Protein AF-A0A498HG40-F1 (afdb_monomer)

Foldseek 3Di:
DDDDDDDDDPPVVVVVVVVVVVVVVVVLVVLLQDPVSLLVLLLVLLVLLQVLLVLLVVVLVVCCVVCVVDPCDLSNVLSVLSNVLSNLSSVCSVCVVVLVVDPPCLVSVCSLCVSLLSVLLSLLSVLLLLVVVLCVLVVHDSPVSVVVSVVVSVVLVVVLVVLSVVCVVPVDVVSVLVNLLSSLVSLQVSLVSLCVRLVSSLVVLVPDPQPDPLSVVLSVVSVVLSVLSNVLSNVSSVLSNVVSPDVVSDLSDSSRSVVVSVSSVSVSVSSVSCSVCVCSNSPPPVPPDPDDDDDDDPPPDDDDDDDDDDDDDDDDDDDDDDDDDDDDPDADDFDQAAQVRHGFPPLPDDDPLNVQLLVLVLVLLAQQAPVNLVVCCVVLLVVPQDDDALVVLLVVQQVDDASNGPRDDGRVNQLLVLLLVSCCVRVVLPLLLSLLSNQLQSLLCCCPVSVPNDDNSQADAAKDFHQAADDPPHPSSVSNVNHPQCPPPQHNHLARVHAFQQACVPTRMGHHSLVSSLSVCVVLVWPHDPLSSLLSNHLRHCCCLPVNPPNRNHHPVNVVSSVSSNSSNSSSRRSNYPDGDPCVVCVVVNVVSSVLGNDDFRLQWDAFPLRDIGGQEEAECAPPADPLSLVLLLLLVVLPHQEYAEEPVRVHLQSLLVSVVVVCVPDDNPVSHAYEYEDQDDPVCLVCSVVRLVVSCVSNVHQAHAEYEHAELDNCLDPDDDDDPPPDPVVVVVSLVSLLSNLVVVVVCCVVVRYVFYAYEHDDPVRLVSSVVRHPHRHREYEYADWLLAHPVVRLVSCVVVSHAYAHDCLLWDDDDDDDPDPDDDDDDDDPDDDPPDPDPDLTCNVVQQPDPLLVVQCVVVVAGSLLLGSLLCSSSRHRYHDYDSDSVCSSRNVVNSVDHDDPVSNVVSNPDDDNDDSSDDDDPDDPDDDDDDDDDDDDDDDDDDDDDDDDDD

Solvent-accessible surface area (backbone atoms only — not comparable to full-atom values): 55090 Å² total; per-residue (Å²): 139,91,85,84,85,88,90,85,65,80,68,58,58,57,52,53,52,54,48,54,57,50,52,58,55,54,52,52,51,56,42,31,70,32,68,66,44,36,51,50,48,35,49,51,50,18,52,52,29,39,50,42,12,52,51,18,44,52,49,33,52,54,47,46,74,72,44,62,92,54,74,91,42,74,68,48,50,41,24,48,42,46,21,51,30,24,43,52,49,14,48,50,40,69,41,40,78,58,47,77,68,39,78,63,61,61,60,36,50,51,62,63,49,47,38,59,56,49,44,50,56,41,51,52,51,51,36,48,52,38,41,45,52,47,31,52,77,65,77,41,88,58,78,65,53,61,61,46,54,52,49,54,52,49,52,55,51,51,51,53,52,52,51,52,53,46,43,67,75,50,82,48,72,70,57,55,38,49,50,36,46,47,55,13,52,54,24,42,54,50,16,52,39,24,50,55,31,34,46,52,41,39,61,54,57,68,73,49,88,68,87,44,74,68,54,50,52,41,49,48,52,46,42,53,49,25,53,50,54,22,50,54,24,43,52,49,18,53,46,28,49,44,37,49,80,34,81,92,44,37,77,90,47,90,71,48,38,54,63,39,44,53,55,53,45,53,57,48,50,52,45,59,54,40,70,76,47,44,67,57,64,71,67,50,57,98,78,69,67,97,68,86,91,82,80,91,76,86,81,82,84,88,86,82,91,80,91,90,86,86,90,88,87,90,89,89,89,83,92,84,87,81,81,93,73,89,84,76,86,90,65,86,80,81,67,86,44,40,82,85,72,44,55,72,81,54,85,82,61,95,53,97,55,42,69,56,36,53,50,40,51,39,53,26,40,34,59,62,33,56,70,47,30,54,50,48,52,66,62,58,70,67,66,83,63,74,92,78,53,75,65,58,51,42,64,56,35,54,79,47,76,71,71,64,48,86,81,65,94,63,44,43,44,49,52,27,48,33,22,16,51,56,44,38,70,73,46,72,81,47,61,59,58,34,47,36,36,57,46,30,70,60,23,53,50,39,53,35,72,74,58,65,46,45,58,62,51,60,32,54,59,78,38,47,67,40,43,27,45,83,59,81,70,38,85,76,43,80,35,33,81,70,14,77,50,58,81,28,87,64,16,50,35,93,44,36,78,54,54,78,47,61,24,59,90,77,53,49,50,42,52,26,14,30,54,48,32,29,46,54,41,57,78,70,61,49,76,58,54,70,47,40,47,49,30,26,48,44,69,46,24,49,31,42,82,74,70,57,46,73,60,63,32,38,30,75,67,51,60,56,30,47,54,54,36,62,57,49,48,50,34,59,70,56,44,58,59,92,73,79,70,64,57,79,82,46,43,68,59,53,51,55,48,50,49,50,52,71,60,75,55,65,67,56,52,46,74,32,71,82,72,49,74,44,49,24,48,27,45,26,47,70,95,37,52,62,71,52,30,24,54,29,49,43,45,34,50,75,74,65,46,37,22,44,37,52,32,66,85,55,75,34,44,46,38,50,12,52,28,46,62,51,42,54,70,60,93,46,54,74,90,65,44,45,35,35,38,27,48,79,64,47,93,92,40,73,94,40,56,67,57,52,52,52,49,48,28,60,38,36,69,44,87,56,34,50,32,41,22,39,50,50,82,64,62,60,86,86,67,85,90,77,84,76,81,77,88,46,85,61,55,52,55,48,50,52,52,52,50,55,52,48,50,56,52,55,53,48,37,44,78,68,58,45,23,75,35,46,27,36,15,66,67,51,65,70,56,49,65,54,48,68,75,73,52,90,68,77,51,29,33,44,36,34,80,30,33,64,43,28,65,55,62,69,50,54,54,54,30,53,78,65,49,18,40,41,32,21,35,54,33,63,43,46,71,75,76,79,79,72,101,74,85,86,77,83,89,81,88,87,75,95,86,68,92,76,82,76,90,73,93,68,80,39,52,20,69,57,60,54,64,36,65,73,42,41,54,52,10,61,73,73,73,52,47,37,68,30,49,48,47,34,53,38,42,78,70,70,24,27,30,22,52,62,62,74,45,65,72,55,48,60,48,62,67,68,43,59,90,64,80,79,51,73,68,55,50,50,57,46,71,67,47,74,72,76,57,70,72,89,65,86,82,77,102,78,87,89,75,88,80,81,86,88,86,79,85,88,83,91,84,80,90,88,81,82,88,86,89,89,82,90,83,136

Secondary structure (DSSP, 8-state):
--------SHHHHHHHHHHHHHHHHHHHHHHHH-HHHHHHHHHHHHHHHHHHHHHHHHHHHHHHHH--SS-S-HHHHHHHHHHHHHHHHHHHHHTHHHHTT-SSHHHHHHHHHHHHHHHHHHHHHHHHHHHHHHHHTTT---TTHHHHHHHHHHHHHHHHHHHHHHHHH---HHHHHHHHHHHHHHHHHHHHHIIIIIHHHHHHHHTS---SHHHHHHHHHHHHHHHHHHHHHHHHHHHHHHTTT-GGG-TTSTT-HHHHHHHHHHHHHHHHHHHHHHHHHHTTGGGT-------TTTTS----------------------------TT-----SS-TTSS-TT-TTS--TTHHHHHHHHHHHHHH--HHHHHHHHHHHTT--S----HHHHHHHGGG---SS-TT--S-HHHHHHHHHHHHHHHSTT-HHHHHHHHHGGGGGGGGSGGGT---GGGTSS---BSSS---TTSTTGGGGGGSTTTT-TTTSSSSTTS-TT--GGGS-BPSSHHHHHHHHHHHTT----HHHHHHHHHTT-HHHHTT-TTGGG--HHHHHHHHHHHHHHHHHHH---SS---HHHHHHHHHHHHHHHHSSSTTSEEE-TTSPEEESB-EE-TT--THHHHHHHHHHHHHT--EEE--GGGS-HHHHHHHHHHHTTTT--GGGSEEEEEE---TT-GGGHHHHHHHHHHHHT-S-EEEEEE--SSTTTTS-----S-S-HHHHHHHHHHHHHHHHHHHHHHHTTSEEEEEEES--HHHHHHHTTT-SSPPSEEEEE-BTTB--HHHHHHHHTTT-EEEEESTT----PPPPTT---------TT-------S----HHHHTT-HHHHHHHHHHT--HHHHHHHHHHHTTEEEE---S-HHHHHHHTTTSS----HHHHHHHHT------SS----S----SS-----------------------

InterPro domains:
  IPR007828 Inositol oxygenase [PF05153] (355-596)
  IPR007828 Inositol oxygenase [PTHR12588] (314-596)
  IPR009457 THH1/TOM1/TOM3 domain [PF06454] (24-266)
  IPR018170 Aldo/keto reductase, conserved site [PS00062] (746-763)
  IPR018170 Aldo/keto reductase, conserved site [PS00798] (640-657)
  IPR020471 Aldo-keto reductase [PR00069] (636-660)
  IPR020471 Aldo-keto reductase [PR00069] (695-713)
  IPR020471 Aldo-keto reductase [PR00069] (746-763)
  IPR020471 Aldo-keto reductase [PR00069] (780-809)
  IPR023210 NADP-dependent oxidoreductase domain [PF00248] (617-913)
  IPR036812 NAD(P)-dependent oxidoreductase domain superfamily [G3DSA:3.20.20.100] (594-922)
  IPR036812 NAD(P)-dependent oxidoreductase domain superfamily [SSF51430] (606-917)

Organism: Malus domestica (NCBI:txid3750)

Structure (mmCIF, N/CA/C/O backbone):
data_AF-A0A498HG40-F1
#
_entry.id   AF-A0A498HG40-F1
#
loop_
_atom_site.group_PDB
_atom_site.id
_atom_site.type_symbol
_atom_site.label_atom_id
_atom_site.label_alt_id
_atom_site.label_comp_id
_atom_site.label_asym_id
_atom_site.label_entity_id
_atom_site.label_seq_id
_atom_site.pdbx_PDB_ins_code
_atom_site.Cartn_x
_atom_site.Cartn_y
_atom_site.Cartn_z
_atom_site.occupancy
_atom_site.B_iso_or_equiv
_atom_site.auth_seq_id
_atom_site.auth_comp_id
_atom_site.auth_asym_id
_atom_site.auth_atom_id
_atom_site.pdbx_PDB_model_num
ATOM 1 N N . MET A 1 1 ? 36.862 45.050 0.882 1.00 31.53 1 MET A N 1
ATOM 2 C CA . MET A 1 1 ? 37.352 44.914 2.279 1.00 31.53 1 MET A CA 1
ATOM 3 C C . MET A 1 1 ? 36.394 44.006 3.042 1.00 31.53 1 MET A C 1
ATOM 5 O O . MET A 1 1 ? 35.261 43.888 2.597 1.00 31.53 1 MET A O 1
ATOM 9 N N . ALA A 1 2 ? 36.835 43.334 4.112 1.00 32.28 2 ALA A N 1
ATOM 10 C CA . ALA A 1 2 ? 36.114 42.191 4.690 1.00 32.28 2 ALA A CA 1
ATOM 11 C C . ALA A 1 2 ? 35.944 42.245 6.222 1.00 32.28 2 ALA A C 1
ATOM 13 O O . ALA A 1 2 ? 36.834 42.729 6.922 1.00 32.28 2 ALA A O 1
ATOM 14 N N . ARG A 1 3 ? 34.803 41.708 6.685 1.00 33.25 3 ARG A N 1
ATOM 15 C CA . ARG A 1 3 ? 34.363 41.220 8.023 1.00 33.25 3 ARG A CA 1
ATOM 16 C C . ARG A 1 3 ? 32.827 41.095 7.924 1.00 33.25 3 ARG A C 1
ATOM 18 O O . ARG A 1 3 ? 32.237 41.919 7.237 1.00 33.25 3 ARG A O 1
ATOM 25 N N . SER A 1 4 ? 32.111 40.133 8.505 1.00 28.52 4 SER A N 1
ATOM 26 C CA . SER A 1 4 ? 32.387 38.983 9.399 1.00 28.52 4 SER A CA 1
ATOM 27 C C . SER A 1 4 ? 31.379 37.853 9.052 1.00 28.52 4 SER A C 1
ATOM 29 O O . SER A 1 4 ? 30.491 38.088 8.244 1.00 28.52 4 SER A O 1
ATOM 31 N N . GLY A 1 5 ? 31.397 36.622 9.579 1.00 33.91 5 GLY A N 1
ATOM 32 C CA . GLY A 1 5 ? 32.303 35.963 10.528 1.00 33.91 5 GLY A CA 1
ATOM 33 C C . GLY A 1 5 ? 31.543 35.228 11.652 1.00 33.91 5 GLY A C 1
ATOM 34 O O . GLY A 1 5 ? 31.063 35.885 12.567 1.00 33.91 5 GLY A O 1
ATOM 35 N N . GLY A 1 6 ? 31.514 33.886 11.607 1.00 34.53 6 GLY A N 1
ATOM 36 C CA . GLY A 1 6 ? 30.994 32.995 12.666 1.00 34.53 6 GLY A CA 1
ATOM 37 C C . GLY A 1 6 ? 29.565 32.472 12.440 1.00 34.53 6 GLY A C 1
ATOM 38 O O . GLY A 1 6 ? 28.659 33.262 12.203 1.00 34.53 6 GLY A O 1
ATOM 39 N N . GLY A 1 7 ? 29.356 31.146 12.530 1.00 29.42 7 GLY A N 1
ATOM 40 C CA . GLY A 1 7 ? 28.008 30.551 12.417 1.00 29.42 7 GLY A CA 1
ATOM 41 C C . GLY A 1 7 ? 27.875 29.067 12.026 1.00 29.42 7 GLY A C 1
ATOM 42 O O . GLY A 1 7 ? 26.762 28.648 11.736 1.00 29.42 7 GLY A O 1
ATOM 43 N N . GLY A 1 8 ? 28.947 28.261 11.989 1.00 32.81 8 GLY A N 1
ATOM 44 C CA . GLY A 1 8 ? 28.880 26.864 11.520 1.00 32.81 8 GLY A CA 1
ATOM 45 C C . GLY A 1 8 ? 29.565 25.865 12.452 1.00 32.81 8 GLY A C 1
ATOM 46 O O . GLY A 1 8 ? 30.775 25.698 12.363 1.00 32.81 8 GLY A O 1
ATOM 47 N N . VAL A 1 9 ? 28.786 25.203 13.320 1.00 33.31 9 VAL A N 1
ATOM 48 C CA . VAL A 1 9 ? 29.216 24.029 14.116 1.00 33.31 9 VAL A CA 1
ATOM 49 C C . VAL A 1 9 ? 28.061 23.022 14.258 1.00 33.31 9 VAL A C 1
ATOM 51 O O . VAL A 1 9 ? 28.154 21.905 13.762 1.00 33.31 9 VAL A O 1
ATOM 54 N N . GLY A 1 10 ? 26.931 23.431 14.851 1.00 30.80 10 GLY A N 1
ATOM 55 C CA . GLY A 1 10 ? 25.881 22.505 15.319 1.00 30.80 10 GLY A CA 1
ATOM 56 C C . GLY A 1 10 ? 25.034 21.772 14.264 1.00 30.80 10 GLY A C 1
ATOM 57 O O . GLY A 1 10 ? 24.233 20.923 14.636 1.00 30.80 10 GLY A O 1
ATOM 58 N N . VAL A 1 11 ? 25.170 22.069 12.966 1.00 40.25 11 VAL A N 1
ATOM 59 C CA . VAL A 1 11 ? 24.397 21.379 11.906 1.00 40.25 11 VAL A CA 1
ATOM 60 C C . VAL A 1 11 ? 25.060 20.062 11.482 1.00 40.25 11 VAL A C 1
ATOM 62 O O . VAL A 1 11 ? 24.370 19.102 11.148 1.00 40.25 11 VAL A O 1
ATOM 65 N N . VAL A 1 12 ? 26.396 19.996 11.525 1.00 37.78 12 VAL A N 1
ATOM 66 C CA . VAL A 1 12 ? 27.163 18.821 11.072 1.00 37.78 12 VAL A CA 1
ATOM 67 C C . VAL A 1 12 ? 26.974 17.641 12.029 1.00 37.78 12 VAL A C 1
ATOM 69 O O . VAL A 1 12 ? 26.798 16.507 11.596 1.00 37.78 12 VAL A O 1
ATOM 72 N N . GLU A 1 13 ? 26.956 17.915 13.332 1.00 33.75 13 GLU A N 1
ATOM 73 C CA . GLU A 1 13 ? 26.888 16.904 14.392 1.00 33.75 13 GLU A CA 1
ATOM 74 C C . GLU A 1 13 ? 25.561 16.120 14.359 1.00 33.75 13 GLU A C 1
ATOM 76 O O . GLU A 1 13 ? 25.566 14.889 14.356 1.00 33.75 13 GLU A O 1
ATOM 81 N N . SER A 1 14 ? 24.427 16.811 14.193 1.00 38.19 14 SER A N 1
ATOM 82 C CA . SER A 1 14 ? 23.105 16.181 14.043 1.00 38.19 14 SER A CA 1
ATOM 83 C C . SER A 1 14 ? 22.982 15.325 12.777 1.00 38.19 14 SER A C 1
ATOM 85 O O . SER A 1 14 ? 22.364 14.260 12.814 1.00 38.19 14 SER A O 1
ATOM 87 N N . ALA A 1 15 ? 23.586 15.754 11.661 1.00 38.78 15 ALA A N 1
ATOM 88 C CA . ALA A 1 15 ? 23.595 14.980 10.419 1.00 38.78 15 ALA A CA 1
ATOM 89 C C . ALA A 1 15 ? 24.419 13.687 10.562 1.00 38.78 15 ALA A C 1
ATOM 91 O O . ALA A 1 15 ? 23.970 12.618 10.150 1.00 38.78 15 ALA A O 1
ATOM 92 N N . VAL A 1 16 ? 25.583 13.764 11.218 1.00 35.75 16 VAL A N 1
ATOM 93 C CA . VAL A 1 16 ? 26.427 12.598 11.524 1.00 35.75 16 VAL A CA 1
ATOM 94 C C . VAL A 1 16 ? 25.701 11.610 12.445 1.00 35.75 16 VAL A C 1
ATOM 96 O O . VAL A 1 16 ? 25.764 10.405 12.209 1.00 35.75 16 VAL A O 1
ATOM 99 N N . ILE A 1 17 ? 24.961 12.081 13.454 1.00 38.44 17 ILE A N 1
ATOM 100 C CA . ILE A 1 17 ? 24.176 11.206 14.344 1.00 38.44 17 ILE A CA 1
ATOM 101 C C . ILE A 1 17 ? 23.050 10.491 13.575 1.00 38.44 17 ILE A C 1
ATOM 103 O O . ILE A 1 17 ? 22.880 9.281 13.726 1.00 38.44 17 ILE A O 1
ATOM 107 N N . ALA A 1 18 ? 22.320 11.200 12.707 1.00 40.78 18 ALA A N 1
ATOM 108 C CA . ALA A 1 18 ? 21.257 10.607 11.890 1.00 40.78 18 ALA A CA 1
ATOM 109 C C . ALA A 1 18 ? 21.782 9.567 10.878 1.00 40.78 18 ALA A C 1
ATOM 111 O O . ALA A 1 18 ? 21.130 8.546 10.658 1.00 40.78 18 ALA A O 1
ATOM 112 N N . TYR A 1 19 ? 22.968 9.799 10.307 1.00 34.22 19 TYR A N 1
ATOM 113 C CA . TYR A 1 19 ? 23.645 8.857 9.411 1.00 34.22 19 TYR A CA 1
ATOM 114 C C . TYR A 1 19 ? 24.019 7.556 10.145 1.00 34.22 19 TYR A C 1
ATOM 116 O O . TYR A 1 19 ? 23.587 6.475 9.749 1.00 34.22 19 TYR A O 1
ATOM 124 N N . ASN A 1 20 ? 24.710 7.664 11.289 1.00 32.84 20 ASN A N 1
ATOM 125 C CA . ASN A 1 20 ? 25.095 6.508 12.113 1.00 32.84 20 ASN A CA 1
ATOM 126 C C . ASN A 1 20 ? 23.885 5.683 12.601 1.00 32.84 20 ASN A C 1
ATOM 128 O O . ASN A 1 20 ? 23.981 4.464 12.727 1.00 32.84 20 ASN A O 1
ATOM 132 N N . LEU A 1 21 ? 22.738 6.322 12.863 1.00 37.69 21 LEU A N 1
ATOM 133 C CA . LEU A 1 21 ? 21.505 5.624 13.252 1.00 37.69 21 LEU A CA 1
ATOM 134 C C . LEU A 1 21 ? 20.853 4.845 12.096 1.00 37.69 21 LEU A C 1
ATOM 136 O O . LEU A 1 21 ? 20.223 3.820 12.358 1.00 37.69 21 LEU A O 1
ATOM 140 N N . ARG A 1 22 ? 21.012 5.282 10.836 1.00 41.16 22 ARG A N 1
ATOM 141 C CA . ARG A 1 22 ? 20.603 4.488 9.663 1.00 41.16 22 ARG A CA 1
ATOM 142 C C . ARG A 1 22 ? 21.548 3.300 9.453 1.00 41.16 22 ARG A C 1
ATOM 144 O O . ARG A 1 22 ? 21.054 2.175 9.384 1.00 41.16 22 ARG A O 1
ATOM 151 N N . ASP A 1 23 ? 22.864 3.518 9.463 1.00 44.03 23 ASP A N 1
ATOM 152 C CA . ASP A 1 23 ? 23.874 2.451 9.315 1.00 44.03 23 ASP A CA 1
ATOM 153 C C . ASP A 1 23 ? 23.737 1.348 10.377 1.00 44.03 23 ASP A C 1
ATOM 155 O O . ASP A 1 23 ? 23.832 0.162 10.069 1.00 44.03 23 ASP A O 1
ATOM 159 N N . ALA A 1 24 ? 23.437 1.708 11.630 1.00 42.06 24 ALA A N 1
ATOM 160 C CA . ALA A 1 24 ? 23.195 0.732 12.695 1.00 42.06 24 ALA A CA 1
ATOM 161 C C . ALA A 1 24 ? 21.988 -0.194 12.417 1.00 42.06 24 ALA A C 1
ATOM 163 O O . ALA A 1 24 ? 21.926 -1.299 12.960 1.00 42.06 24 ALA A O 1
ATOM 164 N N . SER A 1 25 ? 21.037 0.240 11.579 1.00 49.00 25 SER A N 1
ATOM 165 C CA . SER A 1 25 ? 19.825 -0.516 11.237 1.00 49.00 25 SER A CA 1
ATOM 166 C C . SER A 1 25 ? 19.986 -1.422 10.009 1.00 49.00 25 SER A C 1
ATOM 168 O O . SER A 1 25 ? 19.467 -2.536 10.028 1.00 49.00 25 SER A O 1
ATOM 170 N N . SER A 1 26 ? 20.752 -1.024 8.986 1.00 51.34 26 SER A N 1
ATOM 171 C CA . SER A 1 26 ? 21.118 -1.902 7.858 1.00 51.34 26 SER A CA 1
ATOM 172 C C . SER A 1 26 ? 22.049 -3.025 8.323 1.00 51.34 26 SER A C 1
ATOM 174 O O . SER A 1 26 ? 21.718 -4.203 8.178 1.00 51.34 26 SER A O 1
ATOM 176 N N . TRP A 1 27 ? 23.116 -2.657 9.043 1.00 63.59 27 TRP A N 1
ATOM 177 C CA . TRP A 1 27 ? 24.066 -3.566 9.698 1.00 63.59 27 TRP A CA 1
ATOM 178 C C . TRP A 1 27 ? 23.381 -4.676 10.512 1.00 63.59 27 TRP A C 1
ATOM 180 O O . TRP A 1 27 ? 23.816 -5.831 10.509 1.00 63.59 27 TRP A O 1
ATOM 190 N N . TRP A 1 28 ? 22.275 -4.344 11.189 1.00 53.25 28 TRP A N 1
ATOM 191 C CA . TRP A 1 28 ? 21.486 -5.298 11.966 1.00 53.25 28 TRP A CA 1
ATOM 192 C C . TRP A 1 28 ? 20.894 -6.414 11.096 1.00 53.25 28 TRP A C 1
ATOM 194 O O . TRP A 1 28 ? 20.878 -7.574 11.510 1.00 53.25 28 TRP A O 1
ATOM 204 N N . HIS A 1 29 ? 20.423 -6.098 9.889 1.00 56.69 29 HIS A N 1
ATOM 205 C CA . HIS A 1 29 ? 19.893 -7.090 8.955 1.00 56.69 29 HIS A CA 1
ATOM 206 C C . HIS A 1 29 ? 21.012 -7.880 8.264 1.00 56.69 29 HIS A C 1
ATOM 208 O O . HIS A 1 29 ? 20.934 -9.110 8.235 1.00 56.69 29 HIS A O 1
ATOM 214 N N . ASP A 1 30 ? 22.089 -7.220 7.831 1.00 60.56 30 ASP A N 1
ATOM 215 C CA . ASP A 1 30 ? 23.233 -7.863 7.163 1.00 60.56 30 ASP A CA 1
ATOM 216 C C . ASP A 1 30 ? 23.893 -8.944 8.040 1.00 60.56 30 ASP A C 1
ATOM 218 O O . ASP A 1 30 ? 24.197 -10.056 7.590 1.00 60.56 30 ASP A O 1
ATOM 222 N N . ILE A 1 31 ? 24.077 -8.646 9.331 1.00 61.94 31 ILE A N 1
ATOM 223 C CA . ILE A 1 31 ? 24.662 -9.580 10.302 1.00 61.94 31 ILE A CA 1
ATOM 224 C C . ILE A 1 31 ? 23.658 -10.664 10.734 1.00 61.94 31 ILE A C 1
ATOM 226 O O . ILE A 1 31 ? 24.079 -11.791 11.012 1.00 61.94 31 ILE A O 1
ATOM 230 N N . ASN A 1 32 ? 22.345 -10.390 10.743 1.00 58.56 32 ASN A N 1
ATOM 231 C CA . ASN A 1 32 ? 21.338 -11.433 10.983 1.00 58.56 32 ASN A CA 1
ATOM 232 C C . ASN A 1 32 ? 21.266 -12.449 9.830 1.00 58.56 32 ASN A C 1
ATOM 234 O O . ASN A 1 32 ? 21.242 -13.657 10.082 1.00 58.56 32 ASN A O 1
ATOM 238 N N . ALA A 1 33 ? 21.271 -11.975 8.582 1.00 58.12 33 ALA A N 1
ATOM 239 C CA . ALA A 1 33 ? 21.147 -12.820 7.396 1.00 58.12 33 ALA A CA 1
ATOM 240 C C . ALA A 1 33 ? 22.417 -13.639 7.099 1.00 58.12 33 ALA A C 1
ATOM 242 O O . ALA A 1 33 ? 22.323 -14.786 6.667 1.00 58.12 33 ALA A O 1
ATOM 243 N N . SER A 1 34 ? 23.611 -13.084 7.340 1.00 70.06 34 SER A N 1
ATOM 244 C CA . SER A 1 34 ? 24.876 -13.711 6.935 1.00 70.06 34 SER A CA 1
ATOM 245 C C . SER A 1 34 ? 25.234 -14.974 7.749 1.00 70.06 34 SER A C 1
ATOM 247 O O . SER A 1 34 ? 25.531 -14.876 8.948 1.00 70.06 34 SER A O 1
ATOM 249 N N . PRO A 1 35 ? 25.373 -16.162 7.117 1.00 69.06 35 PRO A N 1
ATOM 250 C CA . PRO A 1 35 ? 25.795 -17.387 7.806 1.00 69.06 35 PRO A CA 1
ATOM 251 C C . PRO A 1 35 ? 27.213 -17.306 8.392 1.00 69.06 35 PRO A C 1
ATOM 253 O O . PRO A 1 35 ? 27.547 -18.017 9.345 1.00 69.06 35 PRO A O 1
ATOM 256 N N . ILE A 1 36 ? 28.070 -16.435 7.849 1.00 74.62 36 ILE A N 1
ATOM 257 C CA . ILE A 1 36 ? 29.424 -16.192 8.368 1.00 74.62 36 ILE A CA 1
ATOM 258 C C . ILE A 1 36 ? 29.340 -15.432 9.694 1.00 74.62 36 ILE A C 1
ATOM 260 O O . ILE A 1 36 ? 29.999 -15.820 10.663 1.00 74.62 36 ILE A O 1
ATOM 264 N N . TRP A 1 37 ? 28.499 -14.398 9.772 1.00 73.94 37 TRP A N 1
ATOM 265 C CA . TRP A 1 37 ? 28.264 -13.664 11.013 1.00 73.94 37 TRP A CA 1
ATOM 266 C C . TRP A 1 37 ? 27.525 -14.501 12.056 1.00 73.94 37 TRP A C 1
ATOM 268 O O . TRP A 1 37 ? 27.991 -14.547 13.193 1.00 73.94 37 TRP A O 1
ATOM 278 N N . GLN A 1 38 ? 26.491 -15.260 11.673 1.00 71.06 38 GLN A N 1
ATOM 279 C CA . GLN A 1 38 ? 25.861 -16.272 12.535 1.00 71.06 38 GLN A CA 1
ATOM 280 C C . GLN A 1 38 ? 26.912 -17.200 13.164 1.00 71.06 38 GLN A C 1
ATOM 282 O O . GLN A 1 38 ? 26.961 -17.365 14.383 1.00 71.06 38 GLN A O 1
ATOM 287 N N . ASN A 1 39 ? 27.805 -17.775 12.348 1.00 78.50 39 ASN A N 1
ATOM 288 C CA . ASN A 1 39 ? 28.881 -18.626 12.852 1.00 78.50 39 ASN A CA 1
ATOM 289 C C . ASN A 1 39 ? 29.815 -17.876 13.815 1.00 78.50 39 ASN A C 1
ATOM 291 O O . ASN A 1 39 ? 30.082 -18.394 14.899 1.00 78.50 39 ASN A O 1
ATOM 295 N N . ARG A 1 40 ? 30.291 -16.675 13.463 1.00 82.12 40 ARG A N 1
ATOM 296 C CA . ARG A 1 40 ? 31.191 -15.874 14.317 1.00 82.12 40 ARG A CA 1
ATOM 297 C C . ARG A 1 40 ? 30.546 -15.508 15.657 1.00 82.12 40 ARG A C 1
ATOM 299 O O . ARG A 1 40 ? 31.189 -15.664 16.691 1.00 82.12 40 ARG A O 1
ATOM 306 N N . ILE A 1 41 ? 29.277 -15.101 15.647 1.00 81.19 41 ILE A N 1
ATOM 307 C CA . ILE A 1 41 ? 28.490 -14.749 16.835 1.00 81.19 41 ILE A CA 1
ATOM 308 C C . ILE A 1 41 ? 28.355 -15.940 17.785 1.00 81.19 41 ILE A C 1
ATOM 310 O O . ILE A 1 41 ? 28.714 -15.824 18.956 1.00 81.19 41 ILE A O 1
ATOM 314 N N . PHE A 1 42 ? 27.908 -17.104 17.301 1.00 82.19 42 PHE A N 1
ATOM 315 C CA . PHE A 1 42 ? 27.742 -18.267 18.178 1.00 82.19 42 PHE A CA 1
ATOM 316 C C . PHE A 1 42 ? 29.081 -18.787 18.728 1.00 82.19 42 PHE A C 1
ATOM 318 O O . PHE A 1 42 ? 29.130 -19.207 19.881 1.00 82.19 42 PHE A O 1
ATOM 325 N N . HIS A 1 43 ? 30.187 -18.679 17.980 1.00 85.31 43 HIS A N 1
ATOM 326 C CA . HIS A 1 43 ? 31.521 -18.978 18.521 1.00 85.31 43 HIS A CA 1
ATOM 327 C C . HIS A 1 43 ? 31.978 -17.946 19.569 1.00 85.31 43 HIS A C 1
ATOM 329 O O . HIS A 1 43 ? 32.560 -18.331 20.582 1.00 85.31 43 HIS A O 1
ATOM 335 N N . ALA A 1 44 ? 31.686 -16.654 19.382 1.00 85.56 44 ALA A N 1
ATOM 336 C CA . ALA A 1 44 ? 31.992 -15.618 20.371 1.00 85.56 44 ALA A CA 1
ATOM 337 C C . ALA A 1 44 ? 31.206 -15.824 21.680 1.00 85.56 44 ALA A C 1
ATOM 339 O O . ALA A 1 44 ? 31.798 -15.790 22.760 1.00 85.56 44 ALA A O 1
ATOM 340 N N . LEU A 1 45 ? 29.905 -16.130 21.590 1.00 84.19 45 LEU A N 1
ATOM 341 C CA . LEU A 1 45 ? 29.074 -16.502 22.742 1.00 84.19 45 LEU A CA 1
ATOM 342 C C . LEU A 1 45 ? 29.588 -17.782 23.422 1.00 84.19 45 LEU A C 1
ATOM 344 O O . LEU A 1 45 ? 29.717 -17.818 24.646 1.00 84.19 45 LEU A O 1
ATOM 348 N N . ALA A 1 46 ? 29.946 -18.815 22.649 1.00 88.69 46 ALA A N 1
ATOM 349 C CA . ALA A 1 46 ? 30.517 -20.052 23.182 1.00 88.69 46 ALA A CA 1
ATOM 350 C C . ALA A 1 46 ? 31.798 -19.803 23.995 1.00 88.69 46 ALA A C 1
ATOM 352 O O . ALA A 1 46 ? 31.937 -20.334 25.101 1.00 88.69 46 ALA A O 1
ATOM 353 N N . ILE A 1 47 ? 32.709 -18.969 23.480 1.00 89.88 47 ILE A N 1
ATOM 354 C CA . ILE A 1 47 ? 33.939 -18.563 24.173 1.00 89.88 47 ILE A CA 1
ATOM 355 C C . ILE A 1 47 ? 33.605 -17.768 25.441 1.00 89.88 47 ILE A C 1
ATOM 357 O O . ILE A 1 47 ? 34.174 -18.047 26.494 1.00 89.88 47 ILE A O 1
ATOM 361 N N . LEU A 1 48 ? 32.667 -16.820 25.374 1.00 87.38 48 LEU A N 1
ATOM 362 C CA . LEU A 1 48 ? 32.307 -15.957 26.501 1.00 87.38 48 LEU A CA 1
ATOM 363 C C . LEU A 1 48 ? 31.707 -16.750 27.676 1.00 87.38 48 LEU A C 1
ATOM 365 O O . LEU A 1 48 ? 32.215 -16.654 28.796 1.00 87.38 48 LEU A O 1
ATOM 369 N N . TYR A 1 49 ? 30.716 -17.613 27.429 1.00 86.75 49 TYR A N 1
ATOM 370 C CA . TYR A 1 49 ? 30.179 -18.504 28.468 1.00 86.75 49 TYR A CA 1
ATOM 371 C C . TYR A 1 49 ? 31.200 -19.548 28.938 1.00 86.75 49 TYR A C 1
ATOM 373 O O . TYR A 1 49 ? 31.238 -19.878 30.125 1.00 86.75 49 TYR A O 1
ATOM 381 N N . GLY A 1 50 ? 32.086 -20.020 28.053 1.00 91.50 50 GLY A N 1
ATOM 382 C CA . GLY A 1 50 ? 33.205 -20.889 28.425 1.00 91.50 50 GLY A CA 1
ATOM 383 C C . GLY A 1 50 ? 34.169 -20.211 29.407 1.00 91.50 50 GLY A C 1
ATOM 384 O O . GLY A 1 50 ? 34.559 -20.810 30.410 1.00 91.50 50 GLY A O 1
ATOM 385 N N . LEU A 1 51 ? 34.495 -18.934 29.184 1.00 90.12 51 LEU A N 1
ATOM 386 C CA . LEU A 1 51 ? 35.298 -18.121 30.102 1.00 90.12 51 LEU A CA 1
ATOM 387 C C . LEU A 1 51 ? 34.581 -17.897 31.441 1.00 90.12 51 LEU A C 1
ATOM 389 O O . LEU A 1 51 ? 35.207 -18.067 32.488 1.00 90.12 51 LEU A O 1
ATOM 393 N N . VAL A 1 52 ? 33.279 -17.585 31.437 1.00 86.69 52 VAL A N 1
ATOM 394 C CA . VAL A 1 52 ? 32.466 -17.475 32.667 1.00 86.69 52 VAL A CA 1
ATOM 395 C C . VAL A 1 52 ? 32.493 -18.786 33.461 1.00 86.69 52 VAL A C 1
ATOM 397 O O . VAL A 1 52 ? 32.775 -18.767 34.663 1.00 86.69 52 VAL A O 1
ATOM 400 N N . ALA A 1 53 ? 32.291 -19.930 32.800 1.00 91.06 53 ALA A N 1
ATOM 401 C CA . ALA A 1 53 ? 32.334 -21.249 33.427 1.00 91.06 53 ALA A CA 1
ATOM 402 C C . ALA A 1 53 ? 33.721 -21.565 34.020 1.00 91.06 53 ALA A C 1
ATOM 404 O O . ALA A 1 53 ? 33.818 -21.987 35.176 1.00 91.06 53 ALA A O 1
ATOM 405 N N . VAL A 1 54 ? 34.808 -21.294 33.286 1.00 91.94 54 VAL A N 1
ATOM 406 C CA . VAL A 1 54 ? 36.188 -21.457 33.782 1.00 91.94 54 VAL A CA 1
ATOM 407 C C . VAL A 1 54 ? 36.458 -20.550 34.984 1.00 91.94 54 VAL A C 1
ATOM 409 O O . VAL A 1 54 ? 37.033 -21.005 35.975 1.00 91.94 54 VAL A O 1
ATOM 412 N N . VAL A 1 55 ? 36.012 -19.289 34.964 1.00 87.75 55 VAL A N 1
ATOM 413 C CA . VAL A 1 55 ? 36.155 -18.386 36.116 1.00 87.75 55 VAL A CA 1
ATOM 414 C C . VAL A 1 55 ? 35.345 -18.898 37.312 1.00 87.75 55 VAL A C 1
ATOM 416 O O . VAL A 1 55 ? 35.874 -18.899 38.425 1.00 87.75 55 VAL A O 1
ATOM 419 N N . ALA A 1 56 ? 34.120 -19.393 37.113 1.00 86.19 56 ALA A N 1
ATOM 420 C CA . ALA A 1 56 ? 33.296 -19.977 38.174 1.00 86.19 56 ALA A CA 1
ATOM 421 C C . ALA A 1 56 ? 33.962 -21.212 38.810 1.00 86.19 56 ALA A C 1
ATOM 423 O O . ALA A 1 56 ? 34.080 -21.279 40.037 1.00 86.19 56 ALA A O 1
ATOM 424 N N . LEU A 1 57 ? 34.498 -22.124 37.993 1.00 91.56 57 LEU A N 1
ATOM 425 C CA . LEU A 1 57 ? 35.276 -23.282 38.444 1.00 91.56 57 LEU A CA 1
ATOM 426 C C . LEU A 1 57 ? 36.539 -22.860 39.214 1.00 91.56 57 LEU A C 1
ATOM 428 O O . LEU A 1 57 ? 36.830 -23.402 40.280 1.00 91.56 57 LEU A O 1
ATOM 432 N N . VAL A 1 58 ? 37.263 -21.844 38.735 1.00 88.94 58 VAL A N 1
ATOM 433 C CA . VAL A 1 58 ? 38.438 -21.296 39.429 1.00 88.94 58 VAL A CA 1
ATOM 434 C C . VAL A 1 58 ? 38.060 -20.659 40.771 1.00 88.94 58 VAL A C 1
ATOM 436 O O . VAL A 1 58 ? 38.808 -20.824 41.737 1.00 88.94 58 VAL A O 1
ATOM 439 N N . GLN A 1 59 ? 36.912 -19.977 40.896 1.00 84.00 59 GLN A N 1
ATOM 440 C CA . GLN A 1 59 ? 36.440 -19.504 42.207 1.00 84.00 59 GLN A CA 1
ATOM 441 C C . GLN A 1 59 ? 36.046 -20.674 43.119 1.00 84.00 59 GLN A C 1
ATOM 443 O O . GLN A 1 59 ? 36.447 -20.678 44.282 1.00 84.00 59 GLN A O 1
ATOM 448 N N . LEU A 1 60 ? 35.337 -21.688 42.610 1.00 86.94 60 LEU A N 1
ATOM 449 C CA . LEU A 1 60 ? 34.968 -22.889 43.367 1.00 86.94 60 LEU A CA 1
ATOM 450 C C . LEU A 1 60 ? 36.206 -23.595 43.943 1.00 86.94 60 LEU A C 1
ATOM 452 O O . LEU A 1 60 ? 36.273 -23.824 45.151 1.00 86.94 60 LEU A O 1
ATOM 456 N N . ILE A 1 61 ? 37.219 -23.853 43.109 1.00 87.00 61 ILE A N 1
ATOM 457 C CA . ILE A 1 61 ? 38.497 -24.455 43.519 1.00 87.00 61 ILE A CA 1
ATOM 458 C C . ILE A 1 61 ? 39.211 -23.562 44.545 1.00 87.00 61 ILE A C 1
ATOM 460 O O . ILE A 1 61 ? 39.630 -24.046 45.596 1.00 87.00 61 ILE A O 1
ATOM 464 N N . ARG A 1 62 ? 39.300 -22.245 44.308 1.00 86.12 62 ARG A N 1
ATOM 465 C CA . ARG A 1 62 ? 39.914 -21.294 45.259 1.00 86.12 62 ARG A CA 1
ATOM 466 C C . ARG A 1 62 ? 39.202 -21.255 46.610 1.00 86.12 62 ARG A C 1
ATOM 468 O O . ARG A 1 62 ? 39.864 -21.081 47.629 1.00 86.12 62 ARG A O 1
ATOM 475 N N . ILE A 1 63 ? 37.878 -21.397 46.641 1.00 80.31 63 ILE A N 1
ATOM 476 C CA . ILE A 1 63 ? 37.102 -21.438 47.886 1.00 80.31 63 ILE A CA 1
ATOM 477 C C . ILE A 1 63 ? 37.302 -22.791 48.578 1.00 80.31 63 ILE A C 1
ATOM 479 O O . ILE A 1 63 ? 37.559 -22.807 49.778 1.00 80.31 63 ILE A O 1
ATOM 483 N N . GLN A 1 64 ? 37.269 -23.909 47.847 1.00 84.31 64 GLN A N 1
ATOM 484 C CA . GLN A 1 64 ? 37.512 -25.242 48.407 1.00 84.31 64 GLN A CA 1
ATOM 485 C C . GLN A 1 64 ? 38.920 -25.378 49.008 1.00 84.31 64 GLN A C 1
ATOM 487 O O . GLN A 1 64 ? 39.051 -25.904 50.107 1.00 84.31 64 GLN A O 1
ATOM 492 N N . LEU A 1 65 ? 39.954 -24.850 48.344 1.00 82.94 65 LEU A N 1
ATOM 493 C CA . LEU A 1 65 ? 41.332 -24.848 48.854 1.00 82.94 65 LEU A CA 1
ATOM 494 C C . LEU A 1 65 ? 41.541 -23.880 50.031 1.00 82.94 65 LEU A C 1
ATOM 496 O O . LEU A 1 65 ? 42.399 -24.121 50.874 1.00 82.94 65 LEU A O 1
ATOM 500 N N . ARG A 1 66 ? 40.783 -22.776 50.101 1.00 80.75 66 ARG A N 1
ATOM 501 C CA . ARG A 1 66 ? 40.909 -21.775 51.177 1.00 80.75 66 ARG A CA 1
ATOM 502 C C . ARG A 1 66 ? 40.127 -22.140 52.439 1.00 80.75 66 ARG A C 1
ATOM 504 O O . ARG A 1 66 ? 40.513 -21.716 53.524 1.00 80.75 66 ARG A O 1
ATOM 511 N N . VAL A 1 67 ? 39.011 -22.851 52.293 1.00 75.25 67 VAL A N 1
ATOM 512 C CA . VAL A 1 67 ? 38.142 -23.312 53.387 1.00 75.25 67 VAL A CA 1
ATOM 513 C C . VAL A 1 67 ? 37.656 -24.747 53.111 1.00 75.25 67 VAL A C 1
ATOM 515 O O . VAL A 1 67 ? 36.487 -24.945 52.751 1.00 75.25 67 VAL A O 1
ATOM 518 N N . PRO A 1 68 ? 38.541 -25.755 53.259 1.00 76.69 68 PRO A N 1
ATOM 519 C CA . PRO A 1 68 ? 38.178 -27.165 53.112 1.00 76.69 68 PRO A CA 1
ATOM 520 C C . PRO A 1 68 ? 37.342 -27.675 54.297 1.00 76.69 68 PRO A C 1
ATOM 522 O O . PRO A 1 68 ? 36.451 -28.489 54.082 1.00 76.69 68 PRO A O 1
ATOM 525 N N . GLU A 1 69 ? 37.574 -27.138 55.505 1.00 75.25 69 GLU A N 1
ATOM 526 C CA . GLU A 1 69 ? 36.880 -27.490 56.764 1.00 75.25 69 GLU A CA 1
ATOM 527 C C . GLU A 1 69 ? 35.348 -27.390 56.657 1.00 75.25 69 GLU A C 1
ATOM 529 O O . GLU A 1 69 ? 34.594 -28.143 57.268 1.00 75.25 69 GLU A O 1
ATOM 534 N N . TYR A 1 70 ? 34.884 -26.409 55.883 1.00 70.44 70 TYR A N 1
ATOM 535 C CA . TYR A 1 70 ? 33.473 -26.145 55.647 1.00 70.44 70 TYR A CA 1
ATOM 536 C C . TYR A 1 70 ? 33.048 -26.914 54.398 1.00 70.44 70 TYR A C 1
ATOM 538 O O . TYR A 1 70 ? 33.672 -26.758 53.351 1.00 70.44 70 TYR A O 1
ATOM 546 N N . GLY A 1 71 ? 31.970 -27.697 54.478 1.00 79.06 71 GLY A N 1
ATOM 547 C CA . GLY A 1 71 ? 31.452 -28.487 53.353 1.00 79.06 71 GLY A CA 1
ATOM 548 C C . GLY A 1 71 ? 30.877 -27.652 52.197 1.00 79.06 71 GLY A C 1
ATOM 549 O O . GLY A 1 71 ? 31.340 -26.550 51.890 1.00 79.06 71 GLY A O 1
ATOM 550 N N . TRP A 1 72 ? 29.841 -28.170 51.535 1.00 81.38 72 TRP A N 1
ATOM 551 C CA . TRP A 1 72 ? 29.148 -27.477 50.443 1.00 81.38 72 TRP A CA 1
ATOM 552 C C . TRP A 1 72 ? 28.307 -26.298 50.957 1.00 81.38 72 TRP A C 1
ATOM 554 O O . TRP A 1 72 ? 27.123 -26.427 51.252 1.00 81.38 72 TRP A O 1
ATOM 564 N N . THR A 1 73 ? 28.935 -25.127 51.075 1.00 80.62 73 THR A N 1
ATOM 565 C CA . THR A 1 73 ? 28.253 -23.868 51.411 1.00 80.62 73 THR A CA 1
ATOM 566 C C . THR A 1 73 ? 27.472 -23.317 50.216 1.00 80.62 73 THR A C 1
ATOM 568 O O . THR A 1 73 ? 27.823 -23.583 49.065 1.00 80.62 73 THR A O 1
ATOM 571 N N . THR A 1 74 ? 26.474 -22.464 50.471 1.00 75.56 74 THR A N 1
ATOM 572 C CA . THR A 1 74 ? 25.671 -21.767 49.444 1.00 75.56 74 THR A CA 1
ATOM 573 C C . THR A 1 74 ? 26.535 -21.113 48.359 1.00 75.56 74 THR A C 1
ATOM 575 O O . THR A 1 74 ? 26.203 -21.185 47.182 1.00 75.56 74 THR A O 1
ATOM 578 N N . GLN A 1 75 ? 27.689 -20.542 48.727 1.00 75.00 75 GLN A N 1
ATOM 579 C CA . GLN A 1 75 ? 28.628 -19.947 47.773 1.00 75.00 75 GLN A CA 1
ATOM 580 C C . GLN A 1 75 ? 29.340 -20.993 46.891 1.00 75.00 75 GLN A C 1
ATOM 582 O O . GLN A 1 75 ? 29.523 -20.754 45.698 1.00 75.00 75 GLN A O 1
ATOM 587 N N . LYS A 1 76 ? 29.736 -22.153 47.441 1.00 82.75 76 LYS A N 1
ATOM 588 C CA . LYS A 1 76 ? 30.310 -23.251 46.638 1.00 82.75 76 LYS A CA 1
ATOM 589 C C . LYS A 1 76 ? 29.261 -23.815 45.676 1.00 82.75 76 LYS A C 1
ATOM 591 O O . LYS A 1 76 ? 29.563 -23.996 44.502 1.00 82.75 76 LYS A O 1
ATOM 596 N N . VAL A 1 77 ? 28.025 -24.010 46.144 1.00 86.12 77 VAL A N 1
ATOM 597 C CA . VAL A 1 77 ? 26.901 -24.454 45.301 1.00 86.12 77 VAL A CA 1
ATOM 598 C C . VAL A 1 77 ? 26.617 -23.437 44.189 1.00 86.12 77 VAL A C 1
ATOM 600 O O . VAL A 1 77 ? 26.538 -23.831 43.033 1.00 86.12 77 VAL A O 1
ATOM 603 N N . PHE A 1 78 ? 26.565 -22.135 44.491 1.00 84.94 78 PHE A N 1
ATOM 604 C CA . PHE A 1 78 ? 26.361 -21.090 43.480 1.00 84.94 78 PHE A CA 1
ATOM 605 C C . PHE A 1 78 ? 27.440 -21.115 42.383 1.00 84.94 78 PHE A C 1
ATOM 607 O O . PHE A 1 78 ? 27.106 -21.147 41.199 1.00 84.94 78 PHE A O 1
ATOM 614 N N . HIS A 1 79 ? 28.730 -21.163 42.740 1.00 85.31 79 HIS A N 1
ATOM 615 C CA . HIS A 1 79 ? 29.805 -21.235 41.739 1.00 85.31 79 HIS A CA 1
ATOM 616 C C . HIS A 1 79 ? 29.821 -22.564 40.963 1.00 85.31 79 HIS A C 1
ATOM 618 O O . HIS A 1 79 ? 30.155 -22.562 39.782 1.00 85.31 79 HIS A O 1
ATOM 624 N N . PHE A 1 80 ? 29.428 -23.681 41.584 1.00 90.44 80 PHE A N 1
ATOM 625 C CA . PHE A 1 80 ? 29.254 -24.959 40.887 1.00 90.44 80 PHE A CA 1
ATOM 626 C C . PHE A 1 80 ? 28.110 -24.907 39.868 1.00 90.44 80 PHE A C 1
ATOM 628 O O . PHE A 1 80 ? 28.305 -25.303 38.722 1.00 90.44 80 PHE A O 1
ATOM 635 N N . LEU A 1 81 ? 26.950 -24.358 40.241 1.00 88.00 81 LEU A N 1
ATOM 636 C CA . LEU A 1 81 ? 25.822 -24.205 39.323 1.00 88.00 81 LEU A CA 1
ATOM 637 C C . LEU A 1 81 ? 26.168 -23.269 38.151 1.00 88.00 81 LEU A C 1
ATOM 639 O O . LEU A 1 81 ? 25.919 -23.638 37.011 1.00 88.00 81 LEU A O 1
ATOM 643 N N . ASN A 1 82 ? 26.848 -22.139 38.393 1.00 86.12 82 ASN A N 1
ATOM 644 C CA . ASN A 1 82 ? 27.345 -21.259 37.319 1.00 86.12 82 ASN A CA 1
ATOM 645 C C . ASN A 1 82 ? 28.321 -21.975 36.366 1.00 86.12 82 ASN A C 1
ATOM 647 O O . ASN A 1 82 ? 28.294 -21.732 35.163 1.00 86.12 82 ASN A O 1
ATOM 651 N N . PHE A 1 83 ? 29.190 -22.852 36.882 1.00 91.50 83 PHE A N 1
ATOM 652 C CA . PHE A 1 83 ? 30.066 -23.672 36.039 1.00 91.50 83 PHE A CA 1
ATOM 653 C C . PHE A 1 83 ? 29.261 -24.651 35.168 1.00 91.50 83 PHE A C 1
ATOM 655 O O . PHE A 1 83 ? 29.547 -24.778 33.980 1.00 91.50 83 PHE A O 1
ATOM 662 N N . VAL A 1 84 ? 28.233 -25.300 35.728 1.00 89.62 84 VAL A N 1
ATOM 663 C CA . VAL A 1 84 ? 27.377 -26.246 34.994 1.00 89.62 84 VAL A CA 1
ATOM 664 C C . VAL A 1 84 ? 26.519 -25.538 33.941 1.00 89.62 84 VAL A C 1
ATOM 666 O O . VAL A 1 84 ? 26.583 -25.917 32.775 1.00 89.62 84 VAL A O 1
ATOM 669 N N . VAL A 1 85 ? 25.761 -24.499 34.314 1.00 89.31 85 VAL A N 1
ATOM 670 C CA . VAL A 1 85 ? 24.870 -23.746 33.405 1.00 89.31 85 VAL A CA 1
ATOM 671 C C . VAL A 1 85 ? 25.641 -23.259 32.180 1.00 89.31 85 VAL A C 1
ATOM 673 O O . VAL A 1 85 ? 25.241 -23.518 31.044 1.00 89.31 85 VAL A O 1
ATOM 676 N N . ASN A 1 86 ? 26.792 -22.627 32.406 1.00 88.00 86 ASN A N 1
ATOM 677 C CA . ASN A 1 86 ? 27.526 -21.949 31.343 1.00 88.00 86 ASN A CA 1
ATOM 678 C C . ASN A 1 86 ? 28.493 -22.866 30.598 1.00 88.00 86 ASN A C 1
ATOM 680 O O . ASN A 1 86 ? 28.749 -22.642 29.418 1.00 88.00 86 ASN A O 1
ATOM 684 N N . GLY A 1 87 ? 28.928 -23.967 31.220 1.00 90.94 87 GLY A N 1
ATOM 685 C CA . GLY A 1 87 ? 29.555 -25.078 30.510 1.00 90.94 87 GLY A CA 1
ATOM 686 C C . GLY A 1 87 ? 28.595 -25.733 29.510 1.00 90.94 87 GLY A C 1
ATOM 687 O O . GLY A 1 87 ? 28.963 -25.927 28.352 1.00 90.94 87 GLY A O 1
ATOM 688 N N . VAL A 1 88 ? 27.346 -26.011 29.912 1.00 88.44 88 VAL A N 1
ATOM 689 C CA . VAL A 1 88 ? 26.334 -26.593 29.009 1.00 88.44 88 VAL A CA 1
ATOM 690 C C . VAL A 1 88 ? 25.922 -25.592 27.927 1.00 88.44 88 VAL A C 1
ATOM 692 O O . VAL A 1 88 ? 25.914 -25.956 26.754 1.00 88.44 88 VAL A O 1
ATOM 695 N N . ARG A 1 89 ? 25.649 -24.325 28.269 1.00 86.81 89 ARG A N 1
ATOM 696 C CA . ARG A 1 89 ? 25.287 -23.294 27.278 1.00 86.81 89 ARG A CA 1
ATOM 697 C C . ARG A 1 89 ? 26.415 -23.032 26.268 1.00 86.81 89 ARG A C 1
ATOM 699 O O . ARG A 1 89 ? 26.151 -22.959 25.071 1.00 86.81 89 ARG A O 1
ATOM 706 N N . SER A 1 90 ? 27.672 -22.986 26.721 1.00 90.38 90 SER A N 1
ATOM 707 C CA . SER A 1 90 ? 28.848 -22.932 25.838 1.00 90.38 90 SER A CA 1
ATOM 708 C C . SER A 1 90 ? 28.884 -24.130 24.878 1.00 90.38 90 SER A C 1
ATOM 710 O O . SER A 1 90 ? 28.992 -23.939 23.667 1.00 90.38 90 SER A O 1
ATOM 712 N N . ALA A 1 91 ? 28.695 -25.356 25.383 1.00 88.69 91 ALA A N 1
ATOM 713 C CA . ALA A 1 91 ? 28.668 -26.562 24.553 1.00 88.69 91 ALA A CA 1
ATOM 714 C C . ALA A 1 91 ? 27.521 -26.564 23.521 1.00 88.69 91 ALA A C 1
ATOM 716 O O . ALA A 1 91 ? 27.743 -26.954 22.375 1.00 88.69 91 ALA A O 1
ATOM 717 N N . VAL A 1 92 ? 26.324 -26.086 23.885 1.00 86.56 92 VAL A N 1
ATOM 718 C CA . VAL A 1 92 ? 25.184 -25.943 22.958 1.00 86.56 92 VAL A CA 1
ATOM 719 C C . VAL A 1 92 ? 25.520 -24.991 21.804 1.00 86.56 92 VAL A C 1
ATOM 721 O O . VAL A 1 92 ? 25.226 -25.313 20.654 1.00 86.56 92 VAL A O 1
ATOM 724 N N . PHE A 1 93 ? 26.196 -23.867 22.067 1.00 86.75 93 PHE A N 1
ATOM 725 C CA . PHE A 1 93 ? 26.620 -22.943 21.008 1.00 86.75 93 PHE A CA 1
ATOM 726 C C . PHE A 1 93 ? 27.743 -23.503 20.116 1.00 86.75 93 PHE A C 1
ATOM 728 O O . PHE A 1 93 ? 27.701 -23.288 18.903 1.00 86.75 93 PHE A O 1
ATOM 735 N N . VAL A 1 94 ? 28.703 -24.261 20.672 1.00 87.75 94 VAL A N 1
ATOM 736 C CA . VAL A 1 94 ? 29.740 -24.962 19.880 1.00 87.75 94 VAL A CA 1
ATOM 737 C C . VAL A 1 94 ? 29.109 -25.990 18.939 1.00 87.75 94 VAL A C 1
ATOM 739 O O . VAL A 1 94 ? 29.393 -25.996 17.743 1.00 87.75 94 VAL A O 1
ATOM 742 N N . PHE A 1 95 ? 28.235 -26.851 19.462 1.00 86.06 95 PHE A N 1
ATOM 743 C CA . PHE A 1 95 ? 27.673 -27.986 18.724 1.00 86.06 95 PHE A CA 1
ATOM 744 C C . PHE A 1 95 ? 26.315 -27.684 18.068 1.00 86.06 95 PHE A C 1
ATOM 746 O O . PHE A 1 95 ? 25.554 -28.606 17.775 1.00 86.06 95 PHE A O 1
ATOM 753 N N . ARG A 1 96 ? 25.980 -26.408 17.823 1.00 80.12 96 ARG A N 1
ATOM 754 C CA . ARG A 1 96 ? 24.619 -25.992 17.426 1.00 80.12 96 ARG A CA 1
ATOM 755 C C . ARG A 1 96 ? 24.080 -26.720 16.184 1.00 80.12 96 ARG A C 1
ATOM 757 O O . ARG A 1 96 ? 22.928 -27.144 16.173 1.00 80.12 96 ARG A O 1
ATOM 764 N N . TRP A 1 97 ? 24.934 -26.950 15.182 1.00 76.75 97 TRP A N 1
ATOM 765 C CA . TRP A 1 97 ? 24.581 -27.656 13.942 1.00 76.75 97 TRP A CA 1
ATOM 766 C C . TRP A 1 97 ? 24.323 -29.156 14.150 1.00 76.75 97 TRP A C 1
ATOM 768 O O . TRP A 1 97 ? 23.552 -29.760 13.406 1.00 76.75 97 TRP A O 1
ATOM 778 N N . GLN A 1 98 ? 24.965 -29.768 15.148 1.00 83.38 98 GLN A N 1
ATOM 779 C CA . GLN A 1 98 ? 24.700 -31.138 15.577 1.00 83.38 98 GLN A CA 1
ATOM 780 C C . GLN A 1 98 ? 23.418 -31.192 16.420 1.00 83.38 98 GLN A C 1
ATOM 782 O O . GLN A 1 98 ? 22.579 -32.054 16.180 1.00 83.38 98 GLN A O 1
ATOM 787 N N . VAL A 1 99 ? 23.227 -30.236 17.339 1.00 80.81 99 VAL A N 1
ATOM 788 C CA . VAL A 1 99 ? 22.029 -30.112 18.193 1.00 80.81 99 VAL A CA 1
ATOM 789 C C . VAL A 1 99 ? 20.752 -29.951 17.362 1.00 80.81 99 VAL A C 1
ATOM 791 O O . VAL A 1 99 ? 19.758 -30.617 17.639 1.00 80.81 99 VAL A O 1
ATOM 794 N N . GLN A 1 100 ? 20.785 -29.147 16.294 1.00 75.00 100 GLN A N 1
ATOM 795 C CA . GLN A 1 100 ? 19.663 -29.001 15.354 1.00 75.00 100 GLN A CA 1
ATOM 796 C C . GLN A 1 100 ? 19.257 -30.308 14.656 1.00 75.00 100 GLN A C 1
ATOM 798 O O . GLN A 1 100 ? 18.111 -30.415 14.227 1.00 75.00 100 GLN A O 1
ATOM 803 N N . LYS A 1 101 ? 20.178 -31.276 14.544 1.00 79.62 101 LYS A N 1
ATOM 804 C CA . LYS A 1 101 ? 20.000 -32.569 13.860 1.00 79.62 101 LYS A CA 1
ATOM 805 C C . LYS A 1 101 ? 19.783 -33.740 14.834 1.00 79.62 101 LYS A C 1
ATOM 807 O O . LYS A 1 101 ? 19.842 -34.897 14.421 1.00 79.62 101 LYS A O 1
ATOM 812 N N . LEU A 1 102 ? 19.559 -33.467 16.124 1.00 80.56 102 LEU A N 1
ATOM 813 C CA . LEU A 1 102 ? 19.245 -34.498 17.116 1.00 80.56 102 LEU A CA 1
ATOM 814 C C . LEU A 1 102 ? 17.788 -34.951 16.990 1.00 80.56 102 LEU A C 1
ATOM 816 O O . LEU A 1 102 ? 16.868 -34.232 17.376 1.00 80.56 102 LEU A O 1
ATOM 820 N N . HIS A 1 103 ? 17.595 -36.188 16.540 1.00 72.69 103 HIS A N 1
ATOM 821 C CA . HIS A 1 103 ? 16.313 -36.879 16.634 1.00 72.69 103 HIS A CA 1
ATOM 822 C C . HIS A 1 103 ? 16.314 -37.895 17.796 1.00 72.69 103 HIS A C 1
ATOM 824 O O . HIS A 1 103 ? 17.335 -38.546 18.033 1.00 72.69 103 HIS A O 1
ATOM 830 N N . PRO A 1 104 ? 15.180 -38.082 18.501 1.00 81.25 104 PRO A N 1
ATOM 831 C CA . PRO A 1 104 ? 13.909 -37.376 18.318 1.00 81.25 104 PRO A CA 1
ATOM 832 C C . PRO A 1 104 ? 13.957 -35.929 18.847 1.00 81.25 104 PRO A C 1
ATOM 834 O O . PRO A 1 104 ? 14.658 -35.648 19.816 1.00 81.25 104 PRO A O 1
ATOM 837 N N . GLU A 1 105 ? 13.168 -35.029 18.245 1.00 75.94 105 GLU A N 1
ATOM 838 C CA . GLU A 1 105 ? 13.166 -33.569 18.506 1.00 75.94 105 GLU A CA 1
ATOM 839 C C . GLU A 1 105 ? 13.084 -33.180 19.991 1.00 75.94 105 GLU A C 1
ATOM 841 O O . GLU A 1 105 ? 13.662 -32.187 20.429 1.00 75.94 105 GLU A O 1
ATOM 846 N N . ILE A 1 106 ? 12.396 -33.986 20.798 1.00 81.88 106 ILE A N 1
ATOM 847 C CA . ILE A 1 106 ? 12.283 -33.801 22.247 1.00 81.88 106 ILE A CA 1
ATOM 848 C C . ILE A 1 106 ? 13.645 -33.809 22.970 1.00 81.88 106 ILE A C 1
ATOM 850 O O . ILE A 1 106 ? 13.807 -33.094 23.953 1.00 81.88 106 ILE A O 1
ATOM 854 N N . VAL A 1 107 ? 14.660 -34.522 22.464 1.00 82.94 107 VAL A N 1
ATOM 855 C CA . VAL A 1 107 ? 16.034 -34.471 23.006 1.00 82.94 107 VAL A CA 1
ATOM 856 C C . VAL A 1 107 ? 16.656 -33.088 22.789 1.00 82.94 107 VAL A C 1
ATOM 858 O O . VAL A 1 107 ? 17.303 -32.554 23.688 1.00 82.94 107 VAL A O 1
ATOM 861 N N . LYS A 1 108 ? 16.413 -32.483 21.622 1.00 82.56 108 LYS A N 1
ATOM 862 C CA . LYS A 1 108 ? 16.831 -31.120 21.270 1.00 82.56 108 LYS A CA 1
ATOM 863 C C . LYS A 1 108 ? 16.103 -30.078 22.129 1.00 82.56 108 LYS A C 1
ATOM 865 O O . LYS A 1 108 ? 16.772 -29.213 22.685 1.00 82.56 108 LYS A O 1
ATOM 870 N N . HIS A 1 109 ? 14.790 -30.209 22.343 1.00 81.94 109 HIS A N 1
ATOM 871 C CA . HIS A 1 109 ? 14.053 -29.343 23.279 1.00 81.94 109 HIS A CA 1
ATOM 872 C C . HIS A 1 109 ? 14.594 -29.434 24.716 1.00 81.94 109 HIS A C 1
ATOM 874 O O . HIS A 1 109 ? 14.907 -28.408 25.312 1.00 81.94 109 HIS A O 1
ATOM 880 N N . ILE A 1 110 ? 14.798 -30.645 25.251 1.00 85.44 110 ILE A N 1
ATOM 881 C CA . ILE A 1 110 ? 15.379 -30.838 26.592 1.00 85.44 110 ILE A CA 1
ATOM 882 C C . ILE A 1 110 ? 16.765 -30.178 26.696 1.00 85.44 110 ILE A C 1
ATOM 884 O O . ILE A 1 110 ? 17.075 -29.559 27.713 1.00 85.44 110 ILE A O 1
ATOM 888 N N . LEU A 1 111 ? 17.601 -30.276 25.656 1.00 83.19 111 LEU A N 1
ATOM 889 C CA . LEU A 1 111 ? 18.949 -29.699 25.661 1.00 83.19 111 LEU A CA 1
ATOM 890 C C . LEU A 1 111 ? 18.955 -28.157 25.646 1.00 83.19 111 LEU A C 1
ATOM 892 O O . LEU A 1 111 ? 19.851 -27.558 26.241 1.00 83.19 111 LEU A O 1
ATOM 896 N N . LEU A 1 112 ? 17.968 -27.526 25.000 1.00 82.44 112 LEU A N 1
ATOM 897 C CA . LEU A 1 112 ? 17.797 -26.066 24.955 1.00 82.44 112 LEU A CA 1
ATOM 898 C C . LEU A 1 112 ? 17.158 -25.519 26.248 1.00 82.44 112 LEU A C 1
ATOM 900 O O . LEU A 1 112 ? 17.629 -24.527 26.806 1.00 82.44 112 LEU A O 1
ATOM 904 N N . ASP A 1 113 ? 16.153 -26.216 26.786 1.00 84.44 113 ASP A N 1
ATOM 905 C CA . ASP A 1 113 ? 15.450 -25.833 28.018 1.00 84.44 113 ASP A CA 1
ATOM 906 C C . ASP A 1 113 ? 16.326 -25.992 29.284 1.00 84.44 113 ASP A C 1
ATOM 908 O O . ASP A 1 113 ? 16.213 -25.218 30.241 1.00 84.44 113 ASP A O 1
ATOM 912 N N . MET A 1 114 ? 17.205 -27.002 29.328 1.00 83.12 114 MET A N 1
ATOM 913 C CA . MET A 1 114 ? 17.976 -27.369 30.530 1.00 83.12 114 MET A CA 1
ATOM 914 C C . MET A 1 114 ? 18.880 -26.251 31.095 1.00 83.12 114 MET A C 1
ATOM 916 O O . MET A 1 114 ? 18.835 -26.029 32.311 1.00 83.12 114 MET A O 1
ATOM 920 N N . PRO A 1 115 ? 19.674 -25.511 30.290 1.00 84.69 115 PRO A N 1
ATOM 921 C CA . PRO A 1 115 ? 20.413 -24.339 30.765 1.00 84.69 115 PRO A CA 1
ATOM 922 C C . PRO A 1 115 ? 19.507 -23.280 31.396 1.00 84.69 115 PRO A C 1
ATOM 924 O O . PRO A 1 115 ? 19.851 -22.722 32.434 1.00 84.69 115 PRO A O 1
ATOM 927 N N . SER A 1 116 ? 18.335 -23.033 30.808 1.00 82.38 116 SER A N 1
ATOM 928 C CA . SER A 1 116 ? 17.355 -22.049 31.284 1.00 82.38 116 SER A CA 1
ATOM 929 C C . SER A 1 116 ? 16.748 -22.444 32.636 1.00 82.38 116 SER A C 1
ATOM 931 O O . SER A 1 116 ? 16.625 -21.610 33.536 1.00 82.38 116 SER A O 1
ATOM 933 N N . LEU A 1 117 ? 16.451 -23.733 32.819 1.00 85.25 117 LEU A N 1
ATOM 934 C CA . LEU A 1 117 ? 15.960 -24.300 34.075 1.00 85.25 117 LEU A CA 1
ATOM 935 C C . LEU A 1 117 ? 17.017 -24.230 35.198 1.00 85.25 117 LEU A C 1
ATOM 937 O O . LEU A 1 117 ? 16.727 -23.777 36.306 1.00 85.25 117 LEU A O 1
ATOM 941 N N . ALA A 1 118 ? 18.267 -24.601 34.905 1.00 84.38 118 ALA A N 1
ATOM 942 C CA . ALA A 1 118 ? 19.364 -24.546 35.876 1.00 84.38 118 ALA A CA 1
ATOM 943 C C . ALA A 1 118 ? 19.819 -23.103 36.198 1.00 84.38 118 ALA A C 1
ATOM 945 O O . ALA A 1 118 ? 20.230 -22.818 37.330 1.00 84.38 118 ALA A O 1
ATOM 946 N N . PHE A 1 119 ? 19.698 -22.171 35.247 1.00 85.31 119 PHE A N 1
ATOM 947 C CA . PHE A 1 119 ? 19.899 -20.735 35.468 1.00 85.31 119 PHE A CA 1
ATOM 948 C C . PHE A 1 119 ? 18.897 -20.197 36.503 1.00 85.31 119 PHE A C 1
ATOM 950 O O . PHE A 1 119 ? 19.310 -19.579 37.485 1.00 85.31 119 PHE A O 1
ATOM 957 N N . PHE A 1 120 ? 17.604 -20.531 36.385 1.00 87.44 120 PHE A N 1
ATOM 958 C CA . PHE A 1 120 ? 16.606 -20.171 37.402 1.00 87.44 120 PHE A CA 1
ATOM 959 C C . PHE A 1 120 ? 17.007 -20.648 38.809 1.00 87.44 120 PHE A C 1
ATOM 961 O O . PHE A 1 120 ? 17.034 -19.839 39.736 1.00 87.44 120 PHE A O 1
ATOM 968 N N . THR A 1 121 ? 17.404 -21.915 38.982 1.00 89.44 121 THR A N 1
ATOM 969 C CA . THR A 1 121 ? 17.866 -22.432 40.288 1.00 89.44 121 THR A CA 1
ATOM 970 C C . THR A 1 121 ? 19.081 -21.677 40.826 1.00 89.44 121 THR A C 1
ATOM 972 O O . THR A 1 121 ? 19.149 -21.380 42.022 1.00 89.44 121 THR A O 1
ATOM 975 N N . THR A 1 122 ? 20.023 -21.326 39.949 1.00 87.56 122 THR A N 1
ATOM 976 C CA . THR A 1 122 ? 21.247 -20.585 40.291 1.00 87.56 122 THR A CA 1
ATOM 977 C C . THR A 1 122 ? 20.935 -19.207 40.874 1.00 87.56 122 THR A C 1
ATOM 979 O O . THR A 1 122 ? 21.506 -18.814 41.893 1.00 87.56 122 THR A O 1
ATOM 982 N N . TYR A 1 123 ? 19.988 -18.487 40.275 1.00 85.25 123 TYR A N 1
ATOM 983 C CA . TYR A 1 123 ? 19.619 -17.136 40.695 1.00 85.25 123 TYR A CA 1
ATOM 984 C C . TYR A 1 123 ? 18.570 -17.124 41.817 1.00 85.25 123 TYR A C 1
ATOM 986 O O . TYR A 1 123 ? 18.661 -16.303 42.730 1.00 85.25 123 TYR A O 1
ATOM 994 N N . ALA A 1 124 ? 17.667 -18.106 41.873 1.00 87.25 124 ALA A N 1
ATOM 995 C CA . ALA A 1 124 ? 16.809 -18.335 43.036 1.00 87.25 124 ALA A CA 1
ATOM 996 C C . ALA A 1 124 ? 17.630 -18.634 44.312 1.00 87.25 124 ALA A C 1
ATOM 998 O O . ALA A 1 124 ? 17.224 -18.250 45.410 1.00 87.25 124 ALA A O 1
ATOM 999 N N . LEU A 1 125 ? 18.815 -19.250 44.183 1.00 86.00 125 LEU A N 1
ATOM 1000 C CA . LEU A 1 125 ? 19.757 -19.461 45.291 1.00 86.00 125 LEU A CA 1
ATOM 1001 C C . LEU A 1 125 ? 20.379 -18.137 45.784 1.00 86.00 125 LEU A C 1
ATOM 1003 O O . LEU A 1 125 ? 20.646 -17.987 46.978 1.00 86.00 125 LEU A O 1
ATOM 1007 N N . LEU A 1 126 ? 20.567 -17.158 44.890 1.00 83.56 126 LEU A N 1
ATOM 1008 C CA . LEU A 1 126 ? 21.021 -15.805 45.234 1.00 83.56 126 LEU A CA 1
ATOM 1009 C C . LEU A 1 126 ? 19.909 -14.994 45.925 1.00 83.56 126 LEU A C 1
ATOM 1011 O O . LEU A 1 126 ? 20.174 -14.365 46.951 1.00 83.56 126 LEU A O 1
ATOM 1015 N N . VAL A 1 127 ? 18.661 -15.083 45.446 1.00 85.62 127 VAL A N 1
ATOM 1016 C CA . VAL A 1 127 ? 17.483 -14.499 46.124 1.00 85.62 127 VAL A CA 1
ATOM 1017 C C . VAL A 1 127 ? 17.297 -15.104 47.521 1.00 85.62 127 VAL A C 1
ATOM 1019 O O . VAL A 1 127 ? 17.118 -14.360 48.486 1.00 85.62 127 VAL A O 1
ATOM 1022 N N . LEU A 1 128 ? 17.412 -16.432 47.662 1.00 86.31 128 LEU A N 1
ATOM 1023 C CA . LEU A 1 128 ? 17.398 -17.116 48.962 1.00 86.31 128 LEU A CA 1
ATOM 1024 C C . LEU A 1 128 ? 18.485 -16.564 49.894 1.00 86.31 128 LEU A C 1
ATOM 1026 O O . LEU A 1 128 ? 18.205 -16.253 51.049 1.00 86.31 128 LEU A O 1
ATOM 1030 N N . PHE A 1 129 ? 19.717 -16.414 49.404 1.00 81.44 129 PHE A N 1
ATOM 1031 C CA . PHE A 1 129 ? 20.829 -15.896 50.201 1.00 81.44 129 PHE A CA 1
ATOM 1032 C C . PHE A 1 129 ? 20.590 -14.450 50.679 1.00 81.44 129 PHE A C 1
ATOM 1034 O O . PHE A 1 129 ? 20.922 -14.104 51.814 1.00 81.44 129 PHE A O 1
ATOM 1041 N N . TRP A 1 130 ? 19.959 -13.606 49.859 1.00 81.56 130 TRP A N 1
ATOM 1042 C CA . TRP A 1 130 ? 19.554 -12.256 50.266 1.00 81.56 130 TRP A CA 1
ATOM 1043 C C . TRP A 1 130 ? 18.386 -12.246 51.251 1.00 81.56 130 TRP A C 1
ATOM 1045 O O . TRP A 1 130 ? 18.386 -11.433 52.176 1.00 81.56 130 TRP A O 1
ATOM 1055 N N . ALA A 1 131 ? 17.427 -13.165 51.107 1.00 83.56 131 ALA A N 1
ATOM 1056 C CA . ALA A 1 131 ? 16.372 -13.367 52.092 1.00 83.56 131 ALA A CA 1
ATOM 1057 C C . ALA A 1 131 ? 16.957 -13.812 53.445 1.00 83.56 131 ALA A C 1
ATOM 1059 O O . ALA A 1 131 ? 16.620 -13.213 54.466 1.00 83.56 131 ALA A O 1
ATOM 1060 N N . GLU A 1 132 ? 17.881 -14.783 53.462 1.00 80.31 132 GLU A N 1
ATOM 1061 C CA . GLU A 1 132 ? 18.592 -15.215 54.675 1.00 80.31 132 GLU A CA 1
ATOM 1062 C C . GLU A 1 132 ? 19.267 -14.028 55.378 1.00 80.31 132 GLU A C 1
ATOM 1064 O O . GLU A 1 132 ? 19.011 -13.803 56.561 1.00 80.31 132 GLU A O 1
ATOM 1069 N N . ILE A 1 133 ? 20.038 -13.208 54.650 1.00 73.62 133 ILE A N 1
ATOM 1070 C CA . ILE A 1 133 ? 20.665 -11.994 55.203 1.00 73.62 133 ILE A CA 1
ATOM 1071 C C . ILE A 1 133 ? 19.619 -11.009 55.747 1.00 73.62 133 ILE A C 1
ATOM 1073 O O . ILE A 1 133 ? 19.780 -10.489 56.852 1.00 73.62 133 ILE A O 1
ATOM 1077 N N . TYR A 1 134 ? 18.555 -10.726 54.988 1.00 76.50 134 TYR A N 1
ATOM 1078 C CA . TYR A 1 134 ? 17.539 -9.742 55.371 1.00 76.50 134 TYR A CA 1
ATOM 1079 C C . TYR A 1 134 ? 16.784 -10.144 56.647 1.00 76.50 134 TYR A C 1
ATOM 1081 O O . TYR A 1 134 ? 16.567 -9.306 57.524 1.00 76.50 134 TYR A O 1
ATOM 1089 N N . TYR A 1 135 ? 16.405 -11.418 56.782 1.00 78.75 135 TYR A N 1
ATOM 1090 C CA . TYR A 1 135 ? 15.721 -11.910 57.979 1.00 78.75 135 TYR A CA 1
ATOM 1091 C C . TYR A 1 135 ? 16.675 -12.047 59.178 1.00 78.75 135 TYR A C 1
ATOM 1093 O O . TYR A 1 135 ? 16.301 -11.641 60.280 1.00 78.75 135 TYR A O 1
ATOM 1101 N N . GLN A 1 136 ? 17.928 -12.482 58.976 1.00 74.38 136 GLN A N 1
ATOM 1102 C CA . GLN A 1 136 ? 18.959 -12.505 60.030 1.00 74.38 136 GLN A CA 1
ATOM 1103 C C . GLN A 1 136 ? 19.243 -11.104 60.589 1.00 74.38 136 GLN A C 1
ATOM 1105 O O . GLN A 1 136 ? 19.243 -10.913 61.804 1.00 74.38 136 GLN A O 1
ATOM 1110 N N . ALA A 1 137 ? 19.394 -10.099 59.721 1.00 67.88 137 ALA A N 1
ATOM 1111 C CA . ALA A 1 137 ? 19.591 -8.702 60.118 1.00 67.88 137 ALA A CA 1
ATOM 1112 C C . ALA A 1 137 ? 18.379 -8.082 60.847 1.00 67.88 137 ALA A C 1
ATOM 1114 O O . ALA A 1 137 ? 18.505 -7.024 61.462 1.00 67.88 137 ALA A O 1
ATOM 1115 N N . ARG A 1 138 ? 17.214 -8.741 60.799 1.00 73.69 138 ARG A N 1
ATOM 1116 C CA . ARG A 1 138 ? 15.997 -8.391 61.546 1.00 73.69 138 ARG A CA 1
ATOM 1117 C C . ARG A 1 138 ? 15.699 -9.346 62.712 1.00 73.69 138 ARG A C 1
ATOM 1119 O O . ARG A 1 138 ? 14.608 -9.271 63.273 1.00 73.69 138 ARG A O 1
ATOM 1126 N N . THR A 1 13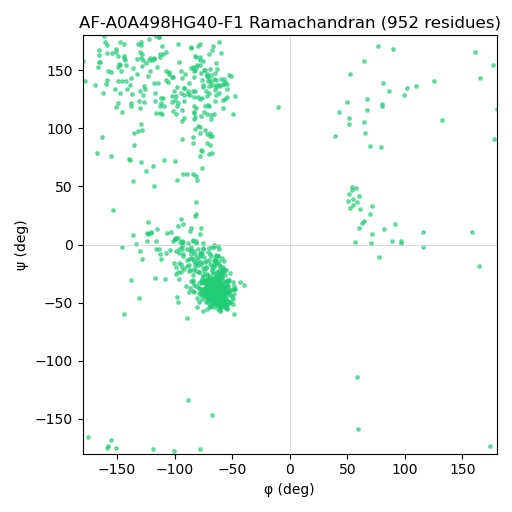9 ? 16.632 -10.242 63.051 1.00 75.75 139 THR A N 1
ATOM 1127 C CA . THR A 1 139 ? 16.491 -11.285 64.088 1.00 75.75 139 THR A CA 1
ATOM 1128 C C . THR A 1 139 ? 15.215 -12.132 63.950 1.00 75.75 139 THR A C 1
ATOM 1130 O O . THR A 1 139 ? 14.585 -12.494 64.939 1.00 75.75 139 THR A O 1
ATOM 1133 N N . VAL A 1 140 ? 14.820 -12.439 62.711 1.00 76.31 140 VAL A N 1
ATOM 1134 C CA . VAL A 1 140 ? 13.698 -13.333 62.380 1.00 76.31 140 VAL A CA 1
ATOM 1135 C C . VAL A 1 140 ? 14.252 -14.707 61.990 1.00 76.31 140 VAL A C 1
ATOM 1137 O O . VAL A 1 140 ? 15.302 -14.786 61.352 1.00 76.31 140 VAL A O 1
ATOM 1140 N N . SER A 1 141 ? 13.545 -15.786 62.348 1.00 78.94 141 SER A N 1
ATOM 1141 C CA . SER A 1 141 ? 13.894 -17.150 61.918 1.00 78.94 141 SER A CA 1
ATOM 1142 C C . SER A 1 141 ? 14.001 -17.250 60.389 1.00 78.94 141 SER A C 1
ATOM 1144 O O . SER A 1 141 ? 13.169 -16.725 59.646 1.00 78.94 141 SER A O 1
ATOM 1146 N N . THR A 1 142 ? 15.026 -17.968 59.928 1.00 80.19 142 THR A N 1
ATOM 1147 C CA . THR A 1 142 ? 15.253 -18.306 58.515 1.00 80.19 142 THR A CA 1
ATOM 1148 C C . THR A 1 142 ? 14.843 -19.739 58.163 1.00 80.19 142 THR A C 1
ATOM 1150 O O . THR A 1 142 ? 15.037 -20.166 57.026 1.00 80.19 142 THR A O 1
ATOM 1153 N N . ASP A 1 143 ? 14.288 -20.497 59.111 1.00 80.19 143 ASP A N 1
ATOM 1154 C CA . ASP A 1 143 ? 14.194 -21.965 59.032 1.00 80.19 143 ASP A CA 1
ATOM 1155 C C . ASP A 1 143 ? 13.284 -22.442 57.889 1.00 80.19 143 ASP A C 1
ATOM 1157 O O . ASP A 1 143 ? 13.551 -23.461 57.253 1.00 80.19 143 ASP A O 1
ATOM 1161 N N . GLY A 1 144 ? 12.254 -21.658 57.556 1.00 81.31 144 GLY A N 1
ATOM 1162 C CA . GLY A 1 144 ? 11.362 -21.923 56.423 1.00 81.31 144 GLY A CA 1
ATOM 1163 C C . GLY A 1 144 ? 11.936 -21.578 55.040 1.00 81.31 144 GLY A C 1
ATOM 1164 O O . GLY A 1 144 ? 11.397 -22.046 54.036 1.00 81.31 144 GLY A O 1
ATOM 1165 N N . LEU A 1 145 ? 13.023 -20.802 54.939 1.00 84.50 145 LEU A N 1
ATOM 1166 C CA . LEU A 1 145 ? 13.511 -20.283 53.651 1.00 84.50 145 LEU A CA 1
ATOM 1167 C C . LEU A 1 145 ? 14.121 -21.377 52.761 1.00 84.50 145 LEU A C 1
ATOM 1169 O O . LEU A 1 145 ? 13.790 -21.463 51.579 1.00 84.50 145 LEU A O 1
ATOM 1173 N N . ARG A 1 146 ? 14.969 -22.252 53.321 1.00 85.12 146 ARG A N 1
ATOM 1174 C CA . ARG A 1 146 ? 15.601 -23.350 52.560 1.00 85.12 146 ARG A CA 1
ATOM 1175 C C . ARG A 1 146 ? 14.590 -24.410 52.101 1.00 85.12 146 ARG A C 1
ATOM 1177 O O . ARG A 1 146 ? 14.618 -24.739 50.915 1.00 85.12 146 ARG A O 1
ATOM 1184 N N . PRO A 1 147 ? 13.655 -24.893 52.948 1.00 89.50 147 PRO A N 1
ATOM 1185 C CA . PRO A 1 147 ? 12.547 -25.732 52.494 1.00 89.50 147 PRO A CA 1
ATOM 1186 C C . PRO A 1 147 ? 11.697 -25.063 51.409 1.00 89.50 147 PRO A C 1
ATOM 1188 O O . PRO A 1 147 ? 11.324 -25.729 50.446 1.00 89.50 147 PRO A O 1
ATOM 1191 N N . SER A 1 148 ? 11.440 -23.752 51.508 1.00 85.88 148 SER A N 1
ATOM 1192 C CA . SER A 1 148 ? 10.683 -23.012 50.485 1.00 85.88 148 SER A CA 1
ATOM 1193 C C . SER A 1 148 ? 11.410 -22.980 49.138 1.00 85.88 148 SER A C 1
ATOM 1195 O O . SER A 1 148 ? 10.813 -23.322 48.122 1.00 85.88 148 SER A O 1
ATOM 1197 N N . PHE A 1 149 ? 12.708 -22.653 49.116 1.00 89.25 149 PHE A N 1
ATOM 1198 C CA . PHE A 1 149 ? 13.533 -22.703 47.901 1.00 89.25 149 PHE A CA 1
ATOM 1199 C C . PHE A 1 149 ? 13.539 -24.100 47.264 1.00 89.25 149 PHE A C 1
ATOM 1201 O O . PHE A 1 149 ? 13.337 -24.220 46.055 1.00 89.25 149 PHE A O 1
ATOM 1208 N N . LEU A 1 150 ? 13.722 -25.156 48.066 1.00 89.38 150 LEU A N 1
ATOM 1209 C CA . LEU A 1 150 ? 13.704 -26.536 47.571 1.00 89.38 150 LEU A CA 1
ATOM 1210 C C . LEU A 1 150 ? 12.327 -26.920 47.012 1.00 89.38 150 LEU A C 1
ATOM 1212 O O . LEU A 1 150 ? 12.259 -27.531 45.951 1.00 89.38 150 LEU A O 1
ATOM 1216 N N . THR A 1 151 ? 11.243 -26.509 47.674 1.00 90.88 151 THR A N 1
ATOM 1217 C CA . THR A 1 151 ? 9.862 -26.776 47.237 1.00 90.88 151 THR A CA 1
ATOM 1218 C C . THR A 1 151 ? 9.550 -26.064 45.922 1.00 90.88 151 THR A C 1
ATOM 1220 O O . THR A 1 151 ? 9.040 -26.690 44.999 1.00 90.88 151 THR A O 1
ATOM 1223 N N . VAL A 1 152 ? 9.907 -24.781 45.794 1.00 89.94 152 VAL A N 1
ATOM 1224 C CA . VAL A 1 152 ? 9.701 -23.999 44.563 1.00 89.94 152 VAL A CA 1
ATOM 1225 C C . VAL A 1 152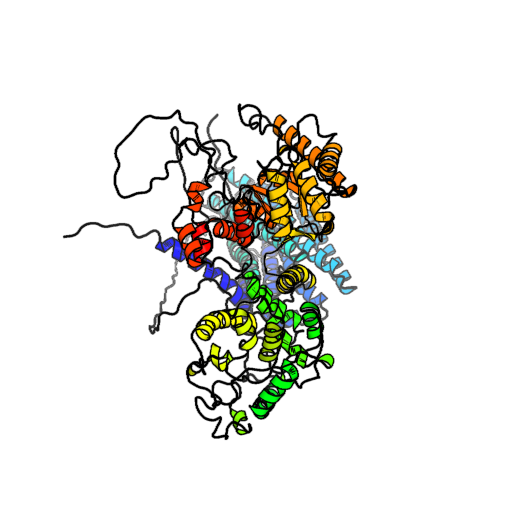 ? 10.473 -24.606 43.391 1.00 89.94 152 VAL A C 1
ATOM 1227 O O . VAL A 1 152 ? 9.892 -24.813 42.329 1.00 89.94 152 VAL A O 1
ATOM 1230 N N . ASN A 1 153 ? 11.748 -24.964 43.579 1.00 90.69 153 ASN A N 1
ATOM 1231 C CA . ASN A 1 153 ? 12.525 -25.611 42.519 1.00 90.69 153 ASN A CA 1
ATOM 1232 C C . ASN A 1 153 ? 11.967 -26.999 42.172 1.00 90.69 153 ASN A C 1
ATOM 1234 O O . ASN A 1 153 ? 11.822 -27.306 40.993 1.00 90.69 153 ASN A O 1
ATOM 1238 N N . ALA A 1 154 ? 11.581 -27.811 43.161 1.00 92.50 154 ALA A N 1
ATOM 1239 C CA . ALA A 1 154 ? 10.970 -29.115 42.912 1.00 92.50 154 ALA A CA 1
ATOM 1240 C C . ALA A 1 154 ? 9.667 -28.999 42.102 1.00 92.50 154 ALA A C 1
ATOM 1242 O O . ALA A 1 154 ? 9.490 -29.742 41.142 1.00 92.50 154 ALA A O 1
ATOM 1243 N N . VAL A 1 155 ? 8.791 -28.040 42.426 1.00 93.25 155 VAL A N 1
ATOM 1244 C CA . VAL A 1 155 ? 7.561 -27.776 41.657 1.00 93.25 155 VAL A CA 1
ATOM 1245 C C . VAL A 1 155 ? 7.885 -27.349 40.224 1.00 93.25 155 VAL A C 1
ATOM 1247 O O . VAL A 1 155 ? 7.313 -27.908 39.290 1.00 93.25 155 VAL A O 1
ATOM 1250 N N . VAL A 1 156 ? 8.826 -26.419 40.028 1.00 93.00 156 VAL A N 1
ATOM 1251 C CA . VAL A 1 156 ? 9.208 -25.943 38.686 1.00 93.00 156 VAL A CA 1
ATOM 1252 C C . VAL A 1 156 ? 9.784 -27.079 37.829 1.00 93.00 156 VAL A C 1
ATOM 1254 O O . VAL A 1 156 ? 9.374 -27.252 36.683 1.00 93.00 156 VAL A O 1
ATOM 1257 N N . TYR A 1 157 ? 10.666 -27.909 38.394 1.00 92.56 157 TYR A N 1
ATOM 1258 C CA . TYR A 1 157 ? 11.249 -29.062 37.699 1.00 92.56 157 TYR A CA 1
ATOM 1259 C C . TYR A 1 157 ? 10.208 -30.153 37.403 1.00 92.56 157 TYR A C 1
ATOM 1261 O O . TYR A 1 157 ? 10.221 -30.718 36.313 1.00 92.56 157 TYR A O 1
ATOM 1269 N N . VAL A 1 158 ? 9.290 -30.448 38.332 1.00 94.06 158 VAL A N 1
ATOM 1270 C CA . VAL A 1 158 ? 8.220 -31.442 38.118 1.00 94.06 158 VAL A CA 1
ATOM 1271 C C . VAL A 1 158 ? 7.274 -31.008 36.997 1.00 94.06 158 VAL A C 1
ATOM 1273 O O . VAL A 1 158 ? 6.907 -31.845 36.174 1.00 94.06 158 VAL A O 1
ATOM 1276 N N . ILE A 1 159 ? 6.921 -29.720 36.921 1.00 92.38 159 ILE A N 1
ATOM 1277 C CA . ILE A 1 159 ? 6.108 -29.184 35.820 1.00 92.38 159 ILE A CA 1
ATOM 1278 C C . ILE A 1 159 ? 6.862 -29.322 34.490 1.00 92.38 159 ILE A C 1
ATOM 1280 O O . ILE A 1 159 ? 6.316 -29.912 33.559 1.00 92.38 159 ILE A O 1
ATOM 1284 N N . GLN A 1 160 ? 8.126 -28.884 34.413 1.00 90.25 160 GLN A N 1
ATOM 1285 C CA . GLN A 1 160 ? 8.899 -28.972 33.166 1.00 90.25 160 GLN A CA 1
ATOM 1286 C C . GLN A 1 160 ? 9.073 -30.423 32.685 1.00 90.25 160 GLN A C 1
ATOM 1288 O O . GLN A 1 160 ? 8.849 -30.723 31.514 1.00 90.25 160 GLN A O 1
ATOM 1293 N N . ILE A 1 161 ? 9.396 -31.350 33.595 1.00 91.00 161 ILE A N 1
ATOM 1294 C CA . ILE A 1 161 ? 9.540 -32.778 33.276 1.00 91.00 161 ILE A CA 1
ATOM 1295 C C . ILE A 1 161 ? 8.206 -33.375 32.809 1.00 91.00 161 ILE A C 1
ATOM 1297 O O . ILE A 1 161 ? 8.189 -34.135 31.842 1.00 91.00 161 ILE A O 1
ATOM 1301 N N . ALA A 1 162 ? 7.080 -33.016 33.435 1.00 90.38 162 ALA A N 1
ATOM 1302 C CA . ALA A 1 162 ? 5.764 -33.456 32.976 1.00 90.38 162 ALA A CA 1
ATOM 1303 C C . ALA A 1 162 ? 5.452 -32.942 31.558 1.00 90.38 162 ALA A C 1
ATOM 1305 O O . ALA A 1 162 ? 4.946 -33.699 30.731 1.00 90.38 162 ALA A O 1
ATOM 1306 N N . MET A 1 163 ? 5.803 -31.692 31.245 1.00 88.56 163 MET A N 1
ATOM 1307 C CA . MET A 1 163 ? 5.604 -31.111 29.913 1.00 88.56 163 MET A CA 1
ATOM 1308 C C . MET A 1 163 ? 6.484 -31.792 28.855 1.00 88.56 163 MET A C 1
ATOM 1310 O O . MET A 1 163 ? 5.966 -32.168 27.803 1.00 88.56 163 MET A O 1
ATOM 1314 N N . TRP A 1 164 ? 7.760 -32.069 29.151 1.00 89.19 164 TRP A N 1
ATOM 1315 C CA . TRP A 1 164 ? 8.628 -32.873 28.278 1.00 89.19 164 TRP A CA 1
ATOM 1316 C C . TRP A 1 164 ? 8.088 -34.293 28.045 1.00 89.19 164 TRP A C 1
ATOM 1318 O O . TRP A 1 164 ? 8.113 -34.778 26.916 1.00 89.19 164 TRP A O 1
ATOM 1328 N N . LEU A 1 165 ? 7.565 -34.961 29.080 1.00 88.44 165 LEU A N 1
ATOM 1329 C CA . LEU A 1 165 ? 6.990 -36.309 28.959 1.00 88.44 165 LEU A CA 1
ATOM 1330 C C . LEU A 1 165 ? 5.707 -36.330 28.113 1.00 88.44 165 LEU A C 1
ATOM 1332 O O . LEU A 1 165 ? 5.492 -37.273 27.351 1.00 88.44 165 LEU A O 1
ATOM 1336 N N . ILE A 1 166 ? 4.868 -35.294 28.201 1.00 85.44 166 ILE A N 1
ATOM 1337 C CA . ILE A 1 166 ? 3.671 -35.183 27.355 1.00 85.44 166 ILE A CA 1
ATOM 1338 C C . ILE A 1 166 ? 4.071 -34.862 25.904 1.00 85.44 166 ILE A C 1
ATOM 1340 O O . ILE A 1 166 ? 3.537 -35.495 24.995 1.00 85.44 166 ILE A O 1
ATOM 1344 N N . LEU A 1 167 ? 5.049 -33.972 25.677 1.00 83.25 167 LEU A N 1
ATOM 1345 C CA . LEU A 1 167 ? 5.609 -33.696 24.343 1.00 83.25 167 LEU A CA 1
ATOM 1346 C C . LEU A 1 167 ? 6.247 -34.942 23.706 1.00 83.25 167 LEU A C 1
ATOM 1348 O O . LEU A 1 167 ? 6.059 -35.170 22.512 1.00 83.25 167 LEU A O 1
ATOM 1352 N N . TRP A 1 168 ? 6.942 -35.775 24.493 1.00 84.00 168 TRP A N 1
ATOM 1353 C CA . TRP A 1 168 ? 7.460 -37.077 24.049 1.00 84.00 168 TRP A CA 1
ATOM 1354 C C . TRP A 1 168 ? 6.330 -38.004 23.577 1.00 84.00 168 TRP A C 1
ATOM 1356 O O . TRP A 1 168 ? 6.475 -38.702 22.576 1.00 84.00 168 TRP A O 1
ATOM 1366 N N . TRP A 1 169 ? 5.201 -38.031 24.295 1.00 81.00 169 TRP A N 1
ATOM 1367 C CA . TRP A 1 169 ? 4.069 -38.905 23.972 1.00 81.00 169 TRP A CA 1
ATOM 1368 C C . TRP A 1 169 ? 3.267 -38.407 22.758 1.00 81.00 169 TRP A C 1
ATOM 1370 O O . TRP A 1 169 ? 2.877 -39.211 21.910 1.00 81.00 169 TRP A O 1
ATOM 1380 N N . LYS A 1 170 ? 2.999 -37.097 22.668 1.00 77.81 170 LYS A N 1
ATOM 1381 C CA . LYS A 1 170 ? 2.372 -36.434 21.512 1.00 77.81 170 LYS A CA 1
ATOM 1382 C C . LYS A 1 170 ? 2.880 -34.988 21.367 1.00 77.81 170 LYS A C 1
ATOM 1384 O O . LYS A 1 170 ? 2.609 -34.177 22.255 1.00 77.81 170 LYS A O 1
ATOM 1389 N N . PRO A 1 171 ? 3.484 -34.609 20.225 1.00 71.81 171 PRO A N 1
ATOM 1390 C CA . PRO A 1 171 ? 3.790 -33.213 19.930 1.00 71.81 171 PRO A CA 1
ATOM 1391 C C . PRO A 1 171 ? 2.493 -32.450 19.614 1.00 71.81 171 PRO A C 1
ATOM 1393 O O . PRO A 1 171 ? 1.984 -32.476 18.496 1.00 71.81 171 PRO A O 1
ATOM 1396 N N . ILE A 1 172 ? 1.927 -31.791 20.626 1.00 78.44 172 ILE A N 1
ATOM 1397 C CA . ILE A 1 172 ? 0.779 -30.886 20.484 1.00 78.44 172 ILE A CA 1
ATOM 1398 C C . ILE A 1 172 ? 1.333 -29.454 20.418 1.00 78.44 172 ILE A C 1
ATOM 1400 O O . ILE A 1 172 ? 1.928 -29.028 21.408 1.00 78.44 172 ILE A O 1
ATOM 1404 N N . PRO A 1 173 ? 1.126 -28.677 19.333 1.00 75.62 173 PRO A N 1
ATOM 1405 C CA . PRO A 1 173 ? 1.708 -27.334 19.198 1.00 75.62 173 PRO A CA 1
ATOM 1406 C C . PRO A 1 173 ? 1.389 -26.395 20.372 1.00 75.62 173 PRO A C 1
ATOM 1408 O O . PRO A 1 173 ? 2.279 -25.739 20.903 1.00 75.62 173 PRO A O 1
ATOM 1411 N N . VAL A 1 174 ? 0.150 -26.437 20.877 1.00 78.69 174 VAL A N 1
ATOM 1412 C CA . VAL A 1 174 ? -0.300 -25.672 22.059 1.00 78.69 174 VAL A CA 1
ATOM 1413 C C . VAL A 1 174 ? 0.571 -25.932 23.300 1.00 78.69 174 VAL A C 1
ATOM 1415 O O . VAL A 1 174 ? 0.757 -25.041 24.124 1.00 78.69 174 VAL A O 1
ATOM 1418 N N . LEU A 1 175 ? 1.141 -27.134 23.447 1.00 78.06 175 LEU A N 1
ATOM 1419 C CA . LEU A 1 175 ? 1.996 -27.474 24.585 1.00 78.06 175 LEU A CA 1
ATOM 1420 C C . LEU A 1 175 ? 3.402 -26.853 24.479 1.00 78.06 175 LEU A C 1
ATOM 1422 O O . LEU A 1 175 ? 4.003 -26.550 25.508 1.00 78.06 175 LEU A O 1
ATOM 1426 N N . LEU A 1 176 ? 3.896 -26.591 23.263 1.00 73.44 176 LEU A N 1
ATOM 1427 C CA . LEU A 1 176 ? 5.126 -25.818 23.050 1.00 73.44 176 LEU A CA 1
ATOM 1428 C C . LEU A 1 176 ? 4.911 -24.352 23.455 1.00 73.44 176 LEU A C 1
ATOM 1430 O O . LEU A 1 176 ? 5.708 -23.804 24.216 1.00 73.44 176 LEU A O 1
ATOM 1434 N N . THR A 1 177 ? 3.783 -23.752 23.052 1.00 80.25 177 THR A N 1
ATOM 1435 C CA . THR A 1 177 ? 3.366 -22.409 23.497 1.00 80.25 177 THR A CA 1
ATOM 1436 C C . THR A 1 177 ? 3.259 -22.327 25.022 1.00 80.25 177 THR A C 1
ATOM 1438 O O . THR A 1 177 ? 3.762 -21.384 25.633 1.00 80.25 177 THR A O 1
ATOM 1441 N N . LEU A 1 178 ? 2.669 -23.342 25.664 1.00 83.56 178 LEU A N 1
ATOM 1442 C CA . LEU A 1 178 ? 2.593 -23.420 27.126 1.00 83.56 178 LEU A CA 1
ATOM 1443 C C . LEU A 1 178 ? 3.978 -23.536 27.789 1.00 83.56 178 LEU A C 1
ATOM 1445 O O . LEU A 1 178 ? 4.159 -22.966 28.862 1.00 83.56 178 LEU A O 1
ATOM 1449 N N . SER A 1 179 ? 4.959 -24.211 27.172 1.00 82.50 179 SER A N 1
ATOM 1450 C CA . SER A 1 179 ? 6.339 -24.288 27.694 1.00 82.50 179 SER A CA 1
ATOM 1451 C C . SER A 1 179 ? 7.016 -22.911 27.696 1.00 82.50 179 SER A C 1
ATOM 1453 O O . SER A 1 179 ? 7.536 -22.469 28.723 1.00 82.50 179 SER A O 1
ATOM 1455 N N . LYS A 1 180 ? 6.908 -22.169 26.584 1.00 82.62 180 LYS A N 1
ATOM 1456 C CA . LYS A 1 180 ? 7.408 -20.786 26.471 1.00 82.62 180 LYS A CA 1
ATOM 1457 C C . LYS A 1 180 ? 6.751 -19.862 27.510 1.00 82.62 180 LYS A C 1
ATOM 1459 O O . LYS A 1 180 ? 7.440 -19.150 28.243 1.00 82.62 180 LYS A O 1
ATOM 1464 N N . MET A 1 181 ? 5.425 -19.951 27.665 1.00 86.31 181 MET A N 1
ATOM 1465 C CA . MET A 1 181 ? 4.669 -19.201 28.681 1.00 86.31 181 MET A CA 1
ATOM 1466 C C . MET A 1 181 ? 5.060 -19.565 30.122 1.00 86.31 181 MET A C 1
ATOM 1468 O O . MET A 1 181 ? 5.114 -18.688 30.987 1.00 86.31 181 MET A O 1
ATOM 1472 N N . PHE A 1 182 ? 5.369 -20.835 30.397 1.00 89.44 182 PHE A N 1
ATOM 1473 C CA . PHE A 1 182 ? 5.831 -21.276 31.711 1.00 89.44 182 PHE A CA 1
ATOM 1474 C C . PHE A 1 182 ? 7.199 -20.672 32.061 1.00 89.44 182 PHE A C 1
ATOM 1476 O O . PHE A 1 182 ? 7.345 -20.088 33.138 1.00 89.44 182 PHE A O 1
ATOM 1483 N N . PHE A 1 183 ? 8.172 -20.698 31.141 1.00 84.62 183 PHE A N 1
ATOM 1484 C CA . PHE A 1 183 ? 9.468 -20.040 31.350 1.00 84.62 183 PHE A CA 1
ATOM 1485 C C . PHE A 1 183 ? 9.361 -18.514 31.491 1.00 84.62 183 PHE A C 1
ATOM 1487 O O . PHE A 1 183 ? 10.100 -17.930 32.293 1.00 84.62 183 PHE A O 1
ATOM 1494 N N . ALA A 1 184 ? 8.426 -17.860 30.792 1.00 87.00 184 ALA A N 1
ATOM 1495 C CA . ALA A 1 184 ? 8.128 -16.443 31.005 1.00 87.00 184 ALA A CA 1
ATOM 1496 C C . ALA A 1 184 ? 7.645 -16.183 32.447 1.00 87.00 184 ALA A C 1
ATOM 1498 O O . ALA A 1 184 ? 8.222 -15.356 33.156 1.00 87.00 184 ALA A O 1
ATOM 1499 N N . GLY A 1 185 ? 6.664 -16.957 32.930 1.00 88.69 185 GLY A N 1
ATOM 1500 C CA . GLY A 1 185 ? 6.152 -16.857 34.303 1.00 88.69 185 GLY A CA 1
ATOM 1501 C C . GLY A 1 185 ? 7.216 -17.123 35.377 1.00 88.69 185 GLY A C 1
ATOM 1502 O O . GLY A 1 185 ? 7.335 -16.359 36.335 1.00 88.69 185 GLY A O 1
ATOM 1503 N N . VAL A 1 186 ? 8.044 -18.158 35.199 1.00 89.94 186 VAL A N 1
ATOM 1504 C CA . VAL A 1 186 ? 9.187 -18.461 36.083 1.00 89.94 186 VAL A CA 1
ATOM 1505 C C . VAL A 1 186 ? 10.185 -17.292 36.123 1.00 89.94 186 VAL A C 1
ATOM 1507 O O . VAL A 1 186 ? 10.668 -16.929 37.199 1.00 89.94 186 VAL A O 1
ATOM 1510 N N . SER A 1 187 ? 10.437 -16.647 34.980 1.00 88.81 187 SER A N 1
ATOM 1511 C CA . SER A 1 187 ? 11.315 -15.471 34.887 1.00 88.81 187 SER A CA 1
ATOM 1512 C C . SER A 1 187 ? 10.727 -14.249 35.607 1.00 88.81 187 SER A C 1
ATOM 1514 O O . SER A 1 187 ? 11.447 -13.565 36.335 1.00 88.81 187 SER A O 1
ATOM 1516 N N . LEU A 1 188 ? 9.413 -14.015 35.500 1.00 91.00 188 LEU A N 1
ATOM 1517 C CA . LEU A 1 188 ? 8.722 -12.947 36.233 1.00 91.00 188 LEU A CA 1
ATOM 1518 C C . LEU A 1 188 ? 8.828 -13.128 37.755 1.00 91.00 188 LEU A C 1
ATOM 1520 O O . LEU A 1 188 ? 9.138 -12.176 38.474 1.00 91.00 188 LEU A O 1
ATOM 1524 N N . PHE A 1 189 ? 8.619 -14.348 38.262 1.00 88.88 189 PHE A N 1
ATOM 1525 C CA . PHE A 1 189 ? 8.769 -14.631 39.693 1.00 88.88 189 PHE A CA 1
ATOM 1526 C C . PHE A 1 189 ? 10.216 -14.464 40.180 1.00 88.88 189 PHE A C 1
ATOM 1528 O O . PHE A 1 189 ? 10.422 -13.994 41.301 1.00 88.88 189 PHE A O 1
ATOM 1535 N N . ALA A 1 190 ? 11.217 -14.775 39.348 1.00 87.44 190 ALA A N 1
ATOM 1536 C CA . ALA A 1 190 ? 12.616 -14.491 39.660 1.00 87.44 190 ALA A CA 1
ATOM 1537 C C . ALA A 1 190 ? 12.887 -12.977 39.753 1.00 87.44 190 ALA A C 1
ATOM 1539 O O . ALA A 1 190 ? 13.422 -12.526 40.768 1.00 87.44 190 ALA A O 1
ATOM 1540 N N . ALA A 1 191 ? 12.442 -12.181 38.769 1.00 89.06 191 ALA A N 1
ATOM 1541 C CA . ALA A 1 191 ? 12.561 -10.718 38.795 1.00 89.06 191 ALA A CA 1
ATOM 1542 C C . ALA A 1 191 ? 11.912 -10.116 40.056 1.00 89.06 191 ALA A C 1
ATOM 1544 O O . ALA A 1 191 ? 12.550 -9.362 40.793 1.00 89.06 191 ALA A O 1
ATOM 1545 N N . LEU A 1 192 ? 10.674 -10.515 40.373 1.00 90.44 192 LEU A N 1
ATOM 1546 C CA . LEU A 1 192 ? 9.985 -10.091 41.596 1.00 90.44 192 LEU A CA 1
ATOM 1547 C C . LEU A 1 192 ? 10.742 -10.511 42.868 1.00 90.44 192 LEU A C 1
ATOM 1549 O O . LEU A 1 192 ? 10.788 -9.745 43.829 1.00 90.44 192 LEU A O 1
ATOM 1553 N N . GLY A 1 193 ? 11.389 -11.680 42.873 1.00 88.38 193 GLY A N 1
ATOM 1554 C CA . GLY A 1 193 ? 12.273 -12.123 43.954 1.00 88.38 193 GLY A CA 1
ATOM 1555 C C . GLY A 1 193 ? 13.467 -11.187 44.179 1.00 88.38 193 GLY A C 1
ATOM 1556 O O . GLY A 1 193 ? 13.734 -10.803 45.322 1.00 88.38 193 GLY A O 1
ATOM 1557 N N . PHE A 1 194 ? 14.140 -10.763 43.104 1.00 88.06 194 PHE A N 1
ATOM 1558 C CA . PHE A 1 194 ? 15.231 -9.782 43.167 1.00 88.06 194 PHE A CA 1
ATOM 1559 C C . PHE A 1 194 ? 14.749 -8.409 43.637 1.00 88.06 194 PHE A C 1
ATOM 1561 O O . PHE A 1 194 ? 15.331 -7.854 44.570 1.00 88.06 194 PHE A O 1
ATOM 1568 N N . LEU A 1 195 ? 13.652 -7.893 43.077 1.00 88.81 195 LEU A N 1
ATOM 1569 C CA . LEU A 1 195 ? 13.078 -6.607 43.483 1.00 88.81 195 LEU A CA 1
ATOM 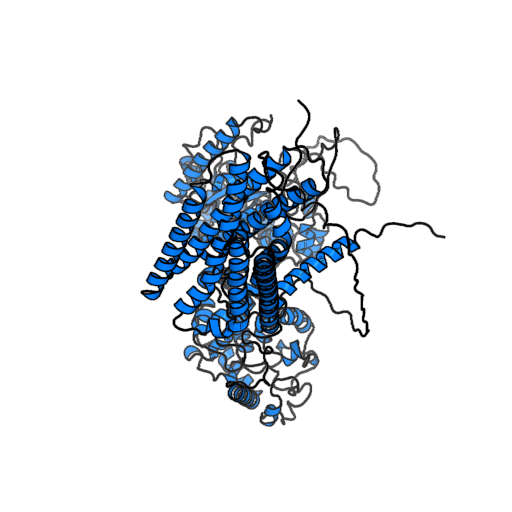1570 C C . LEU A 1 195 ? 12.675 -6.607 44.967 1.00 88.81 195 LEU A C 1
ATOM 1572 O O . LEU A 1 195 ? 13.009 -5.681 45.707 1.00 88.81 195 LEU A O 1
ATOM 1576 N N . LEU A 1 196 ? 12.008 -7.669 45.432 1.00 88.31 196 LEU A N 1
ATOM 1577 C CA . LEU A 1 196 ? 11.548 -7.782 46.815 1.00 88.31 196 LEU A CA 1
ATOM 1578 C C . LEU A 1 196 ? 12.702 -7.955 47.804 1.00 88.31 196 LEU A C 1
ATOM 1580 O O . LEU A 1 196 ? 12.778 -7.192 48.765 1.00 88.31 196 LEU A O 1
ATOM 1584 N N . TYR A 1 197 ? 13.587 -8.938 47.623 1.00 84.75 197 TYR A N 1
ATOM 1585 C CA . TYR A 1 197 ? 14.622 -9.232 48.624 1.00 84.75 197 TYR A CA 1
ATOM 1586 C C . TYR A 1 197 ? 15.888 -8.392 48.446 1.00 84.75 197 TYR A C 1
ATOM 1588 O O . TYR A 1 197 ? 16.435 -7.921 49.443 1.00 84.75 197 TYR A O 1
ATOM 1596 N N . GLY A 1 198 ? 16.305 -8.119 47.209 1.00 82.88 198 GLY A N 1
ATOM 1597 C CA . GLY A 1 198 ? 17.409 -7.206 46.904 1.00 82.88 198 GLY A CA 1
ATOM 1598 C C . GLY A 1 198 ? 17.071 -5.762 47.242 1.00 82.88 198 GLY A C 1
ATOM 1599 O O . GLY A 1 198 ? 17.808 -5.121 47.990 1.00 82.88 198 GLY A O 1
ATOM 1600 N N . GLY A 1 199 ? 15.901 -5.280 46.810 1.00 83.56 199 GLY A N 1
ATOM 1601 C CA . GLY A 1 199 ? 15.421 -3.935 47.137 1.00 83.56 199 GLY A CA 1
ATOM 1602 C C . GLY A 1 199 ? 15.274 -3.720 48.647 1.00 83.56 199 GLY A C 1
ATOM 1603 O O . GLY A 1 199 ? 15.778 -2.735 49.187 1.00 83.56 199 GLY A O 1
ATOM 1604 N N . ARG A 1 200 ? 14.681 -4.679 49.377 1.00 83.62 200 ARG A N 1
ATOM 1605 C CA . ARG A 1 200 ? 14.607 -4.618 50.852 1.00 83.62 200 ARG A CA 1
ATOM 1606 C C . ARG A 1 200 ? 15.983 -4.652 51.520 1.00 83.62 200 ARG A C 1
ATOM 1608 O O . ARG A 1 200 ? 16.180 -3.929 52.495 1.00 83.62 200 ARG A O 1
ATOM 1615 N N . LEU A 1 201 ? 16.925 -5.454 51.021 1.00 78.75 201 LEU A 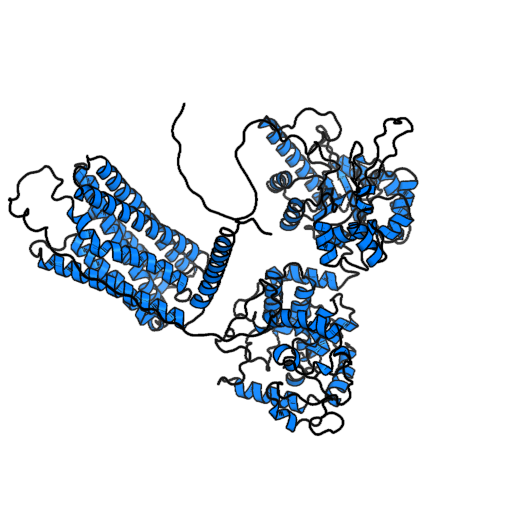N 1
ATOM 1616 C CA . LEU A 1 201 ? 18.294 -5.520 51.541 1.00 78.75 201 LEU A CA 1
ATOM 1617 C C . LEU A 1 201 ? 19.061 -4.210 51.282 1.00 78.75 201 LEU A C 1
ATOM 1619 O O . LEU A 1 201 ? 19.714 -3.698 52.190 1.00 78.75 201 LEU A O 1
ATOM 1623 N N . PHE A 1 202 ? 18.925 -3.625 50.092 1.00 81.56 202 PHE A N 1
ATOM 1624 C CA . PHE A 1 202 ? 19.508 -2.336 49.718 1.00 81.56 202 PHE A CA 1
ATOM 1625 C C . PHE A 1 202 ? 18.964 -1.184 50.579 1.00 81.56 202 PHE A C 1
ATOM 1627 O O . PHE A 1 202 ? 19.743 -0.483 51.228 1.00 81.56 202 PHE A O 1
ATOM 1634 N N . LEU A 1 203 ? 17.635 -1.047 50.683 1.00 80.75 203 LEU A N 1
ATOM 1635 C CA . LEU A 1 203 ? 16.974 -0.035 51.522 1.00 80.75 203 LEU A CA 1
ATOM 1636 C C . LEU A 1 203 ? 17.300 -0.203 53.016 1.00 80.75 203 LEU A C 1
ATOM 1638 O O . LEU A 1 203 ? 17.390 0.779 53.751 1.00 80.75 203 LEU A O 1
ATOM 1642 N N . MET A 1 204 ? 17.498 -1.438 53.488 1.00 74.81 204 MET A N 1
ATOM 1643 C CA . MET A 1 204 ? 17.959 -1.704 54.853 1.00 74.81 204 MET A CA 1
ATOM 1644 C C . MET A 1 204 ? 19.421 -1.273 55.048 1.00 74.81 204 MET A C 1
ATOM 1646 O O . MET A 1 204 ? 19.740 -0.641 56.052 1.00 74.81 204 MET A O 1
ATOM 1650 N N . LEU A 1 205 ? 20.305 -1.563 54.087 1.00 70.25 205 LEU A N 1
ATOM 1651 C CA . LEU A 1 205 ? 21.719 -1.178 54.135 1.00 70.25 205 LEU A CA 1
ATOM 1652 C C . LEU A 1 205 ? 21.938 0.341 54.018 1.00 70.25 205 LEU A C 1
ATOM 1654 O O . LEU A 1 205 ? 22.883 0.848 54.620 1.00 70.25 205 LEU A O 1
ATOM 1658 N N . GLN A 1 206 ? 21.064 1.072 53.314 1.00 73.75 206 GLN A N 1
ATOM 1659 C CA . GLN A 1 206 ? 21.075 2.544 53.269 1.00 73.75 206 GLN A CA 1
ATOM 1660 C C . GLN A 1 206 ? 20.829 3.198 54.640 1.00 73.75 206 GLN A C 1
ATOM 1662 O O . GLN A 1 206 ? 21.361 4.273 54.904 1.00 73.75 206 GLN A O 1
ATOM 1667 N N . ARG A 1 207 ? 20.038 2.567 55.521 1.00 70.50 207 ARG A N 1
ATOM 1668 C CA . ARG A 1 207 ? 19.607 3.154 56.808 1.00 70.50 207 ARG A CA 1
ATOM 1669 C C . ARG A 1 207 ? 20.672 3.127 57.911 1.00 70.50 207 ARG A C 1
ATOM 1671 O O . ARG A 1 207 ? 20.475 3.751 58.949 1.00 70.50 207 ARG A O 1
ATOM 1678 N N . PHE A 1 208 ? 21.789 2.427 57.714 1.00 62.25 208 PHE A N 1
ATOM 1679 C CA . PHE A 1 208 ? 22.907 2.426 58.663 1.00 62.25 208 PHE A CA 1
ATOM 1680 C C . PHE A 1 208 ? 23.931 3.513 58.299 1.00 62.25 208 PHE A C 1
ATOM 1682 O O . PHE A 1 208 ? 24.334 3.574 57.138 1.00 62.25 208 PHE A O 1
ATOM 1689 N N . PRO A 1 209 ? 24.448 4.317 59.252 1.00 55.25 209 PRO A N 1
ATOM 1690 C CA . PRO A 1 209 ? 25.439 5.353 58.952 1.00 55.25 209 PRO A CA 1
ATOM 1691 C C . PRO A 1 209 ? 26.686 4.771 58.256 1.00 55.25 209 PRO A C 1
ATOM 1693 O O . PRO A 1 209 ? 27.314 3.814 58.725 1.00 55.25 209 PRO A O 1
ATOM 1696 N N . VAL A 1 210 ? 27.037 5.315 57.084 1.00 55.06 210 VAL A N 1
ATOM 1697 C CA . VAL A 1 210 ? 27.984 4.686 56.138 1.00 55.06 210 VAL A CA 1
ATOM 1698 C C . VAL A 1 210 ? 29.408 5.253 56.256 1.00 55.06 210 VAL A C 1
ATOM 1700 O O . VAL A 1 210 ? 30.019 5.717 55.288 1.00 55.06 210 VAL A O 1
ATOM 1703 N N . GLU A 1 211 ? 29.957 5.190 57.469 1.00 50.19 211 GLU A N 1
ATOM 1704 C CA . GLU A 1 211 ? 31.227 5.833 57.849 1.00 50.19 211 GLU A CA 1
ATOM 1705 C C . GLU A 1 211 ? 32.459 5.333 57.069 1.00 50.19 211 GLU A C 1
ATOM 1707 O O . GLU A 1 211 ? 33.415 6.081 56.872 1.00 50.19 211 GLU A O 1
ATOM 1712 N N . SER A 1 212 ? 32.454 4.093 56.560 1.00 59.97 212 SER A N 1
ATOM 1713 C CA . SER A 1 212 ? 33.602 3.525 55.833 1.00 59.97 212 SER A CA 1
ATOM 1714 C C . SER A 1 212 ? 33.396 3.445 54.314 1.00 59.97 212 SER A C 1
ATOM 1716 O O . SER A 1 212 ? 32.345 3.031 53.817 1.00 59.97 212 SER A O 1
ATOM 1718 N N . LYS A 1 213 ? 34.457 3.757 53.548 1.00 55.09 213 LYS A N 1
ATOM 1719 C CA . LYS A 1 213 ? 34.480 3.606 52.075 1.00 55.09 213 LYS A CA 1
ATOM 1720 C C . LYS A 1 213 ? 34.151 2.170 51.626 1.00 55.09 213 LYS A C 1
ATOM 1722 O O . LYS A 1 213 ? 33.514 1.981 50.595 1.00 55.09 213 LYS A O 1
ATOM 1727 N N . GLY A 1 214 ? 34.524 1.165 52.426 1.00 57.41 214 GLY A N 1
ATOM 1728 C CA . GLY A 1 214 ? 34.197 -0.242 52.169 1.00 57.41 214 GLY A CA 1
ATOM 1729 C C . GLY A 1 214 ? 32.703 -0.569 52.292 1.00 57.41 214 GLY A C 1
ATOM 1730 O O . GLY A 1 214 ? 32.200 -1.362 51.501 1.00 57.41 214 GLY A O 1
ATOM 1731 N N . ARG A 1 215 ? 31.975 0.061 53.230 1.00 59.34 215 ARG A N 1
ATOM 1732 C CA . ARG A 1 215 ? 30.518 -0.124 53.376 1.00 59.34 215 ARG A CA 1
ATOM 1733 C C . ARG A 1 215 ? 29.756 0.536 52.217 1.00 59.34 215 ARG A C 1
ATOM 1735 O O . ARG A 1 215 ? 28.852 -0.091 51.678 1.00 59.34 215 ARG A O 1
ATOM 1742 N N . ARG A 1 216 ? 30.191 1.721 51.754 1.00 64.25 216 ARG A N 1
ATOM 1743 C CA . ARG A 1 216 ? 29.659 2.371 50.533 1.00 64.25 216 ARG A CA 1
ATOM 1744 C C . ARG A 1 216 ? 29.779 1.477 49.296 1.00 64.25 216 ARG A C 1
ATOM 1746 O O . ARG A 1 216 ? 28.776 1.241 48.633 1.00 64.25 216 ARG A O 1
ATOM 1753 N N . LYS A 1 217 ? 30.968 0.916 49.034 1.00 65.06 217 LYS A N 1
ATOM 1754 C CA . LYS A 1 217 ? 31.171 0.021 47.882 1.00 65.06 217 LYS A CA 1
ATOM 1755 C C . LYS A 1 217 ? 30.252 -1.208 47.932 1.00 65.06 217 LYS A C 1
ATOM 1757 O O . LYS A 1 217 ? 29.669 -1.564 46.920 1.00 65.06 217 LYS A O 1
ATOM 1762 N N . LYS A 1 218 ? 30.078 -1.812 49.112 1.00 64.56 218 LYS A N 1
ATOM 1763 C CA . LYS A 1 218 ? 29.218 -2.993 49.308 1.00 64.56 218 LYS A CA 1
ATOM 1764 C C . LYS A 1 218 ? 27.724 -2.692 49.137 1.00 64.56 218 LYS A C 1
ATOM 1766 O O . LYS A 1 218 ? 27.007 -3.515 48.583 1.00 64.56 218 LYS A O 1
ATOM 1771 N N . LEU A 1 219 ? 27.264 -1.509 49.554 1.00 69.81 219 LEU A N 1
ATOM 1772 C CA . LEU A 1 219 ? 25.904 -1.036 49.267 1.00 69.81 219 LEU A CA 1
ATOM 1773 C C . LEU A 1 219 ? 25.682 -0.869 47.754 1.00 69.81 219 LEU A C 1
ATOM 1775 O O . LEU A 1 219 ? 24.676 -1.338 47.230 1.00 69.81 219 LEU A O 1
ATOM 1779 N N . GLN A 1 220 ? 26.642 -0.259 47.051 1.00 70.19 220 GLN A N 1
ATOM 1780 C CA . GLN A 1 220 ? 26.605 -0.128 45.591 1.00 70.19 220 GLN A CA 1
ATOM 1781 C C . GLN A 1 220 ? 26.629 -1.497 44.894 1.00 70.19 220 GLN A C 1
ATOM 1783 O O . GLN A 1 220 ? 25.852 -1.714 43.977 1.00 70.19 220 GLN A O 1
ATOM 1788 N N . GLU A 1 221 ? 27.459 -2.442 45.348 1.00 71.44 221 GLU A N 1
ATOM 1789 C CA . GLU A 1 221 ? 27.503 -3.815 44.819 1.00 71.44 221 GLU A CA 1
ATOM 1790 C C . GLU A 1 221 ? 26.152 -4.542 44.972 1.00 71.44 221 GLU A C 1
ATOM 1792 O O . GLU A 1 221 ? 25.715 -5.190 44.026 1.00 71.44 221 GLU A O 1
ATOM 1797 N N . VAL A 1 222 ? 25.455 -4.411 46.110 1.00 74.00 222 VAL A N 1
ATOM 1798 C CA . VAL A 1 222 ? 24.100 -4.982 46.287 1.00 74.00 222 VAL A CA 1
ATOM 1799 C C . VAL A 1 222 ? 23.070 -4.285 45.392 1.00 74.00 222 VAL A C 1
ATOM 1801 O O . VAL A 1 222 ? 22.242 -4.964 44.788 1.00 74.00 222 VAL A O 1
ATOM 1804 N N . GLY A 1 223 ? 23.138 -2.955 45.268 1.00 76.94 223 GLY A N 1
ATOM 1805 C CA . GLY A 1 223 ? 22.262 -2.181 44.384 1.00 76.94 223 GLY A CA 1
ATOM 1806 C C . GLY A 1 223 ? 22.418 -2.588 42.918 1.00 76.94 223 GLY A C 1
ATOM 1807 O O . GLY A 1 223 ? 21.455 -3.044 42.313 1.00 76.94 223 GLY A O 1
ATOM 1808 N N . TYR A 1 224 ? 23.643 -2.527 42.382 1.00 77.69 224 TYR A N 1
ATOM 1809 C CA . TYR A 1 224 ? 23.931 -2.904 40.994 1.00 77.69 224 TYR A CA 1
ATOM 1810 C C . TYR A 1 224 ? 23.503 -4.336 40.679 1.00 77.69 224 TYR A C 1
ATOM 1812 O O . TYR A 1 224 ? 22.873 -4.553 39.653 1.00 77.69 224 TYR A O 1
ATOM 1820 N N . VAL A 1 225 ? 23.786 -5.306 41.558 1.00 78.75 225 VAL A N 1
ATOM 1821 C CA . VAL A 1 225 ? 23.330 -6.686 41.331 1.00 78.75 225 VAL A CA 1
ATOM 1822 C C . VAL A 1 225 ? 21.804 -6.780 41.361 1.00 78.75 225 VAL A C 1
ATOM 1824 O O . VAL A 1 225 ? 21.236 -7.466 40.524 1.00 78.75 225 VAL A O 1
ATOM 1827 N N . THR A 1 226 ? 21.122 -6.060 42.259 1.00 81.69 226 THR A N 1
ATOM 1828 C CA . THR A 1 226 ? 19.648 -6.069 42.309 1.00 81.69 226 THR A CA 1
ATOM 1829 C C . THR A 1 226 ? 19.057 -5.554 41.000 1.00 81.69 226 THR A C 1
ATOM 1831 O O . THR A 1 226 ? 18.174 -6.199 40.442 1.00 81.69 226 THR A O 1
ATOM 1834 N N . THR A 1 227 ? 19.564 -4.425 40.499 1.00 82.81 227 THR A N 1
ATOM 1835 C CA . THR A 1 227 ? 19.106 -3.815 39.245 1.00 82.81 227 THR A CA 1
ATOM 1836 C C . THR A 1 227 ? 19.420 -4.693 38.036 1.00 82.81 227 THR A C 1
ATOM 1838 O O . THR A 1 227 ? 18.536 -4.899 37.215 1.00 82.81 227 THR A O 1
ATOM 1841 N N . ILE A 1 228 ? 20.635 -5.249 37.936 1.00 80.62 228 ILE A N 1
ATOM 1842 C CA . ILE A 1 228 ? 21.032 -6.117 36.816 1.00 80.62 228 ILE A CA 1
ATOM 1843 C C . ILE A 1 228 ? 20.149 -7.375 36.778 1.00 80.62 228 ILE A C 1
ATOM 1845 O O . ILE A 1 228 ? 19.459 -7.583 35.782 1.00 80.62 228 ILE A O 1
ATOM 1849 N N . CYS A 1 229 ? 20.079 -8.143 37.874 1.00 80.75 229 CYS A N 1
ATOM 1850 C CA . CYS A 1 229 ? 19.268 -9.363 37.927 1.00 80.75 229 CYS A CA 1
ATOM 1851 C C . CYS A 1 229 ? 17.784 -9.077 37.646 1.00 80.75 229 CYS A C 1
ATOM 1853 O O . CYS A 1 229 ? 17.135 -9.815 36.907 1.00 80.75 229 CYS A O 1
ATOM 1855 N N . PHE A 1 230 ? 17.228 -8.001 38.218 1.00 87.00 230 PHE A N 1
ATOM 1856 C CA . PHE A 1 230 ? 15.839 -7.610 37.967 1.00 87.00 230 PHE A CA 1
ATOM 1857 C C . PHE A 1 230 ? 15.588 -7.331 36.480 1.00 87.00 230 PHE A C 1
ATOM 1859 O O . PHE A 1 230 ? 14.663 -7.904 35.905 1.00 87.00 230 PHE A O 1
ATOM 1866 N N . THR A 1 231 ? 16.425 -6.497 35.855 1.00 83.69 231 THR A N 1
ATOM 1867 C CA . THR A 1 231 ? 16.279 -6.120 34.447 1.00 83.69 231 THR A CA 1
ATOM 1868 C C . THR A 1 231 ? 16.447 -7.322 33.521 1.00 83.69 231 THR A C 1
ATOM 1870 O O . THR A 1 231 ? 15.603 -7.520 32.651 1.00 83.69 231 THR A O 1
ATOM 1873 N N . CYS A 1 232 ? 17.460 -8.171 33.721 1.00 79.94 232 CYS A N 1
ATOM 1874 C CA . CYS A 1 232 ? 17.676 -9.337 32.860 1.00 79.94 232 CYS A CA 1
ATOM 1875 C C . CYS A 1 232 ? 16.533 -10.365 32.971 1.00 79.94 232 CYS A C 1
ATOM 1877 O O . CYS A 1 232 ? 16.040 -10.837 31.944 1.00 79.94 232 CYS A O 1
ATOM 1879 N N . PHE A 1 233 ? 16.021 -10.658 34.176 1.00 84.38 233 PHE A N 1
ATOM 1880 C CA . PHE A 1 233 ? 14.851 -11.537 34.326 1.00 84.38 233 PHE A CA 1
ATOM 1881 C C . PHE A 1 233 ? 13.544 -10.911 33.804 1.00 84.38 233 PHE A C 1
ATOM 1883 O O . PHE A 1 233 ? 12.688 -11.639 33.293 1.00 84.38 233 PHE A O 1
ATOM 1890 N N . LEU A 1 234 ? 13.388 -9.583 33.867 1.00 86.38 234 LEU A N 1
ATOM 1891 C CA . LEU A 1 234 ? 12.240 -8.877 33.290 1.00 86.38 234 LEU A CA 1
ATOM 1892 C C . LEU A 1 234 ? 12.276 -8.886 31.753 1.00 86.38 234 LEU A C 1
ATOM 1894 O O . LEU A 1 234 ? 11.286 -9.262 31.129 1.00 86.38 234 LEU A O 1
ATOM 1898 N N . VAL A 1 235 ? 13.419 -8.559 31.140 1.00 81.25 235 VAL A N 1
ATOM 1899 C CA . VAL A 1 235 ? 13.627 -8.659 29.682 1.00 81.25 235 VAL A CA 1
ATOM 1900 C C . VAL A 1 235 ? 13.401 -10.096 29.213 1.00 81.25 235 VAL A C 1
ATOM 1902 O O . VAL A 1 235 ? 12.668 -10.317 28.251 1.00 81.25 235 VAL A O 1
ATOM 1905 N N . ARG A 1 236 ? 13.932 -11.088 29.940 1.00 80.94 236 ARG A N 1
ATOM 1906 C CA . ARG A 1 236 ? 13.687 -12.514 29.680 1.00 80.94 236 ARG A CA 1
ATOM 1907 C C . ARG A 1 236 ? 12.198 -12.870 29.718 1.00 80.94 236 ARG A C 1
ATOM 1909 O O . ARG A 1 236 ? 11.735 -13.578 28.829 1.00 80.94 236 ARG A O 1
ATOM 1916 N N . CYS A 1 237 ? 11.443 -12.376 30.701 1.00 85.81 237 CYS A N 1
ATOM 1917 C CA . CYS A 1 237 ? 9.992 -12.568 30.750 1.00 85.81 237 CYS A CA 1
ATOM 1918 C C . CYS A 1 237 ? 9.296 -11.963 29.522 1.00 85.81 237 CYS A C 1
ATOM 1920 O O . CYS A 1 237 ? 8.452 -12.618 28.918 1.00 85.81 237 CYS A O 1
ATOM 1922 N N . ILE A 1 238 ? 9.643 -10.727 29.151 1.00 83.75 238 ILE A N 1
ATOM 1923 C CA . ILE A 1 238 ? 9.012 -10.002 28.040 1.00 83.75 238 ILE A CA 1
ATOM 1924 C C . ILE A 1 238 ? 9.288 -10.705 26.704 1.00 83.75 238 ILE A C 1
ATOM 1926 O O . ILE A 1 238 ? 8.353 -10.977 25.953 1.00 83.75 238 ILE A O 1
ATOM 1930 N N . MET A 1 239 ? 10.543 -11.068 26.429 1.00 77.44 239 MET A N 1
ATOM 1931 C CA . MET A 1 239 ? 10.918 -11.775 25.199 1.00 77.44 239 MET A CA 1
ATOM 1932 C C . MET A 1 239 ? 10.274 -13.168 25.115 1.00 77.44 239 MET A C 1
ATOM 1934 O O . MET A 1 239 ? 9.723 -13.520 24.077 1.00 77.44 239 MET A O 1
ATOM 1938 N N . MET A 1 240 ? 10.245 -13.936 26.214 1.00 79.06 240 MET A N 1
ATOM 1939 C CA . MET A 1 240 ? 9.565 -15.243 26.241 1.00 79.06 240 MET A CA 1
ATOM 1940 C C . MET A 1 240 ? 8.037 -15.134 26.113 1.00 79.06 240 MET A C 1
ATOM 1942 O O . MET A 1 240 ? 7.397 -16.080 25.655 1.00 79.06 240 MET A O 1
ATOM 1946 N N . CYS A 1 241 ? 7.443 -13.984 26.455 1.00 80.12 241 CYS A N 1
ATOM 1947 C CA . CYS A 1 241 ? 6.050 -13.695 26.119 1.00 80.12 241 CYS A CA 1
ATOM 1948 C C . CYS A 1 241 ? 5.855 -13.450 24.617 1.00 80.12 241 CYS A C 1
ATOM 1950 O O . CYS A 1 241 ? 4.934 -14.030 24.051 1.00 80.12 241 CYS A O 1
ATOM 1952 N N . PHE A 1 242 ? 6.704 -12.655 23.954 1.00 76.50 242 PHE A N 1
ATOM 1953 C CA . PHE A 1 242 ? 6.607 -12.457 22.498 1.00 76.50 242 PHE A CA 1
ATOM 1954 C C . PHE A 1 242 ? 6.814 -13.769 21.725 1.00 76.50 242 PHE A C 1
ATOM 1956 O O . PHE A 1 242 ? 6.011 -14.094 20.856 1.00 76.50 242 PHE A O 1
ATOM 1963 N N . ASN A 1 243 ? 7.787 -14.584 22.141 1.00 71.44 243 ASN A N 1
ATOM 1964 C CA . ASN A 1 243 ? 8.075 -15.918 21.600 1.00 71.44 243 ASN A CA 1
ATOM 1965 C C . ASN A 1 243 ? 6.863 -16.894 21.626 1.00 71.44 243 ASN A C 1
ATOM 1967 O O . ASN A 1 243 ? 6.809 -17.882 20.892 1.00 71.44 243 ASN A O 1
ATOM 1971 N N . ALA A 1 244 ? 5.865 -16.650 22.482 1.00 69.69 244 ALA A N 1
ATOM 1972 C CA . ALA A 1 244 ? 4.644 -17.459 22.540 1.00 69.69 244 ALA A CA 1
ATOM 1973 C C . ALA A 1 244 ? 3.563 -17.050 21.515 1.00 69.69 244 ALA A C 1
ATOM 1975 O O . ALA A 1 244 ? 2.602 -17.799 21.337 1.00 69.69 244 ALA A O 1
ATOM 1976 N N . PHE A 1 245 ? 3.700 -15.892 20.858 1.00 70.75 245 PHE A N 1
ATOM 1977 C CA . PHE A 1 245 ? 2.704 -15.340 19.926 1.00 70.75 245 PHE A CA 1
ATOM 1978 C C . PHE A 1 245 ? 3.271 -14.942 18.553 1.00 70.75 245 PHE A C 1
ATOM 1980 O O . PHE A 1 245 ? 2.487 -14.707 17.636 1.00 70.75 245 PHE A O 1
ATOM 1987 N N . ASP A 1 246 ? 4.595 -14.886 18.403 1.00 66.06 246 ASP A N 1
ATOM 1988 C CA . ASP A 1 246 ? 5.301 -14.594 17.154 1.00 66.06 246 ASP A CA 1
ATOM 1989 C C . ASP A 1 246 ? 6.503 -15.545 17.004 1.00 66.06 246 ASP A C 1
ATOM 1991 O O . ASP A 1 246 ? 7.382 -15.592 17.868 1.00 66.06 246 ASP A O 1
ATOM 1995 N N . GLU A 1 247 ? 6.544 -16.318 15.915 1.00 57.56 247 GLU A N 1
ATOM 1996 C CA . GLU A 1 247 ? 7.639 -17.260 15.631 1.00 57.56 247 GLU A CA 1
ATOM 1997 C C . GLU A 1 247 ? 8.938 -16.546 15.208 1.00 57.56 247 GLU A C 1
ATOM 1999 O O . GLU A 1 247 ? 10.021 -17.108 15.370 1.00 57.56 247 GLU A O 1
ATOM 2004 N N . ALA A 1 248 ? 8.865 -15.288 14.752 1.00 54.25 248 ALA A N 1
ATOM 2005 C CA . ALA A 1 248 ? 10.041 -14.452 14.490 1.00 54.25 248 ALA A CA 1
ATOM 2006 C C . ALA A 1 248 ? 10.675 -13.880 15.778 1.00 54.25 248 ALA A C 1
ATOM 2008 O O . ALA A 1 248 ? 11.770 -13.317 15.738 1.00 54.25 248 ALA A O 1
ATOM 2009 N N . ALA A 1 249 ? 10.020 -14.041 16.934 1.00 54.41 249 ALA A N 1
ATOM 2010 C CA . ALA A 1 249 ? 10.520 -13.615 18.243 1.00 54.41 249 ALA A CA 1
ATOM 2011 C C . ALA A 1 249 ? 11.206 -14.749 19.042 1.00 54.41 249 ALA A C 1
ATOM 2013 O O . ALA A 1 249 ? 11.388 -14.624 20.258 1.00 54.41 249 ALA A O 1
ATOM 2014 N N . ASP A 1 250 ? 11.568 -15.867 18.399 1.00 59.34 250 ASP A N 1
ATOM 2015 C CA . ASP A 1 250 ? 12.059 -17.055 19.105 1.00 59.34 250 ASP A CA 1
ATOM 2016 C C . ASP A 1 250 ? 13.550 -17.005 19.486 1.00 59.34 250 ASP A C 1
ATOM 2018 O O . ASP A 1 250 ? 14.440 -17.313 18.692 1.00 59.34 250 ASP A O 1
ATOM 2022 N N . LEU A 1 251 ? 13.799 -16.658 20.757 1.00 56.66 251 LEU A N 1
ATOM 2023 C CA . LEU A 1 251 ? 15.126 -16.601 21.387 1.00 56.66 251 LEU A CA 1
ATOM 2024 C C . LEU A 1 251 ? 15.893 -17.933 21.391 1.00 56.66 251 LEU A C 1
ATOM 2026 O O . LEU A 1 251 ? 17.123 -17.924 21.425 1.00 56.66 251 LEU A O 1
ATOM 2030 N N . ASP A 1 252 ? 15.196 -19.072 21.403 1.00 53.50 252 ASP A N 1
ATOM 2031 C CA . ASP A 1 252 ? 15.839 -20.391 21.445 1.00 53.50 252 ASP A CA 1
ATOM 2032 C C . ASP A 1 252 ? 16.024 -20.976 20.025 1.00 53.50 252 ASP A C 1
ATOM 2034 O O . ASP A 1 252 ? 16.666 -22.016 19.842 1.00 53.50 252 ASP A O 1
ATOM 2038 N N . VAL A 1 253 ? 15.533 -20.277 18.989 1.00 51.81 253 VAL A N 1
ATOM 2039 C CA . VAL A 1 253 ? 15.773 -20.596 17.577 1.00 51.81 253 VAL A CA 1
ATOM 2040 C C . VAL A 1 253 ? 17.047 -19.913 17.077 1.00 51.81 253 VAL A C 1
ATOM 2042 O O . VAL A 1 253 ? 17.275 -18.709 17.187 1.00 51.81 253 VAL A O 1
ATOM 2045 N N . LEU A 1 254 ? 17.902 -20.716 16.450 1.00 55.31 254 LEU A N 1
ATOM 2046 C CA . LEU A 1 254 ? 19.275 -20.361 16.076 1.00 55.31 254 LEU A CA 1
ATOM 2047 C C . LEU A 1 254 ? 19.384 -19.456 14.826 1.00 55.31 254 LEU A C 1
ATOM 2049 O O . LEU A 1 254 ? 20.478 -19.305 14.282 1.00 55.31 254 LEU A O 1
ATOM 2053 N N . ASN A 1 255 ? 18.271 -18.857 14.387 1.00 53.47 255 ASN A N 1
ATOM 2054 C CA . ASN A 1 255 ? 18.145 -18.126 13.120 1.00 53.47 255 ASN A CA 1
ATOM 2055 C C . ASN A 1 255 ? 18.220 -16.592 13.277 1.00 53.47 255 ASN A C 1
ATOM 2057 O O . ASN A 1 255 ? 18.462 -15.907 12.288 1.00 53.47 255 ASN A O 1
ATOM 2061 N N . HIS A 1 256 ? 18.068 -16.049 14.493 1.00 61.78 256 HIS A N 1
ATOM 2062 C CA . HIS A 1 256 ? 18.196 -14.610 14.781 1.00 61.78 256 HIS A CA 1
ATOM 2063 C C . HIS A 1 256 ? 19.476 -14.315 15.582 1.00 61.78 256 HIS A C 1
ATOM 2065 O O . HIS A 1 256 ? 19.418 -14.043 16.786 1.00 61.78 256 HIS A O 1
ATOM 2071 N N . PRO A 1 257 ? 20.670 -14.394 14.962 1.00 61.50 257 PRO A N 1
ATOM 2072 C CA . PRO A 1 257 ? 21.937 -14.355 15.684 1.00 61.50 257 PRO A CA 1
ATOM 2073 C C . PRO A 1 257 ? 22.178 -13.031 16.410 1.00 61.50 257 PRO A C 1
ATOM 2075 O O . PRO A 1 257 ? 22.821 -13.072 17.448 1.00 61.50 257 PRO A O 1
ATOM 2078 N N . VAL A 1 258 ? 21.699 -11.875 15.928 1.00 63.22 258 VAL A N 1
ATOM 2079 C CA . VAL A 1 258 ? 21.995 -10.578 16.572 1.00 63.22 258 VAL A CA 1
ATOM 2080 C C . VAL A 1 258 ? 21.046 -10.305 17.738 1.00 63.22 258 VAL A C 1
ATOM 2082 O O . VAL A 1 258 ? 21.484 -9.799 18.770 1.00 63.22 258 VAL A O 1
ATOM 2085 N N . LEU A 1 259 ? 19.781 -10.732 17.637 1.00 63.31 259 LEU A N 1
ATOM 2086 C CA . LEU A 1 259 ? 18.859 -10.734 18.778 1.00 63.31 259 LEU A CA 1
ATOM 2087 C C . LEU A 1 259 ? 19.386 -11.664 19.880 1.00 63.31 259 LEU A C 1
ATOM 2089 O O . LEU A 1 259 ? 19.509 -11.252 21.033 1.00 63.31 259 LEU A O 1
ATOM 2093 N N . ASN A 1 260 ? 19.808 -12.872 19.497 1.00 65.00 260 ASN A N 1
ATOM 2094 C CA . ASN A 1 260 ? 20.437 -13.830 20.401 1.00 65.00 260 ASN A CA 1
ATOM 2095 C C . ASN A 1 260 ? 21.774 -13.297 20.940 1.00 65.00 260 ASN A C 1
ATOM 2097 O O . ASN A 1 260 ? 22.052 -13.458 22.124 1.00 65.00 260 ASN A O 1
ATOM 2101 N N . PHE A 1 261 ? 22.582 -12.606 20.129 1.00 66.31 261 PHE A N 1
ATOM 2102 C CA . PHE A 1 261 ? 23.815 -11.962 20.582 1.00 66.31 261 PHE A CA 1
ATOM 2103 C C . PHE A 1 261 ? 23.526 -10.914 21.646 1.00 66.31 261 PHE A C 1
ATOM 2105 O O . PHE A 1 261 ? 24.123 -10.996 22.707 1.00 66.31 261 PHE A O 1
ATOM 2112 N N . ILE A 1 262 ? 22.595 -9.982 21.423 1.00 67.19 262 ILE A N 1
ATOM 2113 C CA . ILE A 1 262 ? 22.237 -8.978 22.433 1.00 67.19 262 ILE A CA 1
ATOM 2114 C C . ILE A 1 262 ? 21.685 -9.642 23.700 1.00 67.19 262 ILE A C 1
ATOM 2116 O O . ILE A 1 262 ? 22.159 -9.343 24.796 1.00 67.19 262 ILE A O 1
ATOM 2120 N N . TYR A 1 263 ? 20.741 -10.575 23.565 1.00 68.56 263 TYR A N 1
ATOM 2121 C CA . TYR A 1 263 ? 20.127 -11.265 24.699 1.00 68.56 263 TYR A CA 1
ATOM 2122 C C . TYR A 1 263 ? 21.161 -12.026 25.547 1.00 68.56 263 TYR A C 1
ATOM 2124 O O . TYR A 1 263 ? 21.293 -11.786 26.750 1.00 68.56 263 TYR A O 1
ATOM 2132 N N . TYR A 1 264 ? 21.952 -12.892 24.914 1.00 70.50 264 TYR A N 1
ATOM 2133 C CA . TYR A 1 264 ? 22.964 -13.696 25.591 1.00 70.50 264 TYR A CA 1
ATOM 2134 C C . TYR A 1 264 ? 24.223 -12.893 25.977 1.00 70.50 264 TYR A C 1
ATOM 2136 O O . TYR A 1 264 ? 24.942 -13.296 26.892 1.00 70.50 264 TYR A O 1
ATOM 2144 N N . LEU A 1 265 ? 24.503 -11.741 25.355 1.00 69.19 265 LEU A N 1
ATOM 2145 C CA . LEU A 1 265 ? 25.555 -10.818 25.799 1.00 69.19 265 LEU A CA 1
ATOM 2146 C C . LEU A 1 265 ? 25.143 -10.083 27.078 1.00 69.19 265 LEU A C 1
ATOM 2148 O O . LEU A 1 265 ? 25.980 -9.942 27.962 1.00 69.19 265 LEU A O 1
ATOM 2152 N N . PHE A 1 266 ? 23.882 -9.660 27.226 1.00 66.38 266 PHE A N 1
ATOM 2153 C CA . PHE A 1 266 ? 23.397 -9.097 28.494 1.00 66.38 266 PHE A CA 1
ATOM 2154 C C . PHE A 1 266 ? 23.437 -10.135 29.629 1.00 66.38 266 PHE A C 1
ATOM 2156 O O . PHE A 1 266 ? 23.982 -9.850 30.695 1.00 66.38 266 PHE A O 1
ATOM 2163 N N . ASP A 1 267 ? 22.945 -11.350 29.371 1.00 61.81 267 ASP A N 1
ATOM 2164 C CA . ASP A 1 267 ? 22.936 -12.483 30.313 1.00 61.81 267 ASP A CA 1
ATOM 2165 C C . ASP A 1 267 ? 24.369 -12.896 30.734 1.00 61.81 267 ASP A C 1
ATOM 2167 O O . ASP A 1 267 ? 24.678 -12.992 31.922 1.00 61.81 267 ASP A O 1
ATOM 2171 N N . SER A 1 268 ? 25.307 -13.023 29.787 1.00 63.56 268 SER A N 1
ATOM 2172 C CA . SER A 1 268 ? 26.715 -13.321 30.110 1.00 63.56 268 SER A CA 1
ATOM 2173 C C . SER A 1 268 ? 27.504 -12.133 30.679 1.00 63.56 268 SER A C 1
ATOM 2175 O O . SER A 1 268 ? 28.452 -12.349 31.438 1.00 63.56 268 SER A O 1
ATOM 2177 N N . ALA A 1 269 ? 27.138 -10.880 30.381 1.00 63.38 269 ALA A N 1
ATOM 2178 C CA . ALA A 1 269 ? 27.744 -9.698 31.001 1.00 63.38 269 ALA A CA 1
ATOM 2179 C C . ALA A 1 269 ? 27.334 -9.555 32.475 1.00 63.38 269 ALA A C 1
ATOM 2181 O O . ALA A 1 269 ? 28.172 -9.200 33.312 1.00 63.38 269 ALA A O 1
ATOM 2182 N N . GLU A 1 270 ? 26.085 -9.890 32.811 1.00 62.19 270 GLU A N 1
ATOM 2183 C CA . GLU A 1 270 ? 25.625 -10.065 34.189 1.00 62.19 270 GLU A CA 1
ATOM 2184 C C . GLU A 1 270 ? 26.494 -11.100 34.925 1.00 62.19 270 GLU A C 1
ATOM 2186 O O . GLU A 1 270 ? 27.079 -10.796 35.970 1.00 62.19 270 GLU A O 1
ATOM 2191 N N . GLU A 1 271 ? 26.672 -12.294 34.359 1.00 62.91 271 GLU A N 1
ATOM 2192 C CA . GLU A 1 271 ? 27.478 -13.354 34.974 1.00 62.91 271 GLU A CA 1
ATOM 2193 C C . GLU A 1 271 ? 28.965 -12.988 35.095 1.00 62.91 271 GLU A C 1
ATOM 2195 O O . GLU A 1 271 ? 29.582 -13.194 36.147 1.00 62.91 271 GLU A O 1
ATOM 2200 N N . ALA A 1 272 ? 29.548 -12.388 34.055 1.00 60.50 272 ALA A N 1
ATOM 2201 C CA . ALA A 1 272 ? 30.929 -11.911 34.056 1.00 60.50 272 ALA A CA 1
ATOM 2202 C C . ALA A 1 272 ? 31.157 -10.778 35.076 1.00 60.50 272 ALA A C 1
ATOM 2204 O O . ALA A 1 272 ? 32.256 -10.648 35.626 1.00 60.50 272 ALA A O 1
ATOM 2205 N N . TYR A 1 273 ? 30.126 -9.986 35.390 1.00 65.06 273 TYR A N 1
ATOM 2206 C CA . TYR A 1 273 ? 30.147 -9.038 36.503 1.00 65.06 273 TYR A CA 1
ATOM 2207 C C . TYR A 1 273 ? 30.030 -9.757 37.857 1.00 65.06 273 TYR A C 1
ATOM 2209 O O . TYR A 1 273 ? 30.784 -9.455 38.789 1.00 65.06 273 TYR A O 1
ATOM 2217 N N . LEU A 1 274 ? 29.109 -10.716 37.978 1.00 62.28 274 LEU A N 1
ATOM 2218 C CA . LEU A 1 274 ? 28.750 -11.397 39.223 1.00 62.28 274 LEU A CA 1
ATOM 2219 C C . LEU A 1 274 ? 29.808 -12.363 39.740 1.00 62.28 274 LEU A C 1
ATOM 2221 O O . LEU A 1 274 ? 30.251 -12.238 40.887 1.00 62.28 274 LEU A O 1
ATOM 2225 N N . VAL A 1 275 ? 30.215 -13.331 38.919 1.00 62.09 275 VAL A N 1
ATOM 2226 C CA . VAL A 1 275 ? 31.062 -14.459 39.331 1.00 62.09 275 VAL A CA 1
ATOM 2227 C C . VAL A 1 275 ? 32.393 -13.992 39.955 1.00 62.09 275 VAL A C 1
ATOM 2229 O O . VAL A 1 275 ? 32.794 -14.568 40.972 1.00 62.09 275 VAL A O 1
ATOM 2232 N N . PRO A 1 276 ? 33.068 -12.923 39.473 1.00 57.25 276 PRO A N 1
ATOM 2233 C CA . PRO A 1 276 ? 34.245 -12.367 40.146 1.00 57.25 276 PRO A CA 1
ATOM 2234 C C . PRO A 1 276 ? 33.923 -11.510 41.384 1.00 57.25 276 PRO A C 1
ATOM 2236 O O . PRO A 1 276 ? 34.739 -11.450 42.310 1.00 57.25 276 PRO A O 1
ATOM 2239 N N . ARG A 1 277 ? 32.778 -10.808 41.409 1.00 59.69 277 ARG A N 1
ATOM 2240 C CA . ARG A 1 277 ? 32.474 -9.760 42.408 1.00 59.69 277 ARG A CA 1
ATOM 2241 C C . ARG A 1 277 ? 31.681 -10.246 43.619 1.00 59.69 277 ARG A C 1
ATOM 2243 O O . ARG A 1 277 ? 31.836 -9.660 44.689 1.00 59.69 277 ARG A O 1
ATOM 2250 N N . LEU A 1 278 ? 30.922 -11.340 43.521 1.00 54.38 278 LEU A N 1
ATOM 2251 C CA . LEU A 1 278 ? 30.109 -11.884 44.624 1.00 54.38 278 LEU A CA 1
ATOM 2252 C C . LEU A 1 278 ? 30.910 -12.199 45.899 1.00 54.38 278 LEU A C 1
ATOM 2254 O O . LEU A 1 278 ? 30.363 -12.150 46.999 1.00 54.38 278 LEU A O 1
ATOM 2258 N N . ARG A 1 279 ? 32.233 -12.393 45.799 1.00 47.59 279 ARG A N 1
ATOM 2259 C CA . ARG A 1 279 ? 33.151 -12.451 46.952 1.00 47.59 279 ARG A CA 1
ATOM 2260 C C . ARG A 1 279 ? 33.034 -11.234 47.891 1.00 47.59 279 ARG A C 1
ATOM 2262 O O . ARG A 1 279 ? 33.281 -11.375 49.089 1.00 47.59 279 ARG A O 1
ATOM 2269 N N . ALA A 1 280 ? 32.676 -10.057 47.377 1.00 43.22 280 ALA A N 1
ATOM 2270 C CA . ALA A 1 280 ? 32.524 -8.829 48.155 1.00 43.22 280 ALA A CA 1
ATOM 2271 C C . ALA A 1 280 ? 31.143 -8.711 48.833 1.00 43.22 280 ALA A C 1
ATOM 2273 O O . ALA A 1 280 ? 31.100 -8.330 50.010 1.00 43.22 280 ALA A O 1
ATOM 2274 N N . SER A 1 281 ? 30.068 -9.114 48.137 1.00 42.22 281 SER A N 1
ATOM 2275 C CA . SER A 1 281 ? 28.668 -9.073 48.604 1.00 42.22 281 SER A CA 1
ATOM 2276 C C . SER A 1 281 ? 28.276 -10.250 49.506 1.00 42.22 281 SER A C 1
ATOM 2278 O O . SER A 1 281 ? 27.548 -10.058 50.475 1.00 42.22 281 SER A O 1
ATOM 2280 N N . MET A 1 282 ? 28.787 -11.462 49.258 1.00 46.56 282 MET A N 1
ATOM 2281 C CA . MET A 1 282 ? 28.572 -12.604 50.162 1.00 46.56 282 MET A CA 1
ATOM 2282 C C . MET A 1 282 ? 29.456 -12.498 51.416 1.00 46.56 282 MET A C 1
ATOM 2284 O O . MET A 1 282 ? 29.037 -12.840 52.517 1.00 46.56 282 MET A O 1
ATOM 2288 N N . GLY A 1 283 ? 30.659 -11.927 51.287 1.00 46.19 283 GLY A N 1
ATOM 2289 C CA . GLY A 1 283 ? 31.598 -11.696 52.391 1.00 46.19 283 GLY A CA 1
ATOM 2290 C C . GLY A 1 283 ? 31.323 -10.437 53.228 1.00 46.19 283 GLY A C 1
ATOM 2291 O O . GLY A 1 283 ? 32.272 -9.735 53.586 1.00 46.19 283 GLY A O 1
ATOM 2292 N N . VAL A 1 284 ? 30.058 -10.069 53.475 1.00 42.69 284 VAL A N 1
ATOM 2293 C CA . VAL A 1 284 ? 29.690 -8.841 54.222 1.00 42.69 284 VAL A CA 1
ATOM 2294 C C . VAL A 1 284 ? 29.386 -9.107 55.698 1.00 42.69 284 VAL A C 1
ATOM 2296 O O . VAL A 1 284 ? 29.863 -8.354 56.546 1.00 42.69 284 VAL A O 1
ATOM 2299 N N . PHE A 1 285 ? 28.616 -10.149 56.021 1.00 42.91 285 PHE A N 1
ATOM 2300 C CA . PHE A 1 285 ? 27.902 -10.201 57.306 1.00 42.91 285 PHE A CA 1
ATOM 2301 C C . PHE A 1 285 ? 28.666 -10.793 58.501 1.00 42.91 285 PHE A C 1
ATOM 2303 O O . PHE A 1 285 ? 28.311 -10.483 59.636 1.00 42.91 285 PHE A O 1
ATOM 2310 N N . ASN A 1 286 ? 29.815 -11.451 58.293 1.00 38.97 286 ASN A N 1
ATOM 2311 C CA . ASN A 1 286 ? 30.747 -11.812 59.382 1.00 38.97 286 ASN A CA 1
ATOM 2312 C C . ASN A 1 286 ? 31.320 -10.594 60.151 1.00 38.97 286 ASN A C 1
ATOM 2314 O O . ASN A 1 286 ? 32.080 -10.775 61.096 1.00 38.97 286 ASN A O 1
ATOM 2318 N N . GLY A 1 287 ? 31.000 -9.359 59.742 1.00 40.00 287 GLY A N 1
ATOM 2319 C CA . GLY A 1 287 ? 31.344 -8.120 60.447 1.00 40.00 287 GLY A CA 1
ATOM 2320 C C . GLY A 1 287 ? 30.141 -7.241 60.815 1.00 40.00 287 GLY A C 1
ATOM 2321 O O . GLY A 1 287 ? 30.332 -6.041 61.007 1.00 40.00 287 GLY A O 1
ATOM 2322 N N . LEU A 1 288 ? 28.916 -7.790 60.844 1.00 38.47 288 LEU A N 1
ATOM 2323 C CA . LEU A 1 288 ? 27.688 -7.041 61.166 1.00 38.47 288 LEU A CA 1
ATOM 2324 C C . LEU A 1 288 ? 26.786 -7.686 62.236 1.00 38.47 288 LEU A C 1
ATOM 2326 O O . LEU A 1 288 ? 25.843 -7.031 62.670 1.00 38.47 288 LEU A O 1
ATOM 2330 N N . CYS A 1 289 ? 27.077 -8.899 62.715 1.00 30.33 289 CYS A N 1
ATOM 2331 C CA . CYS A 1 289 ? 26.391 -9.464 63.883 1.00 30.33 289 CYS A CA 1
ATOM 2332 C C . CYS A 1 289 ? 27.030 -8.966 65.196 1.00 30.33 289 CYS A C 1
ATOM 2334 O O . CYS A 1 289 ? 28.199 -9.277 65.442 1.00 30.33 289 CYS A O 1
ATOM 2336 N N . PRO A 1 290 ? 26.301 -8.256 66.080 1.00 35.00 290 PRO A N 1
ATOM 2337 C CA . PRO A 1 290 ? 26.742 -7.992 67.446 1.00 35.00 290 PRO A CA 1
ATOM 2338 C C . PRO A 1 290 ? 26.523 -9.242 68.316 1.00 35.00 290 PRO A C 1
ATOM 2340 O O . PRO A 1 290 ? 25.581 -9.343 69.099 1.00 35.00 290 PRO A O 1
ATOM 2343 N N . SER A 1 291 ? 27.392 -10.236 68.155 1.00 32.34 291 SER A N 1
ATOM 2344 C CA . SER A 1 291 ? 27.480 -11.427 69.011 1.00 32.34 291 SER A CA 1
ATOM 2345 C C . SER A 1 291 ? 28.944 -11.863 69.058 1.00 32.34 291 SER A C 1
ATOM 2347 O O . SER A 1 291 ? 29.608 -11.885 68.025 1.00 32.34 291 SER A O 1
ATOM 2349 N N . GLY A 1 292 ? 29.483 -12.102 70.255 1.00 39.28 292 GLY A N 1
ATOM 2350 C CA . GLY A 1 292 ? 30.929 -12.260 70.455 1.00 39.28 292 GLY A CA 1
ATOM 2351 C C . GLY A 1 292 ? 31.510 -13.622 70.045 1.00 39.28 292 GLY A C 1
ATOM 2352 O O . GLY A 1 292 ? 30.794 -14.515 69.608 1.00 39.28 292 GLY A O 1
ATOM 2353 N N . VAL A 1 293 ? 32.814 -13.777 70.317 1.00 36.09 293 VAL A N 1
ATOM 2354 C CA . VAL A 1 293 ? 33.633 -15.008 70.200 1.00 36.09 293 VAL A CA 1
ATOM 2355 C C . VAL A 1 293 ? 34.119 -15.379 68.781 1.00 36.09 293 VAL A C 1
ATOM 2357 O O . VAL A 1 293 ? 33.568 -16.260 68.133 1.00 36.09 293 VAL A O 1
ATOM 2360 N N . ALA A 1 294 ? 35.246 -14.784 68.354 1.00 25.69 294 ALA A N 1
ATOM 2361 C CA . ALA A 1 294 ? 36.305 -15.431 67.547 1.00 25.69 294 ALA A CA 1
ATOM 2362 C C . ALA A 1 294 ? 37.603 -14.565 67.528 1.00 25.69 294 ALA A C 1
ATOM 2364 O O . ALA A 1 294 ? 37.491 -13.349 67.696 1.00 25.69 294 ALA A O 1
ATOM 2365 N N . PRO A 1 295 ? 38.826 -15.129 67.357 1.00 31.41 295 PRO A N 1
ATOM 2366 C CA . PRO A 1 295 ? 40.074 -14.430 67.726 1.00 31.41 295 PRO A CA 1
ATOM 2367 C C . PRO A 1 295 ? 40.706 -13.473 66.688 1.00 31.41 295 PRO A C 1
ATOM 2369 O O . PRO A 1 295 ? 40.374 -13.442 65.504 1.00 31.41 295 PRO A O 1
ATOM 2372 N N . GLU A 1 296 ? 41.695 -12.707 67.158 1.00 29.58 296 GLU A N 1
ATOM 2373 C CA . GLU A 1 296 ? 42.203 -11.454 66.570 1.00 29.58 296 GLU A CA 1
ATOM 2374 C C . GLU A 1 296 ? 43.222 -11.591 65.405 1.00 29.58 296 GLU A C 1
ATOM 2376 O O . GLU A 1 296 ? 44.004 -10.684 65.123 1.00 29.58 296 GLU A O 1
ATOM 2381 N N . THR A 1 297 ? 43.236 -12.705 64.669 1.00 31.20 297 THR A N 1
ATOM 2382 C CA . THR A 1 297 ? 44.259 -12.961 63.629 1.00 31.20 297 THR A CA 1
ATOM 2383 C C . THR A 1 297 ? 43.925 -12.411 62.234 1.00 31.20 297 THR A C 1
ATOM 2385 O O . THR A 1 297 ? 44.824 -12.235 61.411 1.00 31.20 297 THR A O 1
ATOM 2388 N N . LEU A 1 298 ? 42.664 -12.071 61.937 1.00 32.31 298 LEU A N 1
ATOM 2389 C CA . LEU A 1 298 ? 42.213 -11.768 60.565 1.00 32.31 298 LEU A CA 1
ATOM 2390 C C . LEU A 1 298 ? 42.401 -10.301 60.096 1.00 32.31 298 LEU A C 1
ATOM 2392 O O . LEU A 1 298 ? 41.855 -9.907 59.066 1.00 32.31 298 LEU A O 1
ATOM 2396 N N . ARG A 1 299 ? 43.154 -9.464 60.828 1.00 27.42 299 ARG A N 1
ATOM 2397 C CA . ARG A 1 299 ? 43.254 -8.003 60.574 1.00 27.42 299 ARG A CA 1
ATOM 2398 C C . ARG A 1 299 ? 44.450 -7.534 59.722 1.00 27.42 299 ARG A C 1
ATOM 2400 O O . ARG A 1 299 ? 44.524 -6.346 59.414 1.00 27.42 299 ARG A O 1
ATOM 2407 N N . ARG A 1 300 ? 45.376 -8.417 59.318 1.00 28.66 300 ARG A N 1
ATOM 2408 C CA . ARG A 1 300 ? 46.629 -8.060 58.601 1.00 28.66 300 ARG A CA 1
ATOM 2409 C C . ARG A 1 300 ? 46.833 -8.800 57.263 1.00 28.66 300 ARG A C 1
ATOM 2411 O O . ARG A 1 300 ? 47.809 -9.528 57.118 1.00 28.66 300 ARG A O 1
ATOM 2418 N N . GLN A 1 301 ? 45.966 -8.609 56.256 1.00 29.05 301 GLN A N 1
ATOM 2419 C CA . GLN A 1 301 ? 46.265 -9.141 54.904 1.00 29.05 301 GLN A CA 1
ATOM 2420 C C . GLN A 1 301 ? 45.629 -8.419 53.692 1.00 29.05 301 GLN A C 1
ATOM 2422 O O . GLN A 1 301 ? 45.400 -9.044 52.659 1.00 29.05 301 GLN A O 1
ATOM 2427 N N . THR A 1 302 ? 45.377 -7.101 53.767 1.00 27.36 302 THR A N 1
ATOM 2428 C CA . THR A 1 302 ? 44.751 -6.353 52.646 1.00 27.36 302 THR A CA 1
ATOM 2429 C C . THR A 1 302 ? 45.401 -4.994 52.336 1.00 27.36 302 THR A C 1
ATOM 2431 O O . THR A 1 302 ? 44.735 -3.961 52.287 1.00 27.36 302 THR A O 1
ATOM 2434 N N . ARG A 1 303 ? 46.717 -4.989 52.089 1.00 27.02 303 ARG A N 1
ATOM 2435 C CA . ARG A 1 303 ? 47.432 -3.924 51.357 1.00 27.02 303 ARG A CA 1
ATOM 2436 C C . ARG A 1 303 ? 48.571 -4.543 50.542 1.00 27.02 303 ARG A C 1
ATOM 2438 O O . ARG A 1 303 ? 49.492 -5.062 51.162 1.00 27.02 303 ARG A O 1
ATOM 2445 N N . SER A 1 304 ? 48.474 -4.484 49.206 1.00 24.81 304 SER A N 1
ATOM 2446 C CA . SER A 1 304 ? 49.568 -4.366 48.211 1.00 24.81 304 SER A CA 1
ATOM 2447 C C . SER A 1 304 ? 49.123 -4.784 46.796 1.00 24.81 304 SER A C 1
ATOM 2449 O O . SER A 1 304 ? 48.117 -5.473 46.646 1.00 24.81 304 SER A O 1
ATOM 2451 N N . VAL A 1 305 ? 49.951 -4.420 45.804 1.00 25.75 305 VAL A N 1
ATOM 2452 C CA . VAL A 1 305 ? 49.920 -4.782 44.365 1.00 25.75 305 VAL A CA 1
ATOM 2453 C C . VAL A 1 305 ? 48.937 -3.988 43.477 1.00 25.75 305 VAL A C 1
ATOM 2455 O O . VAL A 1 305 ? 47.823 -3.650 43.867 1.00 25.75 305 VAL A O 1
ATOM 2458 N N . PHE A 1 306 ? 49.433 -3.646 42.281 1.00 24.77 306 PHE A N 1
ATOM 2459 C CA . PHE A 1 306 ? 48.884 -2.774 41.229 1.00 24.77 306 PHE A CA 1
ATOM 2460 C C . PHE A 1 306 ? 49.567 -3.179 39.884 1.00 24.77 306 PHE A C 1
ATOM 2462 O O . PHE A 1 306 ? 50.407 -4.077 39.899 1.00 24.77 306 PHE A O 1
ATOM 2469 N N . ILE A 1 307 ? 49.324 -2.438 38.788 1.00 23.98 307 ILE A N 1
ATOM 2470 C CA . ILE A 1 307 ? 50.069 -2.431 37.491 1.00 23.98 307 ILE A CA 1
ATOM 2471 C C . ILE A 1 307 ? 49.750 -3.563 36.477 1.00 23.98 307 ILE A C 1
ATOM 2473 O O . ILE A 1 307 ? 49.982 -4.732 36.760 1.00 23.98 307 ILE A O 1
ATOM 2477 N N . ILE A 1 308 ? 49.295 -3.189 35.262 1.00 24.12 308 ILE A N 1
ATOM 2478 C CA . ILE A 1 308 ? 49.903 -3.414 33.910 1.00 24.12 308 ILE A CA 1
ATOM 2479 C C . ILE A 1 308 ? 48.991 -2.775 32.819 1.00 24.12 308 ILE A C 1
ATOM 2481 O O . ILE A 1 308 ? 47.834 -2.470 33.103 1.00 24.12 308 ILE A O 1
ATOM 2485 N N . ARG A 1 309 ? 49.532 -2.458 31.624 1.00 28.67 309 ARG A N 1
ATOM 2486 C CA . ARG A 1 309 ? 48.906 -1.656 30.537 1.00 28.67 309 ARG A CA 1
ATOM 2487 C C . ARG A 1 309 ? 48.800 -2.415 29.198 1.00 28.67 309 ARG A C 1
ATOM 2489 O O . ARG A 1 309 ? 49.608 -3.303 28.944 1.00 28.67 309 ARG A O 1
ATOM 2496 N N . ALA A 1 310 ? 47.909 -1.921 28.333 1.00 23.38 310 ALA A N 1
ATOM 2497 C CA . ALA A 1 310 ? 48.012 -1.849 26.861 1.00 23.38 310 ALA A CA 1
ATOM 2498 C C . ALA A 1 310 ? 47.865 -0.344 26.457 1.00 23.38 310 ALA A C 1
ATOM 2500 O O . ALA A 1 310 ? 47.431 0.426 27.318 1.00 23.38 310 ALA A O 1
ATOM 2501 N N . VAL A 1 311 ? 48.284 0.227 25.312 1.00 23.77 311 VAL A N 1
ATOM 2502 C CA . VAL A 1 311 ? 48.747 -0.215 23.964 1.00 23.77 311 VAL A CA 1
ATOM 2503 C C . VAL A 1 311 ? 47.667 -0.093 22.868 1.00 23.77 311 VAL A C 1
ATOM 2505 O O . VAL A 1 311 ? 46.516 -0.451 23.094 1.00 23.77 311 VAL A O 1
ATOM 2508 N N . GLU A 1 312 ? 48.072 0.455 21.712 1.00 25.20 312 GLU A N 1
ATOM 2509 C CA . GLU A 1 312 ? 47.274 0.948 20.568 1.00 25.20 312 GLU A CA 1
ATOM 2510 C C . GLU A 1 312 ? 47.803 0.375 19.231 1.00 25.20 312 GLU A C 1
ATOM 2512 O O . GLU A 1 312 ? 48.940 -0.102 19.187 1.00 25.20 312 GLU A O 1
ATOM 2517 N N . ALA A 1 313 ? 47.025 0.490 18.143 1.00 22.62 313 ALA A N 1
ATOM 2518 C CA . ALA A 1 313 ? 47.502 0.448 16.750 1.00 22.62 313 ALA A CA 1
ATOM 2519 C C . ALA A 1 313 ? 46.489 1.126 15.792 1.00 22.62 313 ALA A C 1
ATOM 2521 O O . ALA A 1 313 ? 45.284 0.950 15.960 1.00 22.62 313 ALA A O 1
ATOM 2522 N N . GLU A 1 314 ? 46.981 1.861 14.788 1.00 23.70 314 GLU A N 1
ATOM 2523 C CA . GLU A 1 314 ? 46.225 2.386 13.629 1.00 23.70 314 GLU A CA 1
ATOM 2524 C C . GLU A 1 314 ? 46.645 1.646 12.344 1.00 23.70 314 GLU A C 1
ATOM 2526 O O . GLU A 1 314 ? 47.751 1.110 12.298 1.00 23.70 314 GLU A O 1
ATOM 2531 N N . GLU A 1 315 ? 45.854 1.739 11.264 1.00 21.41 315 GLU A N 1
ATOM 2532 C CA . GLU A 1 315 ? 46.406 1.728 9.895 1.00 21.41 315 GLU A CA 1
ATOM 2533 C C . GLU A 1 315 ? 45.521 2.520 8.895 1.00 21.41 315 GLU A C 1
ATOM 2535 O O . GLU A 1 315 ? 44.424 2.962 9.238 1.00 21.41 315 GLU A O 1
ATOM 2540 N N . LYS A 1 316 ? 46.034 2.777 7.681 1.00 23.06 316 LYS A N 1
ATOM 2541 C CA . LYS A 1 316 ? 45.497 3.685 6.632 1.00 23.06 316 LYS A CA 1
ATOM 2542 C C . LYS A 1 316 ? 45.738 3.107 5.223 1.00 23.06 316 LYS A C 1
ATOM 2544 O O . LYS A 1 316 ? 46.532 2.182 5.133 1.00 23.06 316 LYS A O 1
ATOM 2549 N N . VAL A 1 317 ? 45.160 3.752 4.178 1.00 21.34 317 VAL A N 1
ATOM 2550 C CA . VAL A 1 317 ? 45.370 3.652 2.687 1.00 21.34 317 VAL A CA 1
ATOM 2551 C C . VAL A 1 317 ? 44.031 3.370 1.966 1.00 21.34 317 VAL A C 1
ATOM 2553 O O . VAL A 1 317 ? 43.255 2.581 2.486 1.00 21.34 317 VAL A O 1
ATOM 2556 N N . SER A 1 318 ? 43.672 3.928 0.794 1.00 21.25 318 SER A N 1
ATOM 2557 C CA . SER A 1 318 ? 44.053 5.172 0.073 1.00 21.25 318 SER A CA 1
ATOM 2558 C C . SER A 1 318 ? 42.985 5.511 -1.001 1.00 21.25 318 SER A C 1
ATOM 2560 O O . SER A 1 318 ? 42.015 4.778 -1.154 1.00 21.25 318 SER A O 1
ATOM 2562 N N . GLU A 1 319 ? 43.152 6.610 -1.746 1.00 24.80 319 GLU A N 1
ATOM 2563 C CA . GLU A 1 319 ? 42.162 7.167 -2.690 1.00 24.80 319 GLU A CA 1
ATOM 2564 C C . GLU A 1 319 ? 42.035 6.436 -4.045 1.00 24.80 319 GLU A C 1
ATOM 2566 O O . GLU A 1 319 ? 43.024 6.005 -4.633 1.00 24.80 319 GLU A O 1
ATOM 2571 N N . SER A 1 320 ? 40.815 6.438 -4.591 1.00 20.73 320 SER A N 1
ATOM 2572 C CA . SER A 1 320 ? 40.486 6.747 -5.999 1.00 20.73 320 SER A CA 1
ATOM 2573 C C . SER A 1 320 ? 38.999 7.156 -6.057 1.00 20.73 320 SER A C 1
ATOM 2575 O O . SER A 1 320 ? 38.294 6.971 -5.064 1.00 20.73 320 SER A O 1
ATOM 2577 N N . GLY A 1 321 ? 38.513 7.766 -7.143 1.00 25.47 321 GLY A N 1
ATOM 2578 C CA . GLY A 1 321 ? 37.126 8.249 -7.208 1.00 25.47 321 GLY A CA 1
ATOM 2579 C C . GLY A 1 321 ? 36.656 8.590 -8.620 1.00 25.47 321 GLY A C 1
ATOM 2580 O O . GLY A 1 321 ? 37.480 8.754 -9.517 1.00 25.47 321 GLY A O 1
ATOM 2581 N N . GLU A 1 322 ? 35.337 8.698 -8.793 1.00 24.28 322 GLU A N 1
ATOM 2582 C CA . GLU A 1 322 ? 34.684 8.942 -10.085 1.00 24.28 322 GLU A CA 1
ATOM 2583 C C . GLU A 1 322 ? 33.349 9.716 -9.931 1.00 24.28 322 GLU A C 1
ATOM 2585 O O . GLU A 1 322 ? 33.042 10.233 -8.859 1.00 24.28 322 GLU A O 1
ATOM 2590 N N . GLU A 1 323 ? 32.639 9.883 -11.047 1.00 25.28 323 GLU A N 1
ATOM 2591 C CA . GLU A 1 323 ? 31.692 10.953 -11.413 1.00 25.28 323 GLU A CA 1
ATOM 2592 C C . GLU A 1 323 ? 30.428 11.189 -10.538 1.00 25.28 323 GLU A C 1
ATOM 2594 O O . GLU A 1 323 ? 29.996 10.363 -9.739 1.00 25.28 323 GLU A O 1
ATOM 2599 N N . ASN A 1 324 ? 29.790 12.357 -10.733 1.00 28.36 324 ASN A N 1
ATOM 2600 C CA . ASN A 1 324 ? 28.531 12.741 -10.074 1.00 28.36 324 ASN A CA 1
ATOM 2601 C C . ASN A 1 324 ? 27.321 11.973 -10.649 1.00 28.36 324 ASN A C 1
ATOM 2603 O O . ASN A 1 324 ? 26.746 12.404 -11.652 1.00 28.36 324 ASN A O 1
ATOM 2607 N N . GLU A 1 325 ? 26.871 10.906 -9.985 1.00 27.22 325 GLU A N 1
ATOM 2608 C CA . GLU A 1 325 ? 25.576 10.277 -10.290 1.00 27.22 325 GLU A CA 1
ATOM 2609 C C . GLU A 1 325 ? 24.401 10.955 -9.543 1.00 27.22 325 GLU A C 1
ATOM 2611 O O . GLU A 1 325 ? 24.555 11.554 -8.475 1.00 27.22 325 GLU A O 1
ATOM 2616 N N . LEU A 1 326 ? 23.200 10.898 -10.130 1.00 30.27 326 LEU A N 1
ATOM 2617 C CA . LEU A 1 326 ? 21.983 11.533 -9.612 1.00 30.27 326 LEU A CA 1
ATOM 2618 C C . LEU A 1 326 ? 21.371 10.720 -8.456 1.00 30.27 326 LEU A C 1
ATOM 2620 O O . LEU A 1 326 ? 20.592 9.792 -8.672 1.00 30.27 326 LEU A O 1
ATOM 2624 N N . VAL A 1 327 ? 21.698 11.100 -7.219 1.00 27.98 327 VAL A N 1
ATOM 2625 C CA . VAL A 1 327 ? 21.169 10.458 -6.004 1.00 27.98 327 VAL A CA 1
ATOM 2626 C C . VAL A 1 327 ? 19.667 10.728 -5.837 1.00 27.98 327 VAL A C 1
ATOM 2628 O O . VAL A 1 327 ? 19.255 11.826 -5.459 1.00 27.98 327 VAL A O 1
ATOM 2631 N N . LEU A 1 328 ? 18.852 9.694 -6.052 1.00 33.75 328 LEU A N 1
ATOM 2632 C CA . LEU A 1 328 ? 17.470 9.612 -5.573 1.00 33.75 328 LEU A CA 1
ATOM 2633 C C . LEU A 1 328 ? 17.468 8.873 -4.222 1.00 33.75 328 LEU A C 1
ATOM 2635 O O . LEU A 1 328 ? 17.687 7.665 -4.170 1.00 33.75 328 LEU A O 1
ATOM 2639 N N . ASP A 1 329 ? 17.273 9.614 -3.127 1.00 35.50 329 ASP A N 1
ATOM 2640 C CA . ASP A 1 329 ? 17.369 9.108 -1.745 1.00 35.50 329 ASP A CA 1
ATOM 2641 C C . ASP A 1 329 ? 16.220 8.146 -1.374 1.00 35.50 329 ASP A C 1
ATOM 2643 O O . ASP A 1 329 ? 15.046 8.433 -1.613 1.00 35.50 329 ASP A O 1
ATOM 2647 N N . GLY A 1 330 ? 16.564 7.039 -0.706 1.00 37.62 330 GLY A N 1
ATOM 2648 C CA . GLY A 1 330 ? 15.644 6.294 0.163 1.00 37.62 330 GLY A CA 1
ATOM 2649 C C . GLY A 1 330 ? 14.915 5.067 -0.401 1.00 37.62 330 GLY A C 1
ATOM 2650 O O . GLY A 1 330 ? 14.112 4.495 0.333 1.00 37.62 330 GLY A O 1
ATOM 2651 N N . GLY A 1 331 ? 15.164 4.645 -1.645 1.00 42.31 331 GLY A N 1
ATOM 2652 C CA . GLY A 1 331 ? 14.533 3.449 -2.229 1.00 42.31 331 GLY A CA 1
ATOM 2653 C C . GLY A 1 331 ? 15.224 2.119 -1.882 1.00 42.31 331 GLY A C 1
ATOM 2654 O O . GLY A 1 331 ? 16.432 2.091 -1.654 1.00 42.31 331 GLY A O 1
ATOM 2655 N N . PHE A 1 332 ? 14.441 1.033 -1.879 1.00 44.00 332 PHE A N 1
ATOM 2656 C CA . PHE A 1 332 ? 14.807 -0.392 -1.851 1.00 44.00 332 PHE A CA 1
ATOM 2657 C C . PHE A 1 332 ? 16.296 -0.740 -2.057 1.00 44.00 332 PHE A C 1
ATOM 2659 O O . PHE A 1 332 ? 16.878 -0.514 -3.121 1.00 44.00 332 PHE A O 1
ATOM 2666 N N . VAL A 1 333 ? 16.886 -1.361 -1.029 1.00 53.16 333 VAL A N 1
ATOM 2667 C CA . VAL A 1 333 ? 18.278 -1.833 -1.018 1.00 53.16 333 VAL A CA 1
ATOM 2668 C C . VAL A 1 333 ? 18.370 -3.196 -1.699 1.00 53.16 333 VAL A C 1
ATOM 2670 O O . VAL A 1 333 ? 17.666 -4.125 -1.316 1.00 53.16 333 VAL A O 1
ATOM 2673 N N . GLU A 1 334 ? 19.266 -3.315 -2.677 1.00 54.34 334 GLU A N 1
ATOM 2674 C CA . GLU A 1 334 ? 19.511 -4.543 -3.441 1.00 54.34 334 GLU A CA 1
ATOM 2675 C C . GLU A 1 334 ? 20.241 -5.591 -2.564 1.00 54.34 334 GLU A C 1
ATOM 2677 O O . GLU A 1 334 ? 21.391 -5.355 -2.182 1.00 54.34 334 GLU A O 1
ATOM 2682 N N . PRO A 1 335 ? 19.619 -6.731 -2.195 1.00 52.44 335 PRO A N 1
ATOM 2683 C CA . PRO A 1 335 ? 20.288 -7.784 -1.432 1.00 52.44 335 PRO A CA 1
ATOM 2684 C C . PRO A 1 335 ? 21.447 -8.425 -2.221 1.00 52.44 335 PRO A C 1
ATOM 2686 O O . PRO A 1 335 ? 21.312 -8.692 -3.414 1.00 52.44 335 PRO A O 1
ATOM 2689 N N . PRO A 1 336 ? 22.578 -8.756 -1.565 1.00 48.38 336 PRO A N 1
ATOM 2690 C CA . PRO A 1 336 ? 23.791 -9.217 -2.249 1.00 48.38 336 PRO A CA 1
ATOM 2691 C C . PRO A 1 336 ? 23.700 -10.643 -2.823 1.00 48.38 336 PRO A C 1
ATOM 2693 O O . PRO A 1 336 ? 24.556 -11.038 -3.612 1.00 48.38 336 PRO A O 1
ATOM 2696 N N . THR A 1 337 ? 22.699 -11.431 -2.417 1.00 48.59 337 THR A N 1
ATOM 2697 C CA . THR A 1 337 ? 22.472 -12.810 -2.876 1.00 48.59 337 THR A CA 1
ATOM 2698 C C . THR A 1 337 ? 20.985 -13.135 -2.938 1.00 48.59 337 THR A C 1
ATOM 2700 O O . THR A 1 337 ? 20.220 -12.650 -2.102 1.00 48.59 337 THR A O 1
ATOM 2703 N N . ASN A 1 338 ? 20.605 -14.020 -3.861 1.00 53.94 338 ASN A N 1
ATOM 2704 C CA . ASN A 1 338 ? 19.258 -14.560 -4.020 1.00 53.94 338 ASN A CA 1
ATOM 2705 C C . ASN A 1 338 ? 18.780 -15.350 -2.782 1.00 53.94 338 ASN A C 1
ATOM 2707 O O . ASN A 1 338 ? 19.545 -15.644 -1.857 1.00 53.94 338 ASN A O 1
ATOM 2711 N N . ALA A 1 339 ? 17.513 -15.777 -2.790 1.00 49.25 339 ALA A N 1
ATOM 2712 C CA . ALA A 1 339 ? 16.901 -16.567 -1.714 1.00 49.25 339 ALA A CA 1
ATOM 2713 C C . ALA A 1 339 ? 17.552 -17.955 -1.469 1.00 49.25 339 ALA A C 1
ATOM 2715 O O . ALA A 1 339 ? 17.126 -18.688 -0.570 1.00 49.25 339 ALA A O 1
ATOM 2716 N N . PHE A 1 340 ? 18.568 -18.336 -2.250 1.00 46.78 340 PHE A N 1
ATOM 2717 C CA . PHE A 1 340 ? 19.332 -19.585 -2.159 1.00 46.78 340 PHE A CA 1
ATOM 2718 C C . PHE A 1 340 ? 20.799 -19.370 -1.734 1.00 46.78 340 PHE A C 1
ATOM 2720 O O . PHE A 1 340 ? 21.477 -20.341 -1.404 1.00 46.78 340 PHE A O 1
ATOM 2727 N N . GLY A 1 341 ? 21.269 -18.118 -1.650 1.00 45.56 341 GLY A N 1
ATOM 2728 C CA . GLY A 1 341 ? 22.628 -17.763 -1.224 1.00 45.56 341 GLY A CA 1
ATOM 2729 C C . GLY A 1 341 ? 23.661 -17.652 -2.354 1.00 45.56 341 GLY A C 1
ATOM 2730 O O . GLY A 1 341 ? 24.859 -17.686 -2.076 1.00 45.56 341 GLY A O 1
ATOM 2731 N N . HIS A 1 342 ? 23.217 -17.517 -3.605 1.00 54.72 342 HIS A N 1
ATOM 2732 C CA . HIS A 1 342 ? 24.061 -17.259 -4.780 1.00 54.72 342 HIS A CA 1
ATOM 2733 C C . HIS A 1 342 ? 23.895 -15.816 -5.269 1.00 54.72 342 HIS A C 1
ATOM 2735 O O . HIS A 1 342 ? 22.950 -15.136 -4.870 1.00 54.72 342 HIS A O 1
ATOM 2741 N N . THR A 1 343 ? 24.786 -15.327 -6.133 1.00 59.12 343 THR A N 1
ATOM 2742 C CA . THR A 1 343 ? 24.559 -14.058 -6.844 1.00 59.12 343 THR A CA 1
ATOM 2743 C C . THR A 1 343 ? 23.246 -14.152 -7.631 1.00 59.12 343 THR A C 1
ATOM 2745 O O . THR A 1 343 ? 22.933 -15.212 -8.171 1.00 59.12 343 THR A O 1
ATOM 2748 N N . PHE A 1 344 ? 22.458 -13.075 -7.700 1.00 51.09 344 PHE A N 1
ATOM 2749 C CA . PHE A 1 344 ? 21.254 -13.077 -8.540 1.00 51.09 344 PHE A CA 1
ATOM 2750 C C . PHE A 1 344 ? 21.633 -13.282 -10.008 1.00 51.09 344 PHE A C 1
ATOM 2752 O O . PHE A 1 344 ? 22.507 -12.582 -10.532 1.00 51.09 344 PHE A O 1
ATOM 2759 N N . ARG A 1 345 ? 20.954 -14.230 -10.660 1.00 62.25 345 ARG A N 1
ATOM 2760 C CA . ARG A 1 345 ? 21.191 -14.650 -12.047 1.00 62.25 345 ARG A CA 1
ATOM 2761 C C . ARG A 1 345 ? 22.651 -15.047 -12.323 1.00 62.25 345 ARG A C 1
ATOM 2763 O O . ARG A 1 345 ? 23.256 -14.629 -13.310 1.00 62.25 345 ARG A O 1
ATOM 2770 N N . ASP A 1 346 ? 23.213 -15.864 -11.430 1.00 63.62 346 ASP A N 1
ATOM 2771 C CA . ASP A 1 346 ? 24.551 -16.454 -11.562 1.00 63.62 346 ASP A CA 1
ATOM 2772 C C . ASP A 1 346 ? 24.534 -17.729 -12.424 1.00 63.62 346 ASP A C 1
ATOM 2774 O O . ASP A 1 346 ? 24.311 -18.841 -11.942 1.00 63.62 346 ASP A O 1
ATOM 2778 N N . TYR A 1 347 ? 24.777 -17.562 -13.724 1.00 59.66 347 TYR A N 1
ATOM 2779 C CA . TYR A 1 347 ? 24.826 -18.662 -14.696 1.00 59.66 347 TYR A CA 1
ATOM 2780 C C . TYR A 1 347 ? 26.117 -19.506 -14.619 1.00 59.66 347 TYR A C 1
ATOM 2782 O O . TYR A 1 347 ? 26.238 -20.506 -15.333 1.00 59.66 347 TYR A O 1
ATOM 2790 N N . ASP A 1 348 ? 27.081 -19.135 -13.763 1.00 59.91 348 ASP A N 1
ATOM 2791 C CA . ASP A 1 348 ? 28.381 -19.805 -13.639 1.00 59.91 348 ASP A CA 1
ATOM 2792 C C . ASP A 1 348 ? 28.554 -20.646 -12.360 1.00 59.91 348 ASP A C 1
ATOM 2794 O O . ASP A 1 348 ? 29.499 -21.439 -12.266 1.00 59.91 348 ASP A O 1
ATOM 2798 N N . VAL A 1 349 ? 27.612 -20.583 -11.416 1.00 55.56 349 VAL A N 1
ATOM 2799 C CA . VAL A 1 349 ? 27.543 -21.498 -10.264 1.00 55.56 349 VAL A CA 1
ATOM 2800 C C . VAL A 1 349 ? 27.183 -22.928 -10.699 1.00 55.56 349 VAL A C 1
ATOM 2802 O O . VAL A 1 349 ? 26.336 -23.167 -11.558 1.00 55.56 349 VAL A O 1
ATOM 2805 N N . SER A 1 350 ? 27.821 -23.926 -10.082 1.00 49.69 350 SER A N 1
ATOM 2806 C CA . SER A 1 350 ? 27.508 -25.343 -10.297 1.00 49.69 350 SER A CA 1
ATOM 2807 C C . SER A 1 350 ? 26.242 -25.760 -9.534 1.00 49.69 350 SER A C 1
ATOM 2809 O O . SER A 1 350 ? 26.308 -26.023 -8.331 1.00 49.69 350 SER A O 1
ATOM 2811 N N . SER A 1 351 ? 25.109 -25.856 -10.232 1.00 58.94 351 SER A N 1
ATOM 2812 C CA . SER A 1 351 ? 23.832 -26.365 -9.712 1.00 58.94 351 SER A CA 1
ATOM 2813 C C . SER A 1 351 ? 23.251 -27.444 -10.635 1.00 58.94 351 SER A C 1
ATOM 2815 O O . SER A 1 351 ? 23.588 -27.498 -11.816 1.00 58.94 351 SER A O 1
ATOM 2817 N N . GLU A 1 352 ? 22.335 -28.276 -10.127 1.00 56.53 352 GLU A N 1
ATOM 2818 C CA . GLU A 1 352 ? 21.650 -29.308 -10.932 1.00 56.53 352 GLU A CA 1
ATOM 2819 C C . GLU A 1 352 ? 20.742 -28.721 -12.036 1.00 56.53 352 GLU A C 1
ATOM 2821 O O . GLU A 1 352 ? 20.329 -29.448 -12.935 1.00 56.53 352 GLU A O 1
ATOM 2826 N N . ARG A 1 353 ? 20.455 -27.407 -12.008 1.00 62.38 353 ARG A N 1
ATOM 2827 C CA . ARG A 1 353 ? 19.711 -26.700 -13.066 1.00 62.38 353 ARG A CA 1
ATOM 2828 C C . ARG A 1 353 ? 20.587 -26.129 -14.181 1.00 62.38 353 ARG A C 1
ATOM 2830 O O . ARG A 1 353 ? 20.043 -25.842 -15.245 1.00 62.38 353 ARG A O 1
ATOM 2837 N N . ARG A 1 354 ? 21.900 -25.952 -13.970 1.00 69.62 354 ARG A N 1
ATOM 2838 C CA . ARG A 1 354 ? 22.779 -25.204 -14.893 1.00 69.62 354 ARG A CA 1
ATOM 2839 C C . ARG A 1 354 ? 22.662 -25.687 -16.341 1.00 69.62 354 ARG A C 1
ATOM 2841 O O . ARG A 1 354 ? 22.439 -24.877 -17.234 1.00 69.62 354 ARG A O 1
ATOM 2848 N N . ASP A 1 355 ? 22.760 -26.996 -16.552 1.00 71.19 355 ASP A N 1
ATOM 2849 C CA . ASP A 1 355 ? 22.733 -27.608 -17.885 1.00 71.19 355 ASP A CA 1
ATOM 2850 C C . ASP A 1 355 ? 21.381 -27.393 -18.596 1.00 71.19 355 ASP A C 1
ATOM 2852 O O . ASP A 1 355 ? 21.339 -27.221 -19.813 1.00 71.19 355 ASP A O 1
ATOM 2856 N N . GLY A 1 356 ? 20.278 -27.351 -17.838 1.00 78.88 356 GLY A N 1
ATOM 2857 C CA . GLY A 1 356 ? 18.942 -27.058 -18.362 1.00 78.88 356 GLY A CA 1
ATOM 2858 C C . GLY A 1 356 ? 18.766 -25.588 -18.745 1.00 78.88 356 GLY A C 1
ATOM 2859 O O . GLY A 1 356 ? 18.217 -25.297 -19.804 1.00 78.88 356 GLY A O 1
ATOM 2860 N N . VAL A 1 357 ? 19.286 -24.667 -17.928 1.00 81.69 357 VAL A N 1
ATOM 2861 C CA . VAL A 1 357 ? 19.238 -23.220 -18.198 1.00 81.69 357 VAL A CA 1
ATOM 2862 C C . VAL A 1 357 ? 20.143 -22.845 -19.382 1.00 81.69 357 VAL A C 1
ATOM 2864 O O . VAL A 1 357 ? 19.747 -22.045 -20.228 1.00 81.69 357 VAL A O 1
ATOM 2867 N N . GLU A 1 358 ? 21.327 -23.454 -19.516 1.00 84.44 358 GLU A N 1
ATOM 2868 C CA . GLU A 1 358 ? 22.192 -23.218 -20.682 1.00 84.44 358 GLU A CA 1
ATOM 2869 C C . GLU A 1 358 ? 21.569 -23.769 -21.982 1.00 84.44 358 GLU A C 1
ATOM 2871 O O . GLU A 1 358 ? 21.580 -23.076 -23.002 1.00 84.44 358 GLU A O 1
ATOM 2876 N N . GLU A 1 359 ? 20.953 -24.959 -21.956 1.00 87.94 359 GLU A N 1
ATOM 2877 C CA . GLU A 1 359 ? 20.228 -25.500 -23.118 1.00 87.94 359 GLU A CA 1
ATOM 2878 C C . GLU A 1 359 ? 18.969 -24.678 -23.451 1.00 87.94 359 GLU A C 1
ATOM 2880 O O . GLU A 1 359 ? 18.689 -24.443 -24.629 1.00 87.94 359 GLU A O 1
ATOM 2885 N N . PHE A 1 360 ? 18.253 -24.163 -22.443 1.00 91.69 360 PHE A N 1
ATOM 2886 C CA . PHE A 1 360 ? 17.153 -23.213 -22.630 1.00 91.69 360 PHE A CA 1
ATOM 2887 C C . PHE A 1 360 ? 17.617 -21.984 -23.424 1.00 91.69 360 PHE A C 1
ATOM 2889 O O . PHE A 1 360 ? 17.038 -21.665 -24.468 1.00 91.69 360 PHE A O 1
ATOM 2896 N N . TYR A 1 361 ? 18.684 -21.312 -22.970 1.00 91.19 361 TYR A N 1
ATOM 2897 C CA . TYR A 1 361 ? 19.178 -20.101 -23.629 1.00 91.19 361 TYR A CA 1
ATOM 2898 C C . TYR A 1 361 ? 19.765 -20.404 -25.008 1.00 91.19 361 TYR A C 1
ATOM 2900 O O . TYR A 1 361 ? 19.555 -19.620 -25.934 1.00 91.19 361 TYR A O 1
ATOM 2908 N N . ARG A 1 362 ? 20.403 -21.567 -25.205 1.00 93.69 362 ARG A N 1
ATOM 2909 C CA . ARG A 1 362 ? 20.816 -22.027 -26.539 1.00 93.69 362 ARG A CA 1
ATOM 2910 C C . ARG A 1 362 ? 19.623 -22.149 -27.488 1.00 93.69 362 ARG A C 1
ATOM 2912 O O . ARG A 1 362 ? 19.677 -21.620 -28.596 1.00 93.69 362 ARG A O 1
ATOM 2919 N N . ILE A 1 363 ? 18.546 -22.817 -27.073 1.00 94.75 363 ILE A N 1
ATOM 2920 C CA . ILE A 1 363 ? 17.352 -23.016 -27.907 1.00 94.75 363 ILE A CA 1
ATOM 2921 C C . ILE A 1 363 ? 16.650 -21.677 -28.193 1.00 94.75 363 ILE A C 1
ATOM 2923 O O . ILE A 1 363 ? 16.337 -21.404 -29.354 1.00 94.75 363 ILE A O 1
ATOM 2927 N N . ASN A 1 364 ? 16.459 -20.819 -27.183 1.00 95.81 364 ASN A N 1
ATOM 2928 C CA . ASN A 1 364 ? 15.919 -19.463 -27.356 1.00 95.81 364 ASN A CA 1
ATOM 2929 C C . ASN A 1 364 ? 16.745 -18.684 -28.401 1.00 95.81 364 ASN A C 1
ATOM 2931 O O . ASN A 1 364 ? 16.206 -18.259 -29.427 1.00 95.81 364 ASN A O 1
ATOM 2935 N N . HIS A 1 365 ? 18.065 -18.601 -28.208 1.00 96.25 365 HIS A N 1
ATOM 2936 C CA . HIS A 1 365 ? 18.965 -17.851 -29.084 1.00 96.25 365 HIS A CA 1
ATOM 2937 C C . HIS A 1 365 ? 19.002 -18.364 -30.523 1.00 96.25 365 HIS A C 1
ATOM 2939 O O . HIS A 1 365 ? 19.230 -17.565 -31.425 1.00 96.25 365 HIS A O 1
ATOM 2945 N N . ILE A 1 366 ? 18.771 -19.656 -30.771 1.00 95.94 366 ILE A N 1
ATOM 2946 C CA . ILE A 1 366 ? 18.753 -20.228 -32.126 1.00 95.94 366 ILE A CA 1
ATOM 2947 C C . ILE A 1 366 ? 17.478 -19.860 -32.889 1.00 95.94 366 ILE A C 1
ATOM 2949 O O . ILE A 1 366 ? 17.543 -19.543 -34.079 1.00 95.94 366 ILE A O 1
ATOM 2953 N N . TYR A 1 367 ? 16.316 -19.920 -32.232 1.00 96.44 367 TYR A N 1
ATOM 2954 C CA . TYR A 1 367 ? 15.021 -19.840 -32.915 1.00 96.44 367 TYR A CA 1
ATOM 2955 C C . TYR A 1 367 ? 14.362 -18.451 -32.879 1.00 96.44 367 TYR A C 1
ATOM 2957 O O . TYR A 1 367 ? 13.533 -18.160 -33.750 1.00 96.44 367 TYR A O 1
ATOM 2965 N N . GLN A 1 368 ? 14.756 -17.571 -31.951 1.00 97.06 368 GLN A N 1
ATOM 2966 C CA . GLN A 1 368 ? 14.344 -16.160 -31.913 1.00 97.06 368 GLN A CA 1
ATOM 2967 C C . GLN A 1 368 ? 14.972 -15.376 -33.079 1.00 97.06 368 GLN A C 1
ATOM 2969 O O . GLN A 1 368 ? 16.032 -14.761 -32.973 1.00 97.06 368 GLN A O 1
ATOM 2974 N N . SER A 1 369 ? 14.298 -15.428 -34.225 1.00 97.00 369 SER A N 1
ATOM 2975 C CA . SER A 1 369 ? 14.681 -14.775 -35.481 1.00 97.00 369 SER A CA 1
ATOM 2976 C C . SER A 1 369 ? 13.639 -13.744 -35.915 1.00 97.00 369 SER A C 1
ATOM 2978 O O . SER A 1 369 ? 12.475 -13.799 -35.511 1.00 97.00 369 SER A O 1
ATOM 2980 N N . VAL A 1 370 ? 14.026 -12.820 -36.791 1.00 97.50 370 VAL A N 1
ATOM 2981 C CA . VAL A 1 370 ? 13.165 -11.774 -37.361 1.00 97.50 370 VAL A CA 1
ATOM 2982 C C . VAL A 1 370 ? 11.873 -12.352 -37.950 1.00 97.50 370 VAL A C 1
ATOM 2984 O O . VAL A 1 370 ? 10.792 -11.801 -37.726 1.00 97.50 370 VAL A O 1
ATOM 2987 N N . ASP A 1 371 ? 11.956 -13.467 -38.678 1.00 97.31 371 ASP A N 1
ATOM 2988 C CA . ASP A 1 371 ? 10.787 -14.116 -39.282 1.00 97.31 371 ASP A CA 1
ATOM 2989 C C . ASP A 1 371 ? 9.943 -14.891 -38.258 1.00 97.31 371 ASP A C 1
ATOM 2991 O O . ASP A 1 371 ? 8.712 -14.906 -38.369 1.00 97.31 371 ASP A O 1
ATOM 2995 N N . PHE A 1 372 ? 10.566 -15.462 -37.218 1.00 97.69 372 PHE A N 1
ATOM 2996 C CA . PHE A 1 372 ? 9.846 -16.024 -36.073 1.00 97.69 372 PHE A CA 1
ATOM 2997 C C . PHE A 1 372 ? 9.021 -14.937 -35.372 1.00 97.69 372 PHE A C 1
ATOM 2999 O O . PHE A 1 372 ? 7.796 -15.040 -35.319 1.00 97.69 372 PHE A O 1
ATOM 3006 N N . VAL A 1 373 ? 9.665 -13.854 -34.928 1.00 97.62 373 VAL A N 1
ATOM 3007 C CA . VAL A 1 373 ? 9.034 -12.731 -34.215 1.00 97.62 373 VAL A CA 1
ATOM 3008 C C . VAL A 1 373 ? 7.902 -12.104 -35.029 1.00 97.62 373 VAL A C 1
ATOM 3010 O O . VAL A 1 373 ? 6.799 -11.914 -34.512 1.00 97.62 373 VAL A O 1
ATOM 3013 N N . LYS A 1 374 ? 8.119 -11.832 -36.325 1.00 97.62 374 LYS A N 1
ATOM 3014 C CA . LYS A 1 374 ? 7.075 -11.288 -37.216 1.00 97.62 374 LYS A CA 1
ATOM 3015 C C . LYS A 1 374 ? 5.863 -12.212 -37.322 1.00 97.62 374 LYS A C 1
ATOM 3017 O O . LYS A 1 374 ? 4.731 -11.725 -37.341 1.00 97.62 374 LYS A O 1
ATOM 3022 N N . ARG A 1 375 ? 6.074 -13.531 -37.389 1.00 97.75 375 ARG A N 1
ATOM 3023 C CA . ARG A 1 375 ? 4.989 -14.522 -37.394 1.00 97.75 375 ARG A CA 1
ATOM 3024 C C . ARG A 1 375 ? 4.243 -14.529 -36.059 1.00 97.75 375 ARG A C 1
ATOM 3026 O O . ARG A 1 375 ? 3.017 -14.479 -36.082 1.00 97.75 375 ARG A O 1
ATOM 3033 N N . MET A 1 376 ? 4.957 -14.533 -34.933 1.00 97.00 376 MET A N 1
ATOM 3034 C CA . MET A 1 376 ? 4.344 -14.556 -33.601 1.00 97.00 376 MET A CA 1
ATOM 3035 C C . MET A 1 376 ? 3.518 -13.291 -33.334 1.00 97.00 376 MET A C 1
ATOM 3037 O O . MET A 1 376 ? 2.326 -13.408 -33.054 1.00 97.00 376 MET A O 1
ATOM 3041 N N . ARG A 1 377 ? 4.076 -12.090 -33.562 1.00 95.56 377 ARG A N 1
ATOM 3042 C CA . ARG A 1 377 ? 3.332 -10.815 -33.464 1.00 95.56 377 ARG A CA 1
ATOM 3043 C C . ARG A 1 377 ? 2.096 -10.786 -34.370 1.00 95.56 377 ARG A C 1
ATOM 3045 O O . ARG A 1 377 ? 1.058 -10.275 -33.961 1.00 95.56 377 ARG A O 1
ATOM 3052 N N . LYS A 1 378 ? 2.170 -11.357 -35.581 1.00 96.06 378 LYS A N 1
ATOM 3053 C CA . LYS A 1 378 ? 1.031 -11.441 -36.517 1.00 96.06 378 LYS A CA 1
ATOM 3054 C C . LYS A 1 378 ? -0.061 -12.419 -36.066 1.00 96.06 378 LYS A C 1
ATOM 3056 O O . LYS A 1 378 ? -1.228 -12.205 -36.388 1.00 96.06 378 LYS A O 1
ATOM 3061 N N . GLU A 1 379 ? 0.294 -13.506 -35.386 1.00 95.25 379 GLU A N 1
ATOM 3062 C CA . GLU A 1 379 ? -0.694 -14.455 -34.871 1.00 95.25 379 GLU A CA 1
ATOM 3063 C C . GLU A 1 379 ? -1.317 -13.959 -33.564 1.00 95.25 379 GLU A C 1
ATOM 3065 O O . GLU A 1 379 ? -2.538 -13.867 -33.472 1.00 95.25 379 GLU A O 1
ATOM 3070 N N . TYR A 1 380 ? -0.485 -13.621 -32.581 1.00 95.12 380 TYR A N 1
ATOM 3071 C CA . TYR A 1 380 ? -0.908 -13.318 -31.216 1.00 95.12 380 TYR A CA 1
ATOM 3072 C C . TYR A 1 380 ? -1.374 -11.873 -31.028 1.00 95.12 380 TYR A C 1
ATOM 3074 O O . TYR A 1 380 ? -2.248 -11.632 -30.203 1.00 95.12 380 TYR A O 1
ATOM 3082 N N . GLY A 1 381 ? -0.901 -10.925 -31.845 1.00 92.94 381 GLY A N 1
ATOM 3083 C CA . GLY A 1 381 ? -1.367 -9.531 -31.841 1.00 92.94 381 GLY A CA 1
ATOM 3084 C C . GLY A 1 381 ? -2.826 -9.330 -32.276 1.00 92.94 381 GLY A C 1
ATOM 3085 O O . GLY A 1 381 ? -3.303 -8.202 -32.293 1.00 92.94 381 GLY A O 1
ATOM 3086 N N . LYS A 1 382 ? -3.551 -10.403 -32.619 1.00 92.94 382 LYS A N 1
ATOM 3087 C CA . LYS A 1 382 ? -5.014 -10.383 -32.771 1.00 92.94 382 LYS A CA 1
ATOM 3088 C C . LYS A 1 382 ? -5.763 -10.434 -31.436 1.00 92.94 382 LYS A C 1
ATOM 3090 O O . LYS A 1 382 ? -6.934 -10.071 -31.402 1.00 92.94 382 LYS A O 1
ATOM 3095 N N . LEU A 1 383 ? -5.116 -10.962 -30.390 1.00 92.44 383 LEU A N 1
ATOM 3096 C CA . LEU A 1 383 ? -5.691 -11.219 -29.065 1.00 92.44 383 LEU A CA 1
ATOM 3097 C C . LEU A 1 383 ? -6.964 -12.099 -29.094 1.00 92.44 383 LEU A C 1
ATOM 3099 O O . LEU A 1 383 ? -7.862 -11.944 -28.273 1.00 92.44 383 LEU A O 1
ATOM 3103 N N . ASP A 1 384 ? -7.029 -13.056 -30.028 1.00 91.88 384 ASP A N 1
ATOM 3104 C CA . ASP A 1 384 ? -8.192 -13.917 -30.313 1.00 91.88 384 ASP A CA 1
ATOM 3105 C C . ASP A 1 384 ? -8.196 -15.262 -29.548 1.00 91.88 384 ASP A C 1
ATOM 3107 O O . ASP A 1 384 ? -8.904 -16.192 -29.934 1.00 91.88 384 ASP A O 1
ATOM 3111 N N . LYS A 1 385 ? -7.399 -15.380 -28.474 1.00 89.62 385 LYS A N 1
ATOM 3112 C CA . LYS A 1 385 ? -7.147 -16.641 -27.748 1.00 89.62 385 LYS A CA 1
ATOM 3113 C C . LYS A 1 385 ? -8.149 -16.901 -26.607 1.00 89.62 385 LYS A C 1
ATOM 3115 O O . LYS A 1 385 ? -8.880 -17.886 -26.655 1.00 89.62 385 LYS A O 1
ATOM 3120 N N . VAL A 1 386 ? -8.184 -16.035 -25.585 1.00 88.88 386 VAL A N 1
ATOM 3121 C CA . VAL A 1 386 ? -9.034 -16.171 -24.380 1.00 88.88 386 VAL A CA 1
ATOM 3122 C C . VAL A 1 386 ? -9.408 -14.788 -23.835 1.00 88.88 386 VAL A C 1
ATOM 3124 O O . VAL A 1 386 ? -8.553 -13.906 -23.779 1.00 88.88 386 VAL A O 1
ATOM 3127 N N . GLU A 1 387 ? -10.647 -14.611 -23.368 1.00 87.69 387 GLU A N 1
ATOM 3128 C CA . GLU A 1 387 ? -11.056 -13.467 -22.539 1.00 87.69 387 GLU A CA 1
ATOM 3129 C C . GLU A 1 387 ? -11.064 -13.875 -21.054 1.00 87.69 387 GLU A C 1
ATOM 3131 O O . GLU A 1 387 ? -11.678 -14.878 -20.691 1.00 87.69 387 GLU A O 1
ATOM 3136 N N . MET A 1 388 ? -10.382 -13.111 -20.195 1.00 85.69 388 MET A N 1
ATOM 3137 C CA . MET A 1 388 ? -10.352 -13.309 -18.737 1.00 85.69 388 MET A CA 1
ATOM 3138 C C . MET A 1 388 ? -10.048 -11.994 -18.001 1.00 85.69 388 MET A C 1
ATOM 3140 O O . MET A 1 388 ? -9.605 -11.007 -18.600 1.00 85.69 388 MET A O 1
ATOM 3144 N N . SER A 1 389 ? -10.281 -11.932 -16.689 1.00 87.38 389 SER A N 1
ATOM 3145 C CA . SER A 1 389 ? -9.801 -10.817 -15.870 1.00 87.38 389 SER A CA 1
ATOM 3146 C C . SER A 1 389 ? -8.308 -10.931 -15.548 1.00 87.38 389 SER A C 1
ATOM 3148 O O . SER A 1 389 ? -7.720 -12.007 -15.559 1.00 87.38 389 SER A O 1
ATOM 3150 N N . ILE A 1 390 ? -7.703 -9.789 -15.205 1.00 90.25 390 ILE A N 1
ATOM 3151 C CA . ILE A 1 390 ? -6.311 -9.716 -14.740 1.00 90.25 390 ILE A CA 1
ATOM 3152 C C . ILE A 1 390 ? -6.106 -10.613 -13.511 1.00 90.25 390 ILE A C 1
ATOM 3154 O O . ILE A 1 390 ? -5.076 -11.262 -13.402 1.00 90.25 390 ILE A O 1
ATOM 3158 N N . TRP A 1 391 ? -7.093 -10.701 -12.614 1.00 89.56 391 TRP A N 1
ATOM 3159 C CA . TRP A 1 391 ? -6.959 -11.505 -11.401 1.00 89.56 391 TRP A CA 1
ATOM 3160 C C . TRP A 1 391 ? -7.099 -13.014 -11.659 1.00 89.56 391 TRP A C 1
ATOM 3162 O O . TRP A 1 391 ? -6.335 -13.795 -11.104 1.00 89.56 391 TRP A O 1
ATOM 3172 N N . GLU A 1 392 ? -8.000 -13.430 -12.555 1.00 87.81 392 GLU A N 1
ATOM 3173 C CA . GLU A 1 392 ? -8.060 -14.827 -13.022 1.00 87.81 392 GLU A CA 1
ATOM 3174 C C . GLU A 1 392 ? -6.760 -15.223 -13.743 1.00 87.81 392 GLU A C 1
ATOM 3176 O O . GLU A 1 392 ? -6.269 -16.332 -13.559 1.00 87.81 392 GLU A O 1
ATOM 3181 N N . CYS A 1 393 ? -6.152 -14.299 -14.497 1.00 88.31 393 CYS A N 1
ATOM 3182 C CA . CYS A 1 393 ? -4.837 -14.482 -15.114 1.00 88.31 393 CYS A CA 1
ATOM 3183 C C . CYS A 1 393 ? -3.738 -14.732 -14.058 1.00 88.31 393 CYS A C 1
ATOM 3185 O O . CYS A 1 393 ? -3.017 -15.727 -14.150 1.00 88.31 393 CYS A O 1
ATOM 3187 N N . CYS A 1 394 ? -3.677 -13.908 -13.000 1.00 89.31 394 CYS A N 1
ATOM 3188 C CA . CYS A 1 394 ? -2.795 -14.137 -11.848 1.00 89.31 394 CYS A CA 1
ATOM 3189 C C . CYS A 1 394 ? -3.030 -15.516 -11.201 1.00 89.31 394 CYS A C 1
ATOM 3191 O O . CYS A 1 394 ? -2.079 -16.234 -10.900 1.00 89.31 394 CYS A O 1
ATOM 3193 N N . GLU A 1 395 ? -4.292 -15.908 -10.992 1.00 86.62 395 GLU A N 1
ATOM 3194 C CA . GLU A 1 395 ? -4.641 -17.187 -10.361 1.00 86.62 395 GLU A CA 1
ATOM 3195 C C . GLU A 1 395 ? -4.306 -18.399 -11.258 1.00 86.62 395 GLU A C 1
ATOM 3197 O O . GLU A 1 395 ? -3.874 -19.433 -10.742 1.00 86.62 395 GLU A O 1
ATOM 3202 N N . HIS A 1 396 ? -4.390 -18.270 -12.587 1.00 84.00 396 HIS A N 1
ATOM 3203 C CA . HIS A 1 396 ? -3.962 -19.301 -13.543 1.00 84.00 396 HIS A CA 1
ATOM 3204 C C . HIS A 1 396 ? -2.439 -19.498 -13.606 1.00 84.00 396 HIS A C 1
ATOM 3206 O O . HIS A 1 396 ? -1.980 -20.626 -13.799 1.00 84.00 396 HIS A O 1
ATOM 3212 N N . LEU A 1 397 ? -1.645 -18.445 -13.396 1.00 79.38 397 LEU A N 1
ATOM 3213 C CA . LEU A 1 397 ? -0.176 -18.507 -13.456 1.00 79.38 397 LEU A CA 1
ATOM 3214 C C . LEU A 1 397 ? 0.479 -19.308 -12.321 1.00 79.38 397 LEU A C 1
ATOM 3216 O O . LEU A 1 397 ? 1.654 -19.650 -12.419 1.00 79.38 397 LEU A O 1
ATOM 3220 N N . ASN A 1 398 ? -0.289 -19.735 -11.314 1.00 76.75 398 ASN A N 1
ATOM 3221 C CA . ASN A 1 398 ? 0.134 -20.768 -10.359 1.00 76.75 398 ASN A CA 1
ATOM 3222 C C . ASN A 1 398 ? 0.523 -22.110 -11.016 1.00 76.75 398 ASN A C 1
ATOM 3224 O O . ASN A 1 398 ? 1.099 -22.968 -10.352 1.00 76.75 398 ASN A O 1
ATOM 3228 N N . GLN A 1 399 ? 0.171 -22.317 -12.288 1.00 72.12 399 GLN A N 1
ATOM 3229 C CA . GLN A 1 399 ? 0.451 -23.537 -13.054 1.00 72.12 399 GLN A CA 1
ATOM 3230 C C . GLN A 1 399 ? 1.749 -23.452 -13.880 1.00 72.12 399 GLN A C 1
ATOM 3232 O O . GLN A 1 399 ? 2.098 -24.421 -14.549 1.00 72.12 399 GLN A O 1
ATOM 3237 N N . VAL A 1 400 ? 2.454 -22.314 -13.852 1.00 74.25 400 VAL A N 1
ATOM 3238 C CA . VAL A 1 400 ? 3.684 -22.069 -14.621 1.00 74.25 400 VAL A CA 1
ATOM 3239 C C . VAL A 1 400 ? 4.868 -21.897 -13.665 1.00 74.25 400 VAL A C 1
ATOM 3241 O O . VAL A 1 400 ? 4.753 -21.222 -12.647 1.00 74.25 400 VAL A O 1
ATOM 3244 N N . VAL A 1 401 ? 6.014 -22.481 -14.018 1.00 73.94 401 VAL A N 1
ATOM 3245 C CA . VAL A 1 401 ? 7.321 -22.255 -13.378 1.00 73.94 401 VAL A CA 1
ATOM 3246 C C . VAL A 1 401 ? 8.299 -21.870 -14.484 1.00 73.94 401 VAL A C 1
ATOM 3248 O O . VAL A 1 401 ? 8.258 -22.462 -15.561 1.00 73.94 401 VAL A O 1
ATOM 3251 N N . ASP A 1 402 ? 9.128 -20.855 -14.252 1.00 74.69 402 ASP A N 1
ATOM 3252 C CA . ASP A 1 402 ? 10.053 -20.325 -15.259 1.00 74.69 402 ASP A CA 1
ATOM 3253 C C . ASP A 1 402 ? 11.276 -21.243 -15.437 1.00 74.69 402 ASP A C 1
ATOM 3255 O O . ASP A 1 402 ? 11.954 -21.568 -14.466 1.00 74.69 402 ASP A O 1
ATOM 3259 N N . GLU A 1 403 ? 11.568 -21.665 -16.669 1.00 76.31 403 GLU A N 1
ATOM 3260 C CA . GLU A 1 403 ? 12.766 -22.466 -16.990 1.00 76.31 403 GLU A CA 1
ATOM 3261 C C . GLU A 1 403 ? 14.023 -21.613 -17.251 1.00 76.31 403 GLU A C 1
ATOM 3263 O O . GLU A 1 403 ? 15.127 -22.153 -17.313 1.00 76.31 403 GLU A O 1
ATOM 3268 N N . SER A 1 404 ? 13.876 -20.292 -17.395 1.00 71.69 404 SER A N 1
ATOM 3269 C CA . SER A 1 404 ? 14.971 -19.359 -17.706 1.00 71.69 404 SER A CA 1
ATOM 3270 C C . SER A 1 404 ? 15.576 -18.666 -16.479 1.00 71.69 404 SER A C 1
ATOM 3272 O O . SER A 1 404 ? 16.671 -18.090 -16.568 1.00 71.69 404 SER A O 1
ATOM 3274 N N . ASP A 1 405 ? 14.864 -18.712 -15.350 1.00 70.06 405 ASP A N 1
ATOM 3275 C CA . ASP A 1 405 ? 15.231 -18.057 -14.098 1.00 70.06 405 ASP A CA 1
ATOM 3276 C C . ASP A 1 405 ? 15.903 -19.054 -13.129 1.00 70.06 405 ASP A C 1
ATOM 3278 O O . ASP A 1 405 ? 15.240 -19.963 -12.619 1.00 70.06 405 ASP A O 1
ATOM 3282 N N . PRO A 1 406 ? 17.210 -18.915 -12.831 1.00 60.31 406 PRO A N 1
ATOM 3283 C CA . PRO A 1 406 ? 17.871 -19.751 -11.830 1.00 60.31 406 PRO A CA 1
ATOM 3284 C C . PRO A 1 406 ? 17.421 -19.436 -10.390 1.00 60.31 406 PRO A C 1
ATOM 3286 O O . PRO A 1 406 ? 17.709 -20.229 -9.491 1.00 60.31 406 PRO A O 1
ATOM 3289 N N . ASP A 1 407 ? 16.727 -18.313 -10.162 1.00 59.78 407 ASP A N 1
ATOM 3290 C CA . ASP A 1 407 ? 16.407 -17.772 -8.837 1.00 59.78 407 ASP A CA 1
ATOM 3291 C C . ASP A 1 407 ? 14.967 -18.093 -8.360 1.00 59.78 407 ASP A C 1
ATOM 3293 O O . ASP A 1 407 ? 14.577 -17.636 -7.281 1.00 59.78 407 ASP A O 1
ATOM 3297 N N . LEU A 1 408 ? 14.179 -18.886 -9.109 1.00 61.59 408 LEU A N 1
ATOM 3298 C CA . LEU A 1 408 ? 12.767 -19.187 -8.802 1.00 61.59 408 LEU A CA 1
ATOM 3299 C C . LEU A 1 408 ? 12.472 -20.683 -8.538 1.00 61.59 408 LEU A C 1
ATOM 3301 O O . LEU A 1 408 ? 12.928 -21.568 -9.256 1.00 61.59 408 LEU A O 1
ATOM 3305 N N . ASP A 1 409 ? 11.635 -20.956 -7.530 1.00 59.03 409 ASP A N 1
ATOM 3306 C CA . ASP A 1 409 ? 11.045 -22.280 -7.219 1.00 59.03 409 ASP A CA 1
ATOM 3307 C C . ASP A 1 409 ? 9.528 -22.205 -6.933 1.00 59.03 409 ASP A C 1
ATOM 3309 O O . ASP A 1 409 ? 8.897 -23.207 -6.588 1.00 59.03 409 ASP A O 1
ATOM 3313 N N . GLU A 1 410 ? 8.935 -21.010 -7.003 1.00 64.50 410 GLU A N 1
ATOM 3314 C CA . GLU A 1 410 ? 7.629 -20.709 -6.405 1.00 64.50 410 GLU A CA 1
ATOM 3315 C C . GLU A 1 410 ? 6.569 -20.313 -7.455 1.00 64.50 410 GLU A C 1
ATOM 3317 O O . GLU A 1 410 ? 6.923 -19.940 -8.574 1.00 64.50 410 GLU A O 1
ATOM 3322 N N . PRO A 1 411 ? 5.260 -20.407 -7.136 1.00 68.00 411 PRO A N 1
ATOM 3323 C CA . PRO A 1 411 ? 4.194 -20.060 -8.076 1.00 68.00 411 PRO A CA 1
ATOM 3324 C C . PRO A 1 411 ? 4.223 -18.570 -8.438 1.00 68.00 411 PRO A C 1
ATOM 3326 O O . PRO A 1 411 ? 4.297 -17.720 -7.551 1.00 68.00 411 PRO A O 1
ATOM 3329 N N . GLN A 1 412 ? 4.081 -18.242 -9.725 1.00 77.12 412 GLN A N 1
ATOM 3330 C CA . GLN A 1 412 ? 4.309 -16.882 -10.243 1.00 77.12 412 GLN A CA 1
ATOM 3331 C C . GLN A 1 412 ? 3.443 -15.779 -9.605 1.00 77.12 412 GLN A C 1
ATOM 3333 O O . GLN A 1 412 ? 3.840 -14.616 -9.593 1.00 77.12 412 GLN A O 1
ATOM 3338 N N . ILE A 1 413 ? 2.283 -16.106 -9.020 1.00 82.25 413 ILE A N 1
ATOM 3339 C CA . ILE A 1 413 ? 1.471 -15.109 -8.302 1.00 82.25 413 ILE A CA 1
ATOM 3340 C C . ILE A 1 413 ? 2.203 -14.521 -7.082 1.00 82.25 413 ILE A C 1
ATOM 3342 O O . ILE A 1 413 ? 2.010 -13.347 -6.771 1.00 82.25 413 ILE A O 1
ATOM 3346 N N . GLU A 1 414 ? 3.066 -15.297 -6.417 1.00 84.38 414 GLU A N 1
ATOM 3347 C CA . GLU A 1 414 ? 3.884 -14.808 -5.300 1.00 84.38 414 GLU A CA 1
ATOM 3348 C C . GLU A 1 414 ? 4.933 -13.812 -5.808 1.00 84.38 414 GLU A C 1
ATOM 3350 O O . GLU A 1 414 ? 5.091 -12.756 -5.208 1.00 84.38 414 GLU A O 1
ATOM 3355 N N . HIS A 1 415 ? 5.575 -14.077 -6.954 1.00 85.81 415 HIS A N 1
ATOM 3356 C CA . HIS A 1 415 ? 6.528 -13.154 -7.586 1.00 85.81 415 HIS A CA 1
ATOM 3357 C C . HIS A 1 415 ? 5.864 -11.819 -7.954 1.00 85.81 415 HIS A C 1
ATOM 3359 O O . HIS A 1 415 ? 6.352 -10.762 -7.548 1.00 85.81 415 HIS A O 1
ATOM 3365 N N . LEU A 1 416 ? 4.715 -11.860 -8.641 1.00 90.38 416 LEU A N 1
ATOM 3366 C CA . LEU A 1 416 ? 3.930 -10.669 -8.994 1.00 90.38 416 LEU A CA 1
ATOM 3367 C C . LEU A 1 416 ? 3.568 -9.830 -7.758 1.00 90.38 416 LEU A C 1
ATOM 3369 O O . LEU A 1 416 ? 3.689 -8.604 -7.770 1.00 90.38 416 LEU A O 1
ATOM 3373 N N . LEU A 1 417 ? 3.127 -10.485 -6.679 1.00 91.06 417 LEU A N 1
ATOM 3374 C CA . LEU A 1 417 ? 2.732 -9.815 -5.441 1.00 91.06 417 LEU A CA 1
ATOM 3375 C C . LEU A 1 417 ? 3.928 -9.347 -4.602 1.00 91.06 417 LEU A C 1
ATOM 3377 O O . LEU A 1 417 ? 3.813 -8.314 -3.948 1.00 91.06 417 LEU A O 1
ATOM 3381 N N . GLN A 1 418 ? 5.071 -10.035 -4.638 1.00 89.81 418 GLN A N 1
ATOM 3382 C CA . GLN A 1 418 ? 6.314 -9.591 -3.999 1.00 89.81 418 GLN A CA 1
ATOM 3383 C C . GLN A 1 418 ? 6.844 -8.324 -4.672 1.00 89.81 418 GLN A C 1
ATOM 3385 O O . GLN A 1 418 ? 7.026 -7.319 -3.982 1.00 89.81 418 GLN A O 1
ATOM 3390 N N . THR A 1 419 ? 6.969 -8.311 -6.005 1.00 90.88 419 THR A N 1
ATOM 3391 C CA . THR A 1 419 ? 7.371 -7.117 -6.765 1.00 90.88 419 THR A CA 1
ATOM 3392 C C . THR A 1 419 ? 6.396 -5.962 -6.506 1.00 90.88 419 THR A C 1
ATOM 3394 O O . THR A 1 419 ? 6.813 -4.840 -6.206 1.00 90.88 419 THR A O 1
ATOM 3397 N N . ALA A 1 420 ? 5.084 -6.225 -6.539 1.00 92.81 420 ALA A N 1
ATOM 3398 C CA . ALA A 1 420 ? 4.071 -5.189 -6.364 1.00 92.81 420 ALA A CA 1
ATOM 3399 C C . ALA A 1 420 ? 3.954 -4.648 -4.925 1.00 92.81 420 ALA A C 1
ATOM 3401 O O . ALA A 1 420 ? 3.821 -3.432 -4.766 1.00 92.81 420 ALA A O 1
ATOM 3402 N N . GLU A 1 421 ? 4.012 -5.485 -3.882 1.00 92.94 421 GLU A N 1
ATOM 3403 C CA . GLU A 1 421 ? 3.970 -5.021 -2.484 1.00 92.94 421 GLU A CA 1
ATOM 3404 C C . GLU A 1 421 ? 5.299 -4.375 -2.056 1.00 92.94 421 GLU A C 1
ATOM 3406 O O . GLU A 1 421 ? 5.283 -3.423 -1.274 1.00 92.94 421 GLU A O 1
ATOM 3411 N N . ALA A 1 422 ? 6.443 -4.822 -2.590 1.00 88.56 422 ALA A N 1
ATOM 3412 C CA . ALA A 1 422 ? 7.737 -4.191 -2.332 1.00 88.56 422 ALA A CA 1
ATOM 3413 C C . ALA A 1 422 ? 7.798 -2.770 -2.919 1.00 88.56 422 ALA A C 1
ATOM 3415 O O . ALA A 1 422 ? 8.182 -1.840 -2.210 1.00 88.56 422 ALA A O 1
ATOM 3416 N N . ILE A 1 423 ? 7.323 -2.567 -4.157 1.00 88.94 423 ILE A N 1
ATOM 3417 C CA . ILE A 1 423 ? 7.152 -1.218 -4.723 1.00 88.94 423 ILE A CA 1
ATOM 3418 C C . ILE A 1 423 ? 6.146 -0.419 -3.887 1.00 88.94 423 ILE A C 1
ATOM 3420 O O . ILE A 1 423 ? 6.424 0.719 -3.525 1.00 88.94 423 ILE A O 1
ATOM 3424 N N . ARG A 1 424 ? 4.998 -1.005 -3.522 1.00 88.75 424 ARG A N 1
ATOM 3425 C CA . ARG A 1 424 ? 3.945 -0.332 -2.738 1.00 88.75 424 ARG A CA 1
ATOM 3426 C C . ARG A 1 424 ? 4.404 0.131 -1.354 1.00 88.75 424 ARG A C 1
ATOM 3428 O O . ARG A 1 424 ? 3.861 1.102 -0.828 1.00 88.75 424 ARG A O 1
ATOM 3435 N N . LYS A 1 425 ? 5.374 -0.552 -0.750 1.00 82.44 425 LYS A N 1
ATOM 3436 C CA . LYS A 1 425 ? 5.978 -0.170 0.531 1.00 82.44 425 LYS A CA 1
ATOM 3437 C C . LYS A 1 425 ? 6.771 1.136 0.417 1.00 82.44 425 LYS A C 1
ATOM 3439 O O . LYS A 1 425 ? 6.636 1.997 1.287 1.00 82.44 425 LYS A O 1
ATOM 3444 N N . ASP A 1 426 ? 7.563 1.272 -0.643 1.00 78.75 426 ASP A N 1
ATOM 3445 C CA . ASP A 1 426 ? 8.541 2.354 -0.804 1.00 78.75 426 ASP A CA 1
ATOM 3446 C C . ASP A 1 426 ? 7.978 3.531 -1.643 1.00 78.75 426 ASP A C 1
ATOM 3448 O O . ASP A 1 426 ? 8.285 4.690 -1.368 1.00 78.75 426 ASP A O 1
ATOM 3452 N N . TYR A 1 427 ? 7.056 3.260 -2.577 1.00 79.50 427 TYR A N 1
ATOM 3453 C CA . TYR A 1 427 ? 6.347 4.233 -3.427 1.00 79.50 427 TYR A CA 1
ATOM 3454 C C . TYR A 1 427 ? 4.812 4.247 -3.213 1.00 79.50 427 TYR A C 1
ATOM 3456 O O . TYR A 1 427 ? 4.061 4.223 -4.185 1.00 79.50 427 TYR A O 1
ATOM 3464 N N . PRO A 1 428 ? 4.273 4.337 -1.979 1.00 72.75 428 PRO A N 1
ATOM 3465 C CA . PRO A 1 428 ? 2.866 4.029 -1.656 1.00 72.75 428 PRO A CA 1
ATOM 3466 C C . PRO A 1 428 ? 1.773 4.836 -2.387 1.00 72.75 428 PRO A C 1
ATOM 3468 O O . PRO A 1 428 ? 0.597 4.466 -2.307 1.00 72.75 428 PRO A O 1
ATOM 3471 N N . ASN A 1 429 ? 2.129 5.914 -3.091 1.00 75.44 429 ASN A N 1
ATOM 3472 C CA . ASN A 1 429 ? 1.210 6.719 -3.899 1.00 75.44 429 ASN A CA 1
ATOM 3473 C C . ASN A 1 429 ? 1.138 6.264 -5.374 1.00 75.44 429 ASN A C 1
ATOM 3475 O O . ASN A 1 429 ? 0.127 6.519 -6.031 1.00 75.44 429 ASN A O 1
ATOM 3479 N N . GLU A 1 430 ? 2.144 5.539 -5.879 1.00 83.06 430 GLU A N 1
ATOM 3480 C CA . GLU A 1 430 ? 2.324 5.198 -7.299 1.00 83.06 430 GLU A CA 1
ATOM 3481 C C . GLU A 1 430 ? 1.473 3.996 -7.732 1.00 83.06 430 GLU A C 1
ATOM 3483 O O . GLU A 1 430 ? 1.951 2.978 -8.233 1.00 83.06 430 GLU A O 1
ATOM 3488 N N . GLY A 1 431 ? 0.153 4.119 -7.574 1.00 81.31 431 GLY A N 1
ATOM 3489 C CA . GLY A 1 431 ? -0.809 3.055 -7.876 1.00 81.31 431 GLY A CA 1
ATOM 3490 C C . GLY A 1 431 ? -0.779 2.535 -9.322 1.00 81.31 431 GLY A C 1
ATOM 3491 O O . GLY A 1 431 ? -1.250 1.425 -9.566 1.00 81.31 431 GLY A O 1
ATOM 3492 N N . TRP A 1 432 ? -0.213 3.290 -10.271 1.00 89.38 432 TRP A N 1
ATOM 3493 C CA . TRP A 1 432 ? 0.049 2.816 -11.635 1.00 89.38 432 TRP A CA 1
ATOM 3494 C C . TRP A 1 432 ? 1.252 1.862 -11.685 1.00 89.38 432 TRP A C 1
ATOM 3496 O O . TRP A 1 432 ? 1.200 0.855 -12.390 1.00 89.38 432 TRP A O 1
ATOM 3506 N N . LEU A 1 433 ? 2.305 2.127 -10.908 1.00 90.38 433 LEU A N 1
ATOM 3507 C CA . LEU A 1 433 ? 3.506 1.298 -10.829 1.00 90.38 433 LEU A CA 1
ATOM 3508 C C . LEU A 1 433 ? 3.208 0.000 -10.065 1.00 90.38 433 LEU A C 1
ATOM 3510 O O . LEU A 1 433 ? 3.655 -1.063 -10.478 1.00 90.38 433 LEU A O 1
ATOM 3514 N N . HIS A 1 434 ? 2.345 0.047 -9.040 1.00 93.50 434 HIS A N 1
ATOM 3515 C CA . HIS A 1 434 ? 1.848 -1.162 -8.360 1.00 93.50 434 HIS A CA 1
ATOM 3516 C C . HIS A 1 434 ? 1.017 -2.049 -9.299 1.00 93.50 434 HIS A C 1
ATOM 3518 O O . HIS A 1 434 ? 1.079 -3.272 -9.215 1.00 93.50 434 HIS A O 1
ATOM 3524 N N . LEU A 1 435 ? 0.220 -1.440 -10.189 1.00 93.12 435 LEU A N 1
ATOM 3525 C CA . LEU A 1 435 ? -0.542 -2.180 -11.196 1.00 93.12 435 LEU A CA 1
ATOM 3526 C C . LEU A 1 435 ? 0.383 -2.736 -12.285 1.00 93.12 435 LEU A C 1
ATOM 3528 O O . LEU A 1 435 ? 0.226 -3.888 -12.659 1.00 93.12 435 LEU A O 1
ATOM 3532 N N . THR A 1 436 ? 1.373 -1.961 -12.735 1.00 95.44 436 THR A N 1
ATOM 3533 C CA . THR A 1 436 ? 2.431 -2.423 -13.653 1.00 95.44 436 THR A CA 1
ATOM 3534 C C . THR A 1 436 ? 3.137 -3.656 -13.076 1.00 95.44 436 THR A C 1
ATOM 3536 O O . THR A 1 436 ? 3.229 -4.680 -13.743 1.00 95.44 436 THR A O 1
ATOM 3539 N N . ALA A 1 437 ? 3.521 -3.601 -11.799 1.00 95.00 437 ALA A N 1
ATOM 3540 C CA . ALA A 1 437 ? 4.132 -4.707 -11.069 1.00 95.00 437 ALA A CA 1
ATOM 3541 C C . ALA A 1 437 ? 3.235 -5.942 -10.939 1.00 95.00 437 ALA A C 1
ATOM 3543 O O . ALA A 1 437 ? 3.719 -7.054 -11.105 1.00 95.00 437 ALA A O 1
ATOM 3544 N N . LEU A 1 438 ? 1.929 -5.775 -10.724 1.00 94.44 438 LEU A N 1
ATOM 3545 C CA . LEU A 1 438 ? 1.003 -6.910 -10.721 1.00 94.44 438 LEU A CA 1
ATOM 3546 C C . LEU A 1 438 ? 0.861 -7.561 -12.109 1.00 94.44 438 LEU A C 1
ATOM 3548 O O . LEU A 1 438 ? 0.529 -8.741 -12.176 1.00 94.44 438 LEU A O 1
ATOM 3552 N N . ILE A 1 439 ? 1.046 -6.806 -13.204 1.00 94.50 439 ILE A N 1
ATOM 3553 C CA . ILE A 1 439 ? 0.678 -7.277 -14.550 1.00 94.50 439 ILE A CA 1
ATOM 3554 C C . ILE A 1 439 ? 1.828 -7.560 -15.520 1.00 94.50 439 ILE A C 1
ATOM 3556 O O . ILE A 1 439 ? 1.556 -8.150 -16.562 1.00 94.50 439 ILE A O 1
ATOM 3560 N N . HIS A 1 440 ? 3.066 -7.148 -15.229 1.00 94.56 440 HIS A N 1
ATOM 3561 C CA . HIS A 1 440 ? 4.201 -7.275 -16.157 1.00 94.56 440 HIS A CA 1
ATOM 3562 C C . HIS A 1 440 ? 4.398 -8.714 -16.662 1.00 94.56 440 HIS A C 1
ATOM 3564 O O . HIS A 1 440 ? 4.387 -8.951 -17.870 1.00 94.56 440 HIS A O 1
ATOM 3570 N N . ASP A 1 441 ? 4.440 -9.675 -15.738 1.00 93.00 441 ASP A N 1
ATOM 3571 C CA . ASP A 1 441 ? 4.762 -11.073 -16.027 1.00 93.00 441 ASP A CA 1
ATOM 3572 C C . ASP A 1 441 ? 3.588 -11.880 -16.611 1.00 93.00 441 ASP A C 1
ATOM 3574 O O . ASP A 1 441 ? 3.732 -13.045 -16.991 1.00 93.00 441 ASP A O 1
ATOM 3578 N N . LEU A 1 442 ? 2.393 -11.278 -16.721 1.00 93.50 442 LEU A N 1
ATOM 3579 C CA . LEU A 1 442 ? 1.176 -12.002 -17.109 1.00 93.50 442 LEU A CA 1
ATOM 3580 C C . LEU A 1 442 ? 1.224 -12.574 -18.529 1.00 93.50 442 LEU A C 1
ATOM 3582 O O . LEU A 1 442 ? 0.455 -13.478 -18.850 1.00 93.50 442 LEU A O 1
ATOM 3586 N N . GLY A 1 443 ? 2.152 -12.118 -19.373 1.00 93.56 443 GLY A N 1
ATOM 3587 C CA . GLY A 1 443 ? 2.384 -12.710 -20.689 1.00 93.56 443 GLY A CA 1
ATOM 3588 C C . GLY A 1 443 ? 2.815 -14.184 -20.642 1.00 93.56 443 GLY A C 1
ATOM 3589 O O . GLY A 1 443 ? 2.648 -14.890 -21.637 1.00 93.56 443 GLY A O 1
ATOM 3590 N N . LYS A 1 444 ? 3.283 -14.693 -19.491 1.00 93.56 444 LYS A N 1
ATOM 3591 C CA . LYS A 1 444 ? 3.664 -16.105 -19.304 1.00 93.56 444 LYS A CA 1
ATOM 3592 C C . LYS A 1 444 ? 2.496 -17.093 -19.451 1.00 93.56 444 LYS A C 1
ATOM 3594 O O . LYS A 1 444 ? 2.731 -18.290 -19.614 1.00 93.56 444 LYS A O 1
ATOM 3599 N N . VAL A 1 445 ? 1.243 -16.621 -19.527 1.00 92.12 445 VAL A N 1
ATOM 3600 C CA . VAL A 1 445 ? 0.084 -17.468 -19.884 1.00 92.12 445 VAL A CA 1
ATOM 3601 C C . VAL A 1 445 ? 0.170 -18.084 -21.281 1.00 92.12 445 VAL A C 1
ATOM 3603 O O . VAL A 1 445 ? -0.554 -19.036 -21.554 1.00 92.12 445 VAL A O 1
ATOM 3606 N N . LEU A 1 446 ? 1.067 -17.609 -22.153 1.00 93.62 446 LEU A N 1
ATOM 3607 C CA . LEU A 1 446 ? 1.364 -18.239 -23.445 1.00 93.62 446 LEU A CA 1
ATOM 3608 C C . LEU A 1 446 ? 1.796 -19.716 -23.328 1.00 93.62 446 LEU A C 1
ATOM 3610 O O . LEU A 1 446 ? 1.549 -20.486 -24.258 1.00 93.62 446 LEU A O 1
ATOM 3614 N N . ASN A 1 447 ? 2.373 -20.116 -22.188 1.00 91.75 447 ASN A N 1
ATOM 3615 C CA . ASN A 1 447 ? 2.706 -21.510 -21.874 1.00 91.75 447 ASN A CA 1
ATOM 3616 C C . ASN A 1 447 ? 1.456 -22.390 -21.633 1.00 91.75 447 ASN A C 1
ATOM 3618 O O . ASN A 1 447 ? 1.552 -23.614 -21.646 1.00 91.75 447 ASN A O 1
ATOM 3622 N N . LEU A 1 448 ? 0.277 -21.804 -21.383 1.00 89.56 448 LEU A N 1
ATOM 3623 C CA . LEU A 1 448 ? -0.939 -22.555 -21.058 1.00 89.56 448 LEU A CA 1
ATOM 3624 C C . LEU A 1 448 ? -1.649 -23.064 -22.333 1.00 89.56 448 LEU A C 1
ATOM 3626 O O . LEU A 1 448 ? -1.745 -22.323 -23.321 1.00 89.56 448 LEU A O 1
ATOM 3630 N N . PRO A 1 449 ? -2.270 -24.263 -22.309 1.00 88.75 449 PRO A N 1
ATOM 3631 C CA . PRO A 1 449 ? -2.983 -24.822 -23.463 1.00 88.75 449 PRO A CA 1
ATOM 3632 C C . PRO A 1 449 ? -4.058 -23.904 -24.062 1.00 88.75 449 PRO A C 1
ATOM 3634 O O . PRO A 1 449 ? -4.234 -23.859 -25.277 1.00 88.75 449 PRO A O 1
ATOM 3637 N N . ALA A 1 450 ? -4.740 -23.109 -23.230 1.00 87.12 450 ALA A N 1
ATOM 3638 C CA . ALA A 1 450 ? -5.776 -22.175 -23.678 1.00 87.12 450 ALA A CA 1
ATOM 3639 C C . ALA A 1 450 ? -5.240 -21.019 -24.553 1.00 87.12 450 ALA A C 1
ATOM 3641 O O . ALA A 1 450 ? -5.982 -20.476 -25.367 1.00 87.12 450 ALA A O 1
ATOM 3642 N N . PHE A 1 451 ? -3.955 -20.666 -24.430 1.00 89.62 451 PHE A N 1
ATOM 3643 C CA . PHE A 1 451 ? -3.302 -19.646 -25.261 1.00 89.62 451 PHE A CA 1
ATOM 3644 C C . PHE A 1 451 ? -2.492 -20.244 -26.427 1.00 89.62 451 PHE A C 1
ATOM 3646 O O . PHE A 1 451 ? -2.043 -19.508 -27.311 1.00 89.62 451 PHE A O 1
ATOM 3653 N N . GLY A 1 452 ? -2.364 -21.572 -26.491 1.00 88.31 452 GLY A N 1
ATOM 3654 C CA . GLY A 1 452 ? -1.702 -22.293 -27.581 1.00 88.31 452 GLY A CA 1
ATOM 3655 C C . GLY A 1 452 ? -0.436 -23.057 -27.194 1.00 88.31 452 GLY A C 1
ATOM 3656 O O . GLY A 1 452 ? 0.244 -23.515 -28.106 1.00 88.31 452 GLY A O 1
ATOM 3657 N N . GLU A 1 453 ? -0.141 -23.206 -25.896 1.00 91.38 453 GLU A N 1
ATOM 3658 C CA . GLU A 1 453 ? 0.912 -24.104 -25.382 1.00 91.38 453 GLU A CA 1
ATOM 3659 C C . GLU A 1 453 ? 2.290 -23.852 -26.025 1.00 91.38 453 GLU A C 1
ATOM 3661 O O . GLU A 1 453 ? 2.951 -24.761 -26.535 1.00 91.38 453 GLU A O 1
ATOM 3666 N N . LEU A 1 454 ? 2.713 -22.582 -26.057 1.00 94.19 454 LEU A N 1
ATOM 3667 C CA . LEU A 1 454 ? 4.029 -22.238 -26.587 1.00 94.19 454 LEU A CA 1
ATOM 3668 C C . LEU A 1 454 ? 5.133 -22.834 -25.694 1.00 94.19 454 LEU A C 1
ATOM 3670 O O . LEU A 1 454 ? 4.994 -22.840 -24.471 1.00 94.19 454 LEU A O 1
ATOM 3674 N N . PRO A 1 455 ? 6.243 -23.322 -26.277 1.00 93.19 455 PRO A N 1
ATOM 3675 C CA . PRO A 1 455 ? 7.361 -23.831 -25.496 1.00 93.19 455 PRO A CA 1
ATOM 3676 C C . PRO A 1 455 ? 8.053 -22.681 -24.758 1.00 93.19 455 PRO A C 1
ATOM 3678 O O . PRO A 1 455 ? 8.185 -21.588 -25.310 1.00 93.19 455 PRO A O 1
ATOM 3681 N N . GLN A 1 456 ? 8.569 -22.947 -23.556 1.00 91.62 456 GLN A N 1
ATOM 3682 C CA . GLN A 1 456 ? 9.117 -21.920 -22.658 1.00 91.62 456 GLN A CA 1
ATOM 3683 C C . GLN A 1 456 ? 10.157 -21.006 -23.334 1.00 91.62 456 GLN A C 1
ATOM 3685 O O . GLN A 1 456 ? 10.120 -19.794 -23.143 1.00 91.62 456 GLN A O 1
ATOM 3690 N N . TRP A 1 457 ? 11.029 -21.540 -24.201 1.00 93.62 457 TRP A N 1
ATOM 3691 C CA . TRP A 1 457 ? 12.038 -20.751 -24.935 1.00 93.62 457 TRP A CA 1
ATOM 3692 C C . TRP A 1 457 ? 11.453 -19.638 -25.827 1.00 93.62 457 TRP A C 1
ATOM 3694 O O . TRP A 1 457 ? 12.162 -18.698 -26.180 1.00 93.62 457 TRP A O 1
ATOM 3704 N N . ALA A 1 458 ? 10.176 -19.744 -26.203 1.00 93.75 458 ALA A N 1
ATOM 3705 C CA . ALA A 1 458 ? 9.432 -18.773 -27.006 1.00 93.75 458 ALA A CA 1
ATOM 3706 C C . ALA A 1 458 ? 8.552 -17.829 -26.161 1.00 93.75 458 ALA A C 1
ATOM 3708 O O . ALA A 1 458 ? 7.749 -17.081 -26.724 1.00 93.75 458 ALA A O 1
ATOM 3709 N N . VAL A 1 459 ? 8.644 -17.907 -24.829 1.00 93.06 459 VAL A N 1
ATOM 3710 C CA . VAL A 1 459 ? 7.791 -17.173 -23.883 1.00 93.06 459 VAL A CA 1
ATOM 3711 C C . VAL A 1 459 ? 8.613 -16.460 -22.812 1.00 93.06 459 VAL A C 1
ATOM 3713 O O . VAL A 1 459 ? 8.349 -15.287 -22.560 1.00 93.06 459 VAL A O 1
ATOM 3716 N N . VAL A 1 460 ? 9.597 -17.124 -22.204 1.00 92.06 460 VAL A N 1
ATOM 3717 C CA . VAL A 1 460 ? 10.419 -16.594 -21.098 1.00 92.06 460 VAL A CA 1
ATOM 3718 C C . VAL A 1 460 ? 11.888 -16.389 -21.505 1.00 92.06 460 VAL A C 1
ATOM 3720 O O . VAL A 1 460 ? 12.267 -16.660 -22.649 1.00 92.06 460 VAL A O 1
ATOM 3723 N N . GLY A 1 461 ? 12.709 -15.888 -20.579 1.00 89.25 461 GLY A N 1
ATOM 3724 C CA . GLY A 1 461 ? 14.106 -15.497 -20.804 1.00 89.25 461 GLY A CA 1
ATOM 3725 C C . GLY A 1 461 ? 14.295 -14.041 -21.242 1.00 89.25 461 GLY A C 1
ATOM 3726 O O . GLY A 1 461 ? 13.335 -13.351 -21.583 1.00 89.25 461 GLY A O 1
ATOM 3727 N N . ASP A 1 462 ? 15.551 -13.581 -21.224 1.00 90.88 462 ASP A N 1
ATOM 3728 C CA . ASP A 1 462 ? 15.918 -12.204 -21.591 1.00 90.88 462 ASP A CA 1
ATOM 3729 C C . ASP A 1 462 ? 15.444 -11.805 -22.999 1.00 90.88 462 ASP A C 1
ATOM 3731 O O . ASP A 1 462 ? 15.578 -12.556 -23.972 1.00 90.88 462 ASP A O 1
ATOM 3735 N N . THR A 1 463 ? 14.967 -10.566 -23.124 1.00 95.56 463 THR A N 1
ATOM 3736 C CA . THR A 1 463 ? 14.559 -9.977 -24.400 1.00 95.56 463 THR A CA 1
ATOM 3737 C C . THR A 1 463 ? 15.695 -9.186 -25.051 1.00 95.56 463 THR A C 1
ATOM 3739 O O . THR A 1 463 ? 16.510 -8.533 -24.396 1.00 95.56 463 THR A O 1
ATOM 3742 N N . PHE A 1 464 ? 15.773 -9.249 -26.380 1.00 97.19 464 PHE A N 1
ATOM 3743 C CA . PHE A 1 464 ? 16.816 -8.598 -27.178 1.00 97.19 464 PHE A CA 1
ATOM 3744 C C . PHE A 1 464 ? 16.283 -8.188 -28.560 1.00 97.19 464 PHE A C 1
ATOM 3746 O O . PHE A 1 464 ? 15.362 -8.827 -29.068 1.00 97.19 464 PHE A O 1
ATOM 3753 N N . PRO A 1 465 ? 16.833 -7.147 -29.209 1.00 97.50 465 PRO A N 1
ATOM 3754 C CA . PRO A 1 465 ? 16.435 -6.769 -30.560 1.00 97.50 465 PRO A CA 1
ATOM 3755 C C . PRO A 1 465 ? 16.764 -7.861 -31.582 1.00 97.50 465 PRO A C 1
ATOM 3757 O O . PRO A 1 465 ? 17.869 -8.402 -31.589 1.00 97.50 465 PRO A O 1
ATOM 3760 N N . VAL A 1 466 ? 15.835 -8.132 -32.497 1.00 97.56 466 VAL A N 1
ATOM 3761 C CA . VAL A 1 466 ? 16.085 -8.930 -33.706 1.00 97.56 466 VAL A CA 1
ATOM 3762 C C . VAL A 1 466 ? 16.165 -8.010 -34.924 1.00 97.56 466 VAL A C 1
ATOM 3764 O O . VAL A 1 466 ? 15.473 -6.995 -35.005 1.00 97.56 466 VAL A O 1
ATOM 3767 N N . GLY A 1 467 ? 17.000 -8.352 -35.906 1.00 96.81 467 GLY A N 1
ATOM 3768 C CA . GLY A 1 467 ? 17.150 -7.562 -37.137 1.00 96.81 467 GLY A CA 1
ATOM 3769 C C . GLY A 1 467 ? 18.205 -6.453 -37.081 1.00 96.81 467 GLY A C 1
ATOM 3770 O O . GLY A 1 467 ? 18.368 -5.743 -38.071 1.00 96.81 467 GLY A O 1
ATOM 3771 N N . CYS A 1 468 ? 18.936 -6.336 -35.972 1.00 97.19 468 CYS A N 1
ATOM 3772 C CA . CYS A 1 468 ? 20.239 -5.672 -35.860 1.00 97.19 468 CYS A CA 1
ATOM 3773 C C . CYS A 1 468 ? 21.234 -6.617 -35.152 1.00 97.19 468 CYS A C 1
ATOM 3775 O O . CYS A 1 468 ? 20.836 -7.679 -34.673 1.00 97.19 468 CYS A O 1
ATOM 3777 N N . ALA A 1 469 ? 22.523 -6.265 -35.109 1.00 96.62 469 ALA A N 1
ATOM 3778 C CA . ALA A 1 469 ? 23.565 -7.140 -34.568 1.00 96.62 469 ALA A CA 1
ATOM 3779 C C . ALA A 1 469 ? 23.344 -7.496 -33.085 1.00 96.62 469 ALA A C 1
ATOM 3781 O O . ALA A 1 469 ? 23.070 -6.613 -32.274 1.00 96.62 469 ALA A O 1
ATOM 3782 N N . PHE A 1 470 ? 23.536 -8.774 -32.740 1.00 97.12 470 PHE A N 1
ATOM 3783 C CA . PHE A 1 470 ? 23.454 -9.274 -31.367 1.00 97.12 470 PHE A CA 1
ATOM 3784 C C . PHE A 1 470 ? 24.690 -8.861 -30.548 1.00 97.12 470 PHE A C 1
ATOM 3786 O O . PHE A 1 470 ? 25.807 -9.303 -30.831 1.00 97.12 470 PHE A O 1
ATOM 3793 N N . ASP A 1 471 ? 24.479 -8.023 -29.538 1.00 96.31 471 ASP A N 1
ATOM 3794 C CA . ASP A 1 471 ? 25.495 -7.500 -28.617 1.00 96.31 471 ASP A CA 1
ATOM 3795 C C . ASP A 1 471 ? 26.037 -8.566 -27.641 1.00 96.31 471 ASP A C 1
ATOM 3797 O O . ASP A 1 471 ? 25.279 -9.387 -27.122 1.00 96.31 471 ASP A O 1
ATOM 3801 N N . GLU A 1 472 ? 27.348 -8.543 -27.368 1.00 94.62 472 GLU A N 1
ATOM 3802 C CA . GLU A 1 472 ? 28.039 -9.541 -26.531 1.00 94.62 472 GLU A CA 1
ATOM 3803 C C . GLU A 1 472 ? 27.593 -9.534 -25.055 1.00 94.62 472 GLU A C 1
ATOM 3805 O O . GLU A 1 472 ? 27.862 -10.492 -24.333 1.00 94.62 472 GLU A O 1
ATOM 3810 N N . SER A 1 473 ? 26.877 -8.496 -24.608 1.00 93.38 473 SER A N 1
ATOM 3811 C CA . SER A 1 473 ? 26.290 -8.417 -23.262 1.00 93.38 473 SER A CA 1
ATOM 3812 C C . SER A 1 473 ? 25.019 -9.253 -23.052 1.00 93.38 473 SER A C 1
ATOM 3814 O O . SER A 1 473 ? 24.551 -9.359 -21.916 1.00 93.38 473 SER A O 1
ATOM 3816 N N . ILE A 1 474 ? 24.452 -9.859 -24.103 1.00 93.88 474 ILE A N 1
ATOM 3817 C CA . ILE A 1 474 ? 23.310 -10.777 -23.971 1.00 93.88 474 ILE A CA 1
ATOM 3818 C C . ILE A 1 474 ? 23.788 -12.108 -23.359 1.00 93.88 474 ILE A C 1
ATOM 3820 O O . ILE A 1 474 ? 24.776 -12.698 -23.805 1.00 93.88 474 ILE A O 1
ATOM 3824 N N . VAL A 1 475 ? 23.077 -12.604 -22.341 1.00 89.50 475 VAL A N 1
ATOM 3825 C CA . VAL A 1 475 ? 23.428 -13.831 -21.605 1.00 89.50 475 VAL A CA 1
ATOM 3826 C C . VAL A 1 475 ? 23.603 -15.034 -22.548 1.00 89.50 475 VAL A C 1
ATOM 3828 O O . VAL A 1 475 ? 22.811 -15.238 -23.453 1.00 89.50 475 VAL A O 1
ATOM 3831 N N . HIS A 1 476 ? 24.668 -15.828 -22.395 1.00 89.62 476 HIS A N 1
ATOM 3832 C CA . HIS A 1 476 ? 25.011 -16.932 -23.315 1.00 89.62 476 HIS A CA 1
ATOM 3833 C C . HIS A 1 476 ? 25.094 -16.555 -24.827 1.00 89.62 476 HIS A C 1
ATOM 3835 O O . HIS A 1 476 ? 24.876 -17.410 -25.693 1.00 89.62 476 HIS A O 1
ATOM 3841 N N . HIS A 1 477 ? 25.493 -15.316 -25.175 1.00 93.75 477 HIS A N 1
ATOM 3842 C CA . HIS A 1 477 ? 25.684 -14.806 -26.558 1.00 93.75 477 HIS A CA 1
ATOM 3843 C C . HIS A 1 477 ? 26.319 -15.792 -27.555 1.00 93.75 477 HIS A C 1
ATOM 3845 O O . HIS A 1 477 ? 25.929 -15.835 -28.723 1.00 93.75 477 HIS A O 1
ATOM 3851 N N . LYS A 1 478 ? 27.251 -16.636 -27.084 1.00 93.12 478 LYS A N 1
ATOM 3852 C CA . LYS A 1 478 ? 27.960 -17.676 -27.853 1.00 93.12 478 LYS A CA 1
ATOM 3853 C C . LYS A 1 478 ? 27.066 -18.500 -28.798 1.00 93.12 478 LYS A C 1
ATOM 3855 O O . LYS A 1 478 ? 27.546 -18.887 -29.865 1.00 93.12 478 LYS A O 1
ATOM 3860 N N . HIS A 1 479 ? 25.799 -18.730 -28.441 1.00 94.69 479 HIS A N 1
ATOM 3861 C CA . HIS A 1 479 ? 24.844 -19.527 -29.221 1.00 94.69 479 HIS A CA 1
ATOM 3862 C C . HIS A 1 479 ? 24.185 -18.792 -30.397 1.00 94.69 479 HIS A C 1
ATOM 3864 O O . HIS A 1 479 ? 23.705 -19.453 -31.315 1.00 94.69 479 HIS A O 1
ATOM 3870 N N . PHE A 1 480 ? 24.234 -17.455 -30.471 1.00 96.19 480 PHE A N 1
ATOM 3871 C CA . PHE A 1 480 ? 23.711 -16.736 -31.645 1.00 96.19 480 PHE A CA 1
ATOM 3872 C C . PHE A 1 480 ? 24.428 -17.113 -32.949 1.00 96.19 480 PHE A C 1
ATOM 3874 O O . PHE A 1 480 ? 23.866 -16.939 -34.020 1.00 96.19 480 PHE A O 1
ATOM 3881 N N . LYS A 1 481 ? 25.624 -17.711 -32.890 1.00 94.19 481 LYS A N 1
ATOM 3882 C CA . LYS A 1 481 ? 26.330 -18.256 -34.066 1.00 94.19 481 LYS A CA 1
ATOM 3883 C C . LYS A 1 481 ? 25.535 -19.336 -34.816 1.00 94.19 481 LYS A C 1
ATOM 3885 O O . LYS A 1 481 ? 25.805 -19.564 -35.993 1.00 94.19 481 LYS A O 1
ATOM 3890 N N . GLU A 1 482 ? 24.582 -19.984 -34.145 1.00 95.75 482 GLU A N 1
ATOM 3891 C CA . GLU A 1 482 ? 23.648 -20.968 -34.707 1.00 95.75 482 GLU A CA 1
ATOM 3892 C C . GLU A 1 482 ? 22.313 -20.327 -35.176 1.00 95.75 482 GLU A C 1
ATOM 3894 O O . GLU A 1 482 ? 21.536 -20.983 -35.869 1.00 95.75 482 GLU A O 1
ATOM 3899 N N . ASN A 1 483 ? 22.046 -19.049 -34.859 1.00 96.88 483 ASN A N 1
ATOM 3900 C CA . ASN A 1 483 ? 20.860 -18.303 -35.306 1.00 96.88 483 ASN A CA 1
ATOM 3901 C C . ASN A 1 483 ? 20.993 -17.897 -36.794 1.00 96.88 483 ASN A C 1
ATOM 3903 O O . ASN A 1 483 ? 22.046 -17.380 -37.192 1.00 96.88 483 ASN A O 1
ATOM 3907 N N . PRO A 1 484 ? 19.945 -18.057 -37.629 1.00 94.88 484 PRO A N 1
ATOM 3908 C CA . PRO A 1 484 ? 19.992 -17.688 -39.048 1.00 94.88 484 PRO A CA 1
ATOM 3909 C C . PRO A 1 484 ? 20.288 -16.199 -39.311 1.00 94.88 484 PRO A C 1
ATOM 3911 O O . PRO A 1 484 ? 20.871 -15.869 -40.346 1.00 94.88 484 PRO A O 1
ATOM 3914 N N . ASP A 1 485 ? 19.940 -15.299 -38.389 1.00 96.25 485 ASP A N 1
ATOM 3915 C CA . ASP A 1 485 ? 20.103 -13.852 -38.557 1.00 96.25 485 ASP A CA 1
ATOM 3916 C C . ASP A 1 485 ? 21.531 -13.359 -38.259 1.00 96.25 485 ASP A C 1
ATOM 3918 O O . ASP A 1 485 ? 21.946 -12.330 -38.792 1.00 96.25 485 ASP A O 1
ATOM 3922 N N . TYR A 1 486 ? 22.328 -14.101 -37.480 1.00 95.19 486 TYR A N 1
ATOM 3923 C CA . TYR A 1 486 ? 23.683 -13.694 -37.063 1.00 95.19 486 TYR A CA 1
ATOM 3924 C C . TYR A 1 486 ? 24.654 -13.517 -38.243 1.00 95.19 486 TYR A C 1
ATOM 3926 O O . TYR A 1 486 ? 25.510 -12.633 -38.242 1.00 95.19 486 TYR A O 1
ATOM 3934 N N . ASN A 1 487 ? 24.497 -14.331 -39.290 1.00 91.25 487 ASN A N 1
ATOM 3935 C CA . ASN A 1 487 ? 25.285 -14.234 -40.522 1.00 91.25 487 ASN A CA 1
ATOM 3936 C C . ASN A 1 487 ? 24.540 -13.506 -41.660 1.00 91.25 487 ASN A C 1
ATOM 3938 O O . ASN A 1 487 ? 25.051 -13.432 -42.778 1.00 91.25 487 ASN A O 1
ATOM 3942 N N . ASN A 1 488 ? 23.340 -12.970 -41.406 1.00 94.31 488 ASN A N 1
ATOM 3943 C CA . ASN A 1 488 ? 22.531 -12.301 -42.419 1.00 94.31 488 ASN A CA 1
ATOM 3944 C C . ASN A 1 488 ? 23.008 -10.845 -42.613 1.00 94.31 488 ASN A C 1
ATOM 3946 O O . ASN A 1 488 ? 22.877 -10.047 -41.682 1.00 94.31 488 ASN A O 1
ATOM 3950 N N . PRO A 1 489 ? 23.501 -10.445 -43.804 1.00 92.88 489 PRO A N 1
ATOM 3951 C CA . PRO A 1 489 ? 24.055 -9.107 -44.036 1.00 92.88 489 PRO A CA 1
ATOM 3952 C C . PRO A 1 489 ? 23.027 -7.968 -43.929 1.00 92.88 489 PRO A C 1
ATOM 3954 O O . PRO A 1 489 ? 23.417 -6.806 -43.850 1.00 92.88 489 PRO A O 1
ATOM 3957 N N . ALA A 1 490 ? 21.723 -8.271 -43.927 1.00 93.31 490 ALA A N 1
ATOM 3958 C CA . ALA A 1 490 ? 20.683 -7.281 -43.649 1.00 93.31 490 ALA A CA 1
ATOM 3959 C C . ALA A 1 490 ? 20.525 -6.988 -42.145 1.00 93.31 490 ALA A C 1
ATOM 3961 O O . ALA A 1 490 ? 20.016 -5.928 -41.787 1.00 93.31 490 ALA A O 1
ATOM 3962 N N . TYR A 1 491 ? 20.931 -7.918 -41.273 1.00 94.94 491 TYR A N 1
ATOM 3963 C CA . TYR A 1 491 ? 20.651 -7.877 -39.835 1.00 94.94 491 TYR A CA 1
ATOM 3964 C C . TYR A 1 491 ? 21.920 -7.770 -38.983 1.00 94.94 491 TYR A C 1
ATOM 3966 O O . TYR A 1 491 ? 21.885 -7.136 -37.940 1.00 94.94 491 TYR A O 1
ATOM 3974 N N . ASN A 1 492 ? 23.070 -8.281 -39.420 1.00 92.00 492 ASN A N 1
ATOM 3975 C CA . ASN A 1 492 ? 24.287 -8.333 -38.601 1.00 92.00 492 ASN A CA 1
ATOM 3976 C C . ASN A 1 492 ? 25.116 -7.029 -38.539 1.00 92.00 492 ASN A C 1
ATOM 3978 O O . ASN A 1 492 ? 26.318 -7.060 -38.280 1.00 92.00 492 ASN A O 1
ATOM 3982 N N . THR A 1 493 ? 24.482 -5.867 -38.730 1.00 95.31 493 THR A N 1
ATOM 3983 C CA . THR A 1 493 ? 25.116 -4.543 -38.577 1.00 95.31 493 THR A CA 1
ATOM 3984 C C . THR A 1 493 ? 24.536 -3.779 -37.380 1.00 95.31 493 THR A C 1
ATOM 3986 O O . THR A 1 493 ? 23.462 -4.120 -36.886 1.00 95.31 493 THR A O 1
ATOM 3989 N N . LYS A 1 494 ? 25.222 -2.718 -36.914 1.00 94.44 494 LYS A N 1
ATOM 3990 C CA . LYS A 1 494 ? 24.822 -1.911 -35.735 1.00 94.44 494 LYS A CA 1
ATOM 3991 C C . LYS A 1 494 ? 23.345 -1.478 -35.755 1.00 94.44 494 LYS A C 1
ATOM 3993 O O . LYS A 1 494 ? 22.710 -1.444 -34.704 1.00 94.44 494 LYS A O 1
ATOM 3998 N N . TYR A 1 495 ? 22.819 -1.133 -36.931 1.00 95.50 495 TYR A N 1
ATOM 3999 C CA . TYR A 1 495 ? 21.427 -0.701 -37.106 1.00 95.50 495 TYR A CA 1
ATOM 4000 C C . TYR A 1 495 ? 20.570 -1.749 -37.832 1.00 95.50 495 TYR A C 1
ATOM 4002 O O . TYR A 1 495 ? 19.379 -1.841 -37.556 1.00 95.50 495 TYR A O 1
ATOM 4010 N N . GLY A 1 496 ? 21.157 -2.563 -38.719 1.00 96.12 496 GLY A N 1
ATOM 4011 C CA . GLY A 1 496 ? 20.436 -3.594 -39.470 1.00 96.12 496 GLY A CA 1
ATOM 4012 C C . GLY A 1 496 ? 19.293 -3.011 -40.305 1.00 96.12 496 GLY A C 1
ATOM 4013 O O . GLY A 1 496 ? 19.544 -2.241 -41.231 1.00 96.12 496 GLY A O 1
ATOM 4014 N N . ILE A 1 497 ? 18.045 -3.349 -39.962 1.00 96.94 497 ILE A N 1
ATOM 4015 C CA . ILE A 1 497 ? 16.832 -2.778 -40.587 1.00 96.94 497 ILE A CA 1
ATOM 4016 C C . ILE A 1 497 ? 16.324 -1.471 -39.953 1.00 96.94 497 ILE A C 1
ATOM 4018 O O . ILE A 1 497 ? 15.356 -0.899 -40.455 1.00 96.94 497 ILE A O 1
ATOM 4022 N N . TYR A 1 498 ? 16.934 -1.004 -38.864 1.00 97.81 498 TYR A N 1
ATOM 4023 C CA . TYR A 1 498 ? 16.515 0.190 -38.122 1.00 97.81 498 TYR A CA 1
ATOM 4024 C C . TYR A 1 498 ? 17.317 1.437 -38.519 1.00 97.81 498 TYR A C 1
ATOM 4026 O O . TYR A 1 498 ? 18.307 1.366 -39.249 1.00 97.81 498 TYR A O 1
ATOM 4034 N N . SER A 1 499 ? 16.906 2.599 -38.007 1.00 96.38 499 SER A N 1
ATOM 4035 C CA . SER A 1 499 ? 17.686 3.840 -38.070 1.00 96.38 499 SER A CA 1
ATOM 4036 C C . SER A 1 499 ? 18.155 4.265 -36.680 1.00 96.38 499 SER A C 1
ATOM 4038 O O . SER A 1 499 ? 17.596 3.854 -35.664 1.00 96.38 499 SER A O 1
ATOM 4040 N N . GLU A 1 500 ? 19.169 5.126 -36.628 1.00 96.38 500 GLU A N 1
ATOM 4041 C CA . GLU A 1 500 ? 19.558 5.797 -35.386 1.00 96.38 500 GLU A CA 1
ATOM 4042 C C . GLU A 1 500 ? 18.377 6.596 -34.811 1.00 96.38 500 GLU A C 1
ATOM 4044 O O . GLU A 1 500 ? 17.621 7.214 -35.566 1.00 96.38 500 GLU A O 1
ATOM 4049 N N . GLY A 1 501 ? 18.190 6.537 -33.490 1.00 95.88 501 GLY A N 1
ATOM 4050 C CA . GLY A 1 501 ? 17.136 7.270 -32.780 1.00 95.88 501 GLY A CA 1
ATOM 4051 C C . GLY A 1 501 ? 15.694 6.902 -33.155 1.00 95.88 501 GLY A C 1
ATOM 4052 O O . GLY A 1 501 ? 14.786 7.692 -32.905 1.00 95.88 501 GLY A O 1
ATOM 4053 N N . CYS A 1 502 ? 15.455 5.741 -33.783 1.00 95.94 502 CYS A N 1
ATOM 4054 C CA . CYS A 1 502 ? 14.130 5.367 -34.301 1.00 95.94 502 CYS A CA 1
ATOM 4055 C C . CYS A 1 502 ? 13.038 5.191 -33.227 1.00 95.94 502 CYS A C 1
ATOM 4057 O O . CYS A 1 502 ? 11.851 5.193 -33.558 1.00 95.94 502 CYS A O 1
ATOM 4059 N N . GLY A 1 503 ? 13.427 5.059 -31.960 1.00 96.88 503 GLY A N 1
ATOM 4060 C CA . GLY A 1 503 ? 12.559 4.705 -30.848 1.00 96.88 503 GLY A CA 1
ATOM 4061 C C . GLY A 1 503 ? 12.425 3.192 -30.702 1.00 96.88 503 GLY A C 1
ATOM 4062 O O . GLY A 1 503 ? 12.129 2.501 -31.679 1.00 96.88 503 GLY A O 1
ATOM 4063 N N . LEU A 1 504 ? 12.578 2.673 -29.482 1.00 96.75 504 LEU A N 1
ATOM 4064 C CA . LEU A 1 504 ? 12.452 1.237 -29.203 1.00 96.75 504 LEU A CA 1
ATOM 4065 C C . LEU A 1 504 ? 11.068 0.700 -29.589 1.00 96.75 504 LEU A C 1
ATOM 4067 O O . LEU A 1 504 ? 10.946 -0.454 -29.991 1.00 96.75 504 LEU A O 1
ATOM 4071 N N . ASP A 1 505 ? 10.030 1.545 -29.580 1.00 94.00 505 ASP A N 1
ATOM 4072 C CA . ASP A 1 505 ? 8.689 1.123 -29.993 1.00 94.00 505 ASP A CA 1
ATOM 4073 C C . ASP A 1 505 ? 8.613 0.669 -31.471 1.00 94.00 505 ASP A C 1
ATOM 4075 O O . ASP A 1 505 ? 7.776 -0.173 -31.806 1.00 94.00 505 ASP A O 1
ATOM 4079 N N . ASN A 1 506 ? 9.540 1.137 -32.323 1.00 95.81 506 ASN A N 1
ATOM 4080 C CA . ASN A 1 506 ? 9.721 0.705 -33.717 1.00 95.81 506 ASN A CA 1
ATOM 4081 C C . ASN A 1 506 ? 10.679 -0.496 -33.885 1.00 95.81 506 ASN A C 1
ATOM 4083 O O . ASN A 1 506 ? 10.837 -1.002 -34.999 1.00 95.81 506 ASN A O 1
ATOM 4087 N N . VAL A 1 507 ? 11.307 -0.968 -32.804 1.00 97.31 507 VAL A N 1
ATOM 4088 C CA . VAL A 1 507 ? 12.205 -2.130 -32.799 1.00 97.31 507 VAL A CA 1
ATOM 4089 C C . VAL A 1 507 ? 11.400 -3.419 -32.578 1.00 97.31 507 VAL A C 1
ATOM 4091 O O . VAL A 1 507 ? 10.468 -3.485 -31.766 1.00 97.31 507 VAL A O 1
ATOM 4094 N N . LEU A 1 508 ? 11.754 -4.472 -33.319 1.00 96.94 508 LEU A N 1
ATOM 4095 C CA . LEU A 1 508 ? 11.296 -5.830 -33.035 1.00 96.94 508 LEU A CA 1
ATOM 4096 C C . LEU A 1 508 ? 12.206 -6.433 -31.962 1.00 96.94 508 LEU A C 1
ATOM 4098 O O . LEU A 1 508 ? 13.387 -6.668 -32.211 1.00 96.94 508 LEU A O 1
ATOM 4102 N N . MET A 1 509 ? 11.641 -6.696 -30.788 1.00 97.56 509 MET A N 1
ATOM 4103 C CA . MET A 1 509 ? 12.269 -7.518 -29.752 1.00 97.56 509 MET A CA 1
ATOM 4104 C C . MET A 1 509 ? 12.048 -9.005 -30.058 1.00 97.56 509 MET A C 1
ATOM 4106 O O . MET A 1 509 ? 11.134 -9.350 -30.810 1.00 97.56 509 MET A O 1
ATOM 4110 N N . SER A 1 510 ? 12.848 -9.890 -29.464 1.00 97.31 510 SER A N 1
ATOM 4111 C CA . SER A 1 510 ? 12.537 -11.316 -29.365 1.00 97.31 510 SER A CA 1
ATOM 4112 C C . SER A 1 510 ? 11.140 -11.517 -28.764 1.00 97.31 510 SER A C 1
ATOM 4114 O O . SER A 1 510 ? 10.658 -10.715 -27.962 1.00 97.31 510 SER A O 1
ATOM 4116 N N . TRP A 1 511 ? 10.438 -12.553 -29.222 1.00 97.56 511 TRP A N 1
ATOM 4117 C CA . TRP A 1 511 ? 9.044 -12.768 -28.846 1.00 97.56 511 TRP A CA 1
ATOM 4118 C C . TRP A 1 511 ? 8.957 -13.463 -27.489 1.00 97.56 511 TRP A C 1
ATOM 4120 O O . TRP A 1 511 ? 9.609 -14.484 -27.281 1.00 97.56 511 TRP A O 1
ATOM 4130 N N . GLY A 1 512 ? 8.115 -12.941 -26.601 1.00 96.00 512 GLY A N 1
ATOM 4131 C CA . GLY A 1 512 ? 7.919 -13.492 -25.267 1.00 96.00 512 GLY A CA 1
ATOM 4132 C C . GLY A 1 512 ? 6.813 -12.780 -24.492 1.00 96.00 512 GLY A C 1
ATOM 4133 O O . GLY A 1 512 ? 6.010 -12.033 -25.062 1.00 96.00 512 GLY A O 1
ATOM 4134 N N . HIS A 1 513 ? 6.786 -13.024 -23.184 1.00 95.31 513 HIS A N 1
ATOM 4135 C CA . HIS A 1 513 ? 5.816 -12.476 -22.243 1.00 95.31 513 HIS A CA 1
ATOM 4136 C C . HIS A 1 513 ? 5.771 -10.939 -22.250 1.00 95.31 513 HIS A C 1
ATOM 4138 O O . HIS A 1 513 ? 4.669 -10.407 -22.379 1.00 95.31 513 HIS A O 1
ATOM 4144 N N . ASP A 1 514 ? 6.917 -10.241 -22.231 1.00 96.50 514 ASP A N 1
ATOM 4145 C CA . ASP A 1 514 ? 7.016 -8.776 -22.358 1.00 96.50 514 ASP A CA 1
ATOM 4146 C C . ASP A 1 514 ? 6.187 -8.220 -23.537 1.00 96.50 514 ASP A C 1
ATOM 4148 O O . ASP A 1 514 ? 5.281 -7.397 -23.380 1.00 96.50 514 ASP A O 1
ATOM 4152 N N . ASP A 1 515 ? 6.500 -8.681 -24.754 1.00 95.69 515 ASP A N 1
ATOM 4153 C CA . ASP A 1 515 ? 5.983 -8.122 -26.007 1.00 95.69 515 ASP A CA 1
ATOM 4154 C C . ASP A 1 515 ? 4.512 -8.515 -26.239 1.00 95.69 515 ASP A C 1
ATOM 4156 O O . ASP A 1 515 ? 3.729 -7.713 -26.757 1.00 95.69 515 ASP A O 1
ATOM 4160 N N . TYR A 1 516 ? 4.098 -9.703 -25.779 1.00 96.56 516 TYR A N 1
ATOM 4161 C CA . TYR A 1 516 ? 2.690 -10.108 -25.766 1.00 96.56 516 TYR A CA 1
ATOM 4162 C C . TYR A 1 516 ? 1.870 -9.334 -24.728 1.00 96.56 516 TYR A C 1
ATOM 4164 O O . TYR A 1 516 ? 0.791 -8.840 -25.058 1.00 96.56 516 TYR A O 1
ATOM 4172 N N . MET A 1 517 ? 2.365 -9.170 -23.498 1.00 95.88 517 MET A N 1
ATOM 4173 C CA . MET A 1 517 ? 1.629 -8.465 -22.446 1.00 95.88 517 MET A CA 1
ATOM 4174 C C . MET A 1 517 ? 1.530 -6.960 -22.727 1.00 95.88 517 MET A C 1
ATOM 4176 O O . MET A 1 517 ? 0.499 -6.337 -22.462 1.00 95.88 517 MET A O 1
ATOM 4180 N N . TYR A 1 518 ? 2.546 -6.385 -23.370 1.00 96.31 518 TYR A N 1
ATOM 4181 C CA . TYR A 1 518 ? 2.477 -5.046 -23.944 1.00 96.31 518 TYR A CA 1
ATOM 4182 C C . TYR A 1 518 ? 1.374 -4.930 -25.012 1.00 96.31 518 TYR A C 1
ATOM 4184 O O . TYR A 1 518 ? 0.587 -3.984 -24.965 1.00 96.31 518 TYR A O 1
ATOM 4192 N N . LEU A 1 519 ? 1.259 -5.891 -25.943 1.00 94.94 519 LEU A N 1
ATOM 4193 C CA . LEU A 1 519 ? 0.175 -5.905 -26.940 1.00 94.94 519 LEU A CA 1
ATOM 4194 C C . LEU A 1 519 ? -1.203 -6.026 -26.269 1.00 94.94 519 LEU A C 1
ATOM 4196 O O . LEU A 1 519 ? -2.108 -5.262 -26.604 1.00 94.94 519 LEU A O 1
ATOM 4200 N N . VAL A 1 520 ? -1.345 -6.913 -25.276 1.00 94.25 520 VAL A N 1
ATOM 4201 C CA . VAL A 1 520 ? -2.559 -7.038 -24.450 1.00 94.25 520 VAL A CA 1
ATOM 4202 C C . VAL A 1 520 ? -2.922 -5.688 -23.825 1.00 94.25 520 VAL A C 1
ATOM 4204 O O . VAL A 1 520 ? -4.056 -5.236 -23.983 1.00 94.25 520 VAL A O 1
ATOM 4207 N N . ALA A 1 521 ? -1.979 -5.014 -23.162 1.00 91.88 521 ALA A N 1
ATOM 4208 C CA . ALA A 1 521 ? -2.221 -3.733 -22.499 1.00 91.88 521 ALA A CA 1
ATOM 4209 C C . ALA A 1 521 ? -2.539 -2.589 -23.483 1.00 91.88 521 ALA A C 1
ATOM 4211 O O . ALA A 1 521 ? -3.417 -1.767 -23.201 1.00 91.88 521 ALA A O 1
ATOM 4212 N N . LYS A 1 522 ? -1.859 -2.539 -24.637 1.00 89.62 522 LYS A N 1
ATOM 4213 C CA . LYS A 1 522 ? -2.011 -1.488 -25.657 1.00 89.62 522 LYS A CA 1
ATOM 4214 C C . LYS A 1 522 ? -3.360 -1.578 -26.373 1.00 89.62 522 LYS A C 1
ATOM 4216 O O . LYS A 1 522 ? -4.106 -0.599 -26.389 1.00 89.62 522 LYS A O 1
ATOM 4221 N N . GLU A 1 523 ? -3.724 -2.751 -26.888 1.00 90.38 523 GLU A N 1
ATOM 4222 C CA . GLU A 1 523 ? -4.961 -2.926 -27.666 1.00 90.38 523 GLU A CA 1
ATOM 4223 C C . GLU A 1 523 ? -6.226 -2.924 -26.786 1.00 90.38 523 GLU A C 1
ATOM 4225 O O . GLU A 1 523 ? -7.265 -2.403 -27.200 1.00 90.38 523 GLU A O 1
ATOM 4230 N N . ASN A 1 524 ? -6.133 -3.385 -25.529 1.00 84.81 524 ASN A N 1
ATOM 4231 C CA . ASN A 1 524 ? -7.206 -3.211 -24.534 1.00 84.81 524 ASN A CA 1
ATOM 4232 C C . ASN A 1 524 ? -7.288 -1.778 -23.966 1.00 84.81 524 ASN A C 1
ATOM 4234 O O . ASN A 1 524 ? -8.152 -1.507 -23.132 1.00 84.81 524 ASN A O 1
ATOM 4238 N N . LYS A 1 525 ? -6.438 -0.848 -24.431 1.00 83.56 525 LYS A N 1
ATOM 4239 C CA . LYS A 1 525 ? -6.446 0.583 -24.069 1.00 83.56 525 LYS A CA 1
ATOM 4240 C C . LYS A 1 525 ? -6.298 0.809 -22.562 1.00 83.56 525 LYS A C 1
ATOM 4242 O O . LYS A 1 525 ? -7.057 1.565 -21.955 1.00 83.56 525 LYS A O 1
ATOM 4247 N N . SER A 1 526 ? -5.311 0.130 -21.977 1.00 82.19 526 SER A N 1
ATOM 4248 C CA . SER A 1 526 ? -4.924 0.271 -20.572 1.00 82.19 526 SER A CA 1
ATOM 4249 C C . SER A 1 526 ? -4.705 1.735 -20.178 1.00 82.19 526 SER A C 1
ATOM 4251 O O . SER A 1 526 ? -4.188 2.534 -20.957 1.00 82.19 526 SER A O 1
ATOM 4253 N N . THR A 1 527 ? -5.051 2.079 -18.937 1.00 77.81 527 THR A N 1
ATOM 4254 C CA . THR A 1 527 ? -4.861 3.424 -18.372 1.00 77.81 527 THR A CA 1
ATOM 4255 C C . THR A 1 527 ? -3.469 3.634 -17.760 1.00 77.81 527 THR A C 1
ATOM 4257 O O . THR A 1 527 ? -3.291 4.559 -16.967 1.00 77.81 527 THR A O 1
ATOM 4260 N N . LEU A 1 528 ? -2.502 2.753 -18.039 1.00 85.12 528 LEU A N 1
ATOM 4261 C CA . LEU A 1 528 ? -1.115 2.927 -17.600 1.00 85.12 528 LEU A CA 1
ATOM 4262 C C . LEU A 1 528 ? -0.426 4.060 -18.389 1.00 85.12 528 LEU A C 1
ATOM 4264 O O . LEU A 1 528 ? -0.700 4.220 -19.580 1.00 85.12 528 LEU A O 1
ATOM 4268 N N . PRO A 1 529 ? 0.482 4.833 -17.761 1.00 88.94 529 PRO A N 1
ATOM 4269 C CA . PRO A 1 529 ? 1.312 5.808 -18.470 1.00 88.94 529 PRO A CA 1
ATOM 4270 C C . PRO A 1 529 ? 2.305 5.103 -19.408 1.00 88.94 529 PRO A C 1
ATOM 4272 O O . PRO A 1 529 ? 2.534 3.896 -19.280 1.00 88.94 529 PRO A O 1
ATOM 4275 N N . SER A 1 530 ? 2.951 5.850 -20.313 1.00 90.94 530 SER A N 1
ATOM 4276 C CA . SER A 1 530 ? 3.939 5.271 -21.236 1.00 90.94 530 SER A CA 1
ATOM 4277 C C . SER A 1 530 ? 5.090 4.578 -20.501 1.00 90.94 530 SER A C 1
ATOM 4279 O O . SER A 1 530 ? 5.448 3.472 -20.890 1.00 90.94 530 SER A O 1
ATOM 4281 N N . ALA A 1 531 ? 5.546 5.111 -19.362 1.00 92.50 531 ALA A N 1
ATOM 4282 C CA . ALA A 1 531 ? 6.488 4.438 -18.460 1.00 92.50 531 ALA A CA 1
ATOM 4283 C C . ALA A 1 531 ? 6.032 3.030 -18.020 1.00 92.50 531 ALA A C 1
ATOM 4285 O O . ALA A 1 531 ? 6.845 2.111 -17.972 1.00 92.50 531 ALA A O 1
ATOM 4286 N N . GLY A 1 532 ? 4.739 2.826 -17.744 1.00 94.88 532 GLY A N 1
ATOM 4287 C CA . GLY A 1 532 ? 4.193 1.517 -17.365 1.00 94.88 532 GLY A CA 1
ATOM 4288 C C . GLY A 1 532 ? 4.156 0.532 -18.536 1.00 94.88 532 GLY A C 1
ATOM 4289 O O . GLY A 1 532 ? 4.536 -0.625 -18.383 1.00 94.88 532 GLY A O 1
ATOM 4290 N N . LEU A 1 533 ? 3.770 0.995 -19.730 1.00 95.56 533 LEU A N 1
ATOM 4291 C CA . LEU A 1 533 ? 3.814 0.176 -20.951 1.00 95.56 533 LEU A CA 1
ATOM 4292 C C . LEU A 1 533 ? 5.259 -0.159 -21.367 1.00 95.56 533 LEU A C 1
ATOM 4294 O O . LEU A 1 533 ? 5.527 -1.272 -21.815 1.00 95.56 533 LEU A O 1
ATOM 4298 N N . PHE A 1 534 ? 6.187 0.780 -21.179 1.00 97.06 534 PHE A N 1
ATOM 4299 C CA . PHE A 1 534 ? 7.618 0.607 -21.421 1.00 97.06 534 PHE A CA 1
ATOM 4300 C C . PHE A 1 534 ? 8.232 -0.417 -20.459 1.00 97.06 534 PHE A C 1
ATOM 4302 O O . PHE A 1 534 ? 8.987 -1.279 -20.897 1.00 97.06 534 PHE A O 1
ATOM 4309 N N . ILE A 1 535 ? 7.862 -0.384 -19.172 1.00 97.62 535 ILE A N 1
ATOM 4310 C CA . ILE A 1 535 ? 8.262 -1.411 -18.201 1.00 97.62 535 ILE A CA 1
ATOM 4311 C C . ILE A 1 535 ? 7.810 -2.799 -18.659 1.00 97.62 535 ILE A C 1
ATOM 4313 O O . ILE A 1 535 ? 8.648 -3.684 -18.803 1.00 97.62 535 ILE A O 1
ATOM 4317 N N . ILE A 1 536 ? 6.520 -2.974 -18.967 1.00 97.06 536 ILE A N 1
ATOM 4318 C CA . ILE A 1 536 ? 5.976 -4.274 -19.398 1.00 97.06 536 ILE A CA 1
ATOM 4319 C C . ILE A 1 536 ? 6.757 -4.835 -20.599 1.00 97.06 536 ILE A C 1
ATOM 4321 O O . ILE A 1 536 ? 7.049 -6.025 -20.623 1.00 97.06 536 ILE A O 1
ATOM 4325 N N . ARG A 1 537 ? 7.136 -3.987 -21.568 1.00 97.25 537 ARG A N 1
ATOM 4326 C CA . ARG A 1 537 ? 7.792 -4.418 -22.815 1.00 97.25 537 ARG A CA 1
ATOM 4327 C C . ARG A 1 537 ? 9.309 -4.654 -22.717 1.00 97.25 537 ARG A C 1
ATOM 4329 O O . ARG A 1 537 ? 9.863 -5.281 -23.618 1.00 97.25 537 ARG A O 1
ATOM 4336 N N . TYR A 1 538 ? 9.985 -4.106 -21.705 1.00 97.50 538 TYR A N 1
ATOM 4337 C CA . TYR A 1 538 ? 11.456 -4.070 -21.662 1.00 97.50 538 TYR A CA 1
ATOM 4338 C C . TYR A 1 538 ? 12.075 -4.437 -20.301 1.00 97.50 538 TYR A C 1
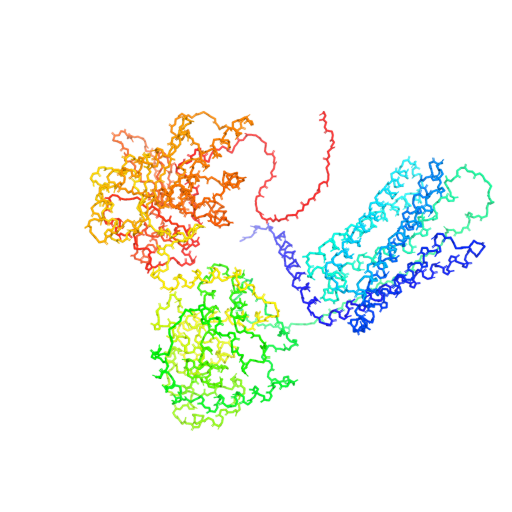ATOM 4340 O O . TYR A 1 538 ? 13.289 -4.291 -20.141 1.00 97.50 538 TYR A O 1
ATOM 4348 N N . HIS A 1 539 ? 11.298 -4.910 -19.321 1.00 95.75 539 HIS A N 1
ATOM 4349 C CA . HIS A 1 539 ? 11.836 -5.384 -18.036 1.00 95.75 539 HIS A CA 1
ATOM 4350 C C . HIS A 1 539 ? 12.818 -6.553 -18.198 1.00 95.75 539 HIS A C 1
ATOM 4352 O O . HIS A 1 539 ? 13.839 -6.562 -17.510 1.00 95.75 539 HIS A O 1
ATOM 4358 N N . SER A 1 540 ? 12.608 -7.428 -19.188 1.00 94.75 540 SER A N 1
ATOM 4359 C CA . SER A 1 540 ? 13.540 -8.504 -19.551 1.00 94.75 540 SER A CA 1
ATOM 4360 C C . SER A 1 540 ? 14.715 -8.062 -20.448 1.00 94.75 540 SER A C 1
ATOM 4362 O O . SER A 1 540 ? 15.528 -8.896 -20.848 1.00 94.75 540 SER A O 1
ATOM 4364 N N . PHE A 1 541 ? 14.868 -6.772 -20.782 1.00 96.06 541 PHE A N 1
ATOM 4365 C CA . PHE A 1 541 ? 15.884 -6.298 -21.740 1.00 96.06 541 PHE A CA 1
ATOM 4366 C C . PHE A 1 541 ? 17.234 -5.959 -21.069 1.00 96.06 541 PHE A C 1
ATOM 4368 O O . PHE A 1 541 ? 17.741 -4.832 -21.145 1.00 96.06 541 PHE A O 1
ATOM 4375 N N . TYR A 1 542 ? 17.858 -6.953 -20.432 1.00 92.56 542 TYR A N 1
ATOM 4376 C CA . TYR A 1 542 ? 19.034 -6.761 -19.566 1.00 92.56 542 TYR A CA 1
ATOM 4377 C C . TYR A 1 542 ? 20.248 -6.135 -20.271 1.00 92.56 542 TYR A C 1
ATOM 4379 O O . TYR A 1 542 ? 20.938 -5.300 -19.675 1.00 92.56 542 TYR A O 1
ATOM 4387 N N . ALA A 1 543 ? 20.471 -6.426 -21.556 1.00 93.44 543 ALA A N 1
ATOM 4388 C CA . ALA A 1 543 ? 21.529 -5.782 -22.341 1.00 93.44 543 ALA A CA 1
ATOM 4389 C C . ALA A 1 543 ? 21.377 -4.242 -22.398 1.00 93.44 543 ALA A C 1
ATOM 4391 O O . ALA A 1 543 ? 22.373 -3.519 -22.332 1.00 93.44 543 ALA A O 1
ATOM 4392 N N . LEU A 1 544 ? 20.147 -3.712 -22.432 1.00 94.56 544 LEU A N 1
ATOM 4393 C CA . LEU A 1 544 ? 19.895 -2.268 -22.406 1.00 94.56 544 LEU A CA 1
ATOM 4394 C C . LEU A 1 544 ? 20.090 -1.669 -21.007 1.00 94.56 544 LEU A C 1
ATOM 4396 O O . LEU A 1 544 ? 20.875 -0.735 -20.841 1.00 94.56 544 LEU A O 1
ATOM 4400 N N . HIS A 1 545 ? 19.368 -2.159 -19.995 1.00 90.50 545 HIS A N 1
ATOM 4401 C CA . HIS A 1 545 ? 19.302 -1.461 -18.703 1.00 90.50 545 HIS A CA 1
ATOM 4402 C C . HIS A 1 545 ? 20.432 -1.828 -17.725 1.00 90.50 545 HIS A C 1
ATOM 4404 O O . HIS A 1 545 ? 20.726 -1.018 -16.842 1.00 90.50 545 HIS A O 1
ATOM 4410 N N . LYS A 1 546 ? 21.083 -2.995 -17.885 1.00 86.94 546 LYS A N 1
ATOM 4411 C CA . LYS A 1 546 ? 22.242 -3.433 -17.078 1.00 86.94 546 LYS A CA 1
ATOM 4412 C C . LYS A 1 546 ? 23.574 -3.137 -17.776 1.00 86.94 546 LYS A C 1
ATOM 4414 O O . LYS A 1 546 ? 24.445 -2.539 -17.155 1.00 86.94 546 LYS A O 1
ATOM 4419 N N . ALA A 1 547 ? 23.727 -3.503 -19.053 1.00 88.75 547 ALA A N 1
ATOM 4420 C CA . ALA A 1 547 ? 24.984 -3.305 -19.793 1.00 88.75 547 ALA A CA 1
ATOM 4421 C C . ALA A 1 547 ? 25.048 -1.995 -20.606 1.00 88.75 547 ALA A C 1
ATOM 4423 O O . ALA A 1 547 ? 26.132 -1.514 -20.930 1.00 88.75 547 ALA A O 1
ATOM 4424 N N . GLY A 1 548 ? 23.908 -1.368 -20.906 1.00 91.38 548 GLY A N 1
ATOM 4425 C CA . GLY A 1 548 ? 23.867 -0.097 -21.630 1.00 91.38 548 GLY A CA 1
ATOM 4426 C C . GLY A 1 548 ? 23.976 -0.204 -23.153 1.00 91.38 548 GLY A C 1
ATOM 4427 O O . GLY A 1 548 ? 24.192 0.832 -23.789 1.00 91.38 548 GLY A O 1
ATOM 4428 N N . ALA A 1 549 ? 23.826 -1.403 -23.721 1.00 94.00 549 ALA A N 1
ATOM 4429 C CA . ALA A 1 549 ? 23.793 -1.652 -25.160 1.00 94.00 549 ALA A CA 1
ATOM 4430 C C . ALA A 1 549 ? 22.547 -1.031 -25.828 1.00 94.00 549 ALA A C 1
ATOM 4432 O O . ALA A 1 549 ? 21.637 -0.541 -25.162 1.00 94.00 549 ALA A O 1
ATOM 4433 N N . TYR A 1 550 ? 22.508 -1.030 -27.165 1.00 96.81 550 TYR A N 1
ATOM 4434 C CA . TYR A 1 550 ? 21.374 -0.591 -28.006 1.00 96.81 550 TYR A CA 1
ATOM 4435 C C . TYR A 1 550 ? 20.840 0.846 -27.827 1.00 96.81 550 TYR A C 1
ATOM 4437 O O . TYR A 1 550 ? 19.929 1.243 -28.554 1.00 96.81 550 TYR A O 1
ATOM 4445 N N . LYS A 1 551 ? 21.436 1.675 -26.959 1.00 96.19 551 LYS A N 1
ATOM 4446 C CA . LYS A 1 551 ? 21.053 3.088 -26.746 1.00 96.19 551 LYS A CA 1
ATOM 4447 C C . LYS A 1 551 ? 20.979 3.930 -28.028 1.00 96.19 551 LYS A C 1
ATOM 4449 O O . LYS A 1 551 ? 20.243 4.906 -28.066 1.00 96.19 551 LYS A O 1
ATOM 4454 N N . HIS A 1 552 ? 21.689 3.552 -29.095 1.00 95.56 552 HIS A N 1
ATOM 4455 C CA . HIS A 1 552 ? 21.618 4.215 -30.408 1.00 95.56 552 HIS A CA 1
ATOM 4456 C C . HIS A 1 552 ? 20.286 4.029 -31.154 1.00 95.56 552 HIS A C 1
ATOM 4458 O O . HIS A 1 552 ? 20.074 4.680 -32.175 1.00 95.56 552 HIS A O 1
ATOM 4464 N N . LEU A 1 553 ? 19.397 3.150 -30.684 1.00 97.38 553 LEU A N 1
ATOM 4465 C CA . LEU A 1 553 ? 18.043 2.982 -31.224 1.00 97.38 553 LEU A CA 1
ATOM 4466 C C . LEU A 1 553 ? 16.991 3.805 -30.457 1.00 97.38 553 LEU A C 1
ATOM 4468 O O . LEU A 1 553 ? 15.907 4.025 -30.992 1.00 97.38 553 LEU A O 1
ATOM 4472 N N . MET A 1 554 ? 17.310 4.269 -29.243 1.00 97.44 554 MET A N 1
ATOM 4473 C CA . MET A 1 554 ? 16.389 4.980 -28.349 1.00 97.44 554 MET A CA 1
ATOM 4474 C C . MET A 1 554 ? 16.063 6.399 -28.828 1.00 97.44 554 MET A C 1
ATOM 4476 O O . MET A 1 554 ? 16.929 7.097 -29.355 1.00 97.44 554 MET A O 1
ATOM 4480 N N . ASN A 1 555 ? 14.837 6.850 -28.565 1.00 94.81 555 ASN A N 1
ATOM 4481 C CA . ASN A 1 555 ? 14.428 8.252 -28.670 1.00 94.81 555 ASN A CA 1
ATOM 4482 C C . ASN A 1 555 ? 14.389 8.944 -27.283 1.00 94.81 555 ASN A C 1
ATOM 4484 O O . ASN A 1 555 ? 14.727 8.346 -26.261 1.00 94.81 555 ASN A O 1
ATOM 4488 N N . GLU A 1 556 ? 13.980 10.216 -27.236 1.00 92.25 556 GLU A N 1
ATOM 4489 C CA . GLU A 1 556 ? 13.907 11.001 -25.989 1.00 92.25 556 GLU A CA 1
ATOM 4490 C C . GLU A 1 556 ? 12.903 10.437 -24.960 1.00 92.25 556 GLU A C 1
ATOM 4492 O O . GLU A 1 556 ? 13.176 10.471 -23.760 1.00 92.25 556 GLU A O 1
ATOM 4497 N N . GLU A 1 557 ? 11.776 9.866 -25.403 1.00 91.50 557 GLU A N 1
ATOM 4498 C CA . GLU A 1 557 ? 10.778 9.246 -24.518 1.00 91.50 557 GLU A CA 1
ATOM 4499 C C . GLU A 1 557 ? 11.282 7.913 -23.940 1.00 91.50 557 GLU A C 1
ATOM 4501 O O . GLU A 1 557 ? 11.103 7.653 -22.748 1.00 91.50 557 GLU A O 1
ATOM 4506 N N . ASP A 1 558 ? 11.983 7.096 -24.732 1.00 95.88 558 ASP A N 1
ATOM 4507 C CA . ASP A 1 558 ? 12.626 5.872 -24.239 1.00 95.88 558 ASP A CA 1
ATOM 4508 C C . ASP A 1 558 ? 13.658 6.188 -23.141 1.00 95.88 558 ASP A C 1
ATOM 4510 O O . ASP A 1 558 ? 13.795 5.437 -22.176 1.00 95.88 558 ASP A O 1
ATOM 4514 N N . ILE A 1 559 ? 14.400 7.297 -23.276 1.00 92.81 559 ILE A N 1
ATOM 4515 C CA . ILE A 1 559 ? 15.426 7.727 -22.310 1.00 92.81 559 ILE A CA 1
ATOM 4516 C C . ILE A 1 559 ? 14.791 8.171 -20.984 1.00 92.81 559 ILE A C 1
ATOM 4518 O O . ILE A 1 559 ? 15.348 7.897 -19.917 1.00 92.81 559 ILE A O 1
ATOM 4522 N N . GLU A 1 560 ? 13.622 8.811 -21.026 1.00 90.38 560 GLU A N 1
ATOM 4523 C CA . GLU A 1 560 ? 12.865 9.165 -19.822 1.00 90.38 560 GLU A CA 1
ATOM 4524 C C . GLU A 1 560 ? 12.264 7.915 -19.155 1.00 90.38 560 GLU A C 1
ATOM 4526 O O . GLU A 1 560 ? 12.445 7.693 -17.955 1.00 90.38 560 GLU A O 1
ATOM 4531 N N . ASN A 1 561 ? 11.633 7.036 -19.939 1.00 93.12 561 ASN A N 1
ATOM 4532 C CA . ASN A 1 561 ? 11.019 5.804 -19.440 1.00 93.12 561 ASN A CA 1
ATOM 4533 C C . ASN A 1 561 ? 12.049 4.785 -18.909 1.00 93.12 561 ASN A C 1
ATOM 4535 O O . ASN A 1 561 ? 11.761 4.066 -17.949 1.00 93.12 561 ASN A O 1
ATOM 4539 N N . LEU A 1 562 ? 13.281 4.771 -19.436 1.00 93.00 562 LEU A N 1
ATOM 4540 C CA . LEU A 1 562 ? 14.388 3.953 -18.922 1.00 93.00 562 LEU A CA 1
ATOM 4541 C C . LEU A 1 562 ? 14.730 4.266 -17.451 1.00 93.00 562 LEU A C 1
ATOM 4543 O O . LEU A 1 562 ? 15.228 3.389 -16.742 1.00 93.00 562 LEU A O 1
ATOM 4547 N N . LYS A 1 563 ? 14.434 5.474 -16.949 1.00 92.50 563 LYS A N 1
ATOM 4548 C CA . LYS A 1 563 ? 14.594 5.801 -15.519 1.00 92.50 563 LYS A CA 1
ATOM 4549 C C . LYS A 1 563 ? 13.634 4.979 -14.660 1.00 92.50 563 LYS A C 1
ATOM 4551 O O . LYS A 1 563 ? 14.057 4.363 -13.685 1.00 92.50 563 LYS A O 1
ATOM 4556 N N . TRP A 1 564 ? 12.364 4.910 -15.061 1.00 91.19 564 TRP A N 1
ATOM 4557 C CA . TRP A 1 564 ? 11.343 4.106 -14.388 1.00 91.19 564 TRP A CA 1
ATOM 4558 C C . TRP A 1 564 ? 11.600 2.605 -14.531 1.00 91.19 564 TRP A C 1
ATOM 4560 O O . TRP A 1 564 ? 11.422 1.875 -13.560 1.00 91.19 564 TRP A O 1
ATOM 4570 N N . LEU A 1 565 ? 12.123 2.157 -15.677 1.00 94.31 565 LEU A N 1
ATOM 4571 C CA . LEU A 1 565 ? 12.588 0.780 -15.865 1.00 94.31 565 LEU A CA 1
ATOM 4572 C C . LEU A 1 565 ? 13.711 0.404 -14.883 1.00 94.31 565 LEU A C 1
ATOM 4574 O O . LEU A 1 565 ? 13.655 -0.641 -14.241 1.00 94.31 565 LEU A O 1
ATOM 4578 N N . LYS A 1 566 ? 14.706 1.285 -14.707 1.00 90.25 566 LYS A N 1
ATOM 4579 C CA . LYS A 1 566 ? 15.787 1.099 -13.723 1.00 90.25 566 LYS A CA 1
ATOM 4580 C C . LYS A 1 566 ? 15.300 1.098 -12.271 1.00 90.25 566 LYS A C 1
ATOM 4582 O O . LYS A 1 566 ? 15.918 0.438 -11.441 1.00 90.25 566 LYS A O 1
ATOM 4587 N N . VAL A 1 567 ? 14.229 1.830 -11.951 1.00 88.81 567 VAL A N 1
ATOM 4588 C CA . VAL A 1 567 ? 13.576 1.747 -10.634 1.00 88.81 567 VAL A CA 1
ATOM 4589 C C . VAL A 1 567 ? 12.878 0.396 -10.490 1.00 88.81 567 VAL A C 1
ATOM 4591 O O . VAL A 1 567 ? 13.150 -0.318 -9.531 1.00 88.81 567 VAL A O 1
ATOM 4594 N N . PHE A 1 568 ? 12.032 0.027 -11.455 1.00 93.88 568 PHE A N 1
ATOM 4595 C CA . PHE A 1 568 ? 11.231 -1.198 -11.439 1.00 93.88 568 PHE A CA 1
ATOM 4596 C C . PHE A 1 568 ? 12.085 -2.466 -11.298 1.00 93.88 568 PHE A C 1
ATOM 4598 O O . PHE A 1 568 ? 11.854 -3.258 -10.384 1.00 93.88 568 PHE A O 1
ATOM 4605 N N . ASN A 1 569 ? 13.127 -2.609 -12.124 1.00 88.81 569 ASN A N 1
ATOM 4606 C CA . ASN A 1 569 ? 13.935 -3.830 -12.195 1.00 88.81 569 ASN A CA 1
ATOM 4607 C C . ASN A 1 569 ? 14.718 -4.149 -10.904 1.00 88.81 569 ASN A C 1
ATOM 4609 O O . ASN A 1 569 ? 15.148 -5.286 -10.733 1.00 88.81 569 ASN A O 1
ATOM 4613 N N . LYS A 1 570 ? 14.868 -3.200 -9.965 1.00 86.56 570 LYS A N 1
ATOM 4614 C CA . LYS A 1 570 ? 15.389 -3.489 -8.613 1.00 86.56 570 LYS A CA 1
ATOM 4615 C C . LYS A 1 570 ? 14.403 -4.345 -7.812 1.00 86.56 570 LYS A C 1
ATOM 4617 O O . LYS A 1 570 ? 14.777 -5.355 -7.225 1.00 86.56 570 LYS A O 1
ATOM 4622 N N . TYR A 1 571 ? 13.136 -3.944 -7.790 1.00 87.88 571 TYR A N 1
ATOM 4623 C CA . TYR A 1 571 ? 12.095 -4.672 -7.069 1.00 87.88 571 TYR A CA 1
ATOM 4624 C C . TYR A 1 571 ? 11.810 -6.003 -7.748 1.00 87.88 571 TYR A C 1
ATOM 4626 O O . TYR A 1 571 ? 11.687 -7.015 -7.069 1.00 87.88 571 TYR A O 1
ATOM 4634 N N . ASP A 1 572 ? 11.753 -6.007 -9.077 1.00 86.12 572 ASP A N 1
ATOM 4635 C CA . ASP A 1 572 ? 11.477 -7.213 -9.847 1.00 86.12 572 ASP A CA 1
ATOM 4636 C C . ASP A 1 572 ? 12.524 -8.312 -9.624 1.00 86.12 572 ASP A C 1
ATOM 4638 O O . ASP A 1 572 ? 12.201 -9.423 -9.197 1.00 86.12 572 ASP A O 1
ATOM 4642 N N . LEU A 1 573 ? 13.801 -7.971 -9.817 1.00 76.81 573 LEU A N 1
ATOM 4643 C CA . LEU A 1 573 ? 14.888 -8.930 -9.684 1.00 76.81 573 LEU A CA 1
ATOM 4644 C C . LEU A 1 573 ? 15.078 -9.391 -8.235 1.00 76.81 573 LEU A C 1
ATOM 4646 O O . LEU A 1 573 ? 15.286 -10.580 -8.002 1.00 76.81 573 LEU A O 1
ATOM 4650 N N . TYR A 1 574 ? 15.016 -8.471 -7.265 1.00 72.62 574 TYR A N 1
ATOM 4651 C CA . TYR A 1 574 ? 15.513 -8.747 -5.917 1.00 72.62 574 TYR A CA 1
ATOM 4652 C C . TYR A 1 574 ? 14.461 -8.794 -4.795 1.00 72.62 574 TYR A C 1
ATOM 4654 O O . TYR A 1 574 ? 14.825 -9.094 -3.657 1.00 72.62 574 TYR A O 1
ATOM 4662 N N . SER A 1 575 ? 13.173 -8.510 -5.045 1.00 73.75 575 SER A N 1
ATOM 4663 C CA . SER A 1 575 ? 12.125 -8.717 -4.018 1.00 73.75 575 SER A CA 1
ATOM 4664 C C . SER A 1 575 ? 11.780 -10.197 -3.799 1.00 73.75 575 SER A C 1
ATOM 4666 O O . SER A 1 575 ? 11.176 -10.538 -2.778 1.00 73.75 575 SER A O 1
ATOM 4668 N N . LYS A 1 576 ? 12.212 -11.061 -4.732 1.00 74.81 576 LYS A N 1
ATOM 4669 C CA . LYS A 1 576 ? 12.053 -12.522 -4.745 1.00 74.81 576 LYS A CA 1
ATOM 4670 C C . LYS A 1 576 ? 12.470 -13.138 -3.406 1.00 74.81 576 LYS A C 1
ATOM 4672 O O . LYS A 1 576 ? 13.641 -13.122 -3.024 1.00 74.81 576 LYS A O 1
ATOM 4677 N N . SER A 1 577 ? 11.495 -13.680 -2.681 1.00 68.75 577 SER A N 1
ATOM 4678 C CA . SER A 1 577 ? 11.634 -14.069 -1.275 1.00 68.75 577 SER A CA 1
ATOM 4679 C C . SER A 1 577 ? 10.883 -15.359 -0.950 1.00 68.75 577 SER A C 1
ATOM 4681 O O . SER A 1 577 ? 9.858 -15.668 -1.544 1.00 68.75 577 SER A O 1
ATOM 4683 N N . LYS A 1 578 ? 11.345 -16.076 0.081 1.00 64.50 578 LYS A N 1
ATOM 4684 C CA . LYS A 1 578 ? 10.639 -17.236 0.666 1.00 64.50 578 LYS A CA 1
ATOM 4685 C C . LYS A 1 578 ? 9.532 -16.829 1.652 1.00 64.50 578 LYS A C 1
ATOM 4687 O O . LYS A 1 578 ? 8.890 -17.681 2.263 1.00 64.50 578 LYS A O 1
ATOM 4692 N N . VAL A 1 579 ? 9.316 -15.523 1.837 1.00 69.06 579 VAL A N 1
ATOM 4693 C CA . VAL A 1 579 ? 8.191 -14.965 2.600 1.00 69.06 579 VAL A CA 1
ATOM 4694 C C . VAL A 1 579 ? 7.034 -14.695 1.641 1.00 69.06 579 VAL A C 1
ATOM 4696 O O . VAL A 1 579 ? 7.089 -13.776 0.825 1.00 69.06 579 VAL A O 1
ATOM 4699 N N . ARG A 1 580 ? 5.982 -15.505 1.754 1.00 76.19 580 ARG A N 1
ATOM 4700 C CA . ARG A 1 580 ? 4.781 -15.412 0.916 1.00 76.19 580 ARG A CA 1
ATOM 4701 C C . ARG A 1 580 ? 3.891 -14.235 1.283 1.00 76.19 580 ARG A C 1
ATOM 4703 O O . ARG A 1 580 ? 3.821 -13.832 2.448 1.00 76.19 580 ARG A O 1
ATOM 4710 N N . ILE A 1 581 ? 3.187 -13.708 0.288 1.00 82.19 581 ILE A N 1
ATOM 4711 C CA . ILE A 1 581 ? 2.204 -12.644 0.469 1.00 82.19 581 ILE A CA 1
ATOM 4712 C C . ILE A 1 581 ? 0.844 -13.277 0.779 1.00 82.19 581 ILE A C 1
ATOM 4714 O O . ILE A 1 581 ? 0.384 -14.186 0.096 1.00 82.19 581 ILE A O 1
ATOM 4718 N N . ASP A 1 582 ? 0.162 -12.774 1.809 1.00 82.69 582 ASP A N 1
ATOM 4719 C CA . ASP A 1 582 ? -1.228 -13.144 2.093 1.00 82.69 582 ASP A CA 1
ATOM 4720 C C . ASP A 1 582 ? -2.133 -12.607 0.970 1.00 82.69 582 ASP A C 1
ATOM 4722 O O . ASP A 1 582 ? -2.557 -11.445 0.981 1.00 82.69 582 ASP A O 1
ATOM 4726 N N . VAL A 1 583 ? -2.370 -13.465 -0.027 1.00 84.06 583 VAL A N 1
ATOM 4727 C CA . VAL A 1 583 ? -3.100 -13.153 -1.260 1.00 84.06 583 VAL A CA 1
ATOM 4728 C C . VAL A 1 583 ? -4.461 -12.538 -0.947 1.00 84.06 583 VAL A C 1
ATOM 4730 O O . VAL A 1 583 ? -4.768 -11.463 -1.452 1.00 84.06 583 VAL A O 1
ATOM 4733 N N . GLU A 1 584 ? -5.266 -13.151 -0.077 1.00 82.06 584 GLU A N 1
ATOM 4734 C CA . GLU A 1 584 ? -6.626 -12.679 0.224 1.00 82.06 584 GLU A CA 1
ATOM 4735 C C . GLU A 1 584 ? -6.629 -11.322 0.952 1.00 82.06 584 GLU A C 1
ATOM 4737 O O . GLU A 1 584 ? -7.500 -10.482 0.705 1.00 82.06 584 GLU A O 1
ATOM 4742 N N . LYS A 1 585 ? -5.612 -11.042 1.777 1.00 82.62 585 LYS A N 1
ATOM 4743 C CA . LYS A 1 585 ? -5.422 -9.733 2.424 1.00 82.62 585 LYS A CA 1
ATOM 4744 C C . LYS A 1 585 ? -5.071 -8.610 1.440 1.00 82.62 585 LYS A C 1
ATOM 4746 O O . LYS A 1 585 ? -5.458 -7.464 1.683 1.00 82.62 585 LYS A O 1
ATOM 4751 N N . VAL A 1 586 ? -4.365 -8.899 0.340 1.00 86.06 586 VAL A N 1
ATOM 4752 C CA . VAL A 1 586 ? -3.985 -7.888 -0.676 1.00 86.06 586 VAL A CA 1
ATOM 4753 C C . VAL A 1 586 ? -4.932 -7.833 -1.883 1.00 86.06 586 VAL A C 1
ATOM 4755 O O . VAL A 1 586 ? -5.071 -6.776 -2.503 1.00 86.06 586 VAL A O 1
ATOM 4758 N N . LYS A 1 587 ? -5.657 -8.918 -2.176 1.00 85.44 587 LYS A N 1
ATOM 4759 C CA . LYS A 1 587 ? -6.603 -9.082 -3.298 1.00 85.44 587 LYS A CA 1
ATOM 4760 C C . LYS A 1 587 ? -7.607 -7.939 -3.408 1.00 85.44 587 LYS A C 1
ATOM 4762 O O . LYS A 1 587 ? -7.766 -7.369 -4.483 1.00 85.44 587 LYS A O 1
ATOM 4767 N N . ALA A 1 588 ? -8.204 -7.504 -2.297 1.00 78.56 588 ALA A N 1
ATOM 4768 C CA . ALA A 1 588 ? -9.132 -6.368 -2.290 1.00 78.56 588 ALA A CA 1
ATOM 4769 C C . ALA A 1 588 ? -8.490 -5.034 -2.741 1.00 78.56 588 ALA A C 1
ATOM 4771 O O . ALA A 1 588 ? -9.151 -4.214 -3.380 1.00 78.56 588 ALA A O 1
ATOM 4772 N N . TYR A 1 589 ? -7.202 -4.811 -2.450 1.00 84.25 589 TYR A N 1
ATOM 4773 C CA . TYR A 1 589 ? -6.476 -3.622 -2.909 1.00 84.25 589 TYR A CA 1
ATOM 4774 C C . TYR A 1 589 ? -6.181 -3.699 -4.409 1.00 84.25 589 TYR A C 1
ATOM 4776 O O . TYR A 1 589 ? -6.513 -2.766 -5.145 1.00 84.25 589 TYR A O 1
ATOM 4784 N N . TYR A 1 590 ? -5.626 -4.816 -4.877 1.00 87.56 590 TYR A N 1
ATOM 4785 C CA . TYR A 1 590 ? -5.261 -4.988 -6.282 1.00 87.56 590 TYR A CA 1
ATOM 4786 C C . TYR A 1 590 ? -6.473 -5.071 -7.212 1.00 87.56 590 TYR A C 1
ATOM 4788 O O . TYR A 1 590 ? -6.461 -4.439 -8.267 1.00 87.56 590 TYR A O 1
ATOM 4796 N N . LEU A 1 591 ? -7.574 -5.701 -6.789 1.00 82.06 591 LEU A N 1
ATOM 4797 C CA . LEU A 1 591 ? -8.857 -5.613 -7.492 1.00 82.06 591 LEU A CA 1
ATOM 4798 C C . LEU A 1 591 ? -9.340 -4.158 -7.616 1.00 82.06 591 LEU A C 1
ATOM 4800 O O . LEU A 1 591 ? -9.838 -3.779 -8.671 1.00 82.06 591 LEU A O 1
ATOM 4804 N N . SER A 1 592 ? -9.117 -3.300 -6.611 1.00 78.88 592 SER A N 1
ATOM 4805 C CA . SER A 1 592 ? -9.454 -1.869 -6.716 1.00 78.88 592 SER A CA 1
ATOM 4806 C C . SER A 1 592 ? -8.562 -1.090 -7.699 1.00 78.88 592 SER A C 1
ATOM 4808 O O . SER A 1 592 ? -9.011 -0.094 -8.266 1.00 78.88 592 SER A O 1
ATOM 4810 N N . LEU A 1 593 ? -7.318 -1.530 -7.937 1.00 76.88 593 LEU A N 1
ATOM 4811 C CA . LEU A 1 593 ? -6.456 -0.982 -8.994 1.00 76.88 593 LEU A CA 1
ATOM 4812 C C . LEU A 1 593 ? -6.887 -1.491 -10.378 1.00 76.88 593 LEU A C 1
ATOM 4814 O O . LEU A 1 593 ? -6.992 -0.701 -11.314 1.00 76.88 593 LEU A O 1
ATOM 4818 N N . ILE A 1 594 ? -7.222 -2.779 -10.490 1.00 79.44 594 ILE A N 1
ATOM 4819 C CA . ILE A 1 594 ? -7.759 -3.393 -11.711 1.00 79.44 594 ILE A CA 1
ATOM 4820 C C . ILE A 1 594 ? -9.091 -2.738 -12.116 1.00 79.44 594 ILE A C 1
ATOM 4822 O O . ILE A 1 594 ? -9.275 -2.420 -13.287 1.00 79.44 594 ILE A O 1
ATOM 4826 N N . GLU A 1 595 ? -10.004 -2.464 -11.176 1.00 62.88 595 GLU A N 1
ATOM 4827 C CA . GLU A 1 595 ? -11.259 -1.757 -11.475 1.00 62.88 595 GLU A CA 1
ATOM 4828 C C . GLU A 1 595 ? -11.023 -0.325 -11.977 1.00 62.88 595 GLU A C 1
ATOM 4830 O O . GLU A 1 595 ? -11.657 0.077 -12.955 1.00 62.88 595 GLU A O 1
ATOM 4835 N N . LYS A 1 596 ? -10.080 0.422 -11.376 1.00 55.66 596 LYS A N 1
ATOM 4836 C CA . LYS A 1 596 ? -9.671 1.754 -11.871 1.00 55.66 596 LYS A CA 1
ATOM 4837 C C . LYS A 1 596 ? -9.137 1.701 -13.306 1.00 55.66 596 LYS A C 1
ATOM 4839 O O . LYS A 1 596 ? -9.343 2.656 -14.049 1.00 55.66 596 LYS A O 1
ATOM 4844 N N . GLY A 1 597 ? -8.480 0.602 -13.686 1.00 43.81 597 GLY A N 1
ATOM 4845 C CA . GLY A 1 597 ? -7.984 0.366 -15.044 1.00 43.81 597 GLY A CA 1
ATOM 4846 C C . GLY A 1 597 ? -9.022 -0.181 -16.034 1.00 43.81 597 GLY A C 1
ATOM 4847 O O . GLY A 1 597 ? -8.789 -0.101 -17.237 1.00 43.81 597 GLY A O 1
ATOM 4848 N N . LYS A 1 598 ? -10.160 -0.726 -15.571 1.00 39.94 598 LYS A N 1
ATOM 4849 C CA . LYS A 1 598 ? -11.156 -1.393 -16.437 1.00 39.94 598 LYS A CA 1
ATOM 4850 C C . LYS A 1 598 ? -12.369 -0.547 -16.838 1.00 39.94 598 LYS A C 1
ATOM 4852 O O . LYS A 1 598 ? -12.960 -0.842 -17.873 1.00 39.94 598 LYS A O 1
ATOM 4857 N N . PHE A 1 599 ? -12.769 0.476 -16.073 1.00 30.84 599 PHE A N 1
ATOM 4858 C CA . PHE A 1 599 ? -14.023 1.203 -16.346 1.00 30.84 599 PHE A CA 1
ATOM 4859 C C . PHE A 1 599 ? -13.921 2.737 -16.259 1.00 30.84 599 PHE A C 1
ATOM 4861 O O . PHE A 1 599 ? -14.149 3.334 -15.212 1.00 30.84 599 PHE A O 1
ATOM 4868 N N . GLY A 1 600 ? -13.714 3.372 -17.421 1.00 34.19 600 GLY A N 1
ATOM 4869 C CA . GLY A 1 600 ? -14.168 4.741 -17.712 1.00 34.19 600 GLY A CA 1
ATOM 4870 C C . GLY A 1 600 ? -13.469 5.885 -16.964 1.00 34.19 600 GLY A C 1
ATOM 4871 O O . GLY A 1 600 ? -14.025 6.420 -16.004 1.00 34.19 600 GLY A O 1
ATOM 4872 N N . THR A 1 601 ? -12.323 6.335 -17.499 1.00 36.50 601 THR A N 1
ATOM 4873 C CA . THR A 1 601 ? -11.512 7.497 -17.050 1.00 36.50 601 THR A CA 1
ATOM 4874 C C . THR A 1 601 ? -11.171 7.493 -15.548 1.00 36.50 601 THR A C 1
ATOM 4876 O O . THR A 1 601 ? -12.032 7.833 -14.729 1.00 36.50 601 THR A O 1
ATOM 4879 N N . PRO A 1 602 ? -9.920 7.152 -15.164 1.00 38.81 602 PRO A N 1
ATOM 4880 C CA . PRO A 1 602 ? -9.490 7.134 -13.768 1.00 38.81 602 PRO A CA 1
ATOM 4881 C C . PRO A 1 602 ? -9.884 8.407 -13.010 1.00 38.81 602 PRO A C 1
ATOM 4883 O O . PRO A 1 602 ? -9.610 9.521 -13.447 1.00 38.81 602 PRO A O 1
ATOM 4886 N N . GLY A 1 603 ? -10.548 8.227 -11.867 1.00 55.38 603 GLY A N 1
ATOM 4887 C CA . GLY A 1 603 ? -11.041 9.326 -11.036 1.00 55.38 603 GLY A CA 1
ATOM 4888 C C . GLY A 1 603 ? -12.508 9.715 -11.241 1.00 55.38 603 GLY A C 1
ATOM 4889 O O . GLY A 1 603 ? -12.965 10.603 -10.540 1.00 55.38 603 GLY A O 1
ATOM 4890 N N . SER A 1 604 ? -13.293 9.070 -12.110 1.00 74.06 604 SER A N 1
ATOM 4891 C CA . SER A 1 604 ? -14.726 9.401 -12.260 1.00 74.06 604 SER A CA 1
ATOM 4892 C C . SER A 1 604 ? -15.590 9.105 -11.008 1.00 74.06 604 SER A C 1
ATOM 4894 O O . SER A 1 604 ? -16.615 9.762 -10.788 1.00 74.06 604 SER A O 1
ATOM 4896 N N . TYR A 1 605 ? -15.173 8.173 -10.140 1.00 88.06 605 TYR A N 1
ATOM 4897 C CA . TYR A 1 605 ? -15.829 7.839 -8.864 1.00 88.06 605 TYR A CA 1
ATOM 4898 C C . TYR A 1 605 ? -14.845 7.313 -7.799 1.00 88.06 605 TYR A C 1
ATOM 4900 O O . TYR A 1 605 ? -13.727 6.903 -8.104 1.00 88.06 605 TYR A O 1
ATOM 4908 N N . PHE A 1 606 ? -15.300 7.275 -6.543 1.00 89.81 606 PHE A N 1
ATOM 4909 C CA . PHE A 1 606 ? -14.636 6.635 -5.401 1.00 89.81 606 PHE A CA 1
ATOM 4910 C C . PHE A 1 606 ? -15.519 5.527 -4.803 1.00 89.81 606 PHE A C 1
ATOM 4912 O O . PHE A 1 606 ? -16.737 5.534 -4.983 1.00 89.81 606 PHE A O 1
ATOM 4919 N N . VAL A 1 607 ? -14.924 4.580 -4.073 1.00 89.12 607 VAL A N 1
ATOM 4920 C CA . VAL A 1 607 ? -15.645 3.498 -3.374 1.00 89.12 607 VAL A CA 1
ATOM 4921 C C . VAL A 1 607 ? -15.732 3.825 -1.881 1.00 89.12 607 VAL A C 1
ATOM 4923 O O . VAL A 1 607 ? -14.722 4.123 -1.247 1.00 89.12 607 VAL A O 1
ATOM 4926 N N . LEU A 1 608 ? -16.942 3.785 -1.323 1.00 92.12 608 LEU A N 1
ATOM 4927 C CA . LEU A 1 608 ? -17.214 3.985 0.102 1.00 92.12 608 LEU A CA 1
ATOM 4928 C C . LEU A 1 608 ? -16.972 2.693 0.900 1.00 92.12 608 LEU A C 1
ATOM 4930 O O . LEU A 1 608 ? -17.034 1.595 0.351 1.00 92.12 608 LEU A O 1
ATOM 4934 N N . ASN A 1 609 ? -16.814 2.796 2.223 1.00 89.38 609 ASN A N 1
ATOM 4935 C CA . ASN A 1 609 ? -16.734 1.627 3.119 1.00 89.38 609 ASN A CA 1
ATOM 4936 C C . ASN A 1 609 ? -17.999 0.737 3.142 1.00 89.38 609 ASN A C 1
ATOM 4938 O O . ASN A 1 609 ? -17.954 -0.372 3.664 1.00 89.38 609 ASN A O 1
ATOM 4942 N N . THR A 1 610 ? -19.103 1.189 2.541 1.00 88.62 610 THR A N 1
ATOM 4943 C CA . THR A 1 610 ? -20.320 0.403 2.281 1.00 88.62 610 THR A CA 1
ATOM 4944 C C . THR A 1 610 ? -20.269 -0.396 0.971 1.00 88.62 610 THR A C 1
ATOM 4946 O O . THR A 1 610 ? -21.240 -1.063 0.629 1.00 88.62 610 THR A O 1
ATOM 4949 N N . GLY A 1 611 ? -19.188 -0.290 0.189 1.00 85.50 611 GLY A N 1
ATOM 4950 C CA . GLY A 1 611 ? -19.074 -0.841 -1.168 1.00 85.50 611 GLY A CA 1
ATOM 4951 C C . GLY A 1 611 ? -19.790 -0.019 -2.250 1.00 85.50 611 GLY A C 1
ATOM 4952 O O . GLY A 1 611 ? -19.582 -0.247 -3.440 1.00 85.50 611 GLY A O 1
ATOM 4953 N N . HIS A 1 612 ? -20.609 0.970 -1.876 1.00 87.94 612 HIS A N 1
ATOM 4954 C CA . HIS A 1 612 ? -21.261 1.861 -2.835 1.00 87.94 612 HIS A CA 1
ATOM 4955 C C . HIS A 1 612 ? -20.269 2.846 -3.473 1.00 87.94 612 HIS A C 1
ATOM 4957 O O . HIS A 1 612 ? -19.341 3.331 -2.825 1.00 87.94 612 HIS A O 1
ATOM 4963 N N . ARG A 1 613 ? -20.487 3.166 -4.753 1.00 91.19 613 ARG A N 1
ATOM 4964 C CA . ARG A 1 613 ? -19.660 4.103 -5.524 1.00 91.19 613 ARG A CA 1
ATOM 4965 C C . ARG A 1 613 ? -20.236 5.520 -5.423 1.00 91.19 613 ARG A C 1
ATOM 4967 O O . ARG A 1 613 ? -21.397 5.725 -5.767 1.00 91.19 613 ARG A O 1
ATOM 4974 N N . ILE A 1 614 ? -19.436 6.483 -4.965 1.00 96.75 614 ILE A N 1
ATOM 4975 C CA . ILE A 1 614 ? -19.767 7.918 -4.960 1.00 96.75 614 ILE A CA 1
ATOM 4976 C C . ILE A 1 614 ? -19.075 8.596 -6.155 1.00 96.75 614 ILE A C 1
ATOM 4978 O O . ILE A 1 614 ? -17.856 8.470 -6.285 1.00 96.75 614 ILE A O 1
ATOM 4982 N N . PRO A 1 615 ? -19.793 9.302 -7.049 1.00 97.06 615 PRO A N 1
ATOM 4983 C CA . PRO A 1 615 ? -19.158 10.044 -8.136 1.00 97.06 615 PRO A CA 1
ATOM 4984 C C . PRO A 1 615 ? -18.186 11.101 -7.601 1.00 97.06 615 PRO A C 1
ATOM 4986 O O . PRO A 1 615 ? -18.428 11.733 -6.574 1.00 97.06 615 PRO A O 1
ATOM 4989 N N . ALA A 1 616 ? -17.063 11.293 -8.289 1.00 94.31 616 ALA A N 1
ATOM 4990 C CA . ALA A 1 616 ? -15.984 12.137 -7.782 1.00 94.31 616 ALA A CA 1
ATOM 4991 C C . ALA A 1 616 ? -16.255 13.644 -7.916 1.00 94.31 616 ALA A C 1
ATOM 4993 O O . ALA A 1 616 ? -15.617 14.446 -7.232 1.00 94.31 616 ALA A O 1
ATOM 4994 N N . ILE A 1 617 ? -17.224 14.030 -8.750 1.00 96.81 617 ILE A N 1
ATOM 4995 C CA . ILE A 1 617 ? -17.761 15.388 -8.818 1.00 96.81 617 ILE A CA 1
ATOM 4996 C C . ILE A 1 617 ? -19.280 15.375 -8.648 1.00 96.81 617 ILE A C 1
ATOM 4998 O O . ILE A 1 617 ? -19.987 14.602 -9.300 1.00 96.81 617 ILE A O 1
ATOM 5002 N N . GLY A 1 618 ? -19.778 16.275 -7.801 1.00 97.12 618 GLY A N 1
ATOM 5003 C CA . GLY A 1 618 ? -21.206 16.513 -7.605 1.00 97.12 618 GLY A CA 1
ATOM 5004 C C . GLY A 1 618 ? -21.578 17.987 -7.731 1.00 97.12 618 GLY A C 1
ATOM 5005 O O . GLY A 1 618 ? -20.753 18.869 -7.496 1.00 97.12 618 GLY A O 1
ATOM 5006 N N . LEU A 1 619 ? -22.825 18.272 -8.110 1.00 97.25 619 LEU A N 1
ATOM 5007 C CA . LEU A 1 619 ? -23.359 19.634 -8.068 1.00 97.25 619 LEU A CA 1
ATOM 5008 C C . LEU A 1 619 ? -23.840 19.931 -6.642 1.00 97.25 619 LEU A C 1
ATOM 5010 O O . LEU A 1 619 ? -24.827 19.348 -6.194 1.00 97.25 619 LEU A O 1
ATOM 5014 N N . GLY A 1 620 ? -23.176 20.854 -5.945 1.00 94.81 620 GLY A N 1
ATOM 5015 C CA . GLY A 1 620 ? -23.669 21.368 -4.664 1.00 94.81 620 GLY A CA 1
ATOM 5016 C C . GLY A 1 620 ? -24.785 22.393 -4.879 1.00 94.81 620 GLY A C 1
ATOM 5017 O O . GLY A 1 620 ? -24.569 23.375 -5.587 1.00 94.81 620 GLY A O 1
ATOM 5018 N N . THR A 1 621 ? -25.959 22.205 -4.265 1.00 92.06 621 THR A N 1
ATOM 5019 C CA . THR A 1 621 ? -27.132 23.084 -4.476 1.00 92.06 621 THR A CA 1
ATOM 5020 C C . THR A 1 621 ? -27.265 24.219 -3.453 1.00 92.06 621 THR A C 1
ATOM 5022 O O . THR A 1 621 ? -28.229 24.982 -3.500 1.00 92.06 621 THR A O 1
ATOM 5025 N N . TRP A 1 622 ? -26.323 24.386 -2.519 1.00 83.62 622 TRP A N 1
ATOM 5026 C CA . TRP A 1 622 ? -26.385 25.471 -1.527 1.00 83.62 622 TRP A CA 1
ATOM 5027 C C . TRP A 1 622 ? -26.456 26.860 -2.194 1.00 83.62 622 TRP A C 1
ATOM 5029 O O . TRP A 1 622 ? -25.763 27.119 -3.176 1.00 83.62 622 TRP A O 1
ATOM 5039 N N . GLN A 1 623 ? -27.310 27.744 -1.660 1.00 72.69 623 GLN A N 1
ATOM 5040 C CA . GLN A 1 623 ? -27.643 29.073 -2.214 1.00 72.69 623 GLN A CA 1
ATOM 5041 C C . GLN A 1 623 ? -28.261 29.075 -3.633 1.00 72.69 623 GLN A C 1
ATOM 5043 O O . GLN A 1 623 ? -28.377 30.130 -4.253 1.00 72.69 623 GLN A O 1
ATOM 5048 N N . SER A 1 624 ? -28.716 27.922 -4.136 1.00 74.69 624 SER A N 1
ATOM 5049 C CA . SER A 1 624 ? -29.576 27.826 -5.327 1.00 74.69 624 SER A CA 1
ATOM 5050 C C . SER A 1 624 ? -31.056 27.857 -4.923 1.00 74.69 624 SER A C 1
ATOM 5052 O O . SER A 1 624 ? -31.400 27.313 -3.878 1.00 74.69 624 SER A O 1
ATOM 5054 N N . GLY A 1 625 ? -31.944 28.435 -5.733 1.00 79.19 625 GLY A N 1
ATOM 5055 C CA . GLY A 1 625 ? -33.392 28.416 -5.470 1.00 79.19 625 GLY A CA 1
ATOM 5056 C C . GLY A 1 625 ? -34.223 28.830 -6.684 1.00 79.19 625 GLY A C 1
ATOM 5057 O O . GLY A 1 625 ? -33.704 29.497 -7.586 1.00 79.19 625 GLY A O 1
ATOM 5058 N N . GLY A 1 626 ? -35.489 28.408 -6.713 1.00 84.06 626 GLY A N 1
ATOM 5059 C CA . GLY A 1 626 ? -36.407 28.617 -7.837 1.00 84.06 626 GLY A CA 1
ATOM 5060 C C . GLY A 1 626 ? -35.912 28.002 -9.151 1.00 84.06 626 GLY A C 1
ATOM 5061 O O . GLY A 1 626 ? -35.030 27.139 -9.165 1.00 84.06 626 GLY A O 1
ATOM 5062 N N . ASP A 1 627 ? -36.439 28.495 -10.272 1.00 87.94 627 ASP A N 1
ATOM 5063 C CA . ASP A 1 627 ? -36.173 28.017 -11.637 1.00 87.94 627 ASP A CA 1
ATOM 5064 C C . ASP A 1 627 ? -34.674 27.850 -11.943 1.00 87.94 627 ASP A C 1
ATOM 5066 O O . ASP A 1 627 ? -34.272 26.916 -12.636 1.00 87.94 627 ASP A O 1
ATOM 5070 N N . LEU A 1 628 ? -33.817 28.729 -11.406 1.00 87.81 628 LEU A N 1
ATOM 5071 C CA . LEU A 1 628 ? -32.366 28.656 -11.601 1.00 87.81 628 LEU A CA 1
ATOM 5072 C C . LEU A 1 628 ? -31.757 27.385 -10.989 1.00 87.81 628 LEU A C 1
ATOM 5074 O O . LEU A 1 628 ? -30.829 26.827 -11.571 1.00 87.81 628 LEU A O 1
ATOM 5078 N N . CYS A 1 629 ? -32.288 26.899 -9.861 1.00 91.00 629 CYS A N 1
ATOM 5079 C CA . CYS A 1 629 ? -31.907 25.610 -9.281 1.00 91.00 629 CYS A CA 1
ATOM 5080 C C . CYS A 1 629 ? -32.298 24.460 -10.223 1.00 91.00 629 CYS A C 1
ATOM 5082 O O . CYS A 1 629 ? -31.451 23.633 -10.569 1.00 91.00 629 CYS A O 1
ATOM 5084 N N . VAL A 1 630 ? -33.543 24.472 -10.720 1.00 95.12 630 VAL A N 1
ATOM 5085 C CA . VAL A 1 630 ? -34.066 23.470 -11.665 1.00 95.12 630 VAL A CA 1
ATOM 5086 C C . VAL A 1 630 ? -33.181 23.401 -12.918 1.00 95.12 630 VAL A C 1
ATOM 5088 O O . VAL A 1 630 ? -32.700 22.330 -13.292 1.00 95.12 630 VAL A O 1
ATOM 5091 N N . GLN A 1 631 ? -32.884 24.548 -13.543 1.00 94.88 631 GLN A N 1
ATOM 5092 C CA . GLN A 1 631 ? -32.043 24.606 -14.745 1.00 94.88 631 GLN A CA 1
ATOM 5093 C C . GLN A 1 631 ? -30.576 24.233 -14.475 1.00 94.88 631 GLN A C 1
ATOM 5095 O O . GLN A 1 631 ? -29.935 23.634 -15.344 1.00 94.88 631 GLN A O 1
ATOM 5100 N N . ALA A 1 632 ? -30.030 24.537 -13.292 1.00 94.75 632 ALA A N 1
ATOM 5101 C CA . ALA A 1 632 ? -28.677 24.129 -12.913 1.00 94.75 632 ALA A CA 1
ATOM 5102 C C . ALA A 1 632 ? -28.564 22.601 -12.770 1.00 94.75 632 ALA A C 1
ATOM 5104 O O . ALA A 1 632 ? -27.666 22.003 -13.365 1.00 94.75 632 ALA A O 1
ATOM 5105 N N . VAL A 1 633 ? -29.507 21.956 -12.072 1.00 97.00 633 VAL A N 1
ATOM 5106 C CA . VAL A 1 633 ? -29.552 20.488 -11.927 1.00 97.00 633 VAL A CA 1
ATOM 5107 C C . VAL A 1 633 ? -29.766 19.811 -13.284 1.00 97.00 633 VAL A C 1
ATOM 5109 O O . VAL A 1 633 ? -29.005 18.910 -13.639 1.00 97.00 633 VAL A O 1
ATOM 5112 N N . LYS A 1 634 ? -30.719 20.287 -14.100 1.00 96.19 634 LYS A N 1
ATOM 5113 C CA . LYS A 1 634 ? -30.932 19.785 -15.473 1.00 96.19 634 LYS A CA 1
ATOM 5114 C C . LYS A 1 634 ? -29.678 19.923 -16.343 1.00 96.19 634 LYS A C 1
ATOM 5116 O O . LYS A 1 634 ? -29.320 18.992 -17.068 1.00 96.19 634 LYS A O 1
ATOM 5121 N N . THR A 1 635 ? -28.975 21.055 -16.252 1.00 96.81 635 THR A N 1
ATOM 5122 C CA . THR A 1 635 ? -27.704 21.252 -16.966 1.00 96.81 635 THR A CA 1
ATOM 5123 C C . THR A 1 635 ? -26.658 20.250 -16.486 1.00 96.81 635 THR A C 1
ATOM 5125 O O . THR A 1 635 ? -26.053 19.577 -17.309 1.00 96.81 635 THR A O 1
ATOM 5128 N N . ALA A 1 636 ? -26.468 20.098 -15.175 1.00 96.75 636 ALA A N 1
ATOM 5129 C CA . ALA A 1 636 ? -25.490 19.169 -14.616 1.00 96.75 636 ALA A CA 1
ATOM 5130 C C . ALA A 1 636 ? -25.740 17.723 -15.081 1.00 96.75 636 ALA A C 1
ATOM 5132 O O . ALA A 1 636 ? -24.838 17.088 -15.630 1.00 96.75 636 ALA A O 1
ATOM 5133 N N . LEU A 1 637 ? -26.973 17.225 -14.947 1.00 96.00 637 LEU A N 1
ATOM 5134 C CA . LEU A 1 637 ? -27.339 15.864 -15.355 1.00 96.00 637 LEU A CA 1
ATOM 5135 C C . LEU A 1 637 ? -27.131 15.632 -16.863 1.00 96.00 637 LEU A C 1
ATOM 5137 O O . LEU A 1 637 ? -26.605 14.586 -17.256 1.00 96.00 637 LEU A O 1
ATOM 5141 N N . SER A 1 638 ? -27.476 16.610 -17.708 1.00 94.25 638 SER A N 1
ATOM 5142 C CA . SER A 1 638 ? -27.302 16.509 -19.167 1.00 94.25 638 SER A CA 1
ATOM 5143 C C . SER A 1 638 ? -25.844 16.593 -19.636 1.00 94.25 638 SER A C 1
ATOM 5145 O O . SER A 1 638 ? -25.526 16.002 -20.664 1.00 94.25 638 SER A O 1
ATOM 5147 N N . VAL A 1 639 ? -24.944 17.247 -18.888 1.00 92.44 639 VAL A N 1
ATOM 5148 C CA . VAL A 1 639 ? -23.502 17.318 -19.224 1.00 92.44 639 VAL A CA 1
ATOM 5149 C C . VAL A 1 639 ? -22.657 16.222 -18.563 1.00 92.44 639 VAL A C 1
ATOM 5151 O O . VAL A 1 639 ? -21.446 16.197 -18.752 1.00 92.44 639 VAL A O 1
ATOM 5154 N N . GLY A 1 640 ? -23.281 15.307 -17.811 1.00 91.94 640 GLY A N 1
ATOM 5155 C CA . GLY A 1 640 ? -22.636 14.095 -17.291 1.00 91.94 640 GLY A CA 1
ATOM 5156 C C . GLY A 1 640 ? -22.520 13.985 -15.769 1.00 91.94 640 GLY A C 1
ATOM 5157 O O . GLY A 1 640 ? -22.068 12.947 -15.294 1.00 91.94 640 GLY A O 1
ATOM 5158 N N . TYR A 1 641 ? -22.955 14.976 -14.979 1.00 96.50 641 TYR A N 1
ATOM 5159 C CA . TYR A 1 641 ? -22.967 14.825 -13.518 1.00 96.50 641 TYR A CA 1
ATOM 5160 C C . TYR A 1 641 ? -23.886 13.670 -13.113 1.00 96.50 641 TYR A C 1
ATOM 5162 O O . TYR A 1 641 ? -25.008 13.545 -13.611 1.00 96.50 641 TYR A O 1
ATOM 5170 N N . ARG A 1 642 ? -23.429 12.851 -12.165 1.00 96.88 642 ARG A N 1
ATOM 5171 C CA . ARG A 1 642 ? -24.220 11.771 -11.553 1.00 96.88 642 ARG A CA 1
ATOM 5172 C C . ARG A 1 642 ? -24.320 11.887 -10.033 1.00 96.88 642 ARG A C 1
ATOM 5174 O O . ARG A 1 642 ? -24.851 10.989 -9.401 1.00 96.88 642 ARG A O 1
ATOM 5181 N N . HIS A 1 643 ? -23.863 12.995 -9.446 1.00 98.25 643 HIS A N 1
ATOM 5182 C CA . HIS A 1 643 ? -24.036 13.308 -8.026 1.00 98.25 643 HIS A CA 1
ATOM 5183 C C . HIS A 1 643 ? -24.652 14.697 -7.858 1.00 98.25 643 HIS A C 1
ATOM 5185 O O . HIS A 1 643 ? -24.150 15.671 -8.422 1.00 98.25 643 HIS A O 1
ATOM 5191 N N . ILE A 1 644 ? -25.732 14.785 -7.080 1.00 98.31 644 ILE A N 1
ATOM 5192 C CA . ILE A 1 644 ? -26.313 16.048 -6.609 1.00 98.31 644 ILE A CA 1
ATOM 5193 C C . ILE A 1 644 ? -26.226 16.075 -5.075 1.00 98.31 644 ILE A C 1
ATOM 5195 O O . ILE A 1 644 ? -26.609 15.108 -4.407 1.00 98.31 644 ILE A O 1
ATOM 5199 N N . ASP A 1 645 ? -25.711 17.172 -4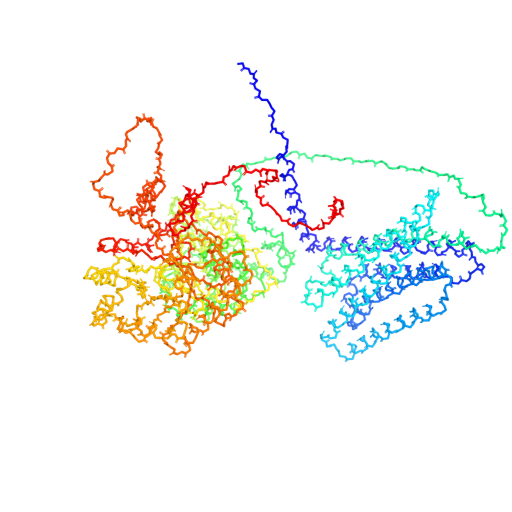.519 1.00 98.00 645 ASP A N 1
ATOM 5200 C CA . ASP A 1 645 ? -25.570 17.386 -3.078 1.00 98.00 645 ASP A CA 1
ATOM 5201 C C . ASP A 1 645 ? -26.529 18.480 -2.587 1.00 98.00 645 ASP A C 1
ATOM 5203 O O . ASP A 1 645 ? -26.392 19.662 -2.907 1.00 98.00 645 ASP A O 1
ATOM 5207 N N . CYS A 1 646 ? -27.507 18.055 -1.790 1.00 95.50 646 CYS A N 1
ATOM 5208 C CA . CYS A 1 646 ? -28.571 18.876 -1.223 1.00 95.50 646 CYS A CA 1
ATOM 5209 C C . CYS A 1 646 ? -28.473 18.923 0.306 1.00 95.50 646 CYS A C 1
ATOM 5211 O O . CYS A 1 646 ? -27.601 18.303 0.920 1.00 95.50 646 CYS A O 1
ATOM 5213 N N . ALA A 1 647 ? -29.389 19.647 0.945 1.00 90.31 647 ALA A N 1
ATOM 5214 C CA . ALA A 1 647 ? -29.696 19.510 2.363 1.00 90.31 647 ALA A CA 1
ATOM 5215 C C . ALA A 1 647 ? -31.100 20.047 2.640 1.00 90.31 647 ALA A C 1
ATOM 5217 O O . ALA A 1 647 ? -31.497 21.052 2.052 1.00 90.31 647 ALA A O 1
ATOM 5218 N N . HIS A 1 648 ? -31.782 19.485 3.638 1.00 85.44 648 HIS A N 1
ATOM 5219 C CA . HIS A 1 648 ? -33.068 20.005 4.107 1.00 85.44 648 HIS A CA 1
ATOM 5220 C C . HIS A 1 648 ? -33.006 21.501 4.488 1.00 85.44 648 HIS A C 1
ATOM 5222 O O . HIS A 1 648 ? -33.919 22.272 4.209 1.00 85.44 648 HIS A O 1
ATOM 5228 N N . LEU A 1 649 ? -31.872 21.935 5.056 1.00 84.75 649 LEU A N 1
ATOM 5229 C CA . LEU A 1 649 ? -31.606 23.329 5.435 1.00 84.75 649 LEU A CA 1
ATOM 5230 C C . LEU A 1 649 ? -31.517 24.299 4.238 1.00 84.75 649 LEU A C 1
ATOM 5232 O O . LEU A 1 649 ? -31.639 25.503 4.434 1.00 84.75 649 LEU A O 1
ATOM 5236 N N . TYR A 1 650 ? -31.282 23.815 3.013 1.00 84.88 650 TYR A N 1
ATOM 5237 C CA . TYR A 1 650 ? -31.148 24.686 1.836 1.00 84.88 650 TYR A CA 1
ATOM 5238 C C . TYR A 1 650 ? -32.507 25.146 1.286 1.00 84.88 650 TYR A C 1
ATOM 5240 O O . TYR A 1 650 ? -32.542 26.062 0.471 1.00 84.88 650 TYR A O 1
ATOM 5248 N N . GLY A 1 651 ? -33.614 24.524 1.716 1.00 85.81 651 GLY A N 1
ATOM 5249 C CA . GLY A 1 651 ? -34.976 24.900 1.320 1.00 85.81 651 GLY A CA 1
ATOM 5250 C C . GLY A 1 651 ? -35.357 24.582 -0.131 1.00 85.81 651 GLY A C 1
ATOM 5251 O O . GLY A 1 651 ? -36.485 24.867 -0.510 1.00 85.81 651 GLY A O 1
ATOM 5252 N N . ASN A 1 652 ? -34.453 23.978 -0.911 1.00 91.62 652 ASN A N 1
ATOM 5253 C CA . ASN A 1 652 ? -34.557 23.822 -2.367 1.00 91.62 652 ASN A CA 1
ATOM 5254 C C . ASN A 1 652 ? -34.686 22.363 -2.853 1.00 91.62 652 ASN A C 1
ATOM 5256 O O . ASN A 1 652 ? -34.511 22.070 -4.036 1.00 91.62 652 ASN A O 1
ATOM 5260 N N . GLU A 1 653 ? -34.968 21.425 -1.941 1.00 95.06 653 GLU A N 1
ATOM 5261 C CA . GLU A 1 653 ? -35.122 19.998 -2.269 1.00 95.06 653 GLU A CA 1
ATOM 5262 C C . GLU A 1 653 ? -36.286 19.737 -3.246 1.00 95.06 653 GLU A C 1
ATOM 5264 O O . GLU A 1 653 ? -36.280 18.717 -3.929 1.00 95.06 653 GLU A O 1
ATOM 5269 N N . ILE A 1 654 ? -37.258 20.655 -3.338 1.00 96.25 654 ILE A N 1
ATOM 5270 C CA . ILE A 1 654 ? -38.414 20.561 -4.242 1.00 96.25 654 ILE A CA 1
ATOM 5271 C C . ILE A 1 654 ? -37.999 20.890 -5.683 1.00 96.25 654 ILE A C 1
ATOM 5273 O O . ILE A 1 654 ? -38.296 20.119 -6.591 1.00 96.25 654 ILE A O 1
ATOM 5277 N N . GLU A 1 655 ? -37.251 21.973 -5.904 1.00 96.25 655 GLU A N 1
ATOM 5278 C CA . GLU A 1 655 ? -36.727 22.349 -7.226 1.00 96.25 655 GLU A CA 1
ATOM 5279 C C . GLU A 1 655 ? -35.718 21.322 -7.765 1.00 96.25 655 GLU A C 1
ATOM 5281 O O . GLU A 1 655 ? -35.665 21.049 -8.966 1.00 96.25 655 GLU A O 1
ATOM 5286 N N . VAL A 1 656 ? -34.941 20.695 -6.874 1.00 97.19 656 VAL A N 1
ATOM 5287 C CA . VAL A 1 656 ? -34.102 19.544 -7.241 1.00 97.19 656 VAL A CA 1
ATOM 5288 C C . VAL A 1 656 ? -34.977 18.342 -7.614 1.00 97.19 656 VAL A C 1
ATOM 5290 O O . VAL A 1 656 ? -34.709 17.691 -8.624 1.00 97.19 656 VAL A O 1
ATOM 5293 N N . GLY A 1 657 ? -36.042 18.070 -6.854 1.00 97.31 657 GLY A N 1
ATOM 5294 C CA . GLY A 1 657 ? -37.019 17.022 -7.159 1.00 97.31 657 GLY A CA 1
ATOM 5295 C C . GLY A 1 657 ? -37.720 17.208 -8.507 1.00 97.31 657 GLY A C 1
ATOM 5296 O O . GLY A 1 657 ? -37.891 16.239 -9.242 1.00 97.31 657 GLY A O 1
ATOM 5297 N N . GLU A 1 658 ? -38.052 18.443 -8.889 1.00 97.12 658 GLU A N 1
ATOM 5298 C CA . GLU A 1 658 ? -38.616 18.768 -10.205 1.00 97.12 658 GLU A CA 1
ATOM 5299 C C . GLU A 1 658 ? -37.637 18.427 -11.341 1.00 97.12 658 GLU A C 1
ATOM 5301 O O . GLU A 1 658 ? -37.994 17.711 -12.282 1.00 97.12 658 GLU A O 1
ATOM 5306 N N . ALA A 1 659 ? -36.378 18.862 -11.221 1.00 96.81 659 ALA A N 1
ATOM 5307 C CA . ALA A 1 659 ? -35.333 18.560 -12.198 1.00 96.81 659 ALA A CA 1
ATOM 5308 C C . ALA A 1 659 ? -35.057 17.050 -12.326 1.00 96.81 659 ALA A C 1
ATOM 5310 O O . ALA A 1 659 ? -34.876 16.545 -13.438 1.00 96.81 659 ALA A O 1
ATOM 5311 N N . LEU A 1 660 ? -35.062 16.320 -11.205 1.00 97.69 660 LEU A N 1
ATOM 5312 C CA . LEU A 1 660 ? -34.941 14.860 -11.180 1.00 97.69 660 LEU A CA 1
ATOM 5313 C C . LEU A 1 660 ? -36.158 14.182 -11.829 1.00 97.69 660 LEU A C 1
ATOM 5315 O O . LEU A 1 660 ? -35.992 13.284 -12.648 1.00 97.69 660 LEU A O 1
ATOM 5319 N N . ALA A 1 661 ? -37.377 14.640 -11.535 1.00 96.62 661 ALA A N 1
ATOM 5320 C CA . ALA A 1 661 ? -38.611 14.092 -12.098 1.00 96.62 661 ALA A CA 1
ATOM 5321 C C . ALA A 1 661 ? -38.771 14.351 -13.608 1.00 96.62 661 ALA A C 1
ATOM 5323 O O . ALA A 1 661 ? -39.535 13.644 -14.268 1.00 96.62 661 ALA A O 1
ATOM 5324 N N . GLU A 1 662 ? -38.083 15.344 -14.177 1.00 94.94 662 GLU A N 1
ATOM 5325 C CA . GLU A 1 662 ? -37.936 15.483 -15.631 1.00 94.94 662 GLU A CA 1
ATOM 5326 C C . GLU A 1 662 ? -36.836 14.560 -16.176 1.00 94.94 662 GLU A C 1
ATOM 5328 O O . GLU A 1 662 ? -37.076 13.832 -17.138 1.00 94.94 662 GLU A O 1
ATOM 5333 N N . ALA A 1 663 ? -35.666 14.510 -15.530 1.00 94.19 663 ALA A N 1
ATOM 5334 C CA . ALA A 1 663 ? -34.562 13.639 -15.939 1.00 94.19 663 ALA A CA 1
ATOM 5335 C C . ALA A 1 663 ? -34.949 12.145 -15.959 1.00 94.19 663 ALA A C 1
ATOM 5337 O O . ALA A 1 663 ? -34.577 11.433 -16.893 1.00 94.19 663 ALA A O 1
ATOM 5338 N N . PHE A 1 664 ? -35.758 11.698 -14.990 1.00 95.06 664 PHE A N 1
ATOM 5339 C CA . PHE A 1 664 ? -36.275 10.327 -14.883 1.00 95.06 664 PHE A CA 1
ATOM 5340 C C . PHE A 1 664 ? -37.432 9.998 -15.846 1.00 95.06 664 PHE A C 1
ATOM 5342 O O . PHE A 1 664 ? -37.832 8.841 -15.949 1.00 95.06 664 PHE A O 1
ATOM 5349 N N . LYS A 1 665 ? -37.971 10.989 -16.575 1.00 92.44 665 LYS A N 1
ATOM 5350 C CA . LYS A 1 665 ? -38.835 10.761 -17.755 1.00 92.44 665 LYS A CA 1
ATOM 5351 C C . LYS A 1 665 ? -38.025 10.658 -19.052 1.00 92.44 665 LYS A C 1
ATOM 5353 O O . LYS A 1 665 ? -38.580 10.284 -20.082 1.00 92.44 665 LYS A O 1
ATOM 5358 N N . GLY A 1 666 ? -36.751 11.050 -19.009 1.00 88.56 666 GLY A N 1
ATOM 5359 C CA . GLY A 1 666 ? -35.796 10.940 -20.103 1.00 88.56 666 GLY A CA 1
ATOM 5360 C C . GLY A 1 666 ? -35.068 9.596 -20.090 1.00 88.56 666 GLY A C 1
ATOM 5361 O O . GLY A 1 666 ? -35.680 8.539 -19.970 1.00 88.56 666 GLY A O 1
ATOM 5362 N N . SER A 1 667 ? -33.745 9.640 -20.246 1.00 84.88 667 SER A N 1
ATOM 5363 C CA . SER A 1 667 ? -32.883 8.455 -20.351 1.00 84.88 667 SER A CA 1
ATOM 5364 C C . SER A 1 667 ? -32.215 8.019 -19.043 1.00 84.88 667 SER A C 1
ATOM 5366 O O . SER A 1 667 ? -31.577 6.969 -19.034 1.00 84.88 667 SER A O 1
ATOM 5368 N N . LEU A 1 668 ? -32.327 8.801 -17.963 1.00 93.31 668 LEU A N 1
ATOM 5369 C CA . LEU A 1 668 ? -31.746 8.468 -16.660 1.00 93.31 668 LEU A CA 1
ATOM 5370 C C . LEU A 1 668 ? -32.769 7.763 -15.772 1.00 93.31 668 LEU A C 1
ATOM 5372 O O . LEU A 1 668 ? -33.960 8.059 -15.823 1.00 93.31 668 LEU A O 1
ATOM 5376 N N . LYS A 1 669 ? -32.294 6.884 -14.899 1.00 94.94 669 LYS A N 1
ATOM 5377 C CA . LYS A 1 669 ? -33.079 6.237 -13.849 1.00 94.94 669 LYS A CA 1
ATOM 5378 C C . LYS A 1 669 ? -32.658 6.736 -12.470 1.00 94.94 669 LYS A C 1
ATOM 5380 O O . LYS A 1 669 ? -31.630 7.399 -12.319 1.00 94.94 669 LYS A O 1
ATOM 5385 N N . ARG A 1 670 ? -33.420 6.372 -11.432 1.00 96.00 670 ARG A N 1
ATOM 5386 C CA . ARG A 1 670 ? -33.079 6.726 -10.046 1.00 96.00 670 ARG A CA 1
ATOM 5387 C C . ARG A 1 670 ? -31.721 6.151 -9.645 1.00 96.00 670 ARG A C 1
ATOM 5389 O O . ARG A 1 670 ? -30.954 6.842 -8.984 1.00 96.00 670 ARG A O 1
ATOM 5396 N N . GLU A 1 671 ? -31.417 4.924 -10.049 1.00 94.62 671 GLU A N 1
ATOM 5397 C CA . GLU A 1 671 ? -30.158 4.242 -9.748 1.00 94.62 671 GLU A CA 1
ATOM 5398 C C . GLU A 1 671 ? -28.918 4.856 -10.422 1.00 94.62 671 GLU A C 1
ATOM 5400 O O . GLU A 1 671 ? -27.818 4.643 -9.918 1.00 94.62 671 GLU A O 1
ATOM 5405 N N . ASP A 1 672 ? -29.081 5.665 -11.479 1.00 93.44 672 ASP A N 1
ATOM 5406 C CA . ASP A 1 672 ? -27.967 6.339 -12.167 1.00 93.44 672 ASP A CA 1
ATOM 5407 C C . ASP A 1 672 ? -27.477 7.600 -11.431 1.00 93.44 672 ASP A C 1
ATOM 5409 O O . ASP A 1 672 ? -26.390 8.101 -11.722 1.00 93.44 672 ASP A O 1
ATOM 5413 N N . VAL A 1 673 ? -28.274 8.158 -10.510 1.00 97.19 673 VAL A N 1
ATOM 5414 C CA . VAL A 1 673 ? -27.992 9.444 -9.851 1.00 97.19 673 VAL A CA 1
ATOM 5415 C C . VAL A 1 673 ? -27.787 9.247 -8.353 1.00 97.19 673 VAL A C 1
ATOM 5417 O O . VAL A 1 673 ? -28.728 8.966 -7.620 1.00 97.19 673 VAL A O 1
ATOM 5420 N N . PHE A 1 674 ? -26.567 9.470 -7.877 1.00 98.44 674 PHE A N 1
ATOM 5421 C CA . PHE A 1 674 ? -26.230 9.513 -6.460 1.00 98.44 674 PHE A CA 1
ATOM 5422 C C . PHE A 1 674 ? -26.819 10.780 -5.817 1.00 98.44 674 PHE A C 1
ATOM 5424 O O . PHE A 1 674 ? -26.481 11.899 -6.213 1.00 98.44 674 PHE A O 1
ATOM 5431 N N . LEU A 1 675 ? -27.684 10.625 -4.813 1.00 98.50 675 LEU A N 1
ATOM 5432 C CA . LEU A 1 675 ? -28.292 11.750 -4.090 1.00 98.50 675 LEU A CA 1
ATOM 5433 C C . LEU A 1 675 ? -27.798 11.832 -2.643 1.00 98.50 675 LEU A C 1
ATOM 5435 O O . LEU A 1 675 ? -28.020 10.905 -1.857 1.00 98.50 675 LEU A O 1
ATOM 5439 N N . THR A 1 676 ? -27.202 12.976 -2.287 1.00 98.56 676 THR A N 1
ATOM 5440 C CA . THR A 1 676 ? -26.906 13.347 -0.894 1.00 98.56 676 THR A CA 1
ATOM 5441 C C . THR A 1 676 ? -27.945 14.337 -0.372 1.00 98.56 676 THR A C 1
ATOM 5443 O O . THR A 1 676 ? -28.179 15.367 -0.999 1.00 98.56 676 THR A O 1
ATOM 5446 N N . SER A 1 677 ? -28.487 14.102 0.826 1.00 97.44 677 SER A N 1
ATOM 5447 C CA . SER A 1 677 ? -29.078 15.174 1.650 1.00 97.44 677 SER A CA 1
ATOM 5448 C C . SER A 1 677 ? -28.520 15.138 3.080 1.00 97.44 677 SER A C 1
ATOM 5450 O O . SER A 1 677 ? -27.720 14.267 3.435 1.00 97.44 677 SER A O 1
ATOM 5452 N N . LYS A 1 678 ? -28.882 16.126 3.905 1.00 93.81 678 LYS A N 1
ATOM 5453 C CA . LYS A 1 678 ? -28.291 16.354 5.230 1.00 93.81 678 LYS A CA 1
ATOM 5454 C C . LYS A 1 678 ? -29.347 16.683 6.282 1.00 93.81 678 LYS A C 1
ATOM 5456 O O . LYS A 1 678 ? -30.144 17.609 6.116 1.00 93.81 678 LYS A O 1
ATOM 5461 N N . LEU A 1 679 ? -29.283 15.962 7.395 1.00 86.88 679 LEU A N 1
ATOM 5462 C CA . LEU A 1 679 ? -30.076 16.150 8.603 1.00 86.88 679 LEU A CA 1
ATOM 5463 C C . LEU A 1 679 ? -29.601 17.385 9.378 1.00 86.88 679 LEU A C 1
ATOM 5465 O O . LEU A 1 679 ? -28.472 17.420 9.875 1.00 86.88 679 LEU A O 1
ATOM 5469 N N . TYR A 1 680 ? -30.487 18.368 9.549 1.00 74.69 680 TYR A N 1
ATOM 5470 C CA . TYR A 1 680 ? -30.278 19.478 10.479 1.00 74.69 680 TYR A CA 1
ATOM 5471 C C . TYR A 1 680 ? -30.910 19.156 11.842 1.00 74.69 680 TYR A C 1
ATOM 5473 O O . TYR A 1 680 ? -32.090 19.413 12.086 1.00 74.69 680 TYR A O 1
ATOM 5481 N N . CYS A 1 681 ? -30.123 18.552 12.735 1.00 60.03 681 CYS A N 1
ATOM 5482 C CA . CYS A 1 681 ? -30.551 18.276 14.104 1.00 60.03 681 CYS A CA 1
ATOM 5483 C C . CYS A 1 681 ? -30.788 19.579 14.878 1.00 60.03 681 CYS A C 1
ATOM 5485 O O . CYS A 1 681 ? -29.868 20.367 15.064 1.00 60.03 681 CYS A O 1
ATOM 5487 N N . THR A 1 682 ? -31.991 19.749 15.427 1.00 57.94 682 THR A N 1
ATOM 5488 C CA . THR A 1 682 ? -32.288 20.725 16.489 1.00 57.94 682 THR A CA 1
ATOM 5489 C C . THR A 1 682 ? -32.501 19.993 17.817 1.00 57.94 682 THR A C 1
ATOM 5491 O O . THR A 1 682 ? -32.953 18.844 17.822 1.00 57.94 682 THR A O 1
ATOM 5494 N N . MET A 1 683 ? -32.174 20.625 18.954 1.00 42.97 683 MET A N 1
ATOM 5495 C CA . MET A 1 683 ? -32.068 19.947 20.264 1.00 42.97 683 MET A CA 1
ATOM 5496 C C . MET A 1 683 ? -33.308 19.132 20.681 1.00 42.97 683 MET A C 1
ATOM 5498 O O . MET A 1 683 ? -33.169 18.094 21.327 1.00 42.97 683 MET A O 1
ATOM 5502 N N . ASN A 1 684 ? -34.504 19.563 20.273 1.00 51.22 684 ASN A N 1
ATOM 5503 C CA . ASN A 1 684 ? -35.784 18.949 20.645 1.00 51.22 684 ASN A CA 1
ATOM 5504 C C . ASN A 1 684 ? -36.232 17.810 19.703 1.00 51.22 684 ASN A C 1
ATOM 5506 O O . ASN A 1 684 ? -37.316 17.257 19.884 1.00 51.22 684 ASN A O 1
ATOM 5510 N N . SER A 1 685 ? -35.436 17.464 18.684 1.00 58.91 685 SER A N 1
ATOM 5511 C CA . SER A 1 685 ? -35.949 16.792 17.479 1.00 58.91 685 SER A CA 1
ATOM 5512 C C . SER A 1 685 ? -35.341 15.413 17.190 1.00 58.91 685 SER A C 1
ATOM 5514 O O . SER A 1 685 ? -35.616 14.837 16.141 1.00 58.91 685 SER A O 1
ATOM 5516 N N . LEU A 1 686 ? -34.567 14.837 18.121 1.00 65.69 686 LEU A N 1
ATOM 5517 C CA . LEU A 1 686 ? -33.951 13.504 17.962 1.00 65.69 686 LEU A CA 1
ATOM 5518 C C . LEU A 1 686 ? -34.976 12.394 17.656 1.00 65.69 686 LEU A C 1
ATOM 5520 O O . LEU A 1 686 ? -34.707 11.514 16.847 1.00 65.69 686 LEU A O 1
ATOM 5524 N N . ASN A 1 687 ? -36.180 12.476 18.231 1.00 67.12 687 ASN A N 1
ATOM 5525 C CA . ASN A 1 687 ? -37.267 11.516 17.990 1.00 67.12 687 ASN A CA 1
ATOM 5526 C C . ASN A 1 687 ? -38.004 11.744 16.648 1.00 67.12 687 ASN A C 1
ATOM 5528 O O . ASN A 1 687 ? -39.061 11.161 16.433 1.00 67.12 687 ASN A O 1
ATOM 5532 N N . LYS A 1 688 ? -37.503 12.631 15.774 1.00 76.06 688 LYS A N 1
ATOM 5533 C CA . LYS A 1 688 ? -38.101 12.981 14.470 1.00 76.06 688 LYS A CA 1
ATOM 5534 C C . LYS A 1 688 ? -37.138 12.787 13.291 1.00 76.06 688 LYS A C 1
ATOM 5536 O O . LYS A 1 688 ? -37.440 13.233 12.190 1.00 76.06 688 LYS A O 1
ATOM 5541 N N . ILE A 1 689 ? -35.984 12.150 13.508 1.00 85.00 689 ILE A N 1
ATOM 5542 C CA . ILE A 1 689 ? -34.940 11.958 12.482 1.00 85.00 689 ILE A CA 1
ATOM 5543 C C . ILE A 1 689 ? -35.479 11.213 11.248 1.00 85.00 689 ILE A C 1
ATOM 5545 O O . ILE A 1 689 ? -35.204 11.623 10.122 1.00 85.00 689 ILE A O 1
ATOM 5549 N N . GLU A 1 690 ? -36.334 10.210 11.455 1.00 89.50 690 GLU A N 1
ATOM 5550 C CA . GLU A 1 690 ? -37.058 9.511 10.385 1.00 89.50 690 GLU A CA 1
ATOM 5551 C C . GLU A 1 690 ? -37.966 10.460 9.578 1.00 89.50 690 GLU A C 1
ATOM 5553 O O . GLU A 1 690 ? -37.903 10.497 8.351 1.00 89.50 690 GLU A O 1
ATOM 5558 N N . ASN A 1 691 ? -38.743 11.315 10.253 1.00 89.50 691 ASN A N 1
ATOM 5559 C CA . ASN A 1 691 ? -39.622 12.283 9.592 1.00 89.50 691 ASN A CA 1
ATOM 5560 C C . ASN A 1 691 ? -38.838 13.283 8.724 1.00 89.50 691 ASN A C 1
ATOM 5562 O O . ASN A 1 691 ? -39.343 13.694 7.682 1.00 89.50 691 ASN A O 1
ATOM 5566 N N . TYR A 1 692 ? -37.622 13.682 9.123 1.00 88.94 692 TYR A N 1
ATOM 5567 C CA . TYR A 1 692 ? -36.794 14.577 8.305 1.00 88.94 692 TYR A CA 1
ATOM 5568 C C . TYR A 1 692 ? -36.330 13.905 7.012 1.00 88.94 692 TYR A C 1
ATOM 5570 O O . TYR A 1 692 ? -36.441 14.524 5.955 1.00 88.94 692 TYR A O 1
ATOM 5578 N N . VAL A 1 693 ? -35.877 12.644 7.057 1.00 93.12 693 VAL A N 1
ATOM 5579 C CA . VAL A 1 693 ? -35.515 11.941 5.816 1.00 93.12 693 VAL A CA 1
ATOM 5580 C C . VAL A 1 693 ? -36.749 11.667 4.954 1.00 93.12 693 VAL A C 1
ATOM 5582 O O . VAL A 1 693 ? -36.688 11.895 3.752 1.00 93.12 693 VAL A O 1
ATOM 5585 N N . GLN A 1 694 ? -37.900 11.308 5.537 1.00 94.44 694 GLN A N 1
ATOM 5586 C CA . GLN A 1 694 ? -39.155 11.152 4.786 1.00 94.44 694 GLN A CA 1
ATOM 5587 C C . GLN A 1 694 ? -39.599 12.457 4.096 1.00 94.44 694 GLN A C 1
ATOM 5589 O O . GLN A 1 694 ? -40.090 12.415 2.969 1.00 94.44 694 GLN A O 1
ATOM 5594 N N . VAL A 1 695 ? -39.400 13.622 4.728 1.00 93.75 695 VAL A N 1
ATOM 5595 C CA . VAL A 1 695 ? -39.656 14.930 4.098 1.00 93.75 695 VAL A CA 1
ATOM 5596 C C . VAL A 1 695 ? -38.671 15.202 2.959 1.00 93.75 695 VAL A C 1
ATOM 5598 O O . VAL A 1 695 ? -39.120 15.572 1.877 1.00 93.75 695 VAL A O 1
ATOM 5601 N N . SER A 1 696 ? -37.368 14.962 3.143 1.00 95.38 696 SER A N 1
ATOM 5602 C CA . SER A 1 696 ? -36.375 15.095 2.063 1.00 95.38 696 SER A CA 1
ATOM 5603 C C . SER A 1 696 ? -36.685 14.175 0.874 1.00 95.38 696 SER A C 1
ATOM 5605 O O . SER A 1 696 ? -36.695 14.634 -0.265 1.00 95.38 696 SER A O 1
ATOM 5607 N N . LEU A 1 697 ? -37.014 12.903 1.128 1.00 97.88 697 LEU A N 1
ATOM 5608 C CA . LEU A 1 697 ? -37.433 11.924 0.116 1.00 97.88 697 LEU A CA 1
ATOM 5609 C C . LEU A 1 697 ? -38.674 12.393 -0.655 1.00 97.88 697 LEU A C 1
ATOM 5611 O O . LEU A 1 697 ? -38.687 12.366 -1.886 1.00 97.88 697 LEU A O 1
ATOM 5615 N N . LYS A 1 698 ? -39.693 12.888 0.062 1.00 97.69 698 LYS A N 1
ATOM 5616 C CA . LYS A 1 698 ? -40.918 13.437 -0.533 1.00 97.69 698 LYS A CA 1
ATOM 5617 C C . LYS A 1 698 ? -40.641 14.670 -1.396 1.00 97.69 698 LYS A C 1
ATOM 5619 O O . LYS A 1 698 ? -41.197 14.762 -2.485 1.00 97.69 698 LYS A O 1
ATOM 5624 N N . ASN A 1 699 ? -39.814 15.602 -0.920 1.00 96.62 699 ASN A N 1
ATOM 5625 C CA . ASN A 1 699 ? -39.467 16.826 -1.647 1.00 96.62 699 ASN A CA 1
ATOM 5626 C C . ASN A 1 699 ? -38.699 16.505 -2.939 1.00 96.62 699 ASN A C 1
ATOM 5628 O O . ASN A 1 699 ? -39.040 17.021 -3.997 1.00 96.62 699 ASN A O 1
ATOM 5632 N N . LEU A 1 700 ? -37.721 15.597 -2.854 1.00 97.69 700 LEU A N 1
ATOM 5633 C CA . LEU A 1 700 ? -36.914 15.133 -3.987 1.00 97.69 700 LEU A CA 1
ATOM 5634 C C . LEU A 1 700 ? -37.671 14.182 -4.936 1.00 97.69 700 LEU A C 1
ATOM 5636 O O . LEU A 1 700 ? -37.159 13.865 -6.006 1.00 97.69 700 LEU A O 1
ATOM 5640 N N . GLY A 1 701 ? -38.860 13.700 -4.558 1.00 97.31 701 GLY A N 1
ATOM 5641 C CA . GLY A 1 701 ? -39.667 12.777 -5.362 1.00 97.31 701 GLY A CA 1
ATOM 5642 C C . GLY A 1 701 ? -39.090 11.358 -5.484 1.00 97.31 701 GLY A C 1
ATOM 5643 O O . GLY A 1 701 ? -39.355 10.683 -6.478 1.00 97.31 701 GLY A O 1
ATOM 5644 N N . VAL A 1 702 ? -38.295 10.897 -4.509 1.00 97.81 702 VAL A N 1
ATOM 5645 C CA . VAL A 1 702 ? -37.556 9.618 -4.570 1.00 97.81 702 VAL A CA 1
ATOM 5646 C C . VAL A 1 702 ? -37.852 8.697 -3.385 1.00 97.81 702 VAL A C 1
ATOM 5648 O O . VAL A 1 702 ? -38.231 9.144 -2.308 1.00 97.81 702 VAL A O 1
ATOM 5651 N N . SER A 1 703 ? -37.652 7.389 -3.572 1.00 96.81 703 SER A N 1
ATOM 5652 C CA . SER A 1 703 ? -37.904 6.359 -2.549 1.00 96.81 703 SER A CA 1
ATOM 5653 C C . SER A 1 703 ? -36.754 6.136 -1.559 1.00 96.81 703 SER A C 1
ATOM 5655 O O . SER A 1 703 ? -37.000 5.641 -0.463 1.00 96.81 703 SER A O 1
ATOM 5657 N N . TYR A 1 704 ? -35.519 6.496 -1.920 1.00 98.12 704 TYR A N 1
ATOM 5658 C CA . TYR A 1 704 ? -34.333 6.377 -1.063 1.00 98.12 704 TYR A CA 1
ATOM 5659 C C . TYR A 1 704 ? -33.299 7.479 -1.371 1.00 98.12 704 TYR A C 1
ATOM 5661 O O . TYR A 1 704 ? -33.321 8.069 -2.458 1.00 98.12 704 TYR A O 1
ATOM 5669 N N . LEU A 1 705 ? -32.359 7.729 -0.450 1.00 98.50 705 LEU A N 1
ATOM 5670 C CA . LEU A 1 705 ? -31.132 8.518 -0.678 1.00 98.50 705 LEU A CA 1
ATOM 5671 C C . LEU A 1 705 ? -29.903 7.608 -0.775 1.00 98.50 705 LEU A C 1
ATOM 5673 O O . LEU A 1 705 ? -29.838 6.577 -0.107 1.00 98.50 705 LEU A O 1
ATOM 5677 N N . ASP A 1 706 ? -28.897 7.992 -1.560 1.00 98.69 706 ASP A N 1
ATOM 5678 C CA . ASP A 1 706 ? -27.634 7.239 -1.599 1.00 98.69 706 ASP A CA 1
ATOM 5679 C C . ASP A 1 706 ? -26.755 7.578 -0.390 1.00 98.69 706 ASP A C 1
ATOM 5681 O O . ASP A 1 706 ? -26.091 6.698 0.155 1.00 98.69 706 ASP A O 1
ATOM 5685 N N . LEU A 1 707 ? -26.817 8.827 0.086 1.00 98.62 707 LEU A N 1
ATOM 5686 C CA . LEU A 1 707 ? -26.089 9.293 1.262 1.00 98.62 707 LEU A CA 1
ATOM 5687 C C . LEU A 1 707 ? -26.931 10.260 2.108 1.00 98.62 707 LEU A C 1
ATOM 5689 O O . LEU A 1 707 ? -27.509 11.218 1.593 1.00 98.62 707 LEU A O 1
ATOM 5693 N N . TYR A 1 708 ? -26.951 10.054 3.426 1.00 98.00 708 TYR A N 1
ATOM 5694 C CA . TYR A 1 708 ? -27.561 10.994 4.369 1.00 98.00 708 TYR A CA 1
ATOM 5695 C C . TYR A 1 708 ? -26.576 11.395 5.471 1.00 98.00 708 TYR A C 1
ATOM 5697 O O . TYR A 1 708 ? -26.026 10.545 6.174 1.00 98.00 708 TYR A O 1
ATOM 5705 N N . LEU A 1 709 ? -26.316 12.697 5.607 1.00 97.00 709 LEU A N 1
ATOM 5706 C CA . LEU A 1 709 ? -25.284 13.225 6.508 1.00 97.00 709 LEU A CA 1
ATOM 5707 C C . LEU A 1 709 ? -25.879 13.903 7.744 1.00 97.00 709 LEU A C 1
ATOM 5709 O O . LEU A 1 709 ? -26.827 14.677 7.629 1.00 97.00 709 LEU A O 1
ATOM 5713 N N . MET A 1 710 ? -25.259 13.738 8.914 1.00 92.31 710 MET A N 1
ATOM 5714 C CA . MET A 1 710 ? -25.414 14.719 9.996 1.00 92.31 710 MET A CA 1
ATOM 5715 C C . MET A 1 710 ? -24.726 16.026 9.575 1.00 92.31 710 MET A C 1
ATOM 5717 O O . MET A 1 710 ? -23.506 16.048 9.449 1.00 92.31 710 MET A O 1
ATOM 5721 N N . HIS A 1 711 ? -25.488 17.098 9.332 1.00 87.56 711 HIS A N 1
ATOM 5722 C CA . HIS A 1 711 ? -24.984 18.325 8.684 1.00 87.56 711 HIS A CA 1
ATOM 5723 C C . HIS A 1 711 ? -23.929 19.076 9.526 1.00 87.56 711 HIS A C 1
ATOM 5725 O O . HIS A 1 711 ? -23.006 19.671 8.974 1.00 87.56 711 HIS A O 1
ATOM 5731 N N . TRP A 1 712 ? -24.075 19.036 10.854 1.00 82.56 712 TRP A N 1
ATOM 5732 C CA . TRP A 1 712 ? -23.170 19.643 11.833 1.00 82.56 712 TRP A CA 1
ATOM 5733 C C . TRP A 1 712 ? -23.128 18.789 13.115 1.00 82.56 712 TRP A C 1
ATOM 5735 O O . TRP A 1 712 ? -24.104 18.086 13.405 1.00 82.56 712 TRP A O 1
ATOM 5745 N N . PRO A 1 713 ? -22.035 18.835 13.902 1.00 72.25 713 PRO A N 1
ATOM 5746 C CA . PRO A 1 713 ? -21.919 18.075 15.149 1.00 72.25 713 PRO A CA 1
ATOM 5747 C C . PRO A 1 713 ? -22.799 18.606 16.291 1.00 72.25 713 PRO A C 1
ATOM 5749 O O . PRO A 1 713 ? -23.275 17.803 17.091 1.00 72.25 713 PRO A O 1
ATOM 5752 N N . ASP A 1 714 ? -23.049 19.919 16.374 1.00 66.50 714 ASP A N 1
ATOM 5753 C CA . ASP A 1 714 ? -24.057 20.490 17.280 1.00 66.50 714 ASP A CA 1
ATOM 5754 C C . ASP A 1 714 ? -24.953 21.508 16.552 1.00 66.50 714 ASP A C 1
ATOM 5756 O O . ASP A 1 714 ? -24.636 22.024 15.482 1.00 66.50 714 ASP A O 1
ATOM 5760 N N . SER A 1 715 ? -26.111 21.742 17.154 1.00 50.66 715 SER A N 1
ATOM 5761 C CA . SER A 1 715 ? -27.295 22.416 16.623 1.00 50.66 715 SER A CA 1
ATOM 5762 C C . SER A 1 715 ? -27.297 23.945 16.750 1.00 50.66 715 SER A C 1
ATOM 5764 O O . SER A 1 715 ? -28.209 24.599 16.250 1.00 50.66 715 SER A O 1
ATOM 5766 N N . SER A 1 716 ? -26.291 24.522 17.412 1.00 46.25 716 SER A N 1
ATOM 5767 C CA . SER A 1 716 ? -26.172 25.959 17.704 1.00 46.25 716 SER A CA 1
ATOM 5768 C C . SER A 1 716 ? -25.562 26.797 16.570 1.00 46.25 716 SER A C 1
ATOM 5770 O O . SER A 1 716 ? -25.381 28.000 16.733 1.00 46.25 716 SER A O 1
ATOM 5772 N N . ALA A 1 717 ? -25.254 26.199 15.414 1.00 41.75 717 ALA A N 1
ATOM 5773 C CA . ALA A 1 717 ? -24.472 26.825 14.338 1.00 41.75 717 ALA A CA 1
ATOM 5774 C C . ALA A 1 717 ? -25.092 28.093 13.697 1.00 41.75 717 ALA A C 1
ATOM 5776 O O . ALA A 1 717 ? -24.408 28.783 12.946 1.00 41.75 717 ALA A O 1
ATOM 5777 N N . PHE A 1 718 ? -26.352 28.424 14.004 1.00 31.92 718 PHE A N 1
ATOM 5778 C CA . PHE A 1 718 ? -26.997 29.698 13.659 1.00 31.92 718 PHE A CA 1
ATOM 5779 C C . PHE A 1 718 ? -27.859 30.216 14.829 1.00 31.92 718 PHE A C 1
ATOM 5781 O O . PHE A 1 718 ? -29.087 30.163 14.773 1.00 31.92 718 PHE A O 1
ATOM 5788 N N . GLY A 1 719 ? -27.229 30.714 15.901 1.00 28.19 719 GLY A N 1
ATOM 5789 C CA . GLY A 1 719 ? -27.958 31.341 17.012 1.00 28.19 719 GLY A CA 1
ATOM 5790 C C . GLY A 1 719 ? -27.092 31.797 18.189 1.00 28.19 719 GLY A C 1
ATOM 5791 O O . GLY A 1 719 ? -26.936 31.047 19.145 1.00 28.19 719 GLY A O 1
ATOM 5792 N N . ASP A 1 720 ? -26.643 33.056 18.130 1.00 23.81 720 ASP A N 1
ATOM 5793 C CA . ASP A 1 720 ? -25.921 33.807 19.178 1.00 23.81 720 ASP A CA 1
ATOM 5794 C C . ASP A 1 720 ? -24.516 33.282 19.572 1.00 23.81 720 ASP A C 1
ATOM 5796 O O . ASP A 1 720 ? -24.138 32.145 19.295 1.00 23.81 720 ASP A O 1
ATOM 5800 N N . ALA A 1 721 ? -23.689 34.158 20.152 1.00 39.19 721 ALA A N 1
ATOM 5801 C CA . ALA A 1 721 ? -22.252 33.953 20.327 1.00 39.19 721 ALA A CA 1
ATOM 5802 C C . ALA A 1 721 ? -21.759 34.334 21.735 1.00 39.19 721 ALA A C 1
ATOM 5804 O O . ALA A 1 721 ? -21.234 35.426 21.951 1.00 39.19 721 ALA A O 1
ATOM 5805 N N . THR A 1 722 ? -21.847 33.397 22.685 1.00 32.56 722 THR A N 1
ATOM 5806 C CA . THR A 1 722 ? -21.146 33.475 23.982 1.00 32.56 722 THR A CA 1
ATOM 5807 C C . THR A 1 722 ? -20.541 32.123 24.381 1.00 32.56 722 THR A C 1
ATOM 5809 O O . THR A 1 722 ? -21.265 31.153 24.561 1.00 32.56 722 THR A O 1
ATOM 5812 N N . ASP A 1 723 ? -19.209 32.110 24.534 1.00 30.30 723 ASP A N 1
ATOM 5813 C CA . ASP A 1 723 ? -18.319 31.042 25.034 1.00 30.30 723 ASP A CA 1
ATOM 5814 C C . ASP A 1 723 ? -18.383 29.614 24.415 1.00 30.30 723 ASP A C 1
ATOM 5816 O O . ASP A 1 723 ? -19.431 29.097 24.035 1.00 30.30 723 ASP A O 1
ATOM 5820 N N . PRO A 1 724 ? -17.237 28.902 24.337 1.00 39.44 724 PRO A N 1
ATOM 5821 C CA . PRO A 1 724 ? -17.225 27.473 24.038 1.00 39.44 724 PRO A CA 1
ATOM 5822 C C . PRO A 1 724 ? -17.652 26.648 25.272 1.00 39.44 724 PRO A C 1
ATOM 5824 O O . PRO A 1 724 ? -17.200 26.938 26.384 1.00 39.44 724 PRO A O 1
ATOM 5827 N N . PRO A 1 725 ? -18.424 25.552 25.111 1.00 41.16 725 PRO A N 1
ATOM 5828 C CA . PRO A 1 725 ? -18.797 24.652 26.208 1.00 41.16 725 PRO A CA 1
ATOM 5829 C C . PRO A 1 725 ? -17.626 23.729 26.606 1.00 41.16 725 PRO A C 1
ATOM 5831 O O . PRO A 1 725 ? -17.657 22.514 26.404 1.00 41.16 725 PRO A O 1
ATOM 5834 N N . SER A 1 726 ? -16.556 24.322 27.145 1.00 44.44 726 SER A N 1
ATOM 5835 C CA . SER A 1 726 ? -15.337 23.639 27.611 1.00 44.44 726 SER A CA 1
ATOM 5836 C C . SER A 1 726 ? -15.086 23.776 29.119 1.00 44.44 726 SER A C 1
ATOM 5838 O O . SER A 1 726 ? -14.155 23.163 29.638 1.00 44.44 726 SER A O 1
ATOM 5840 N N . LYS A 1 727 ? -15.919 24.541 29.840 1.00 42.34 727 LYS A N 1
ATOM 5841 C CA . LYS A 1 727 ? -15.768 24.806 31.284 1.00 42.34 727 LYS A CA 1
ATOM 5842 C C . LYS A 1 727 ? -16.546 23.842 32.192 1.00 42.34 727 LYS A C 1
ATOM 5844 O O . LYS A 1 727 ? -16.325 23.866 33.399 1.00 42.34 727 LYS A O 1
ATOM 5849 N N . SER A 1 728 ? -17.410 22.965 31.660 1.00 49.59 728 SER A N 1
ATOM 5850 C CA . SER A 1 728 ? -18.069 21.925 32.464 1.00 49.59 728 SER A CA 1
ATOM 5851 C C . SER A 1 728 ? -17.980 20.516 31.861 1.00 49.59 728 SER A C 1
ATOM 5853 O O . SER A 1 728 ? -18.331 20.254 30.709 1.00 49.59 728 SER A O 1
ATOM 5855 N N . GLY A 1 729 ? -17.608 19.541 32.698 1.00 55.75 729 GLY A N 1
ATOM 5856 C CA . GLY A 1 729 ? -17.670 18.115 32.348 1.00 55.75 729 GLY A CA 1
ATOM 5857 C C . GLY A 1 729 ? -19.103 17.579 32.181 1.00 55.75 729 GLY A C 1
ATOM 5858 O O . GLY A 1 729 ? -19.293 16.398 31.890 1.00 55.75 729 GLY A O 1
ATOM 5859 N N . SER A 1 730 ? -20.126 18.404 32.407 1.00 57.47 730 SER A N 1
ATOM 5860 C CA . SER A 1 730 ? -21.542 18.108 32.157 1.00 57.47 730 SER A CA 1
ATOM 5861 C C . SER A 1 730 ? -21.903 18.258 30.680 1.00 57.47 730 SER A C 1
ATOM 5863 O O . SER A 1 730 ? -22.489 17.340 30.107 1.00 57.47 730 SER A O 1
ATOM 5865 N N . GLU A 1 731 ? -21.532 19.372 30.048 1.00 60.03 731 GLU A N 1
ATOM 5866 C CA . GLU A 1 731 ? -21.931 19.698 28.669 1.00 60.03 731 GLU A CA 1
ATOM 5867 C C . GLU A 1 731 ? -21.344 18.708 27.663 1.00 60.03 731 GLU A C 1
ATOM 5869 O O . GLU A 1 731 ? -22.071 18.174 26.826 1.00 60.03 731 GLU A O 1
ATOM 5874 N N . TYR A 1 732 ? -20.066 18.353 27.818 1.00 65.69 732 TYR A N 1
ATOM 5875 C CA . TYR A 1 732 ? -19.410 17.345 26.982 1.00 65.69 732 TYR A CA 1
ATOM 5876 C C . TYR A 1 732 ? -20.092 15.965 27.067 1.00 65.69 732 TYR A C 1
ATOM 5878 O O . TYR A 1 732 ? -20.314 15.302 26.051 1.00 65.69 732 TYR A O 1
ATOM 5886 N N . ARG A 1 733 ? -20.512 15.543 28.271 1.00 69.31 733 ARG A N 1
ATOM 5887 C CA . ARG A 1 733 ? -21.282 14.298 28.459 1.00 69.31 733 ARG A CA 1
ATOM 5888 C C . ARG A 1 733 ? -22.679 14.380 27.839 1.00 69.31 733 ARG A C 1
ATOM 5890 O O . ARG A 1 733 ? -23.156 13.379 27.305 1.00 69.31 733 ARG A O 1
ATOM 5897 N N . GLN A 1 734 ? -23.325 15.549 27.858 1.00 71.62 734 GLN A N 1
ATOM 5898 C CA . GLN A 1 734 ? -24.591 15.752 27.149 1.00 71.62 734 GLN A CA 1
ATOM 5899 C C . GLN A 1 734 ? -24.408 15.699 25.627 1.00 71.62 734 GLN A C 1
ATOM 5901 O O . GLN A 1 734 ? -25.179 15.006 24.968 1.00 71.62 734 GLN A O 1
ATOM 5906 N N . PHE A 1 735 ? -23.382 16.358 25.076 1.00 74.81 735 PHE A N 1
ATOM 5907 C CA . PHE A 1 735 ? -23.034 16.306 23.651 1.00 74.81 735 PHE A CA 1
ATOM 5908 C C . PHE A 1 735 ? -22.843 14.859 23.174 1.00 74.81 735 PHE A C 1
ATOM 5910 O O . PHE A 1 735 ? -23.514 14.434 22.235 1.00 74.81 735 PHE A O 1
ATOM 5917 N N . LEU A 1 736 ? -22.022 14.061 23.868 1.00 77.50 736 LEU A N 1
ATOM 5918 C CA . LEU A 1 736 ? -21.804 12.654 23.505 1.00 77.50 736 LEU A CA 1
ATOM 5919 C C . LEU A 1 736 ? -23.091 11.813 23.577 1.00 77.50 736 LEU A C 1
ATOM 5921 O O . LEU A 1 736 ? -23.307 10.944 22.735 1.00 77.50 736 LEU A O 1
ATOM 5925 N N . ASN A 1 737 ? -23.977 12.088 24.539 1.00 81.75 737 ASN A N 1
ATOM 5926 C CA . ASN A 1 737 ? -25.280 11.424 24.648 1.00 81.75 737 ASN A CA 1
ATOM 5927 C C . ASN A 1 737 ? -26.232 11.834 23.501 1.00 81.75 737 ASN A C 1
ATOM 5929 O O . ASN A 1 737 ? -26.901 10.975 22.924 1.00 81.75 737 ASN A O 1
ATOM 5933 N N . ARG A 1 738 ? -26.254 13.121 23.112 1.00 80.06 738 ARG A N 1
ATOM 5934 C CA . ARG A 1 738 ? -26.993 13.610 21.930 1.00 80.06 738 ARG A CA 1
ATOM 5935 C C . ARG A 1 738 ? -26.477 12.946 20.651 1.00 80.06 738 ARG A C 1
ATOM 5937 O O . ARG A 1 738 ? -27.277 12.374 19.915 1.00 80.06 738 ARG A O 1
ATOM 5944 N N . LEU A 1 739 ? -25.160 12.947 20.434 1.00 84.00 739 LEU A N 1
ATOM 5945 C CA . LEU A 1 739 ? -24.520 12.342 19.263 1.00 84.00 739 LEU A CA 1
ATOM 5946 C C . LEU A 1 739 ? -24.786 10.831 19.179 1.00 84.00 739 LEU A C 1
ATOM 5948 O O . LEU A 1 739 ? -25.162 10.342 18.119 1.00 84.00 739 LEU A O 1
ATOM 5952 N N . LYS A 1 740 ? -24.687 10.097 20.295 1.00 87.94 740 LYS A N 1
ATOM 5953 C CA . LYS A 1 740 ? -24.991 8.656 20.340 1.00 87.94 740 LYS A CA 1
ATOM 5954 C C . LYS A 1 740 ? -26.451 8.336 20.012 1.00 87.94 740 LYS A C 1
ATOM 5956 O O . LYS A 1 740 ? -26.718 7.339 19.347 1.00 87.94 740 LYS A O 1
ATOM 5961 N N . LYS A 1 741 ? -27.397 9.177 20.442 1.00 87.56 741 LYS A N 1
ATOM 5962 C CA . LYS A 1 741 ? -28.818 9.035 20.081 1.00 87.56 741 LYS A CA 1
ATOM 5963 C C . LYS A 1 741 ? -29.078 9.376 18.613 1.00 87.56 741 LYS A C 1
ATOM 5965 O O . LYS A 1 741 ? -29.787 8.628 17.952 1.00 87.56 741 LYS A O 1
ATOM 5970 N N . ALA A 1 742 ? -28.489 10.463 18.111 1.00 87.50 742 ALA A N 1
ATOM 5971 C CA . ALA A 1 742 ? -28.616 10.871 16.714 1.00 87.50 742 ALA A CA 1
ATOM 5972 C C . ALA A 1 742 ? -28.039 9.813 15.763 1.00 87.50 742 ALA A C 1
ATOM 5974 O O . ALA A 1 742 ? -28.723 9.396 14.834 1.00 87.50 742 ALA A O 1
ATOM 5975 N N . TRP A 1 743 ? -26.828 9.317 16.036 1.00 92.62 743 TRP A N 1
ATOM 5976 C CA . TRP A 1 743 ? -26.199 8.295 15.202 1.00 92.62 743 TRP A CA 1
ATOM 5977 C C . TRP A 1 743 ? -26.985 6.983 15.203 1.00 92.62 743 TRP A C 1
ATOM 5979 O O . TRP A 1 743 ? -27.278 6.463 14.134 1.00 92.62 743 TRP A O 1
ATOM 5989 N N . LYS A 1 744 ? -27.452 6.504 16.367 1.00 92.88 744 LYS A N 1
ATOM 5990 C CA . LYS A 1 744 ? -28.300 5.301 16.419 1.00 92.88 744 LYS A CA 1
ATOM 5991 C C . LYS A 1 744 ? -29.602 5.454 15.615 1.00 92.88 744 LYS A C 1
ATOM 5993 O O . LYS A 1 744 ? -30.090 4.478 15.053 1.00 92.88 744 LYS A O 1
ATOM 5998 N N . ALA A 1 745 ? -30.174 6.658 15.548 1.00 91.62 745 ALA A N 1
ATOM 5999 C CA . ALA A 1 745 ? -31.332 6.916 14.694 1.00 91.62 745 ALA A CA 1
ATOM 6000 C C . ALA A 1 745 ? -30.961 6.887 13.199 1.00 91.62 745 ALA A C 1
ATOM 6002 O O . ALA A 1 745 ? -31.689 6.281 12.422 1.00 91.62 745 ALA A O 1
ATOM 6003 N N . MET A 1 746 ? -29.815 7.467 12.811 1.00 94.56 746 MET A N 1
ATOM 6004 C CA . MET A 1 746 ? -29.279 7.390 11.441 1.00 94.56 746 MET A CA 1
ATOM 6005 C C . MET A 1 746 ? -29.019 5.937 11.010 1.00 94.56 746 MET A C 1
ATOM 6007 O O . MET A 1 746 ? -29.369 5.563 9.896 1.00 94.56 746 MET A O 1
ATOM 6011 N N . GLU A 1 747 ? -28.467 5.103 11.897 1.00 96.44 747 GLU A N 1
ATOM 6012 C CA . GLU A 1 747 ? -28.256 3.666 11.660 1.00 96.44 747 GLU A CA 1
ATOM 6013 C C . GLU A 1 747 ? -29.577 2.936 11.375 1.00 96.44 747 GLU A C 1
ATOM 6015 O O . GLU A 1 747 ? -29.650 2.134 10.444 1.00 96.44 747 GLU A O 1
ATOM 6020 N N . GLY A 1 748 ? -30.648 3.285 12.095 1.00 96.06 748 GLY A N 1
ATOM 6021 C CA . GLY A 1 748 ? -31.994 2.770 11.834 1.00 96.06 748 GLY A CA 1
ATOM 6022 C C . GLY A 1 748 ? -32.538 3.124 10.442 1.00 96.06 748 GLY A C 1
ATOM 6023 O O . GLY A 1 748 ? -33.254 2.318 9.858 1.00 96.06 748 GLY A O 1
ATOM 6024 N N . LEU A 1 749 ? -32.161 4.270 9.859 1.00 95.81 749 LEU A N 1
ATOM 6025 C CA . LEU A 1 749 ? -32.588 4.645 8.499 1.00 95.81 749 LEU A CA 1
ATOM 6026 C C . LEU A 1 749 ? -31.991 3.724 7.421 1.00 95.81 749 LEU A C 1
ATOM 6028 O O . LEU A 1 749 ? -32.618 3.523 6.379 1.00 95.81 749 LEU A O 1
ATOM 6032 N N . VAL A 1 750 ? -30.800 3.165 7.676 1.00 96.69 750 VAL A N 1
ATOM 6033 C CA . VAL A 1 750 ? -30.167 2.149 6.815 1.00 96.69 750 VAL A CA 1
ATOM 6034 C C . VAL A 1 750 ? -30.906 0.819 6.957 1.00 96.69 750 VAL A C 1
ATOM 6036 O O . VAL A 1 750 ? -31.242 0.191 5.958 1.00 96.69 750 VAL A O 1
ATOM 6039 N N . GLU A 1 751 ? -31.234 0.417 8.189 1.00 94.94 751 GLU A N 1
ATOM 6040 C CA . GLU A 1 751 ? -32.005 -0.806 8.472 1.00 94.94 751 GLU A CA 1
ATOM 6041 C C . GLU A 1 751 ? -33.437 -0.753 7.897 1.00 94.94 751 GLU A C 1
ATOM 6043 O O . GLU A 1 751 ? -33.997 -1.788 7.544 1.00 94.94 751 GLU A O 1
ATOM 6048 N N . MET A 1 752 ? -34.007 0.448 7.733 1.00 95.94 752 MET A N 1
ATOM 6049 C CA . MET A 1 752 ? -35.281 0.699 7.039 1.00 95.94 752 MET A CA 1
ATOM 6050 C C . MET A 1 752 ? -35.161 0.793 5.504 1.00 95.94 752 MET A C 1
ATOM 6052 O O . MET A 1 752 ? -36.180 0.895 4.824 1.00 95.94 752 MET A O 1
ATOM 6056 N N . GLY A 1 753 ? -33.948 0.818 4.939 1.00 96.2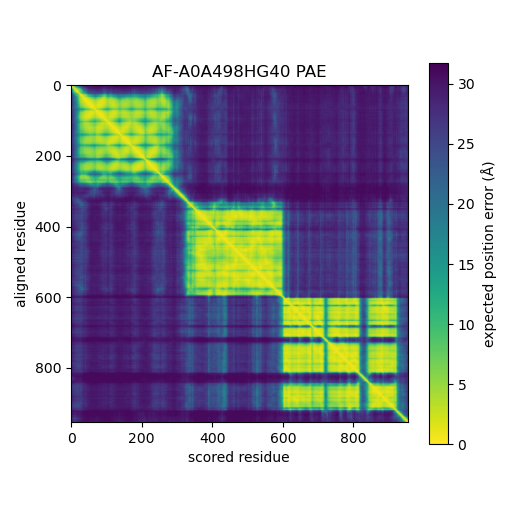5 753 GLY A N 1
ATOM 6057 C CA . GLY A 1 753 ? -33.715 0.987 3.498 1.00 96.25 753 GLY A CA 1
ATOM 6058 C C . GLY A 1 753 ? -34.000 2.391 2.938 1.00 96.25 753 GLY A C 1
ATOM 6059 O O . GLY A 1 753 ? -33.970 2.576 1.722 1.00 96.25 753 GLY A O 1
ATOM 6060 N N . LEU A 1 754 ? -34.253 3.390 3.794 1.00 97.25 754 LEU A N 1
ATOM 6061 C CA . LEU A 1 754 ? -34.522 4.779 3.381 1.00 97.25 754 LEU A CA 1
ATOM 6062 C C . LEU A 1 754 ? -33.258 5.488 2.868 1.00 97.25 754 LEU A C 1
ATOM 6064 O O . LEU A 1 754 ? -33.339 6.434 2.080 1.00 97.25 754 LEU A O 1
ATOM 6068 N N . VAL A 1 755 ? -32.083 5.042 3.323 1.00 97.75 755 VAL A N 1
ATOM 6069 C CA . VAL A 1 755 ? -30.773 5.575 2.929 1.00 97.75 755 VAL A CA 1
ATOM 6070 C C . VAL A 1 755 ? -29.785 4.423 2.723 1.00 97.75 755 VAL A C 1
ATOM 6072 O O . VAL A 1 755 ? -29.751 3.491 3.524 1.00 97.75 755 VAL A O 1
ATOM 6075 N N . ARG A 1 756 ? -28.971 4.469 1.662 1.00 96.88 756 ARG A N 1
ATOM 6076 C CA . ARG A 1 756 ? -27.957 3.431 1.380 1.00 96.88 756 ARG A CA 1
ATOM 6077 C C . ARG A 1 756 ? -26.695 3.582 2.230 1.00 96.88 756 ARG A C 1
ATOM 6079 O O . ARG A 1 756 ? -26.114 2.593 2.662 1.00 96.88 756 ARG A O 1
ATOM 6086 N N . ALA A 1 757 ? -26.271 4.818 2.480 1.00 98.06 757 ALA A N 1
ATOM 6087 C CA . ALA A 1 757 ? -25.138 5.135 3.337 1.00 98.06 757 ALA A CA 1
ATOM 6088 C C . ALA A 1 757 ? -25.456 6.314 4.267 1.00 98.06 757 ALA A C 1
ATOM 6090 O O . ALA A 1 757 ? -26.236 7.210 3.934 1.00 98.06 757 ALA A O 1
ATOM 6091 N N . ILE A 1 758 ? -24.799 6.338 5.427 1.00 98.31 758 ILE A N 1
ATOM 6092 C CA . ILE A 1 758 ? -24.858 7.448 6.383 1.00 98.31 758 ILE A CA 1
ATOM 6093 C C . ILE A 1 758 ? -23.470 8.018 6.645 1.00 98.31 758 ILE A C 1
ATOM 6095 O O . ILE A 1 758 ? -22.465 7.310 6.592 1.00 98.31 758 ILE A O 1
ATOM 6099 N N . GLY A 1 759 ? -23.408 9.311 6.940 1.00 98.00 759 GLY A N 1
ATOM 6100 C CA . GLY A 1 759 ? -22.153 10.006 7.191 1.00 98.00 759 GLY A CA 1
ATOM 6101 C C . GLY A 1 759 ? -22.317 11.249 8.054 1.00 98.00 759 GLY A C 1
ATOM 6102 O O . GLY A 1 759 ? -23.362 11.501 8.657 1.00 98.00 759 GLY A O 1
ATOM 6103 N N . VAL A 1 760 ? -21.258 12.044 8.098 1.00 96.19 760 VAL A N 1
ATOM 6104 C CA . VAL A 1 760 ? -21.171 13.283 8.870 1.00 96.19 760 VAL A CA 1
ATOM 6105 C C . VAL A 1 760 ? -20.702 14.439 7.987 1.00 96.19 760 VAL A C 1
ATOM 6107 O O . VAL A 1 760 ? -20.191 14.244 6.885 1.00 96.19 760 VAL A O 1
ATOM 6110 N N . SER A 1 761 ? -20.892 15.663 8.458 1.00 93.50 761 SER A N 1
ATOM 6111 C CA . SER A 1 761 ? -20.373 16.870 7.830 1.00 93.50 761 SER A CA 1
ATOM 6112 C C . SER A 1 761 ? -19.936 17.855 8.908 1.00 93.50 761 SER A C 1
ATOM 6114 O O . SER A 1 761 ? -20.576 17.958 9.955 1.00 93.50 761 SER A O 1
ATOM 6116 N N . ASN A 1 762 ? -18.814 18.539 8.677 1.00 90.06 762 ASN A N 1
ATOM 6117 C CA . ASN A 1 762 ? -18.183 19.455 9.635 1.00 90.06 762 ASN A CA 1
ATOM 6118 C C . ASN A 1 762 ? -17.737 18.795 10.958 1.00 90.06 762 ASN A C 1
ATOM 6120 O O . ASN A 1 762 ? -17.717 19.436 12.010 1.00 90.06 762 ASN A O 1
ATOM 6124 N N . PHE A 1 763 ? -17.360 17.510 10.923 1.00 89.81 763 PHE A N 1
ATOM 6125 C CA . PHE A 1 763 ? -16.804 16.802 12.083 1.00 89.81 763 PHE A CA 1
ATOM 6126 C C . PHE A 1 763 ? -15.270 16.831 12.075 1.00 89.81 763 PHE A C 1
ATOM 6128 O O . PHE A 1 763 ? -14.624 16.454 11.096 1.00 89.81 763 PHE A O 1
ATOM 6135 N N . SER A 1 764 ? -14.693 17.212 13.215 1.00 87.50 764 SER A N 1
ATOM 6136 C CA . SER A 1 764 ? -13.252 17.151 13.491 1.00 87.50 764 SER A CA 1
ATOM 6137 C C . SER A 1 764 ? -12.771 15.735 13.834 1.00 87.50 764 SER A C 1
ATOM 6139 O O . SER A 1 764 ? -13.545 14.891 14.299 1.00 87.50 764 SER A O 1
ATOM 6141 N N . VAL A 1 765 ? -11.455 15.504 13.726 1.00 85.50 765 VAL A N 1
ATOM 6142 C CA . VAL A 1 765 ? -10.780 14.255 14.137 1.00 85.50 765 VAL A CA 1
ATOM 6143 C C . VAL A 1 765 ? -11.199 13.816 15.548 1.00 85.50 765 VAL A C 1
ATOM 6145 O O . VAL A 1 765 ? -11.474 12.639 15.773 1.00 85.50 765 VAL A O 1
ATOM 6148 N N . SER A 1 766 ? -11.302 14.752 16.499 1.00 83.62 766 SER A N 1
ATOM 6149 C CA . SER A 1 766 ? -11.720 14.458 17.877 1.00 83.62 766 SER A CA 1
ATOM 6150 C C . SER A 1 766 ? -13.169 13.958 17.950 1.00 83.62 766 SER A C 1
ATOM 6152 O O . SER A 1 766 ? -13.438 12.940 18.585 1.00 83.62 766 SER A O 1
ATOM 6154 N N . GLN A 1 767 ? -14.104 14.608 17.250 1.00 84.44 767 GLN A N 1
ATOM 6155 C CA . GLN A 1 767 ? -15.516 14.205 17.237 1.00 84.44 767 GLN A CA 1
ATOM 6156 C C . GLN A 1 767 ? -15.711 12.834 16.571 1.00 84.44 767 GLN A C 1
ATOM 6158 O O . GLN A 1 767 ? -16.438 12.000 17.111 1.00 84.44 767 GLN A O 1
ATOM 6163 N N . ILE A 1 768 ? -15.000 12.549 15.474 1.00 90.81 768 ILE A N 1
ATOM 6164 C CA . ILE A 1 768 ? -15.018 11.228 14.822 1.00 90.81 768 ILE A CA 1
ATOM 6165 C C . ILE A 1 768 ? -14.413 10.159 15.751 1.00 90.81 768 ILE A C 1
ATOM 6167 O O . ILE A 1 768 ? -15.018 9.106 15.944 1.00 90.81 768 ILE A O 1
ATOM 6171 N N . LYS A 1 769 ? -13.282 10.441 16.420 1.00 91.06 769 LYS A N 1
ATOM 6172 C CA . LYS A 1 769 ? -12.678 9.546 17.433 1.00 91.06 769 LYS A CA 1
ATOM 6173 C C . LYS A 1 769 ? -13.617 9.226 18.606 1.00 91.06 769 LYS A C 1
ATOM 6175 O O . LYS A 1 769 ? -13.423 8.200 19.251 1.00 91.06 769 LYS A O 1
ATOM 6180 N N . GLN A 1 770 ? -14.611 10.067 18.912 1.00 88.44 770 GLN A N 1
ATOM 6181 C CA . GLN A 1 770 ? -15.642 9.750 19.911 1.00 88.44 770 GLN A CA 1
ATOM 6182 C C . GLN A 1 770 ? -16.825 8.983 19.304 1.00 88.44 770 GLN A C 1
ATOM 6184 O O . GLN A 1 770 ? -17.289 8.027 19.918 1.00 88.44 770 GLN A O 1
ATOM 6189 N N . LEU A 1 771 ? -17.275 9.356 18.100 1.00 90.62 771 LEU A N 1
ATOM 6190 C CA . LEU A 1 771 ? -18.350 8.681 17.360 1.00 90.62 771 LEU A CA 1
ATOM 6191 C C . LEU A 1 771 ? -18.049 7.187 17.146 1.00 90.62 771 LEU A C 1
ATOM 6193 O O . LEU A 1 771 ? -18.865 6.324 17.470 1.00 90.62 771 LEU A O 1
ATOM 6197 N N . LEU A 1 772 ? -16.826 6.875 16.709 1.00 95.69 772 LEU A N 1
ATOM 6198 C CA . LEU A 1 772 ? -16.357 5.506 16.465 1.00 95.69 772 LEU A CA 1
ATOM 6199 C C . LEU A 1 772 ? -16.299 4.614 17.725 1.00 95.69 772 LEU A C 1
ATOM 6201 O O . LEU A 1 772 ? -16.112 3.411 17.597 1.00 95.69 772 LEU A O 1
ATOM 6205 N N . LYS A 1 773 ? -16.488 5.155 18.940 1.00 95.00 773 LYS A N 1
ATOM 6206 C CA . LYS A 1 773 ? -16.560 4.355 20.183 1.00 95.00 773 LYS A CA 1
ATOM 6207 C C . LYS A 1 773 ? -17.927 3.710 20.422 1.00 95.00 773 LYS A C 1
ATOM 6209 O O . LYS A 1 773 ? -18.075 2.935 21.364 1.00 95.00 773 LYS A O 1
ATOM 6214 N N . PHE A 1 774 ? -18.949 4.091 19.657 1.00 94.31 774 PHE A N 1
ATOM 6215 C CA . PHE A 1 774 ? -20.314 3.585 19.833 1.00 94.31 774 PHE A CA 1
ATOM 6216 C C . PHE A 1 774 ? -21.110 3.419 18.534 1.00 94.31 774 PHE A C 1
ATOM 6218 O O . PHE A 1 774 ? -22.256 2.980 18.605 1.00 94.31 774 PHE A O 1
ATOM 6225 N N . ALA A 1 775 ? -20.536 3.778 17.387 1.00 95.88 775 ALA A N 1
ATOM 6226 C CA . ALA A 1 775 ? -21.102 3.508 16.074 1.00 95.88 775 ALA A CA 1
ATOM 6227 C C . ALA A 1 775 ? -21.041 2.002 15.748 1.00 95.88 775 ALA A C 1
ATOM 6229 O O . ALA A 1 775 ? -19.989 1.378 15.882 1.00 95.88 775 ALA A O 1
ATOM 6230 N N . LYS A 1 776 ? -22.168 1.437 15.309 1.00 96.88 776 LYS A N 1
ATOM 6231 C CA . LYS A 1 776 ? -22.289 0.110 14.684 1.00 96.88 776 LYS A CA 1
ATOM 6232 C C . LYS A 1 776 ? -21.955 0.197 13.192 1.00 96.88 776 LYS A C 1
ATOM 6234 O O . LYS A 1 776 ? -21.286 -0.685 12.665 1.00 96.88 776 LYS A O 1
ATOM 6239 N N . ILE A 1 777 ? -22.411 1.258 12.525 1.00 97.06 777 ILE A N 1
ATOM 6240 C CA . ILE A 1 777 ? -22.077 1.585 11.135 1.00 97.06 777 ILE A CA 1
ATOM 6241 C C . ILE A 1 777 ? -21.029 2.699 11.152 1.00 97.06 777 ILE A C 1
ATOM 6243 O O . ILE A 1 777 ? -21.264 3.766 11.720 1.00 97.06 777 ILE A O 1
ATOM 6247 N N . VAL A 1 778 ? -19.869 2.466 10.536 1.00 97.06 778 VAL A N 1
ATOM 6248 C CA . VAL A 1 778 ? -18.830 3.494 10.359 1.00 97.06 778 VAL A CA 1
ATOM 6249 C C . VAL A 1 778 ? -19.353 4.572 9.395 1.00 97.06 778 VAL A C 1
ATOM 6251 O O . VAL A 1 778 ? -19.947 4.213 8.379 1.00 97.06 778 VAL A O 1
ATOM 6254 N N . PRO A 1 779 ? -19.148 5.880 9.654 1.00 98.12 779 PRO A N 1
ATOM 6255 C CA . PRO A 1 779 ? -19.528 6.926 8.705 1.00 98.12 779 PRO A CA 1
ATOM 6256 C C . PRO A 1 779 ? -18.906 6.679 7.325 1.00 98.12 779 PRO A C 1
ATOM 6258 O O . PRO A 1 779 ? -17.693 6.528 7.211 1.00 98.12 779 PRO A O 1
ATOM 6261 N N . ALA A 1 780 ? -19.713 6.657 6.267 1.00 98.25 780 ALA A N 1
ATOM 6262 C CA . ALA A 1 780 ? -19.216 6.452 4.907 1.00 98.25 780 ALA A CA 1
ATOM 6263 C C . ALA A 1 780 ? -18.453 7.676 4.378 1.00 98.25 780 ALA A C 1
ATOM 6265 O O . ALA A 1 780 ? -17.473 7.537 3.648 1.00 98.25 780 ALA A O 1
ATOM 6266 N N . VAL A 1 781 ? -18.895 8.874 4.774 1.00 98.75 781 VAL A N 1
ATOM 6267 C CA . VAL A 1 781 ? -18.365 10.167 4.322 1.00 98.75 781 VAL A CA 1
ATOM 6268 C C . VAL A 1 781 ? -18.232 11.140 5.498 1.00 98.75 781 VAL A C 1
ATOM 6270 O O . VAL A 1 781 ? -19.111 11.186 6.362 1.00 98.75 781 VAL A O 1
ATOM 6273 N N . ASN A 1 782 ? -17.176 11.959 5.488 1.00 98.25 782 ASN A N 1
ATOM 6274 C CA . ASN A 1 782 ? -17.109 13.245 6.185 1.00 98.25 782 ASN A CA 1
ATOM 6275 C C . ASN A 1 782 ? -17.049 14.381 5.149 1.00 98.25 782 ASN A C 1
ATOM 6277 O O . ASN A 1 782 ? -16.073 14.490 4.405 1.00 98.25 782 ASN A O 1
ATOM 6281 N N . GLN A 1 783 ? -18.088 15.214 5.073 1.00 98.12 783 GLN A N 1
ATOM 6282 C CA . GLN A 1 783 ? -18.139 16.344 4.137 1.00 98.12 783 GLN A CA 1
ATOM 6283 C C . GLN A 1 783 ? -17.712 17.649 4.825 1.00 98.12 783 GLN A C 1
ATOM 6285 O O . GLN A 1 783 ? -18.334 18.054 5.809 1.00 98.12 783 GLN A O 1
ATOM 6290 N N . VAL A 1 784 ? -16.675 18.320 4.321 1.00 94.38 784 VAL A N 1
ATOM 6291 C CA . VAL A 1 784 ? -16.048 19.485 4.977 1.00 94.38 784 VAL A CA 1
ATOM 6292 C C . VAL A 1 784 ? -15.571 20.539 3.977 1.00 94.38 784 VAL A C 1
ATOM 6294 O O . VAL A 1 784 ? -15.356 20.233 2.805 1.00 94.38 784 VAL A O 1
ATOM 6297 N N . GLU A 1 785 ? -15.369 21.769 4.456 1.00 90.75 785 GLU A N 1
ATOM 6298 C CA . GLU A 1 785 ? -14.682 22.834 3.719 1.00 90.75 785 GLU A CA 1
ATOM 6299 C C . GLU A 1 785 ? -13.266 22.367 3.352 1.00 90.75 785 GLU A C 1
ATOM 6301 O O . GLU A 1 785 ? -12.470 22.056 4.242 1.00 90.75 785 GLU A O 1
ATOM 6306 N N . LEU A 1 786 ? -12.950 22.270 2.058 1.00 90.06 786 LEU A N 1
ATOM 6307 C CA . LEU A 1 786 ? -11.653 21.764 1.603 1.00 90.06 786 LEU A CA 1
ATOM 6308 C C . LEU A 1 786 ? -11.269 22.384 0.257 1.00 90.06 786 LEU A C 1
ATOM 6310 O O . LEU A 1 786 ? -11.951 22.193 -0.747 1.00 90.06 786 LEU A O 1
ATOM 6314 N N . HIS A 1 787 ? -10.150 23.105 0.249 1.00 89.69 787 HIS A N 1
ATOM 6315 C CA . HIS A 1 787 ? -9.531 23.740 -0.922 1.00 89.69 787 HIS A CA 1
ATOM 6316 C C . HIS A 1 787 ? -8.037 24.013 -0.640 1.00 89.69 787 HIS A C 1
ATOM 6318 O O . HIS A 1 787 ? -7.635 23.864 0.514 1.00 89.69 787 HIS A O 1
ATOM 6324 N N . PRO A 1 788 ? -7.190 24.433 -1.606 1.00 87.38 788 PRO A N 1
ATOM 6325 C CA . PRO A 1 788 ? -5.772 24.720 -1.340 1.00 87.38 788 PRO A CA 1
ATOM 6326 C C . PRO A 1 788 ? -5.538 25.720 -0.193 1.00 87.38 788 PRO A C 1
ATOM 6328 O O . PRO A 1 788 ? -4.577 25.587 0.557 1.00 87.38 788 PRO A O 1
ATOM 6331 N N . PHE A 1 789 ? -6.472 26.656 0.020 1.00 83.69 789 PHE A N 1
ATOM 6332 C CA . PHE A 1 789 ? -6.478 27.604 1.147 1.00 83.69 789 PHE A CA 1
ATOM 6333 C C . PHE A 1 789 ? -6.946 27.028 2.487 1.00 83.69 789 PHE A C 1
ATOM 6335 O O . PHE A 1 789 ? -6.898 27.721 3.494 1.00 83.69 789 PHE A O 1
ATOM 6342 N N . TRP A 1 790 ? -7.439 25.794 2.526 1.00 87.06 790 TRP A N 1
ATOM 6343 C CA . TRP A 1 790 ? -7.881 25.129 3.751 1.00 87.06 790 TRP A CA 1
ATOM 6344 C C . TRP A 1 790 ? -7.794 23.615 3.547 1.00 87.06 790 TRP A C 1
ATOM 6346 O O . TRP A 1 790 ? -8.777 22.934 3.251 1.00 87.06 790 TRP A O 1
ATOM 6356 N N . ARG A 1 791 ? -6.564 23.098 3.602 1.00 88.00 791 ARG A N 1
ATOM 6357 C CA . ARG A 1 791 ? -6.235 21.726 3.195 1.00 88.00 791 ARG A CA 1
ATOM 6358 C C . ARG A 1 791 ? -6.760 20.678 4.171 1.00 88.00 791 ARG A C 1
ATOM 6360 O O . ARG A 1 791 ? -7.187 19.609 3.736 1.00 88.00 791 ARG A O 1
ATOM 6367 N N . GLN A 1 792 ? -6.723 20.962 5.474 1.00 86.38 792 GLN A N 1
ATOM 6368 C CA . GLN A 1 792 ? -7.081 20.025 6.550 1.00 86.38 792 GLN A CA 1
ATOM 6369 C C . GLN A 1 792 ? -6.358 18.657 6.462 1.00 86.38 792 GLN A C 1
ATOM 6371 O O . GLN A 1 792 ? -6.980 17.610 6.642 1.00 86.38 792 GLN A O 1
ATOM 6376 N N . ASP A 1 793 ? -5.051 18.642 6.170 1.00 87.75 793 ASP A N 1
ATOM 6377 C CA . ASP A 1 793 ? -4.277 17.413 5.896 1.00 87.75 793 ASP A CA 1
ATOM 6378 C C . ASP A 1 793 ? -4.400 16.317 6.973 1.00 87.75 793 ASP A C 1
ATOM 6380 O O . ASP A 1 793 ? -4.593 15.149 6.630 1.00 87.75 793 ASP A O 1
ATOM 6384 N N . GLU A 1 794 ? -4.371 16.670 8.267 1.00 88.44 794 GLU A N 1
ATOM 6385 C CA . GLU A 1 794 ? -4.570 15.698 9.358 1.00 88.44 794 GLU A CA 1
ATOM 6386 C C . GLU A 1 794 ? -5.957 15.039 9.288 1.00 88.44 794 GLU A C 1
ATOM 6388 O O . GLU A 1 794 ? -6.077 13.824 9.444 1.00 88.44 794 GLU A O 1
ATOM 6393 N N . LEU A 1 795 ? -7.009 15.822 9.018 1.00 90.31 795 LEU A N 1
ATOM 6394 C CA . LEU A 1 795 ? -8.381 15.320 8.946 1.00 90.31 795 LEU A CA 1
ATOM 6395 C C . LEU A 1 795 ? -8.570 14.393 7.745 1.00 90.31 795 LEU A C 1
ATOM 6397 O O . LEU A 1 795 ? -9.178 13.335 7.901 1.00 90.31 795 LEU A O 1
ATOM 6401 N N . VAL A 1 796 ? -8.033 14.762 6.578 1.00 90.31 796 VAL A N 1
ATOM 6402 C CA . VAL A 1 796 ? -8.106 13.942 5.359 1.00 90.31 796 VAL A CA 1
ATOM 6403 C C . VAL A 1 796 ? -7.404 12.604 5.583 1.00 90.31 796 VAL A C 1
ATOM 6405 O O . VAL A 1 796 ? -8.034 11.554 5.445 1.00 90.31 796 VAL A O 1
ATOM 6408 N N . LYS A 1 797 ? -6.148 12.639 6.049 1.00 86.56 797 LYS A N 1
ATOM 6409 C CA . LYS A 1 797 ? -5.359 11.437 6.353 1.00 86.56 797 LYS A CA 1
ATOM 6410 C C . LYS A 1 797 ? -6.026 10.571 7.426 1.00 86.56 797 LYS A C 1
ATOM 6412 O O . LYS A 1 797 ? -6.069 9.351 7.290 1.00 86.56 797 LYS A O 1
ATOM 6417 N N . PHE A 1 798 ? -6.593 11.174 8.474 1.00 90.56 798 PHE A N 1
ATOM 6418 C CA . PHE A 1 798 ? -7.311 10.439 9.519 1.00 90.56 798 PHE A CA 1
ATOM 6419 C C . PHE A 1 798 ? -8.592 9.764 9.004 1.00 90.56 798 PHE A C 1
ATOM 6421 O O . PHE A 1 798 ? -8.861 8.623 9.381 1.00 90.56 798 PHE A O 1
ATOM 6428 N N . CYS A 1 799 ? -9.372 10.436 8.151 1.00 90.62 799 CYS A N 1
ATOM 6429 C CA . CYS A 1 799 ? -10.585 9.861 7.565 1.00 90.62 799 CYS A CA 1
ATOM 6430 C C . CYS A 1 799 ? -10.238 8.682 6.639 1.00 90.62 799 CYS A C 1
ATOM 6432 O O . CYS A 1 799 ? -10.780 7.590 6.819 1.00 90.62 799 CYS A O 1
ATOM 6434 N N . GLN A 1 800 ? -9.253 8.853 5.750 1.00 85.56 800 GLN A N 1
ATOM 6435 C CA . GLN A 1 800 ? -8.749 7.797 4.863 1.00 85.56 800 GLN A CA 1
ATOM 6436 C C . GLN A 1 800 ? -8.246 6.571 5.655 1.00 85.56 800 GLN A C 1
ATOM 6438 O O . GLN A 1 800 ? -8.670 5.449 5.382 1.00 85.56 800 GLN A O 1
ATOM 6443 N N . LEU A 1 801 ? -7.465 6.772 6.728 1.00 86.62 801 LEU A N 1
ATOM 6444 C CA . LEU A 1 801 ? -7.012 5.713 7.655 1.00 86.62 801 LEU A CA 1
ATOM 6445 C C . LEU A 1 801 ? -8.136 5.037 8.475 1.00 86.62 801 LEU A C 1
ATOM 6447 O O . LEU A 1 801 ? -7.870 4.129 9.271 1.00 86.62 801 LEU A O 1
ATOM 6451 N N . LYS A 1 802 ? -9.389 5.478 8.326 1.00 89.44 802 LYS A N 1
ATOM 6452 C CA . LYS A 1 802 ? -10.588 4.847 8.902 1.00 89.44 802 LYS A CA 1
ATOM 6453 C C . LYS A 1 802 ? -11.607 4.412 7.845 1.00 89.44 802 LYS A C 1
ATOM 6455 O O . LYS A 1 802 ? -12.722 4.052 8.208 1.00 89.44 802 LYS A O 1
ATOM 6460 N N . GLY A 1 803 ? -11.234 4.428 6.563 1.00 88.44 803 GLY A N 1
ATOM 6461 C CA . GLY A 1 803 ? -12.136 4.102 5.456 1.00 88.44 803 GLY A CA 1
ATOM 6462 C C . GLY A 1 803 ? -13.299 5.088 5.312 1.00 88.44 803 GLY A C 1
ATOM 6463 O O . GLY A 1 803 ? -14.327 4.737 4.746 1.00 88.44 803 GLY A O 1
ATOM 6464 N N . ILE A 1 804 ? -13.177 6.298 5.863 1.00 97.38 804 ILE A N 1
ATOM 6465 C CA . ILE A 1 804 ? -14.176 7.362 5.759 1.00 97.38 804 ILE A CA 1
ATOM 6466 C C . ILE A 1 804 ? -13.772 8.230 4.568 1.00 97.38 804 ILE A C 1
ATOM 6468 O O . ILE A 1 804 ? -12.711 8.857 4.587 1.00 97.38 804 ILE A O 1
ATOM 6472 N N . HIS A 1 805 ? -14.604 8.272 3.528 1.00 98.12 805 HIS A N 1
ATOM 6473 C CA . HIS A 1 805 ? -14.347 9.116 2.360 1.00 98.12 805 HIS A CA 1
ATOM 6474 C C . HIS A 1 805 ? -14.492 10.602 2.716 1.00 98.12 805 HIS A C 1
ATOM 6476 O O . HIS A 1 805 ? -15.267 10.964 3.604 1.00 98.12 805 HIS A O 1
ATOM 6482 N N . VAL A 1 806 ? -13.767 11.479 2.021 1.00 98.00 806 VAL A N 1
ATOM 6483 C CA . VAL A 1 806 ? -13.858 12.930 2.237 1.00 98.00 806 VAL A CA 1
ATOM 6484 C C . VAL A 1 806 ? -14.488 13.601 1.027 1.00 98.00 806 VAL A C 1
ATOM 6486 O O . VAL A 1 806 ? -14.021 13.461 -0.104 1.00 98.00 806 VAL A O 1
ATOM 6489 N N . SER A 1 807 ? -15.541 14.374 1.283 1.00 98.00 807 SER A N 1
ATOM 6490 C CA . SER A 1 807 ? -16.195 15.199 0.270 1.00 98.00 807 SER A CA 1
ATOM 6491 C C . SER A 1 807 ? -15.915 16.677 0.536 1.00 98.00 807 SER A C 1
ATOM 6493 O O . SER A 1 807 ? -16.279 17.209 1.584 1.00 98.00 807 SER A O 1
ATOM 6495 N N . ALA A 1 808 ? -15.278 17.340 -0.422 1.00 95.88 808 ALA A N 1
ATOM 6496 C CA . ALA A 1 808 ? -14.939 18.751 -0.362 1.00 95.88 808 ALA A CA 1
ATOM 6497 C C . ALA A 1 808 ? -16.165 19.606 -0.709 1.00 95.88 808 ALA A C 1
ATOM 6499 O O . ALA A 1 808 ? -16.511 19.751 -1.887 1.00 95.88 808 ALA A O 1
ATOM 6500 N N . HIS A 1 809 ? -16.822 20.178 0.304 1.00 92.38 809 HIS A N 1
ATOM 6501 C CA . HIS A 1 809 ? -17.794 21.246 0.076 1.00 92.38 809 HIS A CA 1
ATOM 6502 C C . HIS A 1 809 ? -17.075 22.586 -0.086 1.00 92.38 809 HIS A C 1
ATOM 6504 O O . HIS A 1 809 ? -15.979 22.801 0.433 1.00 92.38 809 HIS A O 1
ATOM 6510 N N . THR A 1 810 ? -17.703 23.505 -0.821 1.00 88.50 810 THR A N 1
ATOM 6511 C CA . THR A 1 810 ? -17.131 24.831 -1.107 1.00 88.50 810 THR A CA 1
ATOM 6512 C C . THR A 1 810 ? -15.720 24.769 -1.748 1.00 88.50 810 THR A C 1
ATOM 6514 O O . THR A 1 810 ? -14.888 25.619 -1.437 1.00 88.50 810 THR A O 1
ATOM 6517 N N . PRO A 1 811 ? -15.407 23.830 -2.674 1.00 90.69 811 PRO A N 1
ATOM 6518 C CA . PRO A 1 811 ? -14.029 23.602 -3.138 1.00 90.69 811 PRO A CA 1
ATOM 6519 C C . PRO A 1 811 ? -13.433 24.786 -3.916 1.00 90.69 811 PRO A C 1
ATOM 6521 O O . PRO A 1 811 ? -12.224 24.897 -4.056 1.00 90.69 811 PRO A O 1
ATOM 6524 N N . LEU A 1 812 ? -14.276 25.702 -4.402 1.00 88.56 812 LEU A N 1
ATOM 6525 C CA . LEU A 1 812 ? -13.865 26.930 -5.086 1.00 88.56 812 LEU A CA 1
ATOM 6526 C C . LEU A 1 812 ? -13.892 28.169 -4.171 1.00 88.56 812 LEU A C 1
ATOM 6528 O O . LEU A 1 812 ? -13.680 29.276 -4.657 1.00 88.56 8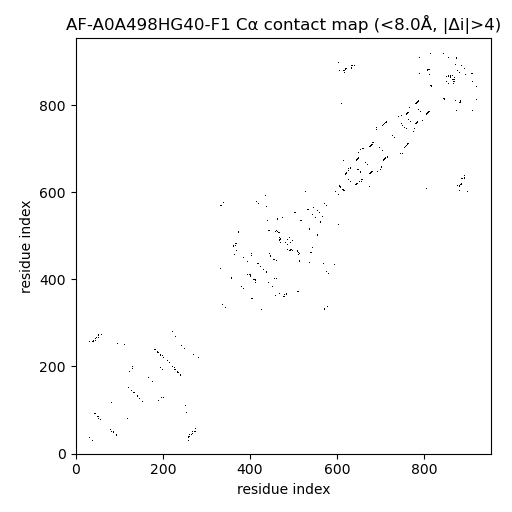12 LEU A O 1
ATOM 6532 N N . GLY A 1 813 ? -14.168 28.018 -2.872 1.00 78.56 813 GLY A N 1
ATOM 6533 C CA . GLY A 1 813 ? -14.439 29.126 -1.952 1.00 78.56 813 GLY A CA 1
ATOM 6534 C C . GLY A 1 813 ? -15.851 29.715 -2.111 1.00 78.56 813 GLY A C 1
ATOM 6535 O O . GLY A 1 813 ? -16.580 29.396 -3.051 1.00 78.56 813 GLY A O 1
ATOM 6536 N N . VAL A 1 814 ? -16.249 30.594 -1.186 1.00 68.44 814 VAL A N 1
ATOM 6537 C CA . VAL A 1 814 ? -17.513 31.356 -1.277 1.00 68.44 814 VAL A CA 1
ATOM 6538 C C . VAL A 1 814 ? -17.309 32.604 -2.153 1.00 68.44 814 VAL A C 1
ATOM 6540 O O . VAL A 1 814 ? -16.333 33.322 -1.921 1.00 68.44 814 VAL A O 1
ATOM 6543 N N . PRO A 1 815 ? -18.187 32.900 -3.135 1.00 55.78 815 PRO A N 1
ATOM 6544 C CA . PRO A 1 815 ? -18.143 34.147 -3.904 1.00 55.78 815 PRO A CA 1
ATOM 6545 C C . PRO A 1 815 ? -18.383 35.398 -3.044 1.00 55.78 815 PRO A C 1
ATOM 6547 O O . PRO A 1 815 ? -19.138 35.367 -2.076 1.00 55.78 815 PRO A O 1
ATOM 6550 N N . THR A 1 816 ? -17.813 36.540 -3.436 1.00 51.34 816 THR A N 1
ATOM 6551 C CA . THR A 1 816 ? -18.143 37.833 -2.820 1.00 51.34 816 THR A CA 1
ATOM 6552 C C . THR A 1 816 ? -19.592 38.228 -3.111 1.00 51.34 816 THR A C 1
ATOM 6554 O O . THR A 1 816 ? -19.908 38.612 -4.240 1.00 51.34 816 THR A O 1
ATOM 6557 N N . SER A 1 817 ? -20.445 38.254 -2.087 1.00 39.34 817 SER A N 1
ATOM 6558 C CA . SER A 1 817 ? -21.624 39.125 -2.091 1.00 39.34 817 SER A CA 1
ATOM 6559 C C . SER A 1 817 ? -21.154 40.572 -2.263 1.00 39.34 817 SER A C 1
ATOM 6561 O O . SER A 1 817 ? -20.305 41.035 -1.500 1.00 39.34 817 SER A O 1
ATOM 6563 N N . THR A 1 818 ? -21.660 41.281 -3.271 1.00 31.08 818 THR A N 1
ATOM 6564 C CA . THR A 1 818 ? -21.298 42.685 -3.512 1.00 31.08 818 THR A CA 1
ATOM 6565 C C . THR A 1 818 ? -21.756 43.568 -2.348 1.00 31.08 818 THR A C 1
ATOM 6567 O O . THR A 1 818 ? -22.942 43.515 -2.011 1.00 31.08 818 THR A O 1
ATOM 6570 N N . PRO A 1 819 ? -20.880 44.402 -1.755 1.00 33.19 819 PRO A N 1
ATOM 6571 C CA . PRO A 1 819 ? -21.327 45.448 -0.843 1.00 33.19 819 PRO A CA 1
ATOM 6572 C C . PRO A 1 819 ? -22.185 46.472 -1.601 1.00 33.19 819 PRO A C 1
ATOM 6574 O O . PRO A 1 819 ? -21.978 46.715 -2.792 1.00 33.19 819 PRO A O 1
ATOM 6577 N N . GLY A 1 820 ? -23.161 47.059 -0.908 1.00 29.77 820 GLY A N 1
ATOM 6578 C CA . GLY A 1 820 ? -23.973 48.147 -1.452 1.00 29.77 820 GLY A CA 1
ATOM 6579 C C . GLY A 1 820 ? -23.176 49.455 -1.596 1.00 29.77 820 GLY A C 1
ATOM 6580 O O . GLY A 1 820 ? -22.105 49.597 -1.001 1.00 29.77 820 GLY A O 1
ATOM 6581 N N . PRO A 1 821 ? -23.681 50.430 -2.371 1.00 34.81 821 PRO A N 1
ATOM 6582 C CA . PRO A 1 821 ? -23.006 51.708 -2.581 1.00 34.81 821 PRO A CA 1
ATOM 6583 C C . PRO A 1 821 ? -23.158 52.639 -1.360 1.00 34.81 821 PRO A C 1
ATOM 6585 O O . PRO A 1 821 ? -24.004 53.531 -1.356 1.00 34.81 821 PRO A O 1
ATOM 6588 N N . SER A 1 822 ? -22.338 52.428 -0.325 1.00 32.69 822 SER A N 1
ATOM 6589 C CA . SER A 1 822 ? -22.273 53.288 0.877 1.00 32.69 822 SER A CA 1
ATOM 6590 C C . SER A 1 822 ? -20.859 53.588 1.388 1.00 32.69 822 SER A C 1
ATOM 6592 O O . SER A 1 822 ? -20.630 54.661 1.941 1.00 32.69 822 SER A O 1
ATOM 6594 N N . ASP A 1 823 ? -19.901 52.677 1.209 1.00 30.02 823 ASP A N 1
ATOM 6595 C CA . ASP A 1 823 ? -18.640 52.700 1.967 1.00 30.02 823 ASP A CA 1
ATOM 6596 C C . ASP A 1 823 ? -17.526 53.480 1.237 1.00 30.02 823 ASP A C 1
ATOM 6598 O O . ASP A 1 823 ? -16.474 52.949 0.883 1.00 30.02 823 ASP A O 1
ATOM 6602 N N . SER A 1 824 ? -17.768 54.772 0.990 1.00 36.06 824 SER A N 1
ATOM 6603 C CA . SER A 1 824 ? -16.858 55.677 0.270 1.00 36.06 824 SER A CA 1
ATOM 6604 C C . SER A 1 824 ? -16.017 56.576 1.197 1.00 36.06 824 SER A C 1
ATOM 6606 O O . SER A 1 824 ? -16.246 57.783 1.267 1.00 36.06 824 SER A O 1
ATOM 6608 N N . SER A 1 825 ? -15.036 55.992 1.894 1.00 29.34 825 SER A N 1
ATOM 6609 C CA . SER A 1 825 ? -13.900 56.665 2.576 1.00 29.34 825 SER A CA 1
ATOM 6610 C C . SER A 1 825 ? -12.994 55.587 3.209 1.00 29.34 825 SER A C 1
ATOM 6612 O O . SER A 1 825 ? -13.527 54.606 3.718 1.00 29.34 825 SER A O 1
ATOM 6614 N N . SER A 1 826 ? -11.658 55.646 3.228 1.00 31.98 826 SER A N 1
ATOM 6615 C CA . SER A 1 826 ? -10.711 56.759 3.019 1.00 31.98 826 SER A CA 1
ATOM 6616 C C . SER A 1 826 ? -9.457 56.281 2.265 1.00 31.98 826 SER A C 1
ATOM 6618 O O . SER A 1 826 ? -9.146 55.092 2.298 1.00 31.98 826 SER A O 1
ATOM 6620 N N . GLY A 1 827 ? -8.721 57.193 1.620 1.00 31.61 827 GLY A N 1
ATOM 6621 C CA . GLY A 1 827 ? -7.504 56.865 0.861 1.00 31.61 827 GLY A CA 1
ATOM 6622 C C . GLY A 1 827 ? -6.202 56.810 1.678 1.00 31.61 827 GLY A C 1
ATOM 6623 O O . GLY A 1 827 ? -6.148 57.246 2.828 1.00 31.61 827 GLY A O 1
ATOM 6624 N N . GLY A 1 828 ? -5.153 56.304 1.029 1.00 26.88 828 GLY A N 1
ATOM 6625 C CA . GLY A 1 828 ? -3.745 56.313 1.438 1.00 26.88 828 GLY A CA 1
ATOM 6626 C C . GLY A 1 828 ? -2.901 55.863 0.238 1.00 26.88 828 GLY A C 1
ATOM 6627 O O . GLY A 1 828 ? -3.338 54.973 -0.485 1.00 26.88 828 GLY A O 1
ATOM 6628 N N . GLU A 1 829 ? -1.777 56.530 -0.025 1.00 29.84 829 GLU A N 1
ATOM 6629 C CA . GLU A 1 829 ? -1.065 56.453 -1.315 1.00 29.84 829 GLU A CA 1
ATOM 6630 C C . GLU A 1 829 ? -0.176 55.199 -1.465 1.00 29.84 829 GLU A C 1
ATOM 6632 O O . GLU A 1 829 ? 0.254 54.597 -0.478 1.00 29.84 829 GLU A O 1
ATOM 6637 N N . ASP A 1 830 ? 0.061 54.790 -2.716 1.00 31.05 830 ASP A N 1
ATOM 6638 C CA . ASP A 1 830 ? 0.657 53.500 -3.086 1.00 31.05 830 ASP A CA 1
ATOM 6639 C C . ASP A 1 830 ? 2.198 53.460 -3.044 1.00 31.05 830 ASP A C 1
ATOM 6641 O O . ASP A 1 830 ? 2.875 54.420 -3.411 1.00 31.05 830 ASP A O 1
ATOM 6645 N N . GLU A 1 831 ? 2.757 52.278 -2.748 1.00 29.17 831 GLU A N 1
ATOM 6646 C CA . GLU A 1 831 ? 4.139 51.919 -3.107 1.00 29.17 831 GLU A CA 1
ATOM 6647 C C . GLU A 1 831 ? 4.131 50.838 -4.214 1.00 29.17 831 GLU A C 1
ATOM 6649 O O . GLU A 1 831 ? 3.494 49.790 -4.043 1.00 29.17 831 GLU A O 1
ATOM 6654 N N . PRO A 1 832 ? 4.823 51.036 -5.353 1.00 33.09 832 PRO A N 1
ATOM 6655 C CA . PRO A 1 832 ? 4.779 50.096 -6.470 1.00 33.09 832 PRO A CA 1
ATOM 6656 C C . PRO A 1 832 ? 5.751 48.923 -6.266 1.00 33.09 832 PRO A C 1
ATOM 6658 O O . PRO A 1 832 ? 6.960 49.073 -6.428 1.00 33.09 832 PRO A O 1
ATOM 6661 N N . GLY A 1 833 ? 5.232 47.721 -5.986 1.00 36.06 833 GLY A N 1
ATOM 6662 C CA . GLY A 1 833 ? 6.055 46.503 -6.059 1.00 36.06 833 GLY A CA 1
ATOM 6663 C C . GLY A 1 833 ? 5.533 45.233 -5.384 1.00 36.06 833 GLY A C 1
ATOM 6664 O O . GLY A 1 833 ? 6.009 44.154 -5.725 1.00 36.06 833 GLY A O 1
ATOM 6665 N N . THR A 1 834 ? 4.566 45.303 -4.457 1.00 28.33 834 THR A N 1
ATOM 6666 C CA . THR A 1 834 ? 4.055 44.098 -3.762 1.00 28.33 834 THR A CA 1
ATOM 6667 C C . THR A 1 834 ? 2.521 44.009 -3.747 1.00 28.33 834 THR A C 1
ATOM 6669 O O . THR A 1 834 ? 1.860 44.914 -3.235 1.00 28.33 834 THR A O 1
ATOM 6672 N N . PRO A 1 835 ? 1.909 42.914 -4.249 1.00 32.88 835 PRO A N 1
ATOM 6673 C CA . PRO A 1 835 ? 0.461 42.722 -4.196 1.00 32.88 835 PRO A CA 1
ATOM 6674 C C . PRO A 1 835 ? 0.013 42.292 -2.788 1.00 32.88 835 PRO A C 1
ATOM 6676 O O . PRO A 1 835 ? -0.220 41.114 -2.512 1.00 32.88 835 PRO A O 1
ATOM 6679 N N . ARG A 1 836 ? -0.127 43.255 -1.868 1.00 33.22 836 ARG A N 1
ATOM 6680 C CA . ARG A 1 836 ? -0.684 43.013 -0.526 1.00 33.22 836 ARG A CA 1
ATOM 6681 C C . ARG A 1 836 ? -2.182 42.692 -0.602 1.00 33.22 836 ARG A C 1
ATOM 6683 O O . ARG A 1 836 ? -3.013 43.597 -0.591 1.00 33.22 836 ARG A O 1
ATOM 6690 N N . ILE A 1 837 ? -2.540 41.405 -0.618 1.00 36.34 837 ILE A N 1
ATOM 6691 C CA . ILE A 1 837 ? -3.940 40.954 -0.519 1.00 36.34 837 ILE A CA 1
ATOM 6692 C C . ILE A 1 837 ? -4.472 41.238 0.897 1.00 36.34 837 ILE A C 1
ATOM 6694 O O . ILE A 1 837 ? -4.307 40.452 1.830 1.00 36.34 837 ILE A O 1
ATOM 6698 N N . SER A 1 838 ? -5.108 42.394 1.072 1.00 29.61 838 SER A N 1
ATOM 6699 C CA . SER A 1 838 ? -5.615 42.880 2.355 1.00 29.61 838 SER A CA 1
ATOM 6700 C C . SER A 1 838 ? -6.998 42.300 2.687 1.00 29.61 838 SER A C 1
ATOM 6702 O O . SER A 1 838 ? -8.041 42.898 2.430 1.00 29.61 838 SER A O 1
ATOM 6704 N N . PHE A 1 839 ? -7.024 41.128 3.329 1.00 39.78 839 PHE A N 1
ATOM 6705 C CA . PHE A 1 839 ? -8.257 40.505 3.831 1.00 39.78 839 PHE A CA 1
ATOM 6706 C C . PHE A 1 839 ? -8.891 41.294 5.000 1.00 39.78 839 PHE A C 1
ATOM 6708 O O . PHE A 1 839 ? -8.796 40.908 6.166 1.00 39.78 839 PHE A O 1
ATOM 6715 N N . ARG A 1 840 ? -9.598 42.394 4.703 1.00 32.25 840 ARG A N 1
ATOM 6716 C CA . ARG A 1 840 ? -10.513 43.064 5.644 1.00 32.25 840 ARG A CA 1
ATOM 6717 C C . ARG A 1 840 ? -11.971 42.933 5.193 1.00 32.25 840 ARG A C 1
ATOM 6719 O O . ARG A 1 840 ? -12.368 43.455 4.163 1.00 32.25 840 ARG A O 1
ATOM 6726 N N . ARG A 1 841 ? -12.777 42.289 6.048 1.00 35.00 841 ARG A N 1
ATOM 6727 C CA . ARG A 1 841 ? -14.258 42.295 6.055 1.00 35.00 841 ARG A CA 1
ATOM 6728 C C . ARG A 1 841 ? -14.992 41.767 4.804 1.00 35.00 841 ARG A C 1
ATOM 6730 O O . ARG A 1 841 ? -16.069 42.249 4.480 1.00 35.00 841 ARG A O 1
ATOM 6737 N N . SER A 1 842 ? -14.524 40.668 4.209 1.00 39.62 842 SER A N 1
ATOM 6738 C CA . SER A 1 842 ? -15.436 39.696 3.572 1.00 39.62 842 SER A CA 1
ATOM 6739 C C . SER A 1 842 ? -14.836 38.287 3.586 1.00 39.62 842 SER A C 1
ATOM 6741 O O . SER A 1 842 ? -13.659 38.119 3.268 1.00 39.62 842 SER A O 1
ATOM 6743 N N . ARG A 1 843 ? -15.618 37.264 3.967 1.00 51.34 843 ARG A N 1
ATOM 6744 C CA . ARG A 1 843 ? -15.162 35.859 4.045 1.00 51.34 843 ARG A CA 1
ATOM 6745 C C . ARG A 1 843 ? -15.246 35.164 2.676 1.00 51.34 843 ARG A C 1
ATOM 6747 O O . ARG A 1 843 ? -15.980 34.197 2.505 1.00 51.34 843 ARG A O 1
ATOM 6754 N N . SER A 1 844 ? -14.518 35.680 1.689 1.00 58.09 844 SER A N 1
ATOM 6755 C CA . SER A 1 844 ? -14.477 35.135 0.326 1.00 58.09 844 SER A CA 1
ATOM 6756 C C . SER A 1 844 ? -13.032 34.929 -0.127 1.00 58.09 844 SER A C 1
ATOM 6758 O O . SER A 1 844 ? -12.379 35.881 -0.560 1.00 58.09 844 SER A O 1
ATOM 6760 N N . VAL A 1 845 ? -12.560 33.677 -0.124 1.00 60.28 845 VAL A N 1
ATOM 6761 C CA . VAL A 1 845 ? -11.318 33.308 -0.829 1.00 60.28 845 VAL A CA 1
ATOM 6762 C C . VAL A 1 845 ? -11.537 32.982 -2.312 1.00 60.28 845 VAL A C 1
ATOM 6764 O O . VAL A 1 845 ? -10.552 32.877 -3.025 1.00 60.28 845 VAL A O 1
ATOM 6767 N N . HIS A 1 846 ? -12.777 32.893 -2.821 1.00 60.94 846 HIS A N 1
ATOM 6768 C CA . HIS A 1 846 ? -13.055 32.527 -4.226 1.00 60.94 846 HIS A CA 1
ATOM 6769 C C . HIS A 1 846 ? -12.314 33.422 -5.232 1.00 60.94 846 HIS A C 1
ATOM 6771 O O . HIS A 1 846 ? -11.537 32.943 -6.053 1.00 60.94 846 HIS A O 1
ATOM 6777 N N . GLY A 1 847 ? -12.512 34.741 -5.135 1.00 61.25 847 GLY A N 1
ATOM 6778 C CA . GLY A 1 847 ? -11.851 35.715 -6.008 1.00 61.25 847 GLY A CA 1
ATOM 6779 C C . GLY A 1 847 ? -10.318 35.730 -5.882 1.00 61.25 847 GLY A C 1
ATOM 6780 O O . GLY A 1 847 ? -9.653 35.704 -6.915 1.00 61.25 847 GLY A O 1
ATOM 6781 N N . PRO A 1 848 ? -9.745 35.777 -4.662 1.00 67.75 848 PRO A N 1
ATOM 6782 C CA . PRO A 1 848 ? -8.297 35.696 -4.453 1.00 67.75 848 PRO A CA 1
ATOM 6783 C C . PRO A 1 848 ? -7.657 34.380 -4.920 1.00 67.75 848 PRO A C 1
ATOM 6785 O O . PRO A 1 848 ? -6.660 34.416 -5.632 1.00 67.75 848 PRO A O 1
ATOM 6788 N N . MET A 1 849 ? -8.239 33.227 -4.575 1.00 74.12 849 MET A N 1
ATOM 6789 C CA . MET A 1 849 ? -7.678 31.899 -4.858 1.00 74.12 849 MET A CA 1
ATOM 6790 C C . MET A 1 849 ? -7.556 31.626 -6.364 1.00 74.12 849 MET A C 1
ATOM 6792 O O . MET A 1 849 ? -6.554 31.078 -6.810 1.00 74.12 849 MET A O 1
ATOM 6796 N N . LEU A 1 850 ? -8.529 32.081 -7.160 1.00 73.25 850 LEU A N 1
ATOM 6797 C CA . LEU A 1 850 ? -8.523 31.960 -8.625 1.00 73.25 850 LEU A CA 1
ATOM 6798 C C . LEU A 1 850 ? -7.560 32.934 -9.338 1.00 73.25 850 LEU A C 1
ATOM 6800 O O . LEU A 1 850 ? -7.482 32.906 -10.562 1.00 73.25 850 LEU A O 1
ATOM 6804 N N . LYS A 1 851 ? -6.873 33.826 -8.606 1.00 70.69 851 LYS A N 1
ATOM 6805 C CA . LYS A 1 851 ? -5.998 34.884 -9.154 1.00 70.69 851 LYS A CA 1
ATOM 6806 C C . LYS A 1 851 ? -4.521 34.743 -8.771 1.00 70.69 851 LYS A C 1
ATOM 6808 O O . LYS A 1 851 ? -3.724 35.623 -9.088 1.00 70.69 851 LYS A O 1
ATOM 6813 N N . ILE A 1 852 ? -4.154 33.681 -8.064 1.00 79.06 852 ILE A N 1
ATOM 6814 C CA . ILE A 1 852 ? -2.770 33.433 -7.644 1.00 79.06 852 ILE A CA 1
ATOM 6815 C C . ILE A 1 852 ? -1.961 32.961 -8.840 1.00 79.06 852 ILE A C 1
ATOM 6817 O O . ILE A 1 852 ? -2.435 32.107 -9.586 1.00 79.06 852 ILE A O 1
ATOM 6821 N N . SER A 1 853 ? -0.738 33.479 -8.984 1.00 82.56 853 SER A N 1
ATOM 6822 C CA . SER A 1 853 ? 0.132 33.180 -10.124 1.00 82.56 853 SER A CA 1
ATOM 6823 C C . SER A 1 853 ? 0.277 31.671 -10.337 1.00 82.56 853 SER A C 1
ATOM 6825 O O . SER A 1 853 ? -0.081 31.200 -11.404 1.00 82.56 853 SER A O 1
ATOM 6827 N N . THR A 1 854 ? 0.587 30.892 -9.292 1.00 86.94 854 THR A N 1
ATOM 6828 C CA . THR A 1 854 ? 0.624 29.419 -9.337 1.00 86.94 854 THR A CA 1
ATOM 6829 C C . THR A 1 854 ? -0.631 28.793 -9.958 1.00 86.94 854 THR A C 1
ATOM 6831 O O . THR A 1 854 ? -0.513 27.921 -10.808 1.00 86.94 854 THR A O 1
ATOM 6834 N N . VAL A 1 855 ? -1.836 29.228 -9.572 1.00 89.19 855 VAL A N 1
ATOM 6835 C CA . VAL A 1 855 ? -3.091 28.638 -10.081 1.00 89.19 855 VAL A CA 1
ATOM 6836 C C . VAL A 1 855 ? -3.340 29.055 -11.535 1.00 89.19 855 VAL A C 1
ATOM 6838 O O . VAL A 1 855 ? -3.757 28.227 -12.343 1.00 89.19 855 VAL A O 1
ATOM 6841 N N . SER A 1 856 ? -3.053 30.313 -11.881 1.00 89.06 856 SER A N 1
ATOM 6842 C CA . SER A 1 856 ? -3.181 30.837 -13.247 1.00 89.06 856 SER A CA 1
ATOM 6843 C C . SER A 1 856 ? -2.159 30.219 -14.208 1.00 89.06 856 SER A C 1
ATOM 6845 O O . SER A 1 856 ? -2.535 29.775 -15.282 1.00 89.06 856 SER A O 1
ATOM 6847 N N . GLU A 1 857 ? -0.891 30.110 -13.807 1.00 91.00 857 GLU A N 1
ATOM 6848 C CA . GLU A 1 857 ? 0.195 29.500 -14.588 1.00 91.00 857 GLU A CA 1
ATOM 6849 C C . GLU A 1 857 ? -0.107 28.036 -14.936 1.00 91.00 857 GLU A C 1
ATOM 6851 O O . GLU A 1 857 ? 0.107 27.613 -16.071 1.00 91.00 857 GLU A O 1
ATOM 6856 N N . ILE A 1 858 ? -0.630 27.266 -13.973 1.00 92.94 858 ILE A N 1
ATOM 6857 C CA . ILE A 1 858 ? -1.057 25.877 -14.190 1.00 92.94 858 ILE A CA 1
ATOM 6858 C C . ILE A 1 858 ? -2.272 25.840 -15.132 1.00 92.94 858 ILE A C 1
ATOM 6860 O O . ILE A 1 858 ? -2.303 25.040 -16.067 1.00 92.94 858 ILE A O 1
ATOM 6864 N N . ALA A 1 859 ? -3.254 26.727 -14.936 1.00 93.12 859 ALA A N 1
ATOM 6865 C CA . ALA A 1 859 ? -4.429 26.820 -15.803 1.00 93.12 859 ALA A CA 1
ATOM 6866 C C . ALA A 1 859 ? -4.041 27.128 -17.263 1.00 93.12 859 ALA A C 1
ATOM 6868 O O . ALA A 1 859 ? -4.473 26.418 -18.173 1.00 93.12 859 ALA A O 1
ATOM 6869 N N . ASP A 1 860 ? -3.170 28.115 -17.482 1.00 92.94 860 ASP A N 1
ATOM 6870 C CA . ASP A 1 860 ? -2.675 28.508 -18.804 1.00 92.94 860 ASP A CA 1
ATOM 6871 C C . ASP A 1 860 ? -1.860 27.382 -19.463 1.00 92.94 860 ASP A C 1
ATOM 6873 O O . ASP A 1 860 ? -2.081 27.065 -20.636 1.00 92.94 860 ASP A O 1
ATOM 6877 N N . ARG A 1 861 ? -0.972 26.717 -18.705 1.00 92.31 861 ARG A N 1
ATOM 6878 C CA . ARG A 1 861 ? -0.147 25.591 -19.181 1.00 92.31 861 ARG A CA 1
ATOM 6879 C C . ARG A 1 861 ? -1.001 24.418 -19.676 1.00 92.31 861 ARG A C 1
ATOM 6881 O O . ARG A 1 861 ? -0.752 23.906 -20.766 1.00 92.31 861 ARG A O 1
ATOM 6888 N N . HIS A 1 862 ? -2.033 24.035 -18.920 1.00 89.00 862 HIS A N 1
ATOM 6889 C CA . HIS A 1 862 ? -2.963 22.953 -19.286 1.00 89.00 862 HIS A CA 1
ATOM 6890 C C . HIS A 1 862 ? -4.095 23.391 -20.232 1.00 89.00 862 HIS A C 1
ATOM 6892 O O . HIS A 1 862 ? -4.859 22.550 -20.705 1.00 89.00 862 HIS A O 1
ATOM 6898 N N . ARG A 1 863 ? -4.214 24.693 -20.537 1.00 93.69 863 ARG A N 1
ATOM 6899 C CA . ARG A 1 863 ? -5.329 25.306 -21.294 1.00 93.69 863 ARG A CA 1
ATOM 6900 C C . ARG A 1 863 ? -6.705 25.074 -20.644 1.00 93.69 863 ARG A C 1
ATOM 6902 O O . ARG A 1 863 ? -7.712 24.883 -21.329 1.00 93.69 863 ARG A O 1
ATOM 6909 N N . LYS A 1 864 ? -6.737 25.093 -19.313 1.00 94.38 864 LYS A N 1
ATOM 6910 C CA . LYS A 1 864 ? -7.910 24.899 -18.442 1.00 94.38 864 LYS A CA 1
ATOM 6911 C C . LYS A 1 864 ? -8.225 26.206 -17.702 1.00 94.38 864 LYS A C 1
ATOM 6913 O O . LYS A 1 864 ? -7.540 27.206 -17.891 1.00 94.38 864 LYS A O 1
ATOM 6918 N N . THR A 1 865 ? -9.273 26.253 -16.878 1.00 93.62 865 THR A N 1
ATOM 6919 C CA . THR A 1 865 ? -9.540 27.417 -16.006 1.00 93.62 865 THR A CA 1
ATOM 6920 C C . THR A 1 865 ? -8.990 27.217 -14.589 1.00 93.62 865 THR A C 1
ATOM 6922 O O . THR A 1 865 ? -8.873 26.075 -14.136 1.00 93.62 865 THR A O 1
ATOM 6925 N N . PRO A 1 866 ? -8.720 28.302 -13.835 1.00 92.75 866 PRO A N 1
ATOM 6926 C CA . PRO A 1 866 ? -8.360 28.218 -12.418 1.00 92.75 866 PRO A CA 1
ATOM 6927 C C . PRO A 1 866 ? -9.364 27.422 -11.563 1.00 92.75 866 PRO A C 1
ATOM 6929 O O . PRO A 1 866 ? -8.957 26.747 -10.619 1.00 92.75 866 PRO A O 1
ATOM 6932 N N . GLU A 1 867 ? -10.663 27.426 -11.902 1.00 92.75 867 GLU A N 1
ATOM 6933 C CA . GLU A 1 867 ? -11.640 26.549 -11.242 1.00 92.75 867 GLU A CA 1
ATOM 6934 C C . GLU A 1 867 ? -11.341 25.058 -11.495 1.00 92.75 867 GLU A C 1
ATOM 6936 O O . GLU A 1 867 ? -11.384 24.258 -10.561 1.00 92.75 867 GLU A O 1
ATOM 6941 N N . GLN A 1 868 ? -11.001 24.681 -12.732 1.00 94.94 868 GLN A N 1
ATOM 6942 C CA . GLN A 1 868 ? -10.678 23.295 -13.092 1.00 94.94 868 GLN A CA 1
ATOM 6943 C C . GLN A 1 868 ? -9.390 22.811 -12.404 1.00 94.94 868 GLN A C 1
ATOM 6945 O O . GLN A 1 868 ? -9.359 21.674 -11.942 1.00 94.94 868 GLN A O 1
ATOM 6950 N N . VAL A 1 869 ? -8.370 23.670 -12.257 1.00 94.38 869 VAL A N 1
ATOM 6951 C CA . VAL A 1 869 ? -7.129 23.375 -11.503 1.00 94.38 869 VAL A CA 1
ATOM 6952 C C . VAL A 1 869 ? -7.426 22.993 -10.054 1.00 94.38 869 VAL A C 1
ATOM 6954 O O . VAL A 1 869 ? -6.951 21.971 -9.563 1.00 94.38 869 VAL A O 1
ATOM 6957 N N . ILE A 1 870 ? -8.257 23.780 -9.370 1.00 93.31 870 ILE A N 1
ATOM 6958 C CA . ILE A 1 870 ? -8.585 23.558 -7.955 1.00 93.31 870 ILE A CA 1
ATOM 6959 C C . ILE A 1 870 ? -9.453 22.302 -7.767 1.00 93.31 870 ILE A C 1
ATOM 6961 O O . ILE A 1 870 ? -9.285 21.568 -6.790 1.00 93.31 870 ILE A O 1
ATOM 6965 N N . LEU A 1 871 ? -10.355 22.021 -8.712 1.00 94.81 871 LEU A N 1
ATOM 6966 C CA . LEU A 1 871 ? -11.163 20.799 -8.709 1.00 94.81 871 LEU A CA 1
ATOM 6967 C C . LEU A 1 871 ? -10.317 19.547 -9.005 1.00 94.81 871 LEU A C 1
ATOM 6969 O O . LEU A 1 871 ? -10.498 18.533 -8.334 1.00 94.81 871 LEU A O 1
ATOM 6973 N N . CYS A 1 872 ? -9.358 19.631 -9.934 1.00 92.62 872 CYS A N 1
ATOM 6974 C CA . CYS A 1 872 ? -8.401 18.561 -10.234 1.00 92.62 872 CYS A CA 1
ATOM 6975 C C . CYS A 1 872 ? -7.478 18.269 -9.033 1.00 92.62 872 CYS A C 1
ATOM 6977 O O . CYS A 1 872 ? -7.289 17.110 -8.666 1.00 92.62 872 CYS A O 1
ATOM 6979 N N . TRP A 1 873 ? -7.017 19.305 -8.320 1.00 93.31 873 TRP A N 1
ATOM 6980 C CA . TRP A 1 873 ? -6.294 19.145 -7.051 1.00 93.31 873 TRP A CA 1
ATOM 6981 C C . TRP A 1 873 ? -7.137 18.415 -5.992 1.00 93.31 873 TRP A C 1
ATOM 6983 O O . TRP A 1 873 ? -6.660 17.477 -5.357 1.00 93.31 873 TRP A O 1
ATOM 6993 N N . GLY A 1 874 ? -8.414 18.775 -5.826 1.00 90.88 874 GLY A N 1
ATOM 6994 C CA . GLY A 1 874 ? -9.308 18.054 -4.909 1.00 90.88 874 GLY A CA 1
ATOM 6995 C C . GLY A 1 874 ? -9.494 16.579 -5.294 1.00 90.88 874 GLY A C 1
ATOM 6996 O O . GLY A 1 874 ? -9.493 15.708 -4.419 1.00 90.88 874 GLY A O 1
ATOM 6997 N N . LEU A 1 875 ? -9.578 16.300 -6.598 1.00 90.00 875 LEU A N 1
ATOM 6998 C CA . LEU A 1 875 ? -9.710 14.960 -7.165 1.00 90.00 875 LEU A CA 1
ATOM 6999 C C . LEU A 1 875 ? -8.462 14.092 -6.921 1.00 90.00 875 LEU A C 1
ATOM 7001 O O . LEU A 1 875 ? -8.578 13.013 -6.338 1.00 90.00 875 LEU A O 1
ATOM 7005 N N . GLN A 1 876 ? -7.270 14.572 -7.301 1.00 86.75 876 GLN A N 1
ATOM 7006 C CA . GLN A 1 876 ? -5.995 13.860 -7.099 1.00 86.75 876 GLN A CA 1
ATOM 7007 C C . GLN A 1 876 ? -5.690 13.612 -5.613 1.00 86.75 876 GLN A C 1
ATOM 7009 O O . GLN A 1 876 ? -5.041 12.628 -5.271 1.00 86.75 876 GLN A O 1
ATOM 7014 N N . ARG A 1 877 ? -6.250 14.424 -4.705 1.00 85.25 877 ARG A N 1
ATOM 7015 C CA . ARG A 1 877 ? -6.176 14.220 -3.247 1.00 85.25 877 ARG A CA 1
ATOM 7016 C C . ARG A 1 877 ? -6.986 13.028 -2.720 1.00 85.25 877 ARG A C 1
ATOM 7018 O O . ARG A 1 877 ? -6.984 12.774 -1.514 1.00 85.25 877 ARG A O 1
ATOM 7025 N N . GLY A 1 878 ? -7.717 12.327 -3.588 1.00 87.75 878 GLY A N 1
ATOM 7026 C CA . GLY A 1 878 ? -8.635 11.260 -3.197 1.00 87.75 878 GLY A CA 1
ATOM 7027 C C . GLY A 1 878 ? -9.889 11.786 -2.497 1.00 87.75 878 GLY A C 1
ATOM 7028 O O . GLY A 1 878 ? -10.390 11.138 -1.579 1.00 87.75 878 GLY A O 1
ATOM 7029 N N . THR A 1 879 ? -10.372 12.976 -2.879 1.00 94.00 879 THR A N 1
ATOM 7030 C CA . THR A 1 879 ? -11.596 13.581 -2.326 1.00 94.00 879 THR A CA 1
ATOM 7031 C C . THR A 1 879 ? -12.601 13.886 -3.435 1.00 94.00 879 THR A C 1
ATOM 7033 O O . THR A 1 879 ? -12.220 14.248 -4.545 1.00 94.00 879 THR A O 1
ATOM 7036 N N . SER A 1 880 ? -13.900 13.742 -3.156 1.00 96.81 880 SER A N 1
ATOM 7037 C CA . SER A 1 880 ? -14.946 14.107 -4.127 1.00 96.81 880 SER A CA 1
ATOM 7038 C C . SER A 1 880 ? -15.290 15.592 -4.003 1.00 96.81 880 SER A C 1
ATOM 7040 O O . SER A 1 880 ? -15.615 16.043 -2.901 1.00 96.81 880 SER A O 1
ATOM 7042 N N . VAL A 1 881 ? -15.280 16.342 -5.101 1.00 96.62 881 VAL A N 1
ATOM 7043 C CA . VAL A 1 881 ? -15.448 17.804 -5.102 1.00 96.62 881 VAL A CA 1
ATOM 7044 C C . VAL A 1 881 ? -16.884 18.235 -5.421 1.00 96.62 881 VAL A C 1
ATOM 7046 O O . VAL A 1 881 ? -17.512 17.721 -6.345 1.00 96.62 881 VAL A O 1
ATOM 7049 N N . LEU A 1 882 ? -17.407 19.205 -4.660 1.00 96.44 882 LEU A N 1
ATOM 7050 C CA . LEU A 1 882 ? -18.799 19.676 -4.751 1.00 96.44 882 LEU A CA 1
ATOM 7051 C C . LEU A 1 882 ? -18.903 21.169 -5.136 1.00 96.44 882 LEU A C 1
ATOM 7053 O O . LEU A 1 882 ? -19.289 22.001 -4.306 1.00 96.44 882 LEU A O 1
ATOM 7057 N N . PRO A 1 883 ? -18.531 21.567 -6.369 1.00 94.25 883 PRO A N 1
ATOM 7058 C CA . PRO A 1 883 ? -18.722 22.938 -6.832 1.00 94.25 883 PRO A CA 1
ATOM 7059 C C . PRO A 1 883 ? -20.213 23.301 -6.945 1.00 94.25 883 PRO A C 1
ATOM 7061 O O . PRO A 1 883 ? -21.002 22.583 -7.559 1.00 94.25 883 PRO A O 1
ATOM 7064 N N . CYS A 1 884 ? -20.586 24.470 -6.418 1.00 90.12 884 CYS A N 1
ATOM 7065 C CA . CYS A 1 884 ? -21.886 25.095 -6.673 1.00 90.12 884 CYS A CA 1
ATOM 7066 C C . CYS A 1 884 ? -21.794 26.041 -7.883 1.00 90.12 884 CYS A C 1
ATOM 7068 O O . CYS A 1 884 ? -20.858 26.841 -8.000 1.00 90.12 884 CYS A O 1
ATOM 7070 N N . SER A 1 885 ? -22.768 25.977 -8.796 1.00 89.06 885 SER A N 1
ATOM 7071 C CA . SER A 1 885 ? -22.948 27.008 -9.822 1.00 89.06 885 SER A CA 1
ATOM 7072 C C . SER A 1 885 ? -24.346 27.012 -10.426 1.00 89.06 885 SER A C 1
ATOM 7074 O O . SER A 1 885 ? -24.859 25.971 -10.814 1.00 89.06 885 SER A O 1
ATOM 7076 N N . LEU A 1 886 ? -24.894 28.214 -10.618 1.00 88.56 886 LEU A N 1
ATOM 7077 C CA . LEU A 1 886 ? -26.127 28.463 -11.377 1.00 88.56 886 LEU A CA 1
ATOM 7078 C C . LEU A 1 886 ? -25.874 28.815 -12.858 1.00 88.56 886 LEU A C 1
ATOM 7080 O O . LEU A 1 886 ? -26.813 29.093 -13.596 1.00 88.56 886 LEU A O 1
ATOM 7084 N N . LYS A 1 887 ? -24.610 28.865 -13.306 1.00 90.25 887 LYS A N 1
ATOM 7085 C CA . LYS A 1 887 ? -24.239 29.273 -14.674 1.00 90.25 887 LYS A CA 1
ATOM 7086 C C . LYS A 1 887 ? -23.927 28.044 -15.541 1.00 90.25 887 LYS A C 1
ATOM 7088 O O . LYS A 1 887 ? -22.904 27.408 -15.276 1.00 90.25 887 LYS A O 1
ATOM 7093 N N . PRO A 1 888 ? -24.713 27.737 -16.594 1.00 91.88 888 PRO A N 1
ATOM 7094 C CA . PRO A 1 888 ? -24.531 26.533 -17.408 1.00 91.88 888 PRO A CA 1
ATOM 7095 C C . PRO A 1 888 ? -23.109 26.306 -17.933 1.00 91.88 888 PRO A C 1
ATOM 7097 O O . PRO A 1 888 ? -22.606 25.187 -17.884 1.00 91.88 888 PRO A O 1
ATOM 7100 N N . ASP A 1 889 ? -22.413 27.363 -18.354 1.00 92.81 889 ASP A N 1
ATOM 7101 C CA . ASP A 1 889 ? -21.052 27.244 -18.899 1.00 92.81 889 ASP A CA 1
ATOM 7102 C C . ASP A 1 889 ? -19.984 26.985 -17.831 1.00 92.81 889 ASP A C 1
ATOM 7104 O O . ASP A 1 889 ? -18.939 26.414 -18.134 1.00 92.81 889 ASP A O 1
ATOM 7108 N N . ARG A 1 890 ? -20.249 27.341 -16.565 1.00 91.38 890 ARG A N 1
ATOM 7109 C CA . ARG A 1 890 ? -19.407 26.917 -15.435 1.00 91.38 890 ARG A CA 1
ATOM 7110 C C . ARG A 1 890 ? -19.644 25.449 -15.107 1.00 91.38 890 ARG A C 1
ATOM 7112 O O . ARG A 1 890 ? -18.679 24.723 -14.925 1.00 91.38 890 ARG A O 1
ATOM 7119 N N . ILE A 1 891 ? -20.898 24.994 -15.115 1.00 93.94 891 ILE A N 1
ATOM 7120 C CA . ILE A 1 891 ? -21.243 23.576 -14.912 1.00 93.94 891 ILE A CA 1
ATOM 7121 C C . ILE A 1 891 ? -20.561 22.703 -15.986 1.00 93.94 891 ILE A C 1
ATOM 7123 O O . ILE A 1 891 ? -19.912 21.718 -15.651 1.00 93.94 891 ILE A O 1
ATOM 7127 N N . ARG A 1 892 ? -20.609 23.119 -17.262 1.00 93.25 892 ARG A N 1
ATOM 7128 C CA . ARG A 1 892 ? -19.919 22.448 -18.387 1.00 93.25 892 ARG A CA 1
ATOM 7129 C C . ARG A 1 892 ? -18.400 22.364 -18.225 1.00 93.25 892 ARG A C 1
ATOM 7131 O O . ARG A 1 892 ? -17.821 21.349 -18.585 1.00 93.25 892 ARG A O 1
ATOM 7138 N N . LYS A 1 893 ? -17.750 23.410 -17.704 1.00 93.00 893 LYS A N 1
ATOM 7139 C CA . LYS A 1 893 ? -16.290 23.426 -17.495 1.00 93.00 893 LYS A CA 1
ATOM 7140 C C . LYS A 1 893 ? -15.862 22.656 -16.247 1.00 93.00 893 LYS A C 1
ATOM 7142 O O . LYS A 1 893 ? -14.849 21.968 -16.271 1.00 93.00 893 LYS A O 1
ATOM 7147 N N . ASN A 1 894 ? -16.637 22.729 -15.168 1.00 94.06 894 ASN A N 1
ATOM 7148 C CA . ASN A 1 894 ? -16.279 22.116 -13.890 1.00 94.06 894 ASN A CA 1
ATOM 7149 C C . ASN A 1 894 ? -16.179 20.580 -13.954 1.00 94.06 894 ASN A C 1
ATOM 7151 O O . ASN A 1 894 ? -15.425 20.014 -13.172 1.00 94.06 894 ASN A O 1
ATOM 7155 N N . ILE A 1 895 ? -16.898 19.913 -14.868 1.00 91.75 895 ILE A N 1
ATOM 7156 C CA . ILE A 1 895 ? -16.812 18.453 -15.077 1.00 91.75 895 ILE A CA 1
ATOM 7157 C C . ILE A 1 895 ? -15.640 18.020 -15.983 1.00 91.75 895 ILE A C 1
ATOM 7159 O O . ILE A 1 895 ? -15.259 16.852 -15.985 1.00 91.75 895 ILE A O 1
ATOM 7163 N N . ASP A 1 896 ? -15.012 18.949 -16.707 1.00 90.00 896 ASP A N 1
ATOM 7164 C CA . ASP A 1 896 ? -13.863 18.702 -17.594 1.00 90.00 896 ASP A CA 1
ATOM 7165 C C . ASP A 1 896 ? -12.530 18.616 -16.799 1.00 90.00 896 ASP A C 1
ATOM 7167 O O . ASP A 1 896 ? -11.562 19.356 -17.006 1.00 90.00 896 ASP A O 1
ATOM 7171 N N . ILE A 1 897 ? -12.515 17.702 -15.823 1.00 89.25 897 ILE A N 1
ATOM 7172 C CA . ILE A 1 897 ? -11.419 17.452 -14.866 1.00 89.25 897 ILE A CA 1
ATOM 7173 C C . ILE A 1 897 ? -10.912 15.998 -14.867 1.00 89.25 897 ILE A C 1
ATOM 7175 O O . ILE A 1 897 ? -10.031 15.666 -14.085 1.00 89.25 897 ILE A O 1
ATOM 7179 N N . PHE A 1 898 ? -11.452 15.142 -15.743 1.00 83.75 898 PHE A N 1
ATOM 7180 C CA . PHE A 1 898 ? -11.089 13.717 -15.858 1.00 83.75 898 PHE A CA 1
ATOM 7181 C C . PHE A 1 898 ? -10.200 13.394 -17.072 1.00 83.75 898 PHE A C 1
ATOM 7183 O O . PHE A 1 898 ? -9.794 12.251 -17.256 1.00 83.75 898 PHE A O 1
ATOM 7190 N N . SER A 1 899 ? -9.927 14.381 -17.934 1.00 77.62 899 SER A N 1
ATOM 7191 C CA . SER A 1 899 ? -9.145 14.211 -19.171 1.00 77.62 899 SER A CA 1
ATOM 7192 C C . SER A 1 899 ? -7.658 14.564 -19.023 1.00 77.62 899 SER A C 1
ATOM 7194 O O . SER A 1 899 ? -6.961 14.661 -20.031 1.00 77.62 899 SER A O 1
ATOM 7196 N N . TRP A 1 900 ? -7.222 14.926 -17.817 1.00 83.56 900 TRP A N 1
ATOM 7197 C CA . TRP A 1 900 ? -5.926 15.541 -17.529 1.00 83.56 900 TRP A CA 1
ATOM 7198 C C . TRP A 1 900 ? -5.645 15.493 -16.020 1.00 83.56 900 TRP A C 1
ATOM 7200 O O . TRP A 1 900 ? -6.555 15.231 -15.231 1.00 83.56 900 TRP A O 1
ATOM 7210 N N . SER A 1 901 ? -4.403 15.767 -15.627 1.00 83.25 901 SER A N 1
ATOM 7211 C CA . SER A 1 901 ? -3.954 15.786 -14.233 1.00 83.25 901 SER A CA 1
ATOM 7212 C C . SER A 1 901 ? -2.842 16.812 -14.023 1.00 83.25 901 SER A C 1
ATOM 7214 O O . SER A 1 901 ? -2.100 17.130 -14.952 1.00 83.25 901 SER A O 1
ATOM 7216 N N . LEU A 1 902 ? -2.701 17.281 -12.787 1.00 81.19 902 LEU A N 1
ATOM 7217 C CA . LEU A 1 902 ? -1.555 18.059 -12.318 1.00 81.19 902 LEU A CA 1
ATOM 7218 C C . LEU A 1 902 ? -0.313 17.163 -12.240 1.00 81.19 902 LEU A C 1
ATOM 7220 O O . LEU A 1 902 ? -0.430 16.011 -11.812 1.00 81.19 902 LEU A O 1
ATOM 7224 N N . SER A 1 903 ? 0.857 17.695 -12.594 1.00 77.62 903 SER A N 1
ATOM 7225 C CA . SER A 1 903 ? 2.150 17.041 -12.338 1.00 77.62 903 SER A CA 1
ATOM 7226 C C . SER A 1 903 ? 2.621 17.240 -10.892 1.00 77.62 903 SER A C 1
ATOM 7228 O O . SER A 1 903 ? 2.065 18.057 -10.156 1.00 77.62 903 SER A O 1
ATOM 7230 N N . ASP A 1 904 ? 3.679 16.539 -10.476 1.00 70.25 904 ASP A N 1
ATOM 7231 C CA . ASP A 1 904 ? 4.194 16.627 -9.102 1.00 70.25 904 ASP A CA 1
ATOM 7232 C C . ASP A 1 904 ? 4.721 18.022 -8.729 1.00 70.25 904 ASP A C 1
ATOM 7234 O O . ASP A 1 904 ? 4.555 18.447 -7.586 1.00 70.25 904 ASP A O 1
ATOM 7238 N N . ASP A 1 905 ? 5.296 18.779 -9.675 1.00 83.81 905 ASP A N 1
ATOM 7239 C CA . ASP A 1 905 ? 5.631 20.206 -9.483 1.00 83.81 905 ASP A CA 1
ATOM 7240 C C . ASP A 1 905 ? 4.380 20.996 -9.087 1.00 83.81 905 ASP A C 1
ATOM 7242 O O . ASP A 1 905 ? 4.332 21.680 -8.066 1.00 83.81 905 ASP A O 1
ATOM 7246 N N . GLU A 1 906 ? 3.334 20.862 -9.892 1.00 86.12 906 GLU A N 1
ATOM 7247 C CA . GLU A 1 906 ? 2.100 21.632 -9.792 1.00 86.12 906 GLU A CA 1
ATOM 7248 C C . GLU A 1 906 ? 1.327 21.269 -8.526 1.00 86.12 906 GLU A C 1
ATOM 7250 O O . GLU A 1 906 ? 0.873 22.143 -7.787 1.00 86.12 906 GLU A O 1
ATOM 7255 N N . TRP A 1 907 ? 1.258 19.972 -8.234 1.00 83.81 907 TRP A N 1
ATOM 7256 C CA . TRP A 1 907 ? 0.726 19.405 -7.006 1.00 83.81 907 TRP A CA 1
ATOM 7257 C C . TRP A 1 907 ? 1.434 19.960 -5.764 1.00 83.81 907 TRP A C 1
ATOM 7259 O O . TRP A 1 907 ? 0.783 20.488 -4.856 1.00 83.81 907 TRP A O 1
ATOM 7269 N N . ASN A 1 908 ? 2.768 19.900 -5.729 1.00 83.25 908 ASN A N 1
ATOM 7270 C CA . ASN A 1 908 ? 3.554 20.383 -4.597 1.00 83.25 908 ASN A CA 1
ATOM 7271 C C . ASN A 1 908 ? 3.453 21.907 -4.438 1.00 83.25 908 ASN A C 1
ATOM 7273 O O . ASN A 1 908 ? 3.258 22.390 -3.322 1.00 83.25 908 ASN A O 1
ATOM 7277 N N . ARG A 1 909 ? 3.479 22.668 -5.537 1.00 87.06 909 ARG A N 1
ATOM 7278 C CA . ARG A 1 909 ? 3.298 24.129 -5.531 1.00 87.06 909 ARG A CA 1
ATOM 7279 C C . ARG A 1 909 ? 1.908 24.554 -5.055 1.00 87.06 909 ARG A C 1
ATOM 7281 O O . ARG A 1 909 ? 1.800 25.548 -4.341 1.00 87.06 909 ARG A O 1
ATOM 7288 N N . LEU A 1 910 ? 0.851 23.807 -5.384 1.00 87.38 910 LEU A N 1
ATOM 7289 C CA . LEU A 1 910 ? -0.499 24.036 -4.847 1.00 87.38 910 LEU A CA 1
ATOM 7290 C C . LEU A 1 910 ? -0.595 23.679 -3.353 1.00 87.38 910 LEU A C 1
ATOM 7292 O O . LEU A 1 910 ? -1.282 24.367 -2.598 1.00 87.38 910 LEU A O 1
ATOM 7296 N N . ASN A 1 911 ? 0.133 22.655 -2.898 1.00 87.19 911 ASN A N 1
ATOM 7297 C CA . ASN A 1 911 ? 0.209 22.283 -1.481 1.00 87.19 911 ASN A CA 1
ATOM 7298 C C . ASN A 1 911 ? 1.045 23.260 -0.629 1.00 87.19 911 ASN A C 1
ATOM 7300 O O . ASN A 1 911 ? 0.862 23.312 0.585 1.00 87.19 911 ASN A O 1
ATOM 7304 N N . GLN A 1 912 ? 1.913 24.071 -1.239 1.00 85.56 912 GLN A N 1
ATOM 7305 C CA . GLN A 1 912 ? 2.699 25.121 -0.570 1.00 85.56 912 GLN A CA 1
ATOM 7306 C C . GLN A 1 912 ? 1.943 26.455 -0.404 1.00 85.56 912 GLN A C 1
ATOM 7308 O O . GLN A 1 912 ? 2.508 27.428 0.088 1.00 85.56 912 GLN A O 1
ATOM 7313 N N . ILE A 1 913 ? 0.664 26.528 -0.793 1.00 81.88 913 ILE A N 1
ATOM 7314 C CA . ILE A 1 913 ? -0.124 27.763 -0.706 1.00 81.88 913 ILE A CA 1
ATOM 7315 C C . ILE A 1 913 ? -0.476 28.120 0.750 1.00 81.88 913 ILE A C 1
ATOM 7317 O O . ILE A 1 913 ? -1.080 27.341 1.496 1.00 81.88 913 ILE A O 1
ATOM 7321 N N . GLU A 1 914 ? -0.153 29.359 1.119 1.00 73.88 914 GLU A N 1
ATOM 7322 C CA . GLU A 1 914 ? -0.481 30.014 2.387 1.00 73.88 914 GLU A CA 1
ATOM 7323 C C . GLU A 1 914 ? -1.175 31.372 2.138 1.00 73.88 914 GLU A C 1
ATOM 7325 O O . GLU A 1 914 ? -1.012 31.954 1.061 1.00 73.88 914 GLU A O 1
ATOM 7330 N N . PRO A 1 915 ? -1.926 31.926 3.113 1.00 62.72 915 PRO A N 1
ATOM 7331 C CA . PRO A 1 915 ? -2.265 31.360 4.425 1.00 62.72 915 PRO A CA 1
ATOM 7332 C C . PRO A 1 915 ? -3.379 30.305 4.370 1.00 62.72 915 PRO A C 1
ATOM 7334 O O . PRO A 1 915 ? -4.253 30.340 3.508 1.00 62.72 915 PRO A O 1
ATOM 7337 N N . GLN A 1 916 ? -3.391 29.403 5.355 1.00 69.38 916 GLN A N 1
ATOM 7338 C CA . GLN A 1 916 ? -4.486 28.450 5.557 1.00 69.38 916 GLN A CA 1
ATOM 7339 C C . GLN A 1 916 ? -5.631 29.125 6.341 1.00 69.38 916 GLN A C 1
ATOM 7341 O O . GLN A 1 916 ? -5.482 29.431 7.524 1.00 69.38 916 GLN A O 1
ATOM 7346 N N . VAL A 1 917 ? -6.766 29.388 5.684 1.00 68.38 917 VAL A N 1
ATOM 7347 C CA . VAL A 1 917 ? -7.894 30.184 6.200 1.00 68.38 917 VAL A CA 1
ATOM 7348 C C . VAL A 1 917 ? -9.226 29.454 6.017 1.00 68.38 917 VAL A C 1
ATOM 7350 O O . VAL A 1 917 ? -9.683 29.252 4.896 1.00 68.38 917 VAL A O 1
ATOM 7353 N N . CYS A 1 918 ? -9.878 29.147 7.138 1.00 71.56 918 CYS A N 1
ATOM 7354 C CA . CYS A 1 918 ? -11.230 28.589 7.197 1.00 71.56 918 CYS A CA 1
ATOM 7355 C C . CYS A 1 918 ? -12.300 29.680 7.010 1.00 71.56 918 CYS A C 1
ATOM 7357 O O . CYS A 1 918 ? -12.315 30.677 7.740 1.00 71.56 918 CYS A O 1
ATOM 7359 N N . LEU A 1 919 ? -13.228 29.487 6.074 1.00 65.69 919 LEU A N 1
ATOM 7360 C CA . LEU A 1 919 ? -14.332 30.404 5.785 1.00 65.69 919 LEU A CA 1
ATOM 7361 C C . LEU A 1 919 ? -15.460 30.299 6.815 1.00 65.69 919 LEU A C 1
ATOM 7363 O O . LEU A 1 919 ? -16.010 31.326 7.226 1.00 65.69 919 LEU A O 1
ATOM 7367 N N . PHE A 1 920 ? -15.797 29.087 7.258 1.00 60.34 920 PHE A N 1
ATOM 7368 C CA . PHE A 1 920 ? -16.919 28.842 8.176 1.00 60.34 920 PHE A CA 1
ATOM 7369 C C . PHE A 1 920 ? -16.515 28.729 9.661 1.00 60.34 920 PHE A C 1
ATOM 7371 O O . PHE A 1 920 ? -17.363 28.491 10.518 1.00 60.34 920 PHE A O 1
ATOM 7378 N N . GLY A 1 921 ? -15.241 28.964 9.991 1.00 48.56 921 GLY A N 1
ATOM 7379 C CA . GLY A 1 921 ? -14.718 28.955 11.365 1.00 48.56 921 GLY A CA 1
ATOM 7380 C C . GLY A 1 921 ? -15.017 30.218 12.192 1.00 48.56 921 GLY A C 1
ATOM 7381 O O . GLY A 1 921 ? -15.496 31.233 11.680 1.00 48.56 921 GLY A O 1
ATOM 7382 N N . ASN A 1 922 ? -14.688 30.174 13.488 1.00 40.75 922 ASN A N 1
ATOM 7383 C CA . ASN A 1 922 ? -14.803 31.301 14.421 1.00 40.75 922 ASN A CA 1
ATOM 7384 C C . ASN A 1 922 ? -13.429 31.723 14.964 1.00 40.75 922 ASN A C 1
ATOM 7386 O O . ASN A 1 922 ? -12.756 30.928 15.612 1.00 40.75 922 ASN A O 1
ATOM 7390 N N . GLY A 1 923 ? -13.080 33.001 14.777 1.00 29.97 923 GLY A N 1
ATOM 7391 C CA . GLY A 1 923 ? -11.924 33.656 15.405 1.00 29.97 923 GLY A CA 1
ATOM 7392 C C . GLY A 1 923 ? -10.774 33.988 14.435 1.00 29.97 923 GLY A C 1
ATOM 7393 O O . GLY A 1 923 ? -10.434 33.162 13.591 1.00 29.97 923 GLY A O 1
ATOM 7394 N N . PRO A 1 924 ? -10.166 35.189 14.519 1.00 30.88 924 PRO A N 1
ATOM 7395 C CA . PRO A 1 924 ? -8.964 35.528 13.762 1.00 30.88 924 PRO A CA 1
ATOM 7396 C C . PRO A 1 924 ? -7.688 35.016 14.450 1.00 30.88 924 PRO A C 1
ATOM 7398 O O . PRO A 1 924 ? -7.585 35.014 15.676 1.00 30.88 924 PRO A O 1
ATOM 7401 N N . LEU A 1 925 ? -6.665 34.698 13.653 1.00 35.34 925 LEU A N 1
ATOM 7402 C CA . LEU A 1 925 ? -5.281 34.530 14.113 1.00 35.34 925 LEU A CA 1
ATOM 7403 C C . LEU A 1 925 ? -4.682 35.893 14.514 1.00 35.34 925 LEU A C 1
ATOM 7405 O O . LEU A 1 925 ? -3.955 36.507 13.741 1.00 35.34 925 LEU A O 1
ATOM 7409 N N . ASN A 1 926 ? -5.044 36.393 15.698 1.00 28.05 926 ASN A N 1
ATOM 7410 C CA . ASN A 1 926 ? -4.395 37.528 16.365 1.00 28.05 926 ASN A CA 1
ATOM 7411 C C . ASN A 1 926 ? -4.765 37.567 17.858 1.00 28.05 926 ASN A C 1
ATOM 7413 O O . ASN A 1 926 ? -5.783 38.145 18.230 1.00 28.05 926 ASN A O 1
ATOM 7417 N N . ASN A 1 927 ? -3.933 36.936 18.691 1.00 23.88 927 ASN A N 1
ATOM 7418 C CA . ASN A 1 927 ? -3.748 37.236 20.119 1.00 23.88 927 ASN A CA 1
ATOM 7419 C C . ASN A 1 927 ? -2.482 36.503 20.603 1.00 23.88 927 ASN A C 1
ATOM 7421 O O . ASN A 1 927 ? -2.544 35.423 21.185 1.00 23.88 927 ASN A O 1
ATOM 7425 N N . LEU A 1 928 ? -1.320 37.082 20.289 1.00 30.66 928 LEU A N 1
AT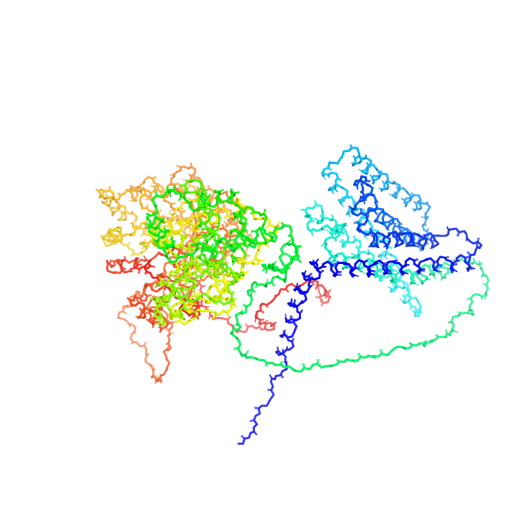OM 7426 C CA . LEU A 1 928 ? 0.005 36.622 20.721 1.00 30.66 928 LEU A CA 1
ATOM 7427 C C . LEU A 1 928 ? 0.774 37.800 21.338 1.00 30.66 928 LEU A C 1
ATOM 7429 O O . LEU A 1 928 ? 1.712 38.334 20.752 1.00 30.66 928 LEU A O 1
ATOM 7433 N N . SER A 1 929 ? 0.347 38.225 22.525 1.00 25.17 929 SER A N 1
ATOM 7434 C CA . SER A 1 929 ? 1.071 39.191 23.356 1.00 25.17 929 SER A CA 1
ATOM 7435 C C . SER A 1 929 ? 0.570 39.137 24.799 1.00 25.17 929 SER A C 1
ATOM 7437 O O . SER A 1 929 ? -0.631 39.258 25.014 1.00 25.17 929 SER A O 1
ATOM 7439 N N . GLU A 1 930 ? 1.516 39.037 25.738 1.00 24.39 930 GLU A N 1
ATOM 7440 C CA . GLU A 1 930 ? 1.360 39.219 27.195 1.00 24.39 930 GLU A CA 1
ATOM 7441 C C . GLU A 1 930 ? 0.489 38.151 27.917 1.00 24.39 930 GLU A C 1
ATOM 7443 O O . GLU A 1 930 ? -0.703 38.027 27.669 1.00 24.39 930 GLU A O 1
ATOM 7448 N N . SER A 1 931 ? 1.017 37.329 28.840 1.00 26.19 931 SER A N 1
ATOM 7449 C CA . SER A 1 931 ? 2.296 37.394 29.582 1.00 26.19 931 SER A CA 1
ATOM 7450 C C . SER A 1 931 ? 2.932 36.010 29.873 1.00 26.19 931 SER A C 1
ATOM 7452 O O . SER A 1 931 ? 2.229 35.070 30.217 1.00 26.19 931 SER A O 1
ATOM 7454 N N . GLY A 1 932 ? 4.275 35.912 29.763 1.00 23.45 932 GLY A N 1
ATOM 7455 C CA . GLY A 1 932 ? 5.125 34.760 30.173 1.00 23.45 932 GLY A CA 1
ATOM 7456 C C . GLY A 1 932 ? 4.907 33.446 29.390 1.00 23.45 932 GLY A C 1
ATOM 7457 O O . GLY A 1 932 ? 3.986 32.710 29.708 1.00 23.45 932 GLY A O 1
ATOM 7458 N N . PHE A 1 933 ? 5.653 33.051 28.344 1.00 21.80 933 PHE A N 1
ATOM 7459 C CA . PHE A 1 933 ? 7.122 32.961 28.167 1.00 21.80 933 PHE A CA 1
ATOM 7460 C C . PHE A 1 933 ? 7.827 32.224 29.318 1.00 21.80 933 PHE A C 1
ATOM 7462 O O . PHE A 1 933 ? 7.713 32.655 30.459 1.00 21.80 933 PHE A O 1
ATOM 7469 N N . MET A 1 934 ? 8.582 31.133 29.113 1.00 22.81 934 MET A N 1
ATOM 7470 C CA . MET A 1 934 ? 9.207 30.490 27.920 1.00 22.81 934 MET A CA 1
ATOM 7471 C C . MET A 1 934 ? 8.720 29.019 27.755 1.00 22.81 934 MET A C 1
ATOM 7473 O O . MET A 1 934 ? 8.078 28.527 28.674 1.00 22.81 934 MET A O 1
ATOM 7477 N N . SER A 1 935 ? 9.046 28.183 26.749 1.00 22.66 935 SER A N 1
ATOM 7478 C CA . SER A 1 935 ? 9.436 28.241 25.306 1.00 22.66 935 SER A CA 1
ATOM 7479 C C . SER A 1 935 ? 9.728 26.769 24.873 1.00 22.66 935 SER A C 1
ATOM 7481 O O . SER A 1 935 ? 10.068 25.979 25.748 1.00 22.66 935 SER A O 1
ATOM 7483 N N . GLY A 1 936 ? 9.649 26.271 23.627 1.00 21.30 936 GLY A N 1
ATOM 7484 C CA . GLY A 1 936 ? 9.298 26.838 22.315 1.00 21.30 936 GLY A CA 1
ATOM 7485 C C . GLY A 1 936 ? 9.513 25.813 21.166 1.00 21.30 936 GLY A C 1
ATOM 7486 O O . GLY A 1 936 ? 9.816 24.656 21.426 1.00 21.30 936 GLY A O 1
ATOM 7487 N N . SER A 1 937 ? 9.349 26.257 19.909 1.00 22.50 937 SER A N 1
ATOM 7488 C CA . SER A 1 937 ? 9.736 25.626 18.612 1.00 22.50 937 SER A CA 1
ATOM 7489 C C . SER A 1 937 ? 9.523 24.112 18.332 1.00 22.50 937 SER A C 1
ATOM 7491 O O . SER A 1 937 ? 10.243 23.246 18.814 1.00 22.50 937 SER A O 1
ATOM 7493 N N . VAL A 1 938 ? 8.627 23.851 17.370 1.00 23.84 938 VAL A N 1
ATOM 7494 C CA . VAL A 1 938 ? 8.493 22.676 16.457 1.00 23.84 938 VAL A CA 1
ATOM 7495 C C . VAL A 1 938 ? 9.732 22.564 15.515 1.00 23.84 938 VAL A C 1
ATOM 7497 O O . VAL A 1 938 ? 10.321 23.626 15.295 1.00 23.84 938 VAL A O 1
ATOM 7500 N N . PRO A 1 939 ? 10.141 21.403 14.910 1.00 36.91 939 PRO A N 1
ATOM 7501 C CA . PRO A 1 939 ? 9.405 20.143 14.644 1.00 36.91 939 PRO A CA 1
ATOM 7502 C C . PRO A 1 939 ? 10.077 18.787 15.020 1.00 36.91 939 PRO A C 1
ATOM 7504 O O . PRO A 1 939 ? 11.263 18.703 15.299 1.00 36.91 939 PRO A O 1
ATOM 7507 N N . LEU A 1 940 ? 9.279 17.710 14.898 1.00 24.33 940 LEU A N 1
ATOM 7508 C CA . LEU A 1 940 ? 9.642 16.311 14.559 1.00 24.33 940 LEU A CA 1
ATOM 7509 C C . LEU A 1 940 ? 10.941 15.692 15.135 1.00 24.33 940 LEU A C 1
ATOM 7511 O O . LEU A 1 940 ? 11.949 15.623 14.439 1.00 24.33 940 LEU A O 1
ATOM 7515 N N . GLN A 1 941 ? 10.829 14.994 16.273 1.00 22.09 941 GLN A N 1
ATOM 7516 C CA . GLN A 1 941 ? 11.197 13.565 16.341 1.00 22.09 941 GLN A CA 1
ATOM 7517 C C . GLN A 1 941 ? 10.516 12.857 17.533 1.00 22.09 941 GLN A C 1
ATOM 7519 O O . GLN A 1 941 ? 9.615 13.427 18.148 1.00 22.09 941 GLN A O 1
ATOM 7524 N N . ALA A 1 942 ? 10.837 11.581 17.772 1.00 23.92 942 ALA A N 1
ATOM 7525 C CA . ALA A 1 942 ? 10.027 10.652 18.564 1.00 23.92 942 ALA A CA 1
ATOM 7526 C C . ALA A 1 942 ? 10.700 10.170 19.867 1.00 23.92 942 ALA A C 1
ATOM 7528 O O . ALA A 1 942 ? 11.915 10.047 19.917 1.00 23.92 942 ALA A O 1
ATOM 7529 N N . VAL A 1 943 ? 9.858 9.817 20.851 1.00 25.42 943 VAL A N 1
ATOM 7530 C CA . VAL A 1 943 ? 10.077 8.847 21.955 1.00 25.42 943 VAL A CA 1
ATOM 7531 C C . VAL A 1 943 ? 11.352 8.989 22.811 1.00 25.42 943 VAL A C 1
ATOM 7533 O O . VAL A 1 943 ? 12.424 8.537 22.430 1.00 25.42 943 VAL A O 1
ATOM 7536 N N . HIS A 1 944 ? 11.169 9.417 24.067 1.00 24.33 944 HIS A N 1
ATOM 7537 C CA . HIS A 1 944 ? 11.388 8.535 25.230 1.00 24.33 944 HIS A CA 1
ATOM 7538 C C . HIS A 1 944 ? 10.666 9.058 26.494 1.00 24.33 944 HIS A C 1
ATOM 7540 O O . HIS A 1 944 ? 10.024 10.107 26.447 1.00 24.33 944 HIS A O 1
ATOM 7546 N N . GLU A 1 945 ? 10.698 8.278 27.581 1.00 29.28 945 GLU A N 1
ATOM 7547 C CA . GLU A 1 945 ? 9.938 8.467 28.835 1.00 29.28 945 GLU A CA 1
ATOM 7548 C C . GLU A 1 945 ? 10.874 8.652 30.056 1.00 29.28 945 GLU A C 1
ATOM 7550 O O . GLU A 1 945 ? 12.093 8.631 29.890 1.00 29.28 945 GLU A O 1
ATOM 7555 N N . MET A 1 946 ? 10.282 8.742 31.263 1.00 25.05 946 MET A N 1
ATOM 7556 C CA . MET A 1 946 ? 10.885 8.909 32.610 1.00 25.05 946 MET A CA 1
ATOM 7557 C C . MET A 1 946 ? 11.290 10.362 32.952 1.00 25.05 946 MET A C 1
ATOM 7559 O O . MET A 1 946 ? 11.909 11.049 32.146 1.00 25.05 946 MET A O 1
ATOM 7563 N N . GLU A 1 947 ? 10.726 10.980 34.004 1.00 28.94 947 GLU A N 1
ATOM 7564 C CA . GLU A 1 947 ? 10.939 10.753 35.464 1.00 28.94 947 GLU A CA 1
ATOM 7565 C C . GLU A 1 947 ? 12.370 11.172 35.878 1.00 28.94 947 GLU A C 1
ATOM 7567 O O . GLU A 1 947 ? 13.337 10.737 35.260 1.00 28.94 947 GLU A O 1
ATOM 7572 N N . ASP A 1 948 ? 12.612 12.043 36.865 1.00 27.34 948 ASP A N 1
ATOM 7573 C CA . ASP A 1 948 ? 11.759 12.654 37.906 1.00 27.34 948 ASP A CA 1
ATOM 7574 C C . ASP A 1 948 ? 12.182 14.118 38.181 1.00 27.34 948 ASP A C 1
ATOM 7576 O O . ASP A 1 948 ? 13.303 14.504 37.860 1.00 27.34 948 ASP A O 1
ATOM 7580 N N . ASP A 1 949 ? 11.302 14.912 38.810 1.00 25.88 949 ASP A N 1
ATOM 7581 C CA . ASP A 1 949 ? 11.605 15.597 40.089 1.00 25.88 949 ASP A CA 1
ATOM 7582 C C . ASP A 1 949 ? 10.406 16.445 40.565 1.00 25.88 949 ASP A C 1
ATOM 7584 O O . ASP A 1 949 ? 10.010 17.429 39.936 1.00 25.88 949 ASP A O 1
ATOM 7588 N N . MET A 1 950 ? 9.834 16.083 41.719 1.00 30.16 950 MET A N 1
ATOM 7589 C CA . MET A 1 950 ? 8.735 16.808 42.368 1.00 30.16 950 MET A CA 1
ATOM 7590 C C . MET A 1 950 ? 9.081 17.104 43.832 1.00 30.16 950 MET A C 1
ATOM 7592 O O . MET A 1 950 ? 8.839 16.265 44.697 1.00 30.16 950 MET A O 1
ATOM 7596 N N . GLU A 1 951 ? 9.558 18.314 44.149 1.00 27.84 951 GLU A N 1
ATOM 7597 C CA . GLU A 1 951 ? 9.532 18.795 45.538 1.00 27.84 951 GLU A CA 1
ATOM 7598 C C . GLU A 1 951 ? 9.523 20.332 45.694 1.00 27.84 951 GLU A C 1
ATOM 7600 O O . GLU A 1 951 ? 10.129 21.070 44.921 1.00 27.84 951 GLU A O 1
ATOM 7605 N N . SER A 1 952 ? 8.869 20.798 46.768 1.00 24.27 952 SER A N 1
ATOM 7606 C CA . SER A 1 952 ? 8.794 22.188 47.267 1.00 24.27 952 SER A CA 1
ATOM 7607 C C . SER A 1 952 ? 8.095 23.218 46.334 1.00 24.27 952 SER A C 1
ATOM 7609 O O . SER A 1 952 ? 8.667 23.735 45.384 1.00 24.27 952 SER A O 1
ATOM 7611 N N . ASN A 1 953 ? 6.863 23.672 46.592 1.00 25.59 953 ASN A N 1
ATOM 7612 C CA . ASN A 1 953 ? 6.325 24.129 47.880 1.00 25.59 953 ASN A CA 1
ATOM 7613 C C . ASN A 1 953 ? 4.783 24.222 47.882 1.00 25.59 953 ASN A C 1
ATOM 7615 O O . ASN A 1 953 ? 4.200 24.514 46.840 1.00 25.59 953 ASN A O 1
ATOM 7619 N N . ALA A 1 954 ? 4.209 24.149 49.096 1.00 28.44 954 ALA A N 1
ATOM 7620 C CA . ALA A 1 954 ? 2.785 24.261 49.468 1.00 28.44 954 ALA A CA 1
ATOM 7621 C C . ALA A 1 954 ? 1.897 23.049 49.117 1.00 28.44 954 ALA A C 1
ATOM 7623 O O . ALA A 1 954 ? 1.419 22.953 47.969 1.00 28.44 954 ALA A O 1
#

Sequence (954 aa):
MARSGGGGVGVVESAVIAYNLRDASSWWHDINASPIWQNRIFHALAILYGLVAVVALVQLIRIQLRVPEYGWTTQKVFHFLNFVVNGVRSAVFVFRWQVQKLHPEIVKHILLDMPSLAFFTTYALLVLFWAEIYYQARTVSTDGLRPSFLTVNAVVYVIQIAMWLILWWKPIPVLLTLSKMFFAGVSLFAALGFLLYGGRLFLMLQRFPVESKGRRKKLQEVGYVTTICFTCFLVRCIMMCFNAFDEAADLDVLNHPVLNFIYYLFDSAEEAYLVPRLRASMGVFNGLCPSGVAPETLRRQTRSVFIIRAVEAEEKVSESGEENELVLDGGFVEPPTNAFGHTFRDYDVSSERRDGVEEFYRINHIYQSVDFVKRMRKEYGKLDKVEMSIWECCEHLNQVVDESDPDLDEPQIEHLLQTAEAIRKDYPNEGWLHLTALIHDLGKVLNLPAFGELPQWAVVGDTFPVGCAFDESIVHHKHFKENPDYNNPAYNTKYGIYSEGCGLDNVLMSWGHDDYMYLVAKENKSTLPSAGLFIIRYHSFYALHKAGAYKHLMNEEDIENLKWLKVFNKYDLYSKSKVRIDVEKVKAYYLSLIEKGKFGTPGSYFVLNTGHRIPAIGLGTWQSGGDLCVQAVKTALSVGYRHIDCAHLYGNEIEVGEALAEAFKGSLKREDVFLTSKLYCTMNSLNKIENYVQVSLKNLGVSYLDLYLMHWPDSSAFGDATDPPSKSGSEYRQFLNRLKKAWKAMEGLVEMGLVRAIGVSNFSVSQIKQLLKFAKIVPAVNQVELHPFWRQDELVKFCQLKGIHVSAHTPLGVPTSTPGPSDSSSGGEDEPGTPRISFRRSRSVHGPMLKISTVSEIADRHRKTPEQVILCWGLQRGTSVLPCSLKPDRIRKNIDIFSWSLSDDEWNRLNQIEPQVCLFGNGPLNNLSESGFMSGSVPLQAVHEMEDDMESNA

Mean predicted aligned error: 22.0 Å

Radius of gyration: 38.37 Å; Cα contacts (8 Å, |Δi|>4): 1200; chains: 1; bounding box: 91×96×114 Å

Nearest PDB structures (foldseek):
  2huo-assembly1_A  TM=9.614E-01  e=5.739E-19  Mus musculus
  4hbk-assembly1_A  TM=8.965E-01  e=1.590E-19  Schistosoma japonicum
  2ibn-assembly1_A  TM=9.585E-01  e=7.070E-17  Homo sapiens
  4xvd-assembly2_B  TM=8.382E-01  e=2.156E-18  Homo sapiens
  2ibn-assembly2_B  TM=9.560E-01  e=2.765E-16  Homo sapiens

pLDDT: mean 75.64, std 22.61, range [20.73, 98.75]